Protein AF-A0A9P1DQI6-F1 (afdb_monomer_lite)

pLDDT: mean 70.54, std 25.2, range [16.83, 98.19]

Radius of gyration: 40.79 Å; chains: 1; bounding box: 95×135×97 Å

Foldseek 3Di:
DLVVPPPDDPDVVVVVVVVVVVVVVVVVVVVVVCVVVVHDDDPCPVVVVVVVVVVPDPPPPPDDDPVVVLVVLLVVLLVQVVVCVVVPDQDDDDDDDDDDPDDPDPVVVVVVVSNVVSNVVRDDPPRDDPPRDDDDDDDDVCVLQCVPVPQAFEKEWEKEFFFALVLAAVPGDLPWTKIKIWIDTRCSCVCLVCVVVLLQVLLCVDPPPQRNDPVSCCHPLVKDKDWQDPDQDDDADPQQDDDDDDDDDDDDDDDDDDDADQVLDDQDGTIIMMMGIHLDCQSVVVSSVSSQVSCCVVCVHVDRHQAEYEHPVPSDPDDRDDNYDYDDDPPPCVPPDAPVSDDGSRFPWAKAWEWDWDDDPVWIKIKIKIWGPQPNLVVVCVVVVFDWDWDQDATPVRHTDTTIMTIDMDTDCVGVVVVVCCCCCPRVRLRAYEYHYPVDPPGPNSVVVCPDSRYGDDDDPPPPPRDDDDDDDDDDDDDDDDDDDDDDDDDDDDDDDDDDDDDDDDDDDDDDDDDDDDDDDDDDDDDPDPVDDDDDDDDPPDPPLCVCVPLAWEKEKEKEWQFALVLQAVPGDLPWIKIKIFIDTRCRCLCLPVNQVLLLVLLCPDPPPQRSGQVSCCHPQVKHKDQLAADSDDDSQNPPQQADHRGIMMMGTHQDCQSVVVSSVSSSVSCCVVVVHVDRHQAEYEYPPPSDDDDRDDSYDYDDDDPPCVPPDDPLNHADSDDRWAKAWEWDWDDDPVFIKIKIKIFIPCVVLVVVCVVVVFDWDWDFDAGPVGDTDTTIMTIDMDGDCVGVVVVVCCCCCPSVSLRAYEYHYPHDPPHPNSVVQCPRPSYDYRDPDPVCPRDPDDDDDDDDDDDDDDDDDDDDDDDDDDDDDDDDDDDDDDPPPPDDDDPPAAEDEDDPPVLVCVVVVNADEDDPDDFDDFAKYFYDYPPDTDGIDGRHDTDDDDPVRCVVCVLRHDDPVVNVVVVVVVVVVVVDDPVNVVVVVVVVVPPPDDDDDDDD

Sequence (1000 aa):
MARALWPHCAEAEVAKAQLHALRDDIVHQYLEGAKSAGLPEHRYLRKDLFRCCLRLHCPQLLEIDESMLTQALQRLVKSKYERTLADEEPVKITVRNLRWKNCPTAPAALICSHLFAVCCSVMPPKRFSLADVEAKGGFTKKARMDQASDGGATLIAVARPWGSAFWAFEDADAATRLWQVQLTGSARNAFTYQALVTAKEALVNHPDERVRDLQAVESILQVRLMTGGPPLSGPVDADGMQMLPRVSGKFNCPPLSGPVDADGVGIQRWQTVLYAAGEDPSNALNFIHFILEHKLRRGTIAAMPKLLLQLPDGSFQGPVQGPWQLAAVPQDSSNLPKPFAALPPRGRRHVIAQLEKRGDEEEVEYSFWLRGGLYPFRNRFDEMQVSAAELDIQDDKGNPKQEYIRLVKFAGLEDGETLLTAILENCLLRLPIYFMNEAGDDDEVANWILEQASVGALIEQGDDTFCDPWPAKGHSRSIAAEKLGKLGAQDRMAHAPTTGFGSSTLRQLITLSSICWDRCSTMPPKRFSLADVEAKGGFTKKARMDQASDGSATLIAVARPWGSAFWAFEDADAATRLWQVQLTGSARNAFTYQVTVIAKEALVNHPDERVRDLQAVESILQVRLMTGGPPLSGPVDADGVGIQRWQPVLYAAGEDPSNVMDFIYFILEHKLRRGTIAAMPKLLLQLPDGGFQGPVQGPWQLAAVPQDSSNLPKPFAALPPRGRRHVIAQLEKRGDEEEVEYSFWLRGGLYPFRNRFDEMQVSAAELDIQDDKGNPKQEYIRLVKFAGLEDGETLLTAILENCLLRLPIYFMNEAGDDDEVANWILEQASVVSAEKKHCACLWPGEAFKAHSCFTYLVCEQAFVREPMSPLALPRAATEEDDAAEWVSPRVGQRVMVLRDPWLLWILDGKKTMEIRNKRARLGPAWLGQGGKVYGKVNIIAAMPMTETQFRGCFHEHLWPEDAKEASKSKQRRSKESPAEQKKKKKARGSAAAKEDGPEA

Structure (mmCIF, N/CA/C/O backbone):
data_AF-A0A9P1DQI6-F1
#
_entry.id   AF-A0A9P1DQI6-F1
#
loop_
_atom_site.group_PDB
_atom_site.id
_atom_site.type_symbol
_atom_site.label_atom_id
_atom_site.label_alt_id
_atom_site.label_comp_id
_atom_site.label_asym_id
_atom_site.label_entity_id
_atom_site.label_seq_id
_atom_site.pdbx_PDB_ins_code
_atom_site.Cartn_x
_atom_site.Cartn_y
_atom_site.Cartn_z
_atom_site.occupancy
_atom_site.B_iso_or_equiv
_atom_site.auth_seq_id
_atom_site.auth_comp_id
_atom_site.auth_asym_id
_atom_site.auth_atom_id
_atom_site.pdbx_PDB_model_num
ATOM 1 N N . MET A 1 1 ? 23.058 -58.449 7.675 1.00 32.56 1 MET A N 1
ATOM 2 C CA . MET A 1 1 ? 23.480 -59.623 8.474 1.00 32.56 1 MET A CA 1
ATOM 3 C C . MET A 1 1 ? 23.225 -59.471 9.973 1.00 32.56 1 MET A C 1
ATOM 5 O O . MET A 1 1 ? 22.377 -60.195 10.462 1.00 32.56 1 MET A O 1
ATOM 9 N N . ALA A 1 2 ? 23.823 -58.518 10.703 1.00 30.77 2 ALA A N 1
ATOM 10 C CA . ALA A 1 2 ? 23.601 -58.391 12.161 1.00 30.77 2 ALA A CA 1
ATOM 11 C C . ALA A 1 2 ? 22.129 -58.152 12.583 1.00 30.77 2 ALA A C 1
ATOM 13 O O . ALA A 1 2 ? 21.694 -58.642 13.618 1.00 30.77 2 ALA A O 1
ATOM 14 N N . ARG A 1 3 ? 21.324 -57.472 11.751 1.00 35.31 3 ARG A N 1
ATOM 15 C CA . ARG A 1 3 ? 19.871 -57.316 11.980 1.00 35.31 3 ARG A CA 1
ATOM 16 C C . ARG A 1 3 ? 19.054 -58.603 11.789 1.00 35.31 3 ARG A C 1
ATOM 18 O O . ARG A 1 3 ? 17.940 -58.665 12.287 1.00 35.31 3 ARG A O 1
ATOM 25 N N . ALA A 1 4 ? 19.585 -59.605 11.086 1.00 39.16 4 ALA A N 1
ATOM 26 C CA . ALA A 1 4 ? 18.868 -60.847 10.785 1.00 39.16 4 ALA A CA 1
ATOM 27 C C . ALA A 1 4 ? 19.001 -61.910 11.893 1.00 39.16 4 ALA A C 1
ATOM 29 O O . ALA A 1 4 ? 18.213 -62.844 11.930 1.00 39.16 4 ALA A O 1
ATOM 30 N N . LEU A 1 5 ? 19.964 -61.760 12.810 1.00 41.53 5 LEU A N 1
ATOM 31 C CA . LEU A 1 5 ? 20.245 -62.735 13.875 1.00 41.53 5 LEU A CA 1
ATOM 32 C C . LEU A 1 5 ? 19.523 -62.441 15.202 1.00 41.53 5 LEU A C 1
ATOM 34 O O . LEU A 1 5 ? 19.652 -63.197 16.158 1.00 41.53 5 LEU A O 1
ATOM 38 N N . TRP A 1 6 ? 18.767 -61.345 15.283 1.00 41.81 6 TRP A N 1
ATOM 39 C CA . TRP A 1 6 ? 18.215 -60.859 16.550 1.00 41.81 6 TRP A CA 1
ATOM 40 C C . TRP A 1 6 ? 16.965 -61.591 17.092 1.00 41.81 6 TRP A C 1
ATOM 42 O O . TRP A 1 6 ? 16.772 -61.544 18.305 1.00 41.81 6 TRP A O 1
ATOM 52 N N . PRO A 1 7 ? 16.118 -62.295 16.306 1.00 37.59 7 PRO A N 1
ATOM 53 C CA . PRO A 1 7 ? 14.914 -62.897 16.892 1.00 37.59 7 PRO A CA 1
ATOM 54 C C . PRO A 1 7 ? 15.113 -64.218 17.660 1.00 37.59 7 PRO A C 1
ATOM 56 O O . PRO A 1 7 ? 14.153 -64.673 18.275 1.00 37.59 7 PRO A O 1
ATOM 59 N N . HIS A 1 8 ? 16.291 -64.864 17.635 1.00 45.12 8 HIS A N 1
ATOM 60 C CA . HIS A 1 8 ? 16.397 -66.279 18.051 1.00 45.12 8 HIS A CA 1
ATOM 61 C C . HIS A 1 8 ? 17.515 -66.671 19.036 1.00 45.12 8 HIS A C 1
ATOM 63 O O . HIS A 1 8 ? 17.755 -67.862 19.206 1.00 45.12 8 HIS A O 1
ATOM 69 N N . CYS A 1 9 ? 18.140 -65.743 19.768 1.00 36.81 9 CYS A N 1
ATOM 70 C CA . CYS A 1 9 ? 19.120 -66.119 20.801 1.00 36.81 9 CYS A CA 1
ATOM 71 C C . CYS A 1 9 ? 18.725 -65.597 22.189 1.00 36.81 9 CYS A C 1
ATOM 73 O O . CYS A 1 9 ? 18.790 -64.400 22.452 1.00 36.81 9 CYS A O 1
ATOM 75 N N . ALA A 1 10 ? 18.351 -66.518 23.081 1.00 43.53 10 ALA A N 1
ATOM 76 C CA . ALA A 1 10 ? 17.996 -66.262 24.479 1.00 43.53 10 ALA A CA 1
ATOM 77 C C . ALA A 1 10 ? 19.210 -66.171 25.433 1.00 43.53 10 ALA A C 1
ATOM 79 O O . ALA A 1 10 ? 19.028 -66.105 26.644 1.00 43.53 10 ALA A O 1
ATOM 80 N N . GLU A 1 11 ? 20.446 -66.121 24.927 1.00 48.69 11 GLU A N 1
ATOM 81 C CA . GLU A 1 11 ? 21.650 -66.038 25.765 1.00 48.69 11 GLU A CA 1
ATOM 82 C C . GLU A 1 11 ? 22.590 -64.929 25.266 1.00 48.69 11 GLU A C 1
ATOM 84 O O . GLU A 1 11 ? 23.288 -65.057 24.258 1.00 48.69 11 GLU A O 1
ATOM 89 N N . ALA A 1 12 ? 22.587 -63.799 25.981 1.00 49.53 12 ALA A N 1
ATOM 90 C CA . ALA A 1 12 ? 23.306 -62.572 25.625 1.00 49.53 12 ALA A CA 1
ATOM 91 C C . ALA A 1 12 ? 24.840 -62.734 25.564 1.00 49.53 12 ALA A C 1
ATOM 93 O O . ALA A 1 12 ? 25.512 -62.002 24.835 1.00 49.53 12 ALA A O 1
ATOM 94 N N . GLU A 1 13 ? 25.400 -63.704 26.289 1.00 50.12 13 GLU A N 1
ATOM 95 C CA . GLU A 1 13 ? 26.846 -63.960 26.329 1.00 50.12 13 GLU A CA 1
ATOM 96 C C . GLU A 1 13 ? 27.364 -64.593 25.025 1.00 50.12 13 GLU A C 1
ATOM 98 O O . GLU A 1 13 ? 28.437 -64.222 24.543 1.00 50.12 13 GLU A O 1
ATOM 103 N N . VAL A 1 14 ? 26.571 -65.446 24.365 1.00 55.88 14 VAL A N 1
ATOM 104 C CA . VAL A 1 14 ? 26.946 -66.040 23.068 1.00 55.88 14 VAL A CA 1
ATOM 105 C C . VAL A 1 14 ? 26.927 -64.982 21.960 1.00 55.88 14 VAL A C 1
ATOM 107 O O . VAL A 1 14 ? 27.859 -64.904 21.159 1.00 55.88 14 VAL A O 1
ATOM 110 N N . ALA A 1 15 ? 25.923 -64.097 21.957 1.00 49.09 15 ALA A N 1
ATOM 111 C CA . ALA A 1 15 ? 25.837 -62.982 21.008 1.00 49.09 15 ALA A CA 1
ATOM 112 C C . ALA A 1 15 ? 27.006 -61.994 21.171 1.00 49.09 15 ALA A C 1
ATOM 114 O O . ALA A 1 15 ? 27.546 -61.484 20.188 1.00 49.09 15 ALA A O 1
ATOM 115 N N . LYS A 1 16 ? 27.441 -61.764 22.414 1.00 53.84 16 LYS A N 1
ATOM 116 C CA . LYS A 1 16 ? 28.600 -60.930 22.744 1.00 53.84 16 LYS A CA 1
ATOM 117 C C . LYS A 1 16 ? 29.909 -61.561 22.267 1.00 53.84 16 LYS A C 1
ATOM 119 O O . LYS A 1 16 ? 30.713 -60.869 21.645 1.00 53.84 16 LYS A O 1
ATOM 124 N N . ALA A 1 17 ? 30.103 -62.865 22.477 1.00 62.47 17 ALA A N 1
ATOM 125 C CA . ALA A 1 17 ? 31.272 -63.589 21.976 1.00 62.47 17 ALA A CA 1
ATOM 126 C C . ALA A 1 17 ? 31.339 -63.589 20.436 1.00 62.47 17 ALA A C 1
ATOM 128 O O . ALA A 1 17 ? 32.399 -63.334 19.864 1.00 62.47 17 ALA A O 1
ATOM 129 N N . GLN A 1 18 ? 30.202 -63.772 19.758 1.00 54.34 18 GLN A N 1
ATOM 130 C CA . GLN A 1 18 ? 30.116 -63.716 18.293 1.00 54.34 18 GLN A CA 1
ATOM 131 C C . GLN A 1 18 ? 30.369 -62.305 17.736 1.00 54.34 18 GLN A C 1
ATOM 133 O O . GLN A 1 18 ? 31.036 -62.161 16.714 1.00 54.34 18 GLN A O 1
ATOM 138 N N . LEU A 1 19 ? 29.907 -61.254 18.421 1.00 49.25 19 LEU A N 1
ATOM 139 C CA . LEU A 1 19 ? 30.210 -59.859 18.073 1.00 49.25 19 LEU A CA 1
ATOM 140 C C . LEU A 1 19 ? 31.694 -59.517 18.253 1.00 49.25 19 LEU A C 1
ATOM 142 O O . LEU A 1 19 ? 32.246 -58.762 17.451 1.00 49.25 19 LEU A O 1
ATOM 146 N N . HIS A 1 20 ? 32.347 -60.080 19.272 1.00 60.28 20 HIS A N 1
ATOM 147 C CA . HIS A 1 20 ? 33.790 -59.937 19.459 1.00 60.28 20 HIS A CA 1
ATOM 148 C C . HIS A 1 20 ? 34.582 -60.648 18.360 1.00 60.28 20 HIS A C 1
ATOM 150 O O . HIS A 1 20 ? 35.465 -60.025 17.774 1.00 60.28 20 HIS A O 1
ATOM 156 N N . ALA A 1 21 ? 34.209 -61.884 18.017 1.00 62.19 21 ALA A N 1
ATOM 157 C CA . ALA A 1 21 ? 34.826 -62.618 16.914 1.00 62.19 21 ALA A CA 1
ATOM 158 C C . ALA A 1 21 ? 34.669 -61.870 15.577 1.00 62.19 21 ALA A C 1
ATOM 160 O O . ALA A 1 21 ? 35.648 -61.677 14.867 1.00 62.19 21 ALA A O 1
ATOM 161 N N . LEU A 1 22 ? 33.471 -61.345 15.284 1.00 54.81 22 LEU A N 1
ATOM 162 C CA . LEU A 1 22 ? 33.195 -60.578 14.063 1.00 54.81 22 LEU A CA 1
ATOM 163 C C . LEU A 1 22 ? 33.996 -59.268 13.991 1.00 54.81 22 LEU A C 1
ATOM 165 O O . LEU A 1 22 ? 34.452 -58.868 12.922 1.00 54.81 22 LEU A O 1
ATOM 169 N N . ARG A 1 23 ? 34.178 -58.583 15.128 1.00 63.91 23 ARG A N 1
ATOM 170 C CA . ARG A 1 23 ? 35.006 -57.372 15.202 1.00 63.91 23 ARG A CA 1
ATOM 171 C C . ARG A 1 23 ? 36.458 -57.684 14.858 1.00 63.91 23 ARG A C 1
ATOM 173 O O . ARG A 1 23 ? 37.081 -56.920 14.124 1.00 63.91 23 ARG A O 1
ATOM 180 N N . ASP A 1 24 ? 36.988 -58.766 15.411 1.00 62.31 24 ASP A N 1
ATOM 181 C CA . ASP A 1 24 ? 38.390 -59.123 15.235 1.00 62.31 24 ASP A CA 1
ATOM 182 C C . ASP A 1 24 ? 38.652 -59.635 13.800 1.00 62.31 24 ASP A C 1
ATOM 184 O O . ASP A 1 24 ? 39.677 -59.281 13.218 1.00 62.31 24 ASP A O 1
ATOM 188 N N . ASP A 1 25 ? 37.675 -60.301 13.171 1.00 61.28 25 ASP A N 1
ATOM 189 C CA . ASP A 1 25 ? 37.716 -60.715 11.756 1.00 61.28 25 ASP A CA 1
ATOM 190 C C . ASP A 1 25 ? 37.718 -59.519 10.784 1.00 61.28 25 ASP A C 1
ATOM 192 O O . ASP A 1 25 ? 38.530 -59.453 9.860 1.00 61.28 25 ASP A O 1
ATOM 196 N N . ILE A 1 26 ? 36.872 -58.507 11.028 1.00 55.06 26 ILE A N 1
ATOM 197 C CA . ILE A 1 26 ? 36.820 -57.272 10.220 1.00 55.06 26 ILE A CA 1
ATOM 198 C C . ILE A 1 26 ? 38.134 -56.491 10.331 1.00 55.06 26 ILE A C 1
ATOM 200 O O . ILE A 1 26 ? 38.631 -55.945 9.343 1.00 55.06 26 ILE A O 1
ATOM 204 N N . VAL A 1 27 ? 38.716 -56.437 11.531 1.00 60.00 27 VAL A N 1
ATOM 205 C CA . VAL A 1 27 ? 40.015 -55.793 11.747 1.00 60.00 27 VAL A CA 1
ATOM 206 C C . VAL A 1 27 ? 41.127 -56.573 11.040 1.00 60.00 27 VAL A C 1
ATOM 208 O O . VAL A 1 27 ? 41.997 -55.946 10.436 1.00 60.00 27 VAL A O 1
ATOM 211 N N . HIS A 1 28 ? 41.088 -57.909 11.050 1.00 66.75 28 HIS A N 1
ATOM 212 C CA . HIS A 1 28 ? 42.071 -58.744 10.357 1.00 66.75 28 HIS A CA 1
ATOM 213 C C . HIS A 1 28 ? 41.995 -58.586 8.830 1.00 66.75 28 HIS A C 1
ATOM 215 O O . HIS A 1 28 ? 43.012 -58.307 8.196 1.00 66.75 28 HIS A O 1
ATOM 221 N N . GLN A 1 29 ? 40.797 -58.664 8.240 1.00 61.97 29 GLN A N 1
ATOM 222 C CA . GLN A 1 29 ? 40.592 -58.488 6.794 1.00 61.97 29 GLN A CA 1
ATOM 223 C C . GLN A 1 29 ? 41.008 -57.094 6.312 1.00 61.97 29 GLN A C 1
ATOM 225 O O . GLN A 1 29 ? 41.623 -56.953 5.255 1.00 61.97 29 GLN A O 1
ATOM 230 N N . TYR A 1 30 ? 40.737 -56.054 7.103 1.00 52.47 30 TYR A N 1
ATOM 231 C CA . TYR A 1 30 ? 41.145 -54.690 6.768 1.00 52.47 30 TYR A CA 1
ATOM 232 C C . TYR A 1 30 ? 42.671 -54.508 6.821 1.00 52.47 30 TYR A C 1
ATOM 234 O O . TYR A 1 30 ? 43.245 -53.803 5.990 1.00 52.47 30 TYR A O 1
ATOM 242 N N . LEU A 1 31 ? 43.350 -55.160 7.772 1.00 59.00 31 LEU A N 1
ATOM 243 C CA . LEU A 1 31 ? 44.811 -55.127 7.877 1.00 59.00 31 LEU A CA 1
ATOM 244 C C . LEU A 1 31 ? 45.496 -55.933 6.762 1.00 59.00 31 LEU A C 1
ATOM 246 O O . LEU A 1 31 ? 46.528 -55.493 6.253 1.00 59.00 31 LEU A O 1
ATOM 250 N N . GLU A 1 32 ? 44.923 -57.060 6.331 1.00 65.44 32 GLU A N 1
ATOM 251 C CA . GLU A 1 32 ? 45.408 -57.798 5.154 1.00 65.44 32 GLU A CA 1
ATOM 252 C C . GLU A 1 32 ? 45.159 -57.043 3.841 1.00 65.44 32 GLU A C 1
ATOM 254 O O . GLU A 1 32 ? 46.043 -56.997 2.981 1.00 65.44 32 GLU A O 1
ATOM 259 N N . GLY A 1 33 ? 44.015 -56.364 3.709 1.00 61.81 33 GLY A N 1
ATOM 260 C CA . GLY A 1 33 ? 43.730 -55.454 2.594 1.00 61.81 33 GLY A CA 1
ATOM 261 C C . GLY A 1 33 ? 44.714 -54.280 2.528 1.00 61.81 33 GLY A C 1
ATOM 262 O O . GLY A 1 33 ? 45.235 -53.947 1.467 1.00 61.81 33 GLY A O 1
ATOM 263 N N . ALA A 1 34 ? 45.052 -53.688 3.675 1.00 56.25 34 ALA A N 1
ATOM 264 C CA . ALA A 1 34 ? 46.034 -52.607 3.744 1.00 56.25 34 ALA A CA 1
ATOM 265 C C . ALA A 1 34 ? 47.467 -53.078 3.421 1.00 56.25 34 ALA A C 1
ATOM 267 O O . ALA A 1 34 ? 48.217 -52.345 2.771 1.00 56.25 34 ALA A O 1
ATOM 268 N N . LYS A 1 35 ? 47.838 -54.305 3.824 1.00 58.66 35 LYS A N 1
ATOM 269 C CA . LYS A 1 35 ? 49.130 -54.927 3.479 1.00 58.66 35 LYS A CA 1
ATOM 270 C C . LYS A 1 35 ? 49.237 -55.273 1.996 1.00 58.66 35 LYS A C 1
ATOM 272 O O . LYS A 1 35 ? 50.265 -54.986 1.390 1.00 58.66 35 LYS A O 1
ATOM 277 N N . SER A 1 36 ? 48.193 -55.855 1.411 1.00 61.22 36 SER A N 1
ATOM 278 C CA . SER A 1 36 ? 48.155 -56.178 -0.023 1.00 61.22 36 SER A CA 1
ATOM 279 C C . SER A 1 36 ? 48.140 -54.925 -0.909 1.00 61.22 36 SER A C 1
ATOM 281 O O . SER A 1 36 ? 48.684 -54.955 -2.008 1.00 61.22 36 SER A O 1
ATOM 283 N N . ALA A 1 37 ? 47.626 -53.800 -0.401 1.00 59.12 37 ALA A N 1
ATOM 284 C CA . ALA A 1 37 ? 47.651 -52.497 -1.070 1.00 59.12 37 ALA A CA 1
ATOM 285 C C . ALA A 1 37 ? 48.950 -51.682 -0.865 1.00 59.12 37 ALA A C 1
ATOM 287 O O . ALA A 1 37 ? 49.036 -50.548 -1.335 1.00 59.12 37 ALA A O 1
ATOM 288 N N . GLY A 1 38 ? 49.959 -52.216 -0.161 1.00 50.12 38 GLY A N 1
ATOM 289 C CA . GLY A 1 38 ? 51.264 -51.559 0.012 1.00 50.12 38 GLY A CA 1
ATOM 290 C C . GLY A 1 38 ? 51.250 -50.273 0.854 1.00 50.12 38 GLY A C 1
ATOM 291 O O . GLY A 1 38 ? 52.151 -49.444 0.719 1.00 50.12 38 GLY A O 1
ATOM 292 N N . LEU A 1 39 ? 50.246 -50.075 1.716 1.00 50.41 39 LEU A N 1
ATOM 293 C CA . LEU A 1 39 ? 50.123 -48.866 2.537 1.00 50.41 39 LEU A CA 1
ATOM 294 C C . LEU A 1 39 ? 51.014 -48.948 3.798 1.00 50.41 39 LEU A C 1
ATOM 296 O O . LEU A 1 39 ? 50.952 -49.945 4.521 1.00 50.41 39 LEU A O 1
ATOM 300 N N . PRO A 1 40 ? 51.823 -47.917 4.122 1.00 41.84 40 PRO A N 1
ATOM 301 C CA . PRO A 1 40 ? 52.695 -47.943 5.296 1.00 41.84 40 PRO A CA 1
ATOM 302 C C . PRO A 1 40 ? 51.905 -47.800 6.611 1.00 41.84 40 PRO A C 1
ATOM 304 O O . PRO A 1 40 ? 51.040 -46.931 6.751 1.00 41.84 40 PRO A O 1
ATOM 307 N N . GLU A 1 41 ? 52.229 -48.638 7.605 1.00 43.12 41 GLU A N 1
ATOM 308 C CA . GLU A 1 41 ? 51.589 -48.661 8.930 1.00 43.12 41 GLU A CA 1
ATOM 309 C C . GLU A 1 41 ? 51.751 -47.324 9.684 1.00 43.12 41 GLU A C 1
ATOM 311 O O . GLU A 1 41 ? 52.802 -47.025 10.255 1.00 43.12 41 GLU A O 1
ATOM 316 N N . HIS A 1 42 ? 50.687 -46.515 9.760 1.00 40.81 42 HIS A N 1
ATOM 317 C CA . HIS A 1 42 ? 50.678 -45.270 10.538 1.00 40.81 42 HIS A CA 1
ATOM 318 C C . HIS A 1 42 ? 49.983 -45.412 11.908 1.00 40.81 42 HIS A C 1
ATOM 320 O O . HIS A 1 42 ? 48.796 -45.726 12.017 1.00 40.81 42 HIS A O 1
ATOM 326 N N . ARG A 1 43 ? 50.721 -45.040 12.970 1.00 39.25 43 ARG A N 1
ATOM 327 C CA . ARG A 1 43 ? 50.362 -44.992 14.414 1.00 39.25 43 ARG A CA 1
ATOM 328 C C . ARG A 1 43 ? 49.048 -44.275 14.797 1.00 39.25 43 ARG A C 1
ATOM 330 O O . ARG A 1 43 ? 48.661 -44.330 15.964 1.00 39.25 43 ARG A O 1
ATOM 337 N N . TYR A 1 44 ? 48.362 -43.600 13.874 1.00 37.06 44 TYR A N 1
ATOM 338 C CA . TYR A 1 44 ? 47.163 -42.801 14.167 1.00 37.06 44 TYR A CA 1
ATOM 339 C C . TYR A 1 44 ? 45.857 -43.610 14.167 1.00 37.06 44 TYR A C 1
ATOM 341 O O . TYR A 1 44 ? 44.941 -43.266 14.915 1.00 37.06 44 TYR A O 1
ATOM 349 N N . LEU A 1 45 ? 45.792 -44.743 13.456 1.00 39.59 45 LEU A N 1
ATOM 350 C CA . LEU A 1 45 ? 44.547 -45.514 13.352 1.00 39.59 45 LEU A CA 1
ATOM 351 C C . LEU A 1 45 ? 44.096 -46.160 14.673 1.00 39.59 45 LEU A C 1
ATOM 353 O O . LEU A 1 45 ? 42.898 -46.220 14.939 1.00 39.59 45 LEU A O 1
ATOM 357 N N . ARG A 1 46 ? 45.019 -46.558 15.564 1.00 38.00 46 ARG A N 1
ATOM 358 C CA . ARG A 1 46 ? 44.645 -47.126 16.880 1.00 38.00 46 ARG A CA 1
ATOM 359 C C . ARG A 1 46 ? 43.916 -46.126 17.783 1.00 38.00 46 ARG A C 1
ATOM 361 O O . ARG A 1 46 ? 43.099 -46.535 18.603 1.00 38.00 46 ARG A O 1
ATOM 368 N N . LYS A 1 47 ? 44.188 -44.823 17.646 1.00 37.31 47 LYS A N 1
ATOM 369 C CA . LYS A 1 47 ? 43.589 -43.773 18.489 1.00 37.31 47 LYS A CA 1
ATOM 370 C C . LYS A 1 47 ? 42.161 -43.437 18.061 1.00 37.31 47 LYS A C 1
ATOM 372 O O . LYS A 1 47 ? 41.319 -43.161 18.916 1.00 37.31 47 LYS A O 1
ATOM 377 N N . ASP A 1 48 ? 41.890 -43.509 16.761 1.00 40.81 48 ASP A N 1
ATOM 378 C CA . ASP A 1 48 ? 40.573 -43.205 16.205 1.00 40.81 48 ASP A CA 1
ATOM 379 C C . ASP A 1 48 ? 39.641 -44.424 16.194 1.00 40.81 48 ASP A C 1
ATOM 381 O O . ASP A 1 48 ? 38.447 -44.254 16.446 1.00 40.81 48 ASP A O 1
ATOM 385 N N . LEU A 1 49 ? 40.173 -45.654 16.085 1.00 37.16 49 LEU A N 1
ATOM 386 C CA . LEU A 1 49 ? 39.391 -46.869 16.362 1.00 37.16 49 LEU A CA 1
ATOM 387 C C . LEU A 1 49 ? 38.933 -46.921 17.829 1.00 37.16 49 LEU A C 1
ATOM 389 O O . LEU A 1 49 ? 37.768 -47.204 18.099 1.00 37.16 49 LEU A O 1
ATOM 393 N N . PHE A 1 50 ? 39.803 -46.558 18.781 1.00 36.56 50 PHE A N 1
ATOM 394 C CA . PHE A 1 50 ? 39.441 -46.503 20.204 1.00 36.56 50 PHE A CA 1
ATOM 395 C C . PHE A 1 50 ? 38.368 -45.432 20.492 1.00 36.56 50 PHE A C 1
ATOM 397 O O . PHE A 1 50 ? 37.466 -45.646 21.302 1.00 36.56 50 PHE A O 1
ATOM 404 N N . ARG A 1 51 ? 38.403 -44.295 19.778 1.00 38.62 51 ARG A N 1
ATOM 405 C CA . ARG A 1 51 ? 37.364 -43.247 19.843 1.00 38.62 51 ARG A CA 1
ATOM 406 C C . ARG A 1 51 ? 36.047 -43.652 19.182 1.00 38.62 51 ARG A C 1
ATOM 408 O O . ARG A 1 51 ? 34.997 -43.214 19.650 1.00 38.62 51 ARG A O 1
ATOM 415 N N . CYS A 1 52 ? 36.085 -44.461 18.124 1.00 36.84 52 CYS A N 1
ATOM 416 C CA . CYS A 1 52 ? 34.877 -44.975 17.479 1.00 36.84 52 CYS A CA 1
ATOM 417 C C . CYS A 1 52 ? 34.181 -46.032 18.341 1.00 36.84 52 CYS A C 1
ATOM 419 O O . CYS A 1 52 ? 32.968 -45.943 18.523 1.00 36.84 52 CYS A O 1
ATOM 421 N N . CYS A 1 53 ? 34.933 -46.943 18.970 1.00 34.44 53 CYS A N 1
ATOM 422 C CA . CYS A 1 53 ? 34.368 -47.930 19.897 1.00 34.44 53 CYS A CA 1
ATOM 423 C C . CYS A 1 53 ? 33.684 -47.273 21.111 1.00 34.44 53 CYS A C 1
ATOM 425 O O . CYS A 1 53 ? 32.613 -47.712 21.518 1.00 34.44 53 CYS A O 1
ATOM 427 N N . LEU A 1 54 ? 34.228 -46.164 21.632 1.00 36.25 54 LEU A N 1
ATOM 428 C CA . LEU A 1 54 ? 33.605 -45.379 22.712 1.00 36.25 54 LEU A CA 1
ATOM 429 C C . LEU A 1 54 ? 32.346 -44.602 22.282 1.00 36.25 54 LEU A C 1
ATOM 431 O O . LEU A 1 54 ? 31.517 -44.272 23.125 1.00 36.25 54 LEU A O 1
ATOM 435 N N . ARG A 1 55 ? 32.181 -44.288 20.990 1.00 38.47 55 ARG A N 1
ATOM 436 C CA . ARG A 1 55 ? 30.999 -43.567 20.479 1.00 38.47 55 ARG A CA 1
ATOM 437 C C . ARG A 1 55 ? 29.819 -44.474 20.144 1.00 38.47 55 ARG A C 1
ATOM 439 O O . ARG A 1 55 ? 28.698 -43.977 20.117 1.00 38.47 55 ARG A O 1
ATOM 446 N N . LEU A 1 56 ? 30.054 -45.759 19.883 1.00 33.66 56 LEU A N 1
ATOM 447 C CA . LEU A 1 56 ? 29.015 -46.678 19.406 1.00 33.66 56 LEU A CA 1
ATOM 448 C C . LEU A 1 56 ? 28.214 -47.379 20.522 1.00 33.66 56 LEU A C 1
ATOM 450 O O . LEU A 1 56 ? 27.146 -47.906 20.232 1.00 33.66 56 LEU A O 1
ATOM 454 N N . HIS A 1 57 ? 28.633 -47.316 21.793 1.00 38.53 57 HIS A N 1
ATOM 455 C CA . HIS A 1 57 ? 27.922 -47.967 22.910 1.00 38.53 57 HIS A CA 1
ATOM 456 C C . HIS A 1 57 ? 27.693 -47.037 24.110 1.00 38.53 57 HIS A C 1
ATOM 458 O O . HIS A 1 57 ? 28.308 -47.190 25.160 1.00 38.53 57 HIS A O 1
ATOM 464 N N . CYS A 1 58 ? 26.792 -46.060 23.958 1.00 36.50 58 CYS A N 1
ATOM 465 C CA . CYS A 1 58 ? 26.500 -45.072 25.003 1.00 36.50 58 CYS A CA 1
ATOM 466 C C . CYS A 1 58 ? 25.032 -45.051 25.487 1.00 36.50 58 CYS A C 1
ATOM 468 O O . CYS A 1 58 ? 24.427 -43.980 25.545 1.00 36.50 58 CYS A O 1
ATOM 470 N N . PRO A 1 59 ? 24.445 -46.210 25.848 1.00 34.81 59 PRO A N 1
ATOM 471 C CA . PRO A 1 59 ? 23.455 -46.182 26.933 1.00 34.81 59 PRO A CA 1
ATOM 472 C C . PRO A 1 59 ? 23.804 -47.021 28.176 1.00 34.81 59 PRO A C 1
ATOM 474 O O . PRO A 1 59 ? 23.032 -46.995 29.121 1.00 34.81 59 PRO A O 1
ATOM 477 N N . GLN A 1 60 ? 24.933 -47.741 28.234 1.00 44.75 60 GLN A N 1
ATOM 478 C CA . GLN A 1 60 ? 25.222 -48.681 29.344 1.00 44.75 60 GLN A CA 1
ATOM 479 C C . GLN A 1 60 ? 26.387 -48.270 30.271 1.00 44.75 60 GLN A C 1
ATOM 481 O O . GLN A 1 60 ? 26.915 -49.086 31.011 1.00 44.75 60 GLN A O 1
ATOM 486 N N . LEU A 1 61 ? 26.791 -46.996 30.273 1.00 38.84 61 LEU A N 1
ATOM 487 C CA . LEU A 1 61 ? 27.937 -46.491 31.053 1.00 38.84 61 LEU A CA 1
ATOM 488 C C . LEU A 1 61 ? 27.574 -45.903 32.435 1.00 38.84 61 LEU A C 1
ATOM 490 O O . LEU A 1 61 ? 28.321 -45.085 32.966 1.00 38.84 61 LEU A O 1
ATOM 494 N N . LEU A 1 62 ? 26.440 -46.297 33.022 1.00 36.59 62 LEU A N 1
ATOM 495 C CA . LEU A 1 62 ? 26.023 -45.844 34.361 1.00 36.59 62 LEU A CA 1
ATOM 496 C C . LEU A 1 62 ? 26.588 -46.685 35.523 1.00 36.59 62 LEU A C 1
ATOM 498 O O . LEU A 1 62 ? 26.287 -46.387 36.671 1.00 36.59 62 LEU A O 1
ATOM 502 N N . GLU A 1 63 ? 27.461 -47.660 35.256 1.00 41.94 63 GLU A N 1
ATOM 503 C CA . GLU A 1 63 ? 28.093 -48.502 36.288 1.00 41.94 63 GLU A CA 1
ATOM 504 C C . GLU A 1 63 ? 29.624 -48.575 36.118 1.00 41.94 63 GLU A C 1
ATOM 506 O O . GLU A 1 63 ? 30.205 -49.649 35.988 1.00 41.94 63 GLU A O 1
ATOM 511 N N . ILE A 1 64 ? 30.312 -47.426 36.080 1.00 47.06 64 ILE A N 1
ATOM 512 C CA . ILE A 1 64 ? 31.770 -47.416 36.302 1.00 47.06 64 ILE A CA 1
ATOM 513 C C . ILE A 1 64 ? 32.026 -47.211 37.795 1.00 47.06 64 ILE A C 1
ATOM 515 O O . ILE A 1 64 ? 31.655 -46.179 38.347 1.00 47.06 64 ILE A O 1
ATOM 519 N N . ASP A 1 65 ? 32.718 -48.168 38.412 1.00 52.28 65 ASP A N 1
ATOM 520 C CA . ASP A 1 65 ? 33.263 -48.058 39.767 1.00 52.28 65 ASP A CA 1
ATOM 521 C C . ASP A 1 65 ? 34.216 -46.844 39.886 1.00 52.28 65 ASP A C 1
ATOM 523 O O . ASP A 1 65 ? 35.180 -46.697 39.122 1.00 52.28 65 ASP A O 1
ATOM 527 N N . GLU A 1 66 ? 33.945 -45.969 40.860 1.00 52.16 66 GLU A N 1
ATOM 528 C CA . GLU A 1 66 ? 34.691 -44.742 41.183 1.00 52.16 66 GLU A CA 1
ATOM 529 C C . GLU A 1 66 ? 36.188 -45.029 41.434 1.00 52.16 66 GLU A C 1
ATOM 531 O O . GLU A 1 66 ? 37.062 -44.208 41.111 1.00 52.16 66 GLU A O 1
ATOM 536 N N . SER A 1 67 ? 36.512 -46.246 41.893 1.00 57.25 67 SER A N 1
ATOM 537 C CA . SER A 1 67 ? 37.888 -46.714 42.083 1.00 57.25 67 SER A CA 1
ATOM 538 C C . SER A 1 67 ? 38.659 -46.850 40.758 1.00 57.25 67 SER A C 1
ATOM 540 O O . SER A 1 67 ? 39.824 -46.440 40.667 1.00 57.25 67 SER A O 1
ATOM 542 N N . MET A 1 68 ? 38.008 -47.330 39.689 1.00 54.56 68 MET A N 1
ATOM 543 C CA . MET A 1 68 ? 38.637 -47.513 38.375 1.00 54.56 68 MET A CA 1
ATOM 544 C C . MET A 1 68 ? 38.871 -46.181 37.664 1.00 54.56 68 MET A C 1
ATOM 546 O O . MET A 1 68 ? 39.919 -45.994 37.035 1.00 54.56 68 MET A O 1
ATOM 550 N N . LEU A 1 69 ? 37.934 -45.233 37.786 1.00 60.16 69 LEU A N 1
ATOM 551 C CA . LEU A 1 69 ? 38.092 -43.892 37.218 1.00 60.16 69 LEU A CA 1
ATOM 552 C C . LEU A 1 69 ? 39.258 -43.150 37.887 1.00 60.16 69 LEU A C 1
ATOM 554 O O . LEU A 1 69 ? 40.091 -42.547 37.202 1.00 60.16 69 LEU A O 1
ATOM 558 N N . THR A 1 70 ? 39.367 -43.264 39.211 1.00 64.69 70 THR A N 1
ATOM 559 C CA . THR A 1 70 ? 40.454 -42.663 39.992 1.00 64.69 70 THR A CA 1
ATOM 560 C C . THR A 1 70 ? 41.811 -43.270 39.629 1.00 64.69 70 THR A C 1
ATOM 562 O O . THR A 1 70 ? 42.757 -42.526 39.360 1.00 64.69 70 THR A O 1
ATOM 565 N N . GLN A 1 71 ? 41.914 -44.600 39.500 1.00 63.03 71 GLN A N 1
ATOM 566 C CA . GLN A 1 71 ? 43.156 -45.252 39.060 1.00 63.03 71 GLN A CA 1
ATOM 567 C C . GLN A 1 71 ? 43.553 -44.876 37.624 1.00 63.03 71 GLN A C 1
ATOM 569 O O . GLN A 1 71 ? 44.738 -44.674 37.342 1.00 63.03 71 GLN A O 1
ATOM 574 N N . ALA A 1 72 ? 42.591 -44.758 36.704 1.00 62.81 72 ALA A N 1
ATOM 575 C CA . ALA A 1 72 ? 42.862 -44.368 35.322 1.00 62.81 72 ALA A CA 1
ATOM 576 C C . ALA A 1 72 ? 43.395 -42.928 35.231 1.00 62.81 72 ALA A C 1
ATOM 578 O O . ALA A 1 72 ? 44.363 -42.666 34.510 1.00 62.81 72 ALA A O 1
ATOM 579 N N . LEU A 1 73 ? 42.815 -42.006 36.007 1.00 63.91 73 LEU A N 1
ATOM 580 C CA . LEU A 1 73 ? 43.273 -40.620 36.087 1.00 63.91 73 LEU A CA 1
ATOM 581 C C . LEU A 1 73 ? 44.643 -40.508 36.766 1.00 63.91 73 LEU A C 1
ATOM 583 O O . LEU A 1 73 ? 45.505 -39.795 36.253 1.00 63.91 73 LEU A O 1
ATOM 587 N N . GLN A 1 74 ? 44.895 -41.262 37.841 1.00 69.81 74 GLN A N 1
ATOM 588 C CA . GLN A 1 74 ? 46.209 -41.316 38.492 1.00 69.81 74 GLN A CA 1
ATOM 589 C C . GLN A 1 74 ? 47.303 -41.794 37.534 1.00 69.81 74 GLN A C 1
ATOM 591 O O . GLN A 1 74 ? 48.357 -41.165 37.450 1.00 69.81 74 GLN A O 1
ATOM 596 N N . ARG A 1 75 ? 47.052 -42.849 36.746 1.00 65.56 75 ARG A N 1
ATOM 597 C CA . ARG A 1 75 ? 48.013 -43.339 35.740 1.00 65.56 75 ARG A CA 1
ATOM 598 C C . ARG A 1 75 ? 48.274 -42.306 34.643 1.00 65.56 75 ARG A C 1
ATOM 600 O O . ARG A 1 75 ? 49.420 -42.133 34.231 1.00 65.56 75 ARG A O 1
ATOM 607 N N . LEU A 1 76 ? 47.236 -41.598 34.191 1.00 63.38 76 LEU A N 1
ATOM 608 C CA . LEU A 1 76 ? 47.357 -40.570 33.156 1.00 63.38 76 LEU A CA 1
ATOM 609 C C . LEU A 1 76 ? 48.162 -39.355 33.647 1.00 63.38 76 LEU A C 1
ATOM 611 O O . LEU A 1 76 ? 49.043 -38.878 32.932 1.00 63.38 76 LEU A O 1
ATOM 615 N N . VAL A 1 77 ? 47.873 -38.868 34.858 1.00 67.06 77 VAL A N 1
ATOM 616 C CA . VAL A 1 77 ? 48.561 -37.717 35.465 1.00 67.06 77 VAL A CA 1
ATOM 617 C C . VAL A 1 77 ? 50.006 -38.077 35.803 1.00 67.06 77 VAL A C 1
ATOM 619 O O . VAL A 1 77 ? 50.905 -37.332 35.418 1.00 67.06 77 VAL A O 1
ATOM 622 N N . LYS A 1 78 ? 50.252 -39.251 36.400 1.00 69.44 78 LYS A N 1
ATOM 623 C CA . LYS A 1 78 ? 51.602 -39.753 36.700 1.00 69.44 78 LYS A CA 1
ATOM 624 C C . LYS A 1 78 ? 52.447 -39.914 35.434 1.00 69.44 78 LYS A C 1
ATOM 626 O O . LYS A 1 78 ? 53.537 -39.359 35.365 1.00 69.44 78 LYS A O 1
ATOM 631 N N . SER A 1 79 ? 51.903 -40.536 34.381 1.00 62.22 79 SER A N 1
ATOM 632 C CA . SER A 1 79 ? 52.610 -40.682 33.098 1.00 62.22 79 SER A CA 1
ATOM 633 C C . SER A 1 79 ? 52.931 -39.345 32.427 1.00 62.22 79 SER A C 1
ATOM 635 O O . SER A 1 79 ? 53.870 -39.287 31.631 1.00 62.22 79 SER A O 1
ATOM 637 N N . LYS A 1 80 ? 52.134 -38.297 32.657 1.00 59.62 80 LYS A N 1
ATOM 638 C CA . LYS A 1 80 ? 52.400 -36.969 32.097 1.00 59.62 80 LYS A CA 1
ATOM 639 C C . LYS A 1 80 ? 53.433 -36.225 32.940 1.00 59.62 80 LYS A C 1
ATOM 641 O O . LYS A 1 80 ? 54.340 -35.645 32.367 1.00 59.62 80 LYS A O 1
ATOM 646 N N . TYR A 1 81 ? 53.322 -36.308 34.266 1.00 61.38 81 TYR A N 1
ATOM 647 C CA . TYR A 1 81 ? 54.240 -35.701 35.229 1.00 61.38 81 TYR A CA 1
ATOM 648 C C . TYR A 1 81 ? 55.665 -36.267 35.126 1.00 61.38 81 TYR A C 1
ATOM 650 O O . TYR A 1 81 ? 56.614 -35.494 35.047 1.00 61.38 81 TYR A O 1
ATOM 658 N N . GLU A 1 82 ? 55.815 -37.591 35.015 1.00 64.38 82 GLU A N 1
ATOM 659 C CA . GLU A 1 82 ? 57.117 -38.257 34.833 1.00 64.38 82 GLU A CA 1
ATOM 660 C C . GLU A 1 82 ? 57.803 -37.872 33.513 1.00 64.38 82 GLU A C 1
ATOM 662 O O . GLU A 1 82 ? 59.027 -37.871 33.440 1.00 64.38 82 GLU A O 1
ATOM 667 N N . ARG A 1 83 ? 57.035 -37.492 32.479 1.00 53.56 83 ARG A N 1
ATOM 668 C CA . ARG A 1 83 ? 57.595 -36.999 31.209 1.00 53.56 83 ARG A CA 1
ATOM 669 C C . ARG A 1 83 ? 58.089 -35.561 31.304 1.00 53.56 83 ARG A C 1
ATOM 671 O O . ARG A 1 83 ? 59.101 -35.253 30.700 1.00 53.56 83 ARG A O 1
ATOM 678 N N . THR A 1 84 ? 57.406 -34.699 32.056 1.00 54.41 84 THR A N 1
ATOM 679 C CA . THR A 1 84 ? 57.828 -33.298 32.233 1.00 54.41 84 THR A CA 1
ATOM 680 C C . THR A 1 84 ? 58.977 -33.136 33.230 1.00 54.41 84 THR A C 1
ATOM 682 O O . THR A 1 84 ? 59.701 -32.152 33.160 1.00 54.41 84 THR A O 1
ATOM 685 N N . LEU A 1 85 ? 59.179 -34.094 34.143 1.00 48.06 85 LEU A N 1
ATOM 686 C CA . LEU A 1 85 ? 60.314 -34.107 35.081 1.00 48.06 85 LEU A CA 1
ATOM 687 C C . LEU A 1 85 ? 61.680 -34.225 34.383 1.00 48.06 85 LEU A C 1
ATOM 689 O O . LEU A 1 85 ? 62.686 -33.861 34.981 1.00 48.06 85 LEU A O 1
ATOM 693 N N . ALA A 1 86 ? 61.710 -34.691 33.131 1.00 50.09 86 ALA A N 1
ATOM 694 C CA . ALA A 1 86 ? 62.919 -34.737 32.312 1.00 50.09 86 ALA A CA 1
ATOM 695 C C . ALA A 1 86 ? 63.331 -33.364 31.740 1.00 50.09 86 ALA A C 1
ATOM 697 O O . ALA A 1 86 ? 64.493 -33.201 31.382 1.00 50.09 86 ALA A O 1
ATOM 698 N N . ASP A 1 87 ? 62.418 -32.385 31.700 1.00 47.72 87 ASP A N 1
ATOM 699 C CA . ASP A 1 87 ? 62.606 -31.120 30.968 1.00 47.72 87 ASP A CA 1
ATOM 700 C C . ASP A 1 87 ? 62.687 -29.874 31.887 1.00 47.72 87 ASP A C 1
ATOM 702 O O . ASP A 1 87 ? 62.650 -28.750 31.401 1.00 47.72 87 ASP A O 1
ATOM 706 N N . GLU A 1 88 ? 62.767 -30.043 33.216 1.00 45.16 88 GLU A N 1
ATOM 707 C CA . GLU A 1 88 ? 62.822 -28.984 34.258 1.00 45.16 88 GLU A CA 1
ATOM 708 C C . GLU A 1 88 ? 61.768 -27.839 34.196 1.00 45.16 88 GLU A C 1
ATOM 710 O O . GLU A 1 88 ? 61.791 -26.936 35.036 1.00 45.16 88 GLU A O 1
ATOM 715 N N . GLU A 1 89 ? 60.770 -27.881 33.308 1.00 47.72 89 GLU A N 1
ATOM 716 C CA . GLU A 1 89 ? 59.736 -26.840 33.173 1.00 47.72 89 GLU A CA 1
ATOM 717 C C . GLU A 1 89 ? 58.514 -27.011 34.117 1.00 47.72 89 GLU A C 1
ATOM 719 O O . GLU A 1 89 ? 58.139 -28.129 34.495 1.00 47.72 89 GLU A O 1
ATOM 724 N N . PRO A 1 90 ? 57.826 -25.913 34.510 1.00 48.62 90 PRO A N 1
ATOM 725 C CA . PRO A 1 90 ? 56.584 -25.978 35.285 1.00 48.62 90 PRO A CA 1
ATOM 726 C C . PRO A 1 90 ? 55.433 -26.616 34.483 1.00 48.62 90 PRO A C 1
ATOM 728 O O . PRO A 1 90 ? 55.100 -26.205 33.371 1.00 48.62 90 PRO A O 1
ATOM 731 N N . VAL A 1 91 ? 54.773 -27.620 35.070 1.00 47.38 91 VAL A N 1
ATOM 732 C CA . VAL A 1 91 ? 53.741 -28.424 34.392 1.00 47.38 91 VAL A CA 1
ATOM 733 C C . VAL A 1 91 ? 52.433 -27.642 34.237 1.00 47.38 91 VAL A C 1
ATOM 735 O O . VAL A 1 91 ? 51.632 -27.545 35.165 1.00 47.38 91 VAL A O 1
ATOM 738 N N . LYS A 1 92 ? 52.158 -27.137 33.029 1.00 46.00 92 LYS A N 1
ATOM 739 C CA . LYS A 1 92 ? 50.892 -26.463 32.694 1.00 46.00 92 LYS A CA 1
ATOM 740 C C . LYS A 1 92 ? 49.853 -27.472 32.180 1.00 46.00 92 LYS A C 1
ATOM 742 O O . LYS A 1 92 ? 49.893 -27.904 31.026 1.00 46.00 92 LYS A O 1
ATOM 747 N N . ILE A 1 93 ? 48.889 -27.866 33.018 1.00 42.34 93 ILE A N 1
ATOM 748 C CA . ILE A 1 93 ? 47.792 -28.769 32.614 1.00 42.34 93 ILE A CA 1
ATOM 749 C C . ILE A 1 93 ? 46.628 -27.943 32.054 1.00 42.34 93 ILE A C 1
ATOM 751 O O . ILE A 1 93 ? 45.807 -27.412 32.792 1.00 42.34 93 ILE A O 1
ATOM 755 N N . THR A 1 94 ? 46.525 -27.842 30.728 1.00 41.16 94 THR A N 1
ATOM 756 C CA . THR A 1 94 ? 45.367 -27.209 30.075 1.00 41.16 94 THR A CA 1
ATOM 757 C C . THR A 1 94 ? 44.292 -28.254 29.758 1.00 41.16 94 THR A C 1
ATOM 759 O O . THR A 1 94 ? 44.485 -29.097 28.879 1.00 41.16 94 THR A O 1
ATOM 762 N N . VAL A 1 95 ? 43.138 -28.197 30.430 1.00 35.66 95 VAL A N 1
ATOM 763 C CA . VAL A 1 95 ? 41.964 -29.015 30.076 1.00 35.66 95 VAL A CA 1
ATOM 764 C C . VAL A 1 95 ? 41.195 -28.296 28.968 1.00 35.66 95 VAL A C 1
ATOM 766 O O . VAL A 1 95 ? 40.457 -27.347 29.218 1.00 35.66 95 VAL A O 1
ATOM 769 N N . ARG A 1 96 ? 41.387 -28.711 27.712 1.00 30.50 96 ARG A N 1
ATOM 770 C CA . ARG A 1 96 ? 40.621 -28.187 26.570 1.00 30.50 96 ARG A CA 1
ATOM 771 C C . ARG A 1 96 ? 39.566 -29.193 26.114 1.00 30.50 96 ARG A C 1
ATOM 773 O O . ARG A 1 96 ? 39.894 -30.324 25.778 1.00 30.50 96 ARG A O 1
ATOM 780 N N . ASN A 1 97 ? 38.326 -28.707 26.021 1.00 31.78 97 ASN A N 1
ATOM 781 C CA . ASN A 1 97 ? 37.183 -29.296 25.318 1.00 31.78 97 ASN A CA 1
ATOM 782 C C . ASN A 1 97 ? 36.815 -30.746 25.682 1.00 31.78 97 ASN A C 1
ATOM 784 O O . ASN A 1 97 ? 37.027 -31.671 24.903 1.00 31.78 97 ASN A O 1
ATOM 788 N N . LEU A 1 98 ? 36.091 -30.904 26.790 1.00 27.67 98 LEU A N 1
ATOM 789 C CA . LEU A 1 98 ? 35.110 -31.980 26.940 1.00 27.67 98 LEU A CA 1
ATOM 790 C C . LEU A 1 98 ? 33.712 -31.348 26.909 1.00 27.67 98 LEU A C 1
ATOM 792 O O . LEU A 1 98 ? 33.308 -30.688 27.859 1.00 27.67 98 LEU A O 1
ATOM 796 N N . ARG A 1 99 ? 32.971 -31.509 25.804 1.00 32.78 99 ARG A N 1
ATOM 797 C CA . ARG A 1 99 ? 31.521 -31.252 25.779 1.00 32.78 99 ARG A CA 1
ATOM 798 C C . ARG A 1 99 ? 30.797 -32.588 25.835 1.00 32.78 99 ARG A C 1
ATOM 800 O O . ARG A 1 99 ? 30.796 -33.320 24.850 1.00 32.78 99 ARG A O 1
ATOM 807 N N . TRP A 1 100 ? 30.163 -32.859 26.967 1.00 34.16 100 TRP A N 1
ATOM 808 C CA . TRP A 1 100 ? 29.175 -33.920 27.114 1.00 34.16 100 TRP A CA 1
ATOM 809 C C . TRP A 1 100 ? 27.815 -33.316 26.753 1.00 34.16 100 TRP A C 1
ATOM 811 O O . TRP A 1 100 ? 27.409 -32.310 27.333 1.00 34.16 100 TRP A O 1
ATOM 821 N N . LYS A 1 101 ? 27.145 -33.853 25.731 1.00 36.97 101 LYS A N 1
ATOM 822 C CA . LYS A 1 101 ? 25.766 -33.471 25.406 1.00 36.97 101 LYS A CA 1
ATOM 823 C C . LYS A 1 101 ? 24.839 -34.442 26.141 1.00 36.97 101 LYS A C 1
ATOM 825 O O . LYS A 1 101 ? 24.909 -35.632 25.867 1.00 36.97 101 LYS A O 1
ATOM 830 N N . ASN A 1 102 ? 23.988 -33.891 27.011 1.00 35.50 102 ASN A N 1
ATOM 831 C CA . ASN A 1 102 ? 22.868 -34.525 27.729 1.00 35.50 102 ASN A CA 1
ATOM 832 C C . ASN A 1 102 ? 23.195 -35.254 29.052 1.00 35.50 102 ASN A C 1
ATOM 834 O O . ASN A 1 102 ? 22.991 -36.455 29.156 1.00 35.50 102 ASN A O 1
ATOM 838 N N . CYS A 1 103 ? 23.616 -34.523 30.091 1.00 28.73 103 CYS A N 1
ATOM 839 C CA . CYS A 1 103 ? 23.523 -34.991 31.484 1.00 28.73 103 CYS A CA 1
ATOM 840 C C . CYS A 1 103 ? 23.277 -33.783 32.420 1.00 28.73 103 CYS A C 1
ATOM 842 O O . CYS A 1 103 ? 23.849 -32.721 32.149 1.00 28.73 103 CYS A O 1
ATOM 844 N N . PRO A 1 104 ? 22.430 -33.878 33.468 1.00 36.12 104 PRO A N 1
ATOM 845 C CA . PRO A 1 104 ? 22.204 -32.783 34.417 1.00 36.12 104 PRO A CA 1
ATOM 846 C C . PRO A 1 104 ? 23.492 -32.429 35.178 1.00 36.12 104 PRO A C 1
ATOM 848 O O . PRO A 1 104 ? 24.415 -33.226 35.269 1.00 36.12 104 PRO A O 1
ATOM 851 N N . THR A 1 105 ? 23.569 -31.211 35.702 1.00 39.81 105 THR A N 1
ATOM 852 C CA . THR A 1 105 ? 24.768 -30.469 36.146 1.00 39.81 105 THR A CA 1
ATOM 853 C C . THR A 1 105 ? 25.639 -31.081 37.264 1.00 39.81 105 THR A C 1
ATOM 855 O O . THR A 1 105 ? 26.703 -30.533 37.542 1.00 39.81 105 THR A O 1
ATOM 858 N N . ALA A 1 106 ? 25.276 -32.210 37.878 1.00 36.75 106 ALA A N 1
ATOM 859 C CA . ALA A 1 106 ? 25.990 -32.786 39.031 1.00 36.75 106 ALA A CA 1
ATOM 860 C C . ALA A 1 106 ? 27.332 -33.524 38.731 1.00 36.75 106 ALA A C 1
ATOM 862 O O . ALA A 1 106 ? 28.285 -33.337 39.490 1.00 36.75 106 ALA A O 1
ATOM 863 N N . PRO A 1 107 ? 27.509 -34.302 37.638 1.00 44.66 107 PRO A N 1
ATOM 864 C CA . PRO A 1 107 ? 28.720 -35.116 37.430 1.00 44.66 107 PRO A CA 1
ATOM 865 C C . PRO A 1 107 ? 29.971 -34.317 37.028 1.00 44.66 107 PRO A C 1
ATOM 867 O O . PRO A 1 107 ? 31.096 -34.750 37.274 1.00 44.66 107 PRO A O 1
ATOM 870 N N . ALA A 1 108 ? 29.808 -33.132 36.427 1.00 47.34 108 ALA A N 1
ATOM 871 C CA . ALA A 1 108 ? 30.939 -32.286 36.028 1.00 47.34 108 ALA A CA 1
ATOM 872 C C . ALA A 1 108 ? 31.704 -31.729 37.243 1.00 47.34 108 ALA A C 1
ATOM 874 O O . ALA A 1 108 ? 32.926 -31.591 37.193 1.00 47.34 108 ALA A O 1
ATOM 875 N N . ALA A 1 109 ? 30.996 -31.463 38.344 1.00 46.56 109 ALA A N 1
ATOM 876 C CA . ALA A 1 109 ? 31.600 -31.041 39.603 1.00 46.56 109 ALA A CA 1
ATOM 877 C C . ALA A 1 109 ? 32.385 -32.187 40.272 1.00 46.56 109 ALA A C 1
ATOM 879 O O . ALA A 1 109 ? 33.488 -31.955 40.764 1.00 46.56 109 ALA A O 1
ATOM 880 N N . LEU A 1 110 ? 31.866 -33.421 40.209 1.00 49.53 110 LEU A N 1
ATOM 881 C CA . LEU A 1 110 ? 32.503 -34.621 40.770 1.00 49.53 110 LEU A CA 1
ATOM 882 C C . LEU A 1 110 ? 33.822 -34.972 40.054 1.00 49.53 110 LEU A C 1
ATOM 884 O O . LEU A 1 110 ? 34.824 -35.288 40.687 1.00 49.53 110 LEU A O 1
ATOM 888 N N . ILE A 1 111 ? 33.859 -34.846 38.723 1.00 51.22 111 ILE A N 1
ATOM 889 C CA . ILE A 1 111 ? 35.074 -35.119 37.937 1.00 51.22 111 ILE A CA 1
ATOM 890 C C . ILE A 1 111 ? 36.129 -34.030 38.160 1.00 51.22 111 ILE A C 1
ATOM 892 O O . ILE A 1 111 ? 37.310 -34.346 38.272 1.00 51.22 111 ILE A O 1
ATOM 896 N N . CYS A 1 112 ? 35.732 -32.757 38.266 1.00 50.16 112 CYS A N 1
ATOM 897 C CA . CYS A 1 112 ? 36.662 -31.679 38.608 1.00 50.16 112 CYS A CA 1
ATOM 898 C C . CYS A 1 112 ? 37.233 -31.840 40.026 1.00 50.16 112 CYS A C 1
ATOM 900 O O . CYS A 1 112 ? 38.428 -31.605 40.212 1.00 50.16 112 CYS A O 1
ATOM 902 N N . SER A 1 113 ? 36.429 -32.288 41.001 1.00 55.50 113 SER A N 1
ATOM 903 C CA . SER A 1 113 ? 36.909 -32.553 42.365 1.00 55.50 113 SER A CA 1
ATOM 904 C C . SER A 1 113 ? 37.871 -33.745 42.418 1.00 55.50 113 SER A C 1
ATOM 906 O O . SER A 1 113 ? 38.910 -33.661 43.069 1.00 55.50 113 SER A O 1
ATOM 908 N N . HIS A 1 114 ? 37.603 -34.811 41.657 1.00 59.19 114 HIS A N 1
ATOM 909 C CA . HIS A 1 114 ? 38.491 -35.972 41.556 1.00 59.19 114 HIS A CA 1
ATOM 910 C C . HIS A 1 114 ? 39.789 -35.659 40.808 1.00 59.19 114 HIS A C 1
ATOM 912 O O . HIS A 1 114 ? 40.864 -36.069 41.240 1.00 59.19 114 HIS A O 1
ATOM 918 N N . LEU A 1 115 ? 39.727 -34.883 39.720 1.00 58.06 115 LEU A N 1
ATOM 919 C CA . LEU A 1 115 ? 40.923 -34.439 39.001 1.00 58.06 115 LEU A CA 1
ATOM 920 C C . LEU A 1 115 ? 41.809 -33.561 39.898 1.00 58.06 115 LEU A C 1
ATOM 922 O O . LEU A 1 115 ? 43.032 -33.664 39.845 1.00 58.06 115 LEU A O 1
ATOM 926 N N . PHE A 1 116 ? 41.190 -32.728 40.738 1.00 62.12 116 PHE A N 1
ATOM 927 C CA . PHE A 1 116 ? 41.881 -31.913 41.732 1.00 62.12 116 PHE A CA 1
ATOM 928 C C . PHE A 1 116 ? 42.536 -32.779 42.818 1.00 62.12 116 PHE A C 1
ATOM 930 O O . PHE A 1 116 ? 43.742 -32.668 43.027 1.00 62.12 116 PHE A O 1
ATOM 937 N N . ALA A 1 117 ? 41.793 -33.709 43.429 1.00 64.25 117 ALA A N 1
ATOM 938 C CA . ALA A 1 117 ? 42.316 -34.625 44.446 1.00 64.25 117 ALA A CA 1
ATOM 939 C C . ALA A 1 117 ? 43.479 -35.488 43.917 1.00 64.25 117 ALA A C 1
ATOM 941 O O . ALA A 1 117 ? 44.508 -35.633 44.579 1.00 64.25 117 ALA A O 1
ATOM 942 N N . VAL A 1 118 ? 43.365 -35.995 42.683 1.00 67.06 118 VAL A N 1
ATOM 943 C CA . VAL A 1 118 ? 44.424 -36.766 42.018 1.00 67.06 118 VAL A CA 1
ATOM 944 C C . VAL A 1 118 ? 45.661 -35.902 41.756 1.00 67.06 118 VAL A C 1
ATOM 946 O O . VAL A 1 118 ? 46.768 -36.333 42.075 1.00 67.06 118 VAL A O 1
ATOM 949 N N . CYS A 1 119 ? 45.503 -34.672 41.257 1.00 62.56 119 CYS A N 1
ATOM 950 C CA . CYS A 1 119 ? 46.623 -33.746 41.054 1.00 62.56 119 CYS A CA 1
ATOM 951 C C . CYS A 1 119 ? 47.337 -33.388 42.368 1.00 62.56 119 CYS A C 1
ATOM 953 O O . CYS A 1 119 ? 48.567 -33.349 42.388 1.00 62.56 119 CYS A O 1
ATOM 955 N N . CYS A 1 120 ? 46.594 -33.197 43.464 1.00 59.25 120 CYS A N 1
ATOM 956 C CA . CYS A 1 120 ? 47.158 -32.952 44.794 1.00 59.25 120 CYS A CA 1
ATOM 957 C C . CYS A 1 120 ? 47.890 -34.174 45.373 1.00 59.25 120 CYS A C 1
ATOM 959 O O . CYS A 1 120 ? 48.866 -34.002 46.095 1.00 59.25 120 CYS A O 1
ATOM 961 N N . SER A 1 121 ? 47.458 -35.399 45.050 1.00 60.84 121 SER A N 1
ATOM 962 C CA . SER A 1 121 ? 48.094 -36.634 45.544 1.00 60.84 121 SER A CA 1
ATOM 963 C C . SER A 1 121 ? 49.375 -37.036 44.797 1.00 60.84 121 SER A C 1
ATOM 965 O O . SER A 1 121 ? 50.195 -37.771 45.341 1.00 60.84 121 SER A O 1
ATOM 967 N N . VAL A 1 122 ? 49.555 -36.573 43.552 1.00 60.72 122 VAL A N 1
ATOM 968 C CA . VAL A 1 122 ? 50.656 -36.998 42.663 1.00 60.72 122 VAL A CA 1
ATOM 969 C C . VAL A 1 122 ? 51.798 -35.968 42.593 1.00 60.72 122 VAL A C 1
ATOM 971 O O . VAL A 1 122 ? 52.904 -36.328 42.196 1.00 60.72 122 VAL A O 1
ATOM 974 N N . MET A 1 123 ? 51.580 -34.706 42.991 1.00 59.97 123 MET A N 1
ATOM 975 C CA . MET A 1 123 ? 52.572 -33.622 42.862 1.00 59.97 123 MET A CA 1
ATOM 976 C C . MET A 1 123 ? 53.028 -33.058 44.226 1.00 59.97 123 MET A C 1
ATOM 978 O O . MET A 1 123 ? 52.190 -32.824 45.095 1.00 59.97 123 MET A O 1
ATOM 982 N N . PRO A 1 124 ? 54.334 -32.782 44.443 1.00 49.56 124 PRO A N 1
ATOM 983 C CA . PRO A 1 124 ? 54.824 -32.215 45.698 1.00 49.56 124 PRO A CA 1
ATOM 984 C C . PRO A 1 124 ? 54.375 -30.747 45.887 1.00 49.56 124 PRO A C 1
ATOM 986 O O . PRO A 1 124 ? 54.352 -29.974 44.926 1.00 49.56 124 PRO A O 1
ATOM 989 N N . PRO A 1 125 ? 54.092 -30.308 47.130 1.00 43.31 125 PRO A N 1
ATOM 990 C CA . PRO A 1 125 ? 53.352 -29.071 47.425 1.00 43.31 125 PRO A CA 1
ATOM 991 C C . PRO A 1 125 ? 54.062 -27.749 47.072 1.00 43.31 125 PRO A C 1
ATOM 993 O O . PRO A 1 125 ? 53.444 -26.692 47.131 1.00 43.31 125 PRO A O 1
ATOM 996 N N . LYS A 1 126 ? 55.343 -27.761 46.673 1.00 41.09 126 LYS A N 1
ATOM 997 C CA . LYS A 1 126 ? 56.133 -26.537 46.419 1.00 41.09 126 LYS A CA 1
ATOM 998 C C . LYS A 1 126 ? 56.004 -25.936 45.006 1.00 41.09 126 LYS A C 1
ATOM 1000 O O . LYS A 1 126 ? 56.686 -24.956 44.725 1.00 41.09 126 LYS A O 1
ATOM 1005 N N . ARG A 1 127 ? 55.183 -26.487 44.100 1.00 48.12 127 ARG A N 1
ATOM 1006 C CA . ARG A 1 127 ? 55.094 -26.012 42.695 1.00 48.12 127 ARG A CA 1
ATOM 1007 C C . ARG A 1 127 ? 53.670 -25.758 42.173 1.00 48.12 127 ARG A C 1
ATOM 1009 O O . ARG A 1 127 ? 53.457 -25.805 40.966 1.00 48.12 127 ARG A O 1
ATOM 1016 N N . PHE A 1 128 ? 52.701 -25.469 43.043 1.00 36.81 128 PHE A N 1
ATOM 1017 C CA . PHE A 1 128 ? 51.325 -25.179 42.616 1.00 36.81 128 PHE A CA 1
ATOM 1018 C C . PHE A 1 128 ? 50.832 -23.826 43.157 1.00 36.81 128 PHE A C 1
ATOM 1020 O O . PHE A 1 128 ? 50.766 -23.634 44.368 1.00 36.81 128 PHE A O 1
ATOM 1027 N N . SER A 1 129 ? 50.484 -22.895 42.260 1.00 41.66 129 SER A N 1
ATOM 1028 C CA . SER A 1 129 ? 49.815 -21.620 42.562 1.00 41.66 129 SER A CA 1
ATOM 1029 C C . SER A 1 129 ? 48.478 -21.561 41.823 1.00 41.66 129 SER A C 1
ATOM 1031 O O . SER A 1 129 ? 48.399 -21.895 40.642 1.00 41.66 129 SER A O 1
ATOM 1033 N N . LEU A 1 130 ? 47.420 -21.118 42.510 1.00 33.50 130 LEU A N 1
ATOM 1034 C CA . LEU A 1 130 ? 46.064 -21.000 41.956 1.00 33.50 130 LEU A CA 1
ATOM 1035 C C . LEU A 1 130 ? 45.968 -19.947 40.828 1.00 33.50 130 LEU A C 1
ATOM 1037 O O . LEU A 1 130 ? 44.999 -19.939 40.072 1.00 33.50 130 LEU A O 1
ATOM 1041 N N . ALA A 1 131 ? 46.974 -19.075 40.696 1.00 35.28 131 ALA A N 1
ATOM 1042 C CA . ALA A 1 131 ? 46.983 -17.961 39.750 1.00 35.28 131 ALA A CA 1
ATOM 1043 C C . ALA A 1 131 ? 47.157 -18.369 38.269 1.00 35.28 131 ALA A C 1
ATOM 1045 O O . ALA A 1 131 ? 46.865 -17.566 37.388 1.00 35.28 131 ALA A O 1
ATOM 1046 N N . ASP A 1 132 ? 47.569 -19.606 37.966 1.00 35.09 132 ASP A N 1
ATOM 1047 C CA . ASP A 1 132 ? 47.968 -20.004 36.602 1.00 35.09 132 ASP A CA 1
ATOM 1048 C C . ASP A 1 132 ? 46.872 -20.693 35.758 1.00 35.09 132 ASP A C 1
ATOM 1050 O O . ASP A 1 132 ? 47.136 -21.203 34.660 1.00 35.09 132 ASP A O 1
ATOM 1054 N N . VAL A 1 133 ? 45.614 -20.681 36.215 1.00 32.41 133 VAL A N 1
ATOM 1055 C CA . VAL A 1 133 ? 44.463 -21.198 35.450 1.00 32.41 133 VAL A CA 1
ATOM 1056 C C . VAL A 1 133 ? 43.866 -20.092 34.561 1.00 32.41 133 VAL A C 1
ATOM 1058 O O . VAL A 1 133 ? 42.883 -19.443 34.907 1.00 32.41 133 VAL A O 1
ATOM 1061 N N . GLU A 1 134 ? 44.446 -19.873 33.376 1.00 31.28 134 GLU A N 1
ATOM 1062 C CA . GLU A 1 134 ? 43.909 -18.939 32.366 1.00 31.28 134 GLU A CA 1
ATOM 1063 C C . GLU A 1 134 ? 42.740 -19.552 31.559 1.00 31.28 134 GLU A C 1
ATOM 1065 O O . GLU A 1 134 ? 42.934 -20.428 30.708 1.00 31.28 134 GLU A O 1
ATOM 1070 N N . ALA A 1 135 ? 41.531 -19.006 31.727 1.00 30.06 135 ALA A N 1
ATOM 1071 C CA . ALA A 1 135 ? 40.418 -19.167 30.790 1.00 30.06 135 ALA A CA 1
ATOM 1072 C C . ALA A 1 135 ? 40.409 -17.999 29.783 1.00 30.06 135 ALA A C 1
ATOM 1074 O O . ALA A 1 135 ? 39.949 -16.901 30.086 1.00 30.06 135 ALA A O 1
ATOM 1075 N N . LYS A 1 136 ? 40.926 -18.207 28.563 1.00 26.91 136 LYS A N 1
ATOM 1076 C CA . LYS A 1 136 ? 40.945 -17.157 27.527 1.00 26.91 136 LYS A CA 1
ATOM 1077 C C . LYS A 1 136 ? 39.629 -17.077 26.755 1.00 26.91 136 LYS A C 1
ATOM 1079 O O . LYS A 1 136 ? 39.374 -17.883 25.862 1.00 26.91 136 LYS A O 1
ATOM 1084 N N . GLY A 1 137 ? 38.857 -16.032 27.052 1.00 26.61 137 GLY A N 1
ATOM 1085 C CA . GLY A 1 137 ? 37.798 -15.506 26.194 1.00 26.61 137 GLY A CA 1
ATOM 1086 C C . GLY A 1 137 ? 37.218 -14.181 26.706 1.00 26.61 137 GLY A C 1
ATOM 1087 O O . GLY A 1 137 ? 36.487 -14.188 27.688 1.00 26.61 137 GLY A O 1
ATOM 1088 N N . GLY A 1 138 ? 37.465 -13.070 25.993 1.00 30.19 138 GLY A N 1
ATOM 1089 C CA . GLY A 1 138 ? 36.522 -11.941 25.937 1.00 30.19 138 GLY A CA 1
ATOM 1090 C C . GLY A 1 138 ? 37.061 -10.499 26.048 1.00 30.19 138 GLY A C 1
ATOM 1091 O O . GLY A 1 138 ? 37.777 -10.168 26.981 1.00 30.19 138 GLY A O 1
ATOM 1092 N N . PHE A 1 139 ? 36.525 -9.654 25.147 1.00 31.61 139 PHE A N 1
ATOM 1093 C CA . PHE A 1 139 ? 36.100 -8.247 25.309 1.00 31.61 139 PHE A CA 1
ATOM 1094 C C . PHE A 1 139 ? 37.037 -7.036 25.070 1.00 31.61 139 PHE A C 1
ATOM 1096 O O . PHE A 1 139 ? 37.910 -6.725 25.865 1.00 31.61 139 PHE A O 1
ATOM 1103 N N . THR A 1 140 ? 36.630 -6.184 24.113 1.00 30.83 140 THR A N 1
ATOM 1104 C CA . THR A 1 140 ? 36.871 -4.720 24.086 1.00 30.83 140 THR A CA 1
ATOM 1105 C C . THR A 1 140 ? 35.569 -3.964 23.750 1.00 30.83 140 THR A C 1
ATOM 1107 O O . THR A 1 140 ? 35.371 -3.390 22.686 1.00 30.83 140 THR A O 1
ATOM 1110 N N . LYS A 1 141 ? 34.617 -4.028 24.685 1.00 37.38 141 LYS A N 1
ATOM 1111 C CA . LYS A 1 141 ? 33.494 -3.071 24.875 1.00 37.38 141 LYS A CA 1
ATOM 1112 C C . LYS A 1 141 ? 32.904 -3.171 26.289 1.00 37.38 141 LYS A C 1
ATOM 1114 O O . LYS A 1 141 ? 32.221 -2.260 26.741 1.00 37.38 141 LYS A O 1
ATOM 1119 N N . LYS A 1 142 ? 33.278 -4.236 27.005 1.00 38.12 142 LYS A N 1
ATOM 1120 C CA . LYS A 1 142 ? 33.184 -4.388 28.460 1.00 38.12 142 LYS A CA 1
ATOM 1121 C C . LYS A 1 142 ? 33.790 -3.197 29.210 1.00 38.12 142 LYS A C 1
ATOM 1123 O O . LYS A 1 142 ? 33.184 -2.743 30.156 1.00 38.12 142 LYS A O 1
ATOM 1128 N N . ALA A 1 143 ? 34.822 -2.537 28.676 1.00 33.56 143 ALA A N 1
ATOM 1129 C CA . ALA A 1 143 ? 35.460 -1.380 29.318 1.00 33.56 143 ALA A CA 1
ATOM 1130 C C . ALA A 1 143 ? 34.552 -0.157 29.621 1.00 33.56 143 ALA A C 1
ATOM 1132 O O . ALA A 1 143 ? 34.933 0.667 30.442 1.00 33.56 143 ALA A O 1
ATOM 1133 N N . ARG A 1 144 ? 33.359 -0.013 29.011 1.00 40.00 144 ARG A N 1
ATOM 1134 C CA . ARG A 1 144 ? 32.369 1.019 29.417 1.00 40.00 144 ARG A CA 1
ATOM 1135 C C . ARG A 1 144 ? 31.237 0.494 30.304 1.00 40.00 144 ARG A C 1
ATOM 1137 O O . ARG A 1 144 ? 30.540 1.291 30.913 1.00 40.00 144 ARG A O 1
ATOM 1144 N N . MET A 1 145 ? 31.047 -0.822 30.367 1.00 40.97 145 MET A N 1
ATOM 1145 C CA . MET A 1 145 ? 30.051 -1.472 31.227 1.00 40.97 145 MET A CA 1
ATOM 1146 C C . MET A 1 145 ? 30.680 -1.935 32.556 1.00 40.97 145 MET A C 1
ATOM 1148 O O . MET A 1 145 ? 30.016 -1.924 33.582 1.00 40.97 145 MET A O 1
ATOM 1152 N N . ASP A 1 146 ? 31.984 -2.224 32.550 1.00 41.06 146 ASP A N 1
ATOM 1153 C CA . ASP A 1 146 ? 32.827 -2.498 33.719 1.00 41.06 146 ASP A CA 1
ATOM 1154 C C . ASP A 1 146 ? 33.092 -1.227 34.550 1.00 41.06 146 ASP A C 1
ATOM 1156 O O . ASP A 1 146 ? 33.430 -1.328 35.716 1.00 41.06 146 ASP A O 1
ATOM 1160 N N . GLN A 1 147 ? 32.835 -0.014 34.036 1.00 43.69 147 GLN A N 1
ATOM 1161 C CA . GLN A 1 147 ? 32.786 1.184 34.899 1.00 43.69 147 GLN A CA 1
ATOM 1162 C C . GLN A 1 147 ? 31.594 1.179 35.882 1.00 43.69 147 GLN A C 1
ATOM 1164 O O . GLN A 1 147 ? 31.495 2.068 36.720 1.00 43.69 147 GLN A O 1
ATOM 1169 N N . ALA A 1 148 ? 30.705 0.181 35.807 1.00 46.06 148 ALA A N 1
ATOM 1170 C CA . ALA A 1 148 ? 29.668 -0.081 36.805 1.00 46.06 148 ALA A CA 1
ATOM 1171 C C . ALA A 1 148 ? 29.984 -1.287 37.721 1.00 46.06 148 ALA A C 1
ATOM 1173 O O . ALA A 1 148 ? 29.101 -1.709 38.464 1.00 46.06 148 ALA A O 1
ATOM 1174 N N . SER A 1 149 ? 31.193 -1.877 37.662 1.00 41.53 149 SER A N 1
ATOM 1175 C CA . SER A 1 149 ? 31.565 -3.027 38.510 1.00 41.53 149 SER A CA 1
ATOM 1176 C C . SER A 1 149 ? 32.062 -2.652 39.906 1.00 41.53 149 SER A C 1
ATOM 1178 O O . SER A 1 149 ? 32.136 -3.528 40.763 1.00 41.53 149 SER A O 1
ATOM 1180 N N . ASP A 1 150 ? 32.352 -1.378 40.157 1.00 47.75 150 ASP A N 1
ATOM 1181 C CA . ASP A 1 150 ? 32.550 -0.882 41.516 1.00 47.75 150 ASP A CA 1
ATOM 1182 C C . ASP A 1 150 ? 31.164 -0.559 42.084 1.00 47.75 150 ASP A C 1
ATOM 1184 O O . ASP A 1 150 ? 30.372 0.108 41.419 1.00 47.75 150 ASP A O 1
ATOM 1188 N N . GLY A 1 151 ? 30.836 -1.054 43.282 1.00 55.16 151 GLY A N 1
ATOM 1189 C CA . GLY A 1 151 ? 29.503 -1.005 43.913 1.00 55.16 151 GLY A CA 1
ATOM 1190 C C . GLY A 1 151 ? 28.897 0.385 44.201 1.00 55.16 151 GLY A C 1
ATOM 1191 O O . GLY A 1 151 ? 28.118 0.517 45.138 1.00 55.16 151 GLY A O 1
ATOM 1192 N N . GLY A 1 152 ? 29.242 1.422 43.432 1.00 75.81 152 GLY A N 1
ATOM 1193 C CA . GLY A 1 152 ? 28.742 2.797 43.519 1.00 75.81 152 GLY A CA 1
ATOM 1194 C C . GLY A 1 152 ? 27.823 3.246 42.370 1.00 75.81 152 GLY A C 1
ATOM 1195 O O . GLY A 1 152 ? 27.434 4.415 42.329 1.00 75.81 152 GLY A O 1
ATOM 1196 N N . ALA A 1 153 ? 27.459 2.375 41.420 1.00 89.38 153 ALA A N 1
ATOM 1197 C CA . ALA A 1 153 ? 26.533 2.750 40.346 1.00 89.38 153 ALA A CA 1
ATOM 1198 C C . ALA A 1 153 ? 25.153 3.122 40.923 1.00 89.38 153 ALA A C 1
ATOM 1200 O O . ALA A 1 153 ? 24.562 2.355 41.682 1.00 89.38 153 ALA A O 1
ATOM 1201 N N . THR A 1 154 ? 24.633 4.298 40.564 1.00 92.19 154 THR A N 1
ATOM 1202 C CA . THR A 1 154 ? 23.386 4.842 41.121 1.00 92.19 154 THR A CA 1
ATOM 1203 C C . THR A 1 154 ? 22.379 5.081 40.002 1.00 92.19 154 THR A C 1
ATOM 1205 O O . THR A 1 154 ? 22.710 5.701 38.987 1.00 92.19 154 THR A O 1
ATOM 1208 N N . LEU A 1 155 ? 21.156 4.580 40.175 1.00 94.19 155 LEU A N 1
ATOM 1209 C CA . LEU A 1 155 ? 20.011 4.876 39.318 1.00 94.19 155 LEU A CA 1
ATOM 1210 C C . LEU A 1 155 ? 19.071 5.796 40.092 1.00 94.19 155 LEU A C 1
ATOM 1212 O O . LEU A 1 155 ? 18.618 5.445 41.180 1.00 94.19 155 LEU A O 1
ATOM 1216 N N . ILE A 1 156 ? 18.786 6.961 39.524 1.00 94.19 156 ILE A N 1
ATOM 1217 C CA . ILE A 1 156 ? 17.898 7.949 40.130 1.00 94.19 156 ILE A CA 1
ATOM 1218 C C . ILE A 1 156 ? 16.599 7.954 39.327 1.00 94.19 156 ILE A C 1
ATOM 1220 O O . ILE A 1 156 ? 16.619 8.163 38.115 1.00 94.19 156 ILE A O 1
ATOM 1224 N N . ALA A 1 157 ? 15.476 7.700 39.988 1.00 94.81 157 ALA A N 1
ATOM 1225 C CA . ALA A 1 157 ? 14.146 7.907 39.442 1.00 94.81 157 ALA A CA 1
ATOM 1226 C C . ALA A 1 157 ? 13.641 9.273 39.907 1.00 94.81 157 ALA A C 1
ATOM 1228 O O . ALA A 1 157 ? 13.491 9.506 41.102 1.00 94.81 157 ALA A O 1
ATOM 1229 N N . VAL A 1 158 ? 13.395 10.177 38.966 1.00 94.44 158 VAL A N 1
ATOM 1230 C CA . VAL A 1 158 ? 12.733 11.457 39.224 1.00 94.44 158 VAL A CA 1
ATOM 1231 C C . VAL A 1 158 ? 11.254 11.245 38.934 1.00 94.44 158 VAL A C 1
ATOM 1233 O O . VAL A 1 158 ? 10.883 11.073 37.772 1.00 94.44 158 VAL A O 1
ATOM 1236 N N . ALA A 1 159 ? 10.433 11.193 39.979 1.00 93.94 159 ALA A N 1
ATOM 1237 C CA . ALA A 1 159 ? 8.993 10.996 39.864 1.00 93.94 159 ALA A CA 1
ATOM 1238 C C . ALA A 1 159 ? 8.264 12.324 40.072 1.00 93.94 159 ALA A C 1
ATOM 1240 O O . ALA A 1 159 ? 8.627 13.097 40.958 1.00 93.94 159 ALA A O 1
ATOM 1241 N N . ARG A 1 160 ? 7.255 12.592 39.243 1.00 90.81 160 ARG A N 1
ATOM 1242 C CA . ARG A 1 160 ? 6.391 13.771 39.359 1.00 90.81 160 ARG A CA 1
ATOM 1243 C C . ARG A 1 160 ? 4.940 13.397 39.079 1.00 90.81 160 ARG A C 1
ATOM 1245 O O . ARG A 1 160 ? 4.711 12.557 38.198 1.00 90.81 160 ARG A O 1
ATOM 1252 N N . PRO A 1 161 ? 3.972 14.026 39.757 1.00 89.69 161 PRO A N 1
ATOM 1253 C CA . PRO A 1 161 ? 2.600 14.052 39.289 1.00 89.69 161 PRO A CA 1
ATOM 1254 C C . PRO A 1 161 ? 2.586 14.670 37.892 1.00 89.69 161 PRO A C 1
ATOM 1256 O O . PRO A 1 161 ? 3.213 15.696 37.641 1.00 89.69 161 PRO A O 1
ATOM 1259 N N . TRP A 1 162 ? 1.914 14.004 36.967 1.00 85.12 162 TRP A N 1
ATOM 1260 C CA . TRP A 1 162 ? 1.793 14.453 35.588 1.00 85.12 162 TRP A CA 1
ATOM 1261 C C . TRP A 1 162 ? 0.348 14.767 35.227 1.00 85.12 162 TRP A C 1
ATOM 1263 O O . TRP A 1 162 ? 0.134 15.527 34.313 1.00 85.12 162 TRP A O 1
ATOM 1273 N N . GLY A 1 163 ? -0.658 14.228 35.909 1.00 86.69 163 GLY A N 1
ATOM 1274 C CA . GLY A 1 163 ? -2.057 14.564 35.630 1.00 86.69 163 GLY A CA 1
ATOM 1275 C C . GLY A 1 163 ? -2.978 13.415 35.996 1.00 86.69 163 GLY A C 1
ATOM 1276 O O . GLY A 1 163 ? -2.684 12.670 36.926 1.00 86.69 163 GLY A O 1
ATOM 1277 N N . SER A 1 164 ? -4.072 13.246 35.261 1.00 85.81 164 SER A N 1
ATOM 1278 C CA . SER A 1 164 ? -4.965 12.093 35.410 1.00 85.81 164 SER A CA 1
ATOM 1279 C C . SER A 1 164 ? -4.443 10.819 34.723 1.00 85.81 164 SER A C 1
ATOM 1281 O O . SER A 1 164 ? -3.905 10.854 33.618 1.00 85.81 164 SER A O 1
ATOM 1283 N N . ALA A 1 165 ? -4.627 9.655 35.340 1.00 85.94 165 ALA A N 1
ATOM 1284 C CA . ALA A 1 165 ? -4.257 8.356 34.777 1.00 85.94 165 ALA A CA 1
ATOM 1285 C C . ALA A 1 165 ? -5.068 7.982 33.534 1.00 85.94 165 ALA A C 1
ATOM 1287 O O . ALA A 1 165 ? -4.568 7.227 32.695 1.00 85.94 165 ALA A O 1
ATOM 1288 N N . PHE A 1 166 ? -6.245 8.588 33.361 1.00 82.19 166 PHE A N 1
ATOM 1289 C CA . PHE A 1 166 ? -7.049 8.518 32.140 1.00 82.19 166 PHE A CA 1
ATOM 1290 C C . PHE A 1 166 ? -6.229 8.842 30.869 1.00 82.19 166 PHE A C 1
ATOM 1292 O O . PHE A 1 166 ? -6.471 8.300 29.787 1.00 82.19 166 PHE A O 1
ATOM 1299 N N . TRP A 1 167 ? -5.183 9.671 30.998 1.00 76.31 167 TRP A N 1
ATOM 1300 C CA . TRP A 1 167 ? -4.258 10.002 29.908 1.00 76.31 167 TRP A CA 1
ATOM 1301 C C . TRP A 1 167 ? -3.434 8.834 29.400 1.00 76.31 167 TRP A C 1
ATOM 1303 O O . TRP A 1 167 ? -3.021 8.825 28.243 1.00 76.31 167 TRP A O 1
ATOM 1313 N N . ALA A 1 168 ? -3.134 7.872 30.260 1.00 80.06 168 ALA A N 1
ATOM 1314 C CA . ALA A 1 168 ? -2.263 6.762 29.922 1.00 80.06 168 ALA A CA 1
ATOM 1315 C C . ALA A 1 168 ? -3.037 5.452 29.776 1.00 80.06 168 ALA A C 1
ATOM 1317 O O . ALA A 1 168 ? -2.660 4.634 28.940 1.00 80.06 168 ALA A O 1
ATOM 1318 N N . PHE A 1 169 ? -4.127 5.265 30.518 1.00 84.38 169 PHE A N 1
ATOM 1319 C CA . PHE A 1 169 ? -4.811 3.978 30.627 1.00 84.38 169 PHE A CA 1
ATOM 1320 C C . PHE A 1 169 ? -6.308 4.137 30.352 1.00 84.38 169 PHE A C 1
ATOM 1322 O O . PHE A 1 169 ? -6.934 5.096 30.786 1.00 84.38 169 PHE A O 1
ATOM 1329 N N . GLU A 1 170 ? -6.867 3.214 29.571 1.00 76.38 170 GLU A N 1
ATOM 1330 C CA . GLU A 1 170 ? -8.271 3.220 29.126 1.00 76.38 170 GLU A CA 1
ATOM 1331 C C . GLU A 1 170 ? -9.249 3.051 30.288 1.00 76.38 170 GLU A C 1
ATOM 1333 O O . GLU A 1 170 ? -10.254 3.749 30.348 1.00 76.38 170 GLU A O 1
ATOM 1338 N N . ASP A 1 171 ? -8.876 2.204 31.245 1.00 81.00 171 ASP A N 1
ATOM 1339 C CA . ASP A 1 171 ? -9.716 1.826 32.381 1.00 81.00 171 ASP A CA 1
ATOM 1340 C C . ASP A 1 171 ? -9.413 2.633 33.654 1.00 81.00 171 ASP A C 1
ATOM 1342 O O . ASP A 1 171 ? -9.916 2.312 34.732 1.00 81.00 171 ASP A O 1
ATOM 1346 N N . ALA A 1 172 ? -8.545 3.648 33.575 1.00 82.69 172 ALA A N 1
ATOM 1347 C CA . ALA A 1 172 ? -8.212 4.457 34.740 1.00 82.69 172 ALA A CA 1
ATOM 1348 C C . ALA A 1 172 ? -9.262 5.546 34.979 1.00 82.69 172 ALA A C 1
ATOM 1350 O O . ALA A 1 172 ? -9.610 6.306 34.074 1.00 82.69 172 ALA A O 1
ATOM 1351 N N . ASP A 1 173 ? -9.712 5.655 36.230 1.00 83.69 173 ASP A N 1
ATOM 1352 C CA . ASP A 1 173 ? -10.580 6.742 36.677 1.00 83.69 173 ASP A CA 1
ATOM 1353 C C . ASP A 1 173 ? -9.884 8.096 36.452 1.00 83.69 173 ASP A C 1
ATOM 1355 O O . ASP A 1 173 ? -8.690 8.254 36.734 1.00 83.69 173 ASP A O 1
ATOM 1359 N N . ALA A 1 174 ? -10.642 9.088 35.984 1.00 80.44 174 ALA A N 1
ATOM 1360 C CA . ALA A 1 174 ? -10.190 10.464 35.838 1.00 80.44 174 ALA A CA 1
ATOM 1361 C C . ALA A 1 174 ? -9.630 11.043 37.155 1.00 80.44 174 ALA A C 1
ATOM 1363 O O . ALA A 1 174 ? -8.720 11.874 37.115 1.00 80.44 174 ALA A O 1
ATOM 1364 N N . ALA A 1 175 ? -10.115 10.575 38.310 1.00 84.50 175 ALA A N 1
ATOM 1365 C CA . ALA A 1 175 ? -9.610 10.965 39.626 1.00 84.50 175 ALA A CA 1
ATOM 1366 C C . ALA A 1 175 ? -8.250 10.334 39.985 1.00 84.50 175 ALA A C 1
ATOM 1368 O O . ALA A 1 175 ? -7.531 10.856 40.842 1.00 84.50 175 ALA A O 1
ATOM 1369 N N . THR A 1 176 ? -7.870 9.225 39.341 1.00 89.62 176 THR A N 1
ATOM 1370 C CA . THR A 1 176 ? -6.603 8.542 39.626 1.00 89.62 176 THR A CA 1
ATOM 1371 C C . THR A 1 176 ? -5.443 9.384 39.108 1.00 89.62 176 THR A C 1
ATOM 1373 O O . THR A 1 176 ? -5.453 9.830 37.963 1.00 89.62 176 THR A O 1
ATOM 1376 N N . ARG A 1 177 ? -4.414 9.601 39.934 1.00 89.12 177 ARG A N 1
ATOM 1377 C CA . ARG A 1 177 ? -3.227 10.366 39.531 1.00 89.12 177 ARG A CA 1
ATOM 1378 C C . ARG A 1 177 ? -2.327 9.545 38.609 1.00 89.12 177 ARG A C 1
ATOM 1380 O O . ARG A 1 177 ? -2.156 8.340 38.774 1.00 89.12 177 ARG A O 1
ATOM 1387 N N . LEU A 1 178 ? -1.726 10.227 37.647 1.00 92.19 178 LEU A N 1
ATOM 1388 C CA . LEU A 1 178 ? -0.695 9.723 36.758 1.00 92.19 178 LEU A CA 1
ATOM 1389 C C . LEU A 1 178 ? 0.653 10.256 37.205 1.00 92.19 178 LEU A C 1
ATOM 1391 O O . LEU A 1 178 ? 0.849 11.466 37.302 1.00 92.19 178 LEU A O 1
ATOM 1395 N N . TRP A 1 179 ? 1.596 9.352 37.403 1.00 93.12 179 TRP A N 1
ATOM 1396 C CA . TRP A 1 179 ? 2.975 9.662 37.728 1.00 93.12 179 TRP A CA 1
ATOM 1397 C C . TRP A 1 179 ? 3.853 9.482 36.502 1.00 93.12 179 TRP A C 1
ATOM 1399 O O . TRP A 1 179 ? 3.825 8.435 35.856 1.00 93.12 179 TRP A O 1
ATOM 1409 N N . GLN A 1 180 ? 4.669 10.488 36.205 1.00 93.38 180 GLN A N 1
ATOM 1410 C CA . GLN A 1 180 ? 5.742 10.396 35.226 1.00 93.38 180 GLN A CA 1
ATOM 1411 C C . GLN A 1 180 ? 7.055 10.137 35.967 1.00 93.38 180 GLN A C 1
ATOM 1413 O O . GLN A 1 180 ? 7.463 10.915 36.827 1.00 93.38 180 GLN A O 1
ATOM 1418 N N . VAL A 1 181 ? 7.732 9.045 35.619 1.00 93.81 181 VAL A N 1
ATOM 1419 C CA . VAL A 1 181 ? 9.014 8.644 36.201 1.00 93.81 181 VAL A CA 1
ATOM 1420 C C . VAL A 1 181 ? 10.094 8.682 35.128 1.00 93.81 181 VAL A C 1
ATOM 1422 O O . VAL A 1 181 ? 10.080 7.906 34.168 1.00 93.81 181 VAL A O 1
ATOM 1425 N N . GLN A 1 182 ? 11.051 9.588 35.299 1.00 93.06 182 GLN A N 1
ATOM 1426 C CA . GLN A 1 182 ? 12.196 9.762 34.411 1.00 93.06 182 GLN A CA 1
ATOM 1427 C C . GLN A 1 182 ? 13.464 9.221 35.075 1.00 93.06 182 GLN A C 1
ATOM 1429 O O . GLN A 1 182 ? 13.726 9.475 36.249 1.00 93.06 182 GLN A O 1
ATOM 1434 N N . LEU A 1 183 ? 14.269 8.466 34.325 1.00 92.38 183 LEU A N 1
ATOM 1435 C CA . LEU A 1 183 ? 15.465 7.813 34.863 1.00 92.38 183 LEU A CA 1
ATOM 1436 C C . LEU A 1 183 ? 16.745 8.588 34.535 1.00 92.38 183 LEU A C 1
ATOM 1438 O O . LEU A 1 183 ? 17.052 8.842 33.366 1.00 92.38 183 LEU A O 1
ATOM 1442 N N . THR A 1 184 ? 17.533 8.892 35.563 1.00 90.75 184 THR A N 1
ATOM 1443 C CA . THR A 1 184 ? 18.834 9.573 35.501 1.00 90.75 184 THR A CA 1
ATOM 1444 C C . THR A 1 184 ? 19.894 8.816 36.327 1.00 90.75 184 THR A C 1
ATOM 1446 O O . THR A 1 184 ? 19.666 7.695 36.790 1.00 90.75 184 THR A O 1
ATOM 1449 N N . GLY A 1 185 ? 21.103 9.373 36.455 1.00 88.75 185 GLY A N 1
ATOM 1450 C CA . GLY A 1 185 ? 22.212 8.764 37.202 1.00 88.75 185 GLY A CA 1
ATOM 1451 C C . GLY A 1 185 ? 23.170 7.906 36.364 1.00 88.75 185 GLY A C 1
ATOM 1452 O O . GLY A 1 185 ? 22.949 7.642 35.178 1.00 88.75 185 GLY A O 1
ATOM 1453 N N . SER A 1 186 ? 24.267 7.468 36.991 1.00 87.31 186 SER A N 1
ATOM 1454 C CA . SER A 1 186 ? 25.357 6.722 36.340 1.00 87.31 186 SER A CA 1
ATOM 1455 C C . SER A 1 186 ? 24.928 5.339 35.841 1.00 87.31 186 SER A C 1
ATOM 1457 O O . SER A 1 186 ? 25.442 4.855 34.832 1.00 87.31 186 SER A O 1
ATOM 1459 N N . ALA A 1 187 ? 23.930 4.729 36.486 1.00 85.56 187 ALA A N 1
ATOM 1460 C CA . ALA A 1 187 ? 23.375 3.436 36.100 1.00 85.56 187 ALA A CA 1
ATOM 1461 C C . ALA A 1 187 ? 22.233 3.528 35.071 1.00 85.56 187 ALA A C 1
ATOM 1463 O O . ALA A 1 187 ? 21.685 2.494 34.688 1.00 85.56 187 ALA A O 1
ATOM 1464 N N . ARG A 1 188 ? 21.874 4.723 34.568 1.00 83.19 188 ARG A N 1
ATOM 1465 C CA . ARG A 1 188 ? 20.770 4.900 33.601 1.00 83.19 188 ARG A CA 1
ATOM 1466 C C . ARG A 1 188 ? 20.878 3.940 32.416 1.00 83.19 188 ARG A C 1
ATOM 1468 O O . ARG A 1 188 ? 19.907 3.274 32.071 1.00 83.19 188 ARG A O 1
ATOM 1475 N N . ASN A 1 189 ? 22.070 3.814 31.832 1.00 80.94 189 ASN A N 1
ATOM 1476 C CA . ASN A 1 189 ? 22.306 2.947 30.673 1.00 80.94 189 ASN A CA 1
ATOM 1477 C C . ASN A 1 189 ? 22.113 1.455 30.975 1.00 80.94 189 ASN A C 1
ATOM 1479 O O . ASN A 1 189 ? 21.748 0.695 30.076 1.00 80.94 189 ASN A O 1
ATOM 1483 N N . ALA A 1 190 ? 22.316 1.037 32.230 1.00 76.31 190 ALA A N 1
ATOM 1484 C CA . ALA A 1 190 ? 22.061 -0.332 32.661 1.00 76.31 190 ALA A CA 1
ATOM 1485 C C . ALA A 1 190 ? 20.566 -0.675 32.566 1.00 76.31 190 ALA A C 1
ATOM 1487 O O . ALA A 1 190 ? 20.219 -1.810 32.237 1.00 76.31 190 ALA A O 1
ATOM 1488 N N . PHE A 1 191 ? 19.681 0.309 32.762 1.00 81.31 191 PHE A N 1
ATOM 1489 C CA . PHE A 1 191 ? 18.246 0.158 32.544 1.00 81.31 191 PHE A CA 1
ATOM 1490 C C . PHE A 1 191 ? 17.852 0.378 31.075 1.00 81.31 191 PHE A C 1
ATOM 1492 O O . PHE A 1 191 ? 17.301 -0.535 30.457 1.00 81.31 191 PHE A O 1
ATOM 1499 N N . THR A 1 192 ? 18.169 1.548 30.504 1.00 78.50 192 THR A N 1
ATOM 1500 C CA . THR A 1 192 ? 17.617 2.029 29.221 1.00 78.50 192 THR A CA 1
ATOM 1501 C C . THR A 1 192 ? 18.028 1.187 28.016 1.00 78.50 192 THR A C 1
ATOM 1503 O O . THR A 1 192 ? 17.226 0.993 27.097 1.00 78.50 192 THR A O 1
ATOM 1506 N N . TYR A 1 193 ? 19.240 0.621 28.007 1.00 73.44 193 TYR A N 1
ATOM 1507 C CA . TYR A 1 193 ? 19.664 -0.247 26.913 1.00 73.44 193 TYR A CA 1
ATOM 1508 C C . TYR A 1 193 ? 18.820 -1.527 26.904 1.00 73.44 193 TYR A C 1
ATOM 1510 O O . TYR A 1 193 ? 18.863 -2.329 27.842 1.00 73.44 193 TYR A O 1
ATOM 1518 N N . GLN A 1 194 ? 18.042 -1.705 25.830 1.00 76.88 194 GLN A N 1
ATOM 1519 C CA . GLN A 1 194 ? 17.117 -2.828 25.649 1.00 76.88 194 GLN A CA 1
ATOM 1520 C C . GLN A 1 194 ? 16.034 -2.934 26.738 1.00 76.88 194 GLN A C 1
ATOM 1522 O O . GLN A 1 194 ? 15.537 -4.034 26.972 1.00 76.88 194 GLN A O 1
ATOM 1527 N N . ALA A 1 195 ? 15.636 -1.828 27.384 1.00 76.94 195 ALA A N 1
ATOM 1528 C CA . ALA A 1 195 ? 14.614 -1.834 28.441 1.00 76.94 195 ALA A CA 1
ATOM 1529 C C . ALA A 1 195 ? 13.325 -2.549 28.003 1.00 76.94 195 ALA A C 1
ATOM 1531 O O . ALA A 1 195 ? 12.894 -3.484 28.665 1.00 76.94 195 ALA A O 1
ATOM 1532 N N . LEU A 1 196 ? 12.779 -2.195 26.833 1.00 79.62 196 LEU A N 1
ATOM 1533 C CA . LEU A 1 196 ? 11.551 -2.800 26.304 1.00 79.62 196 LEU A CA 1
ATOM 1534 C C . LEU A 1 196 ? 11.709 -4.294 25.976 1.00 79.62 196 LEU A C 1
ATOM 1536 O O . LEU A 1 196 ? 10.809 -5.089 26.228 1.00 79.62 196 LEU A O 1
ATOM 1540 N N . VAL A 1 197 ? 12.856 -4.688 25.414 1.00 82.00 197 VAL A N 1
ATOM 1541 C CA . VAL A 1 197 ? 13.138 -6.097 25.086 1.00 82.00 197 VAL A CA 1
ATOM 1542 C C . VAL A 1 197 ? 13.280 -6.914 26.367 1.00 82.00 197 VAL A C 1
ATOM 1544 O O . VAL A 1 197 ? 12.665 -7.965 26.492 1.00 82.00 197 VAL A O 1
ATOM 1547 N N . THR A 1 198 ? 14.031 -6.390 27.335 1.00 84.12 198 THR A N 1
ATOM 1548 C CA . THR A 1 198 ? 14.234 -7.033 28.636 1.00 84.12 198 THR A CA 1
ATOM 1549 C C . THR A 1 198 ? 12.922 -7.125 29.405 1.00 84.12 198 THR A C 1
ATOM 1551 O O . THR A 1 198 ? 12.654 -8.156 30.001 1.00 84.12 198 THR A O 1
ATOM 1554 N N . ALA A 1 199 ? 12.087 -6.082 29.368 1.00 84.12 199 ALA A N 1
ATOM 1555 C CA . ALA A 1 199 ? 10.767 -6.095 29.986 1.00 84.12 199 ALA A CA 1
ATOM 1556 C C . ALA A 1 199 ? 9.915 -7.230 29.409 1.00 84.12 199 ALA A C 1
ATOM 1558 O O . ALA A 1 199 ? 9.413 -8.049 30.166 1.00 84.12 199 ALA A O 1
ATOM 1559 N N . LYS A 1 200 ? 9.840 -7.360 28.078 1.00 86.12 200 LYS A N 1
ATOM 1560 C CA . LYS A 1 200 ? 9.117 -8.470 27.434 1.00 86.12 200 LYS A CA 1
ATOM 1561 C C . LYS A 1 200 ? 9.661 -9.841 27.842 1.00 86.12 200 LYS A C 1
ATOM 1563 O O . LYS A 1 200 ? 8.883 -10.737 28.142 1.00 86.12 200 LYS A O 1
ATOM 1568 N N . GLU A 1 201 ? 10.981 -10.013 27.890 1.00 87.62 201 GLU A N 1
ATOM 1569 C CA . GLU A 1 201 ? 11.597 -11.272 28.339 1.00 87.62 201 GLU A CA 1
ATOM 1570 C C . GLU A 1 201 ? 11.334 -11.574 29.822 1.00 87.62 201 GLU A C 1
ATOM 1572 O O . GLU A 1 201 ? 11.095 -12.727 30.187 1.00 87.62 201 GLU A O 1
ATOM 1577 N N . ALA A 1 202 ? 11.371 -10.551 30.677 1.00 86.25 202 ALA A N 1
ATOM 1578 C CA . ALA A 1 202 ? 11.100 -10.678 32.100 1.00 86.25 202 ALA A CA 1
ATOM 1579 C C . ALA A 1 202 ? 9.635 -11.063 32.339 1.00 86.25 202 ALA A C 1
ATOM 1581 O O . ALA A 1 202 ? 9.371 -11.989 33.103 1.00 86.25 202 ALA A O 1
ATOM 1582 N N . LEU A 1 203 ? 8.705 -10.419 31.627 1.00 89.06 203 LEU A N 1
ATOM 1583 C CA . LEU A 1 203 ? 7.266 -10.653 31.745 1.00 89.06 203 LEU A CA 1
ATOM 1584 C C . LEU A 1 203 ? 6.861 -12.061 31.316 1.00 89.06 203 LEU A C 1
ATOM 1586 O O . LEU A 1 203 ? 6.095 -12.698 32.026 1.00 89.06 203 LEU A O 1
ATOM 1590 N N . VAL A 1 204 ? 7.457 -12.619 30.257 1.00 89.94 204 VAL A N 1
ATOM 1591 C CA . VAL A 1 204 ? 7.215 -14.024 29.862 1.00 89.94 204 VAL A CA 1
ATOM 1592 C C . VAL A 1 204 ? 7.496 -15.007 31.010 1.00 89.94 204 VAL A C 1
ATOM 1594 O O . VAL A 1 204 ? 6.869 -16.061 31.084 1.00 89.94 204 VAL A O 1
ATOM 1597 N N . ASN A 1 205 ? 8.406 -14.654 31.924 1.00 84.94 205 ASN A N 1
ATOM 1598 C CA . ASN A 1 205 ? 8.772 -15.464 33.086 1.00 84.94 205 ASN A CA 1
ATOM 1599 C C . ASN A 1 205 ? 8.144 -14.961 34.403 1.00 84.94 205 ASN A C 1
ATOM 1601 O O . ASN A 1 205 ? 8.580 -15.377 35.478 1.00 84.94 205 ASN A O 1
ATOM 1605 N N . HIS A 1 206 ? 7.164 -14.054 34.347 1.00 89.44 206 HIS A N 1
ATOM 1606 C CA . HIS A 1 206 ? 6.496 -13.532 35.537 1.00 89.44 206 HIS A CA 1
ATOM 1607 C C . HIS A 1 206 ? 5.651 -14.637 36.211 1.00 89.44 206 HIS A C 1
ATOM 1609 O O . HIS A 1 206 ? 4.992 -15.414 35.505 1.00 89.44 206 HIS A O 1
ATOM 1615 N N . PRO A 1 207 ? 5.672 -14.746 37.559 1.00 85.56 207 PRO A N 1
ATOM 1616 C CA . PRO A 1 207 ? 4.942 -15.791 38.279 1.00 85.56 207 PRO A CA 1
ATOM 1617 C C . PRO A 1 207 ? 3.421 -15.646 38.155 1.00 85.56 207 PRO A C 1
ATOM 1619 O O . PRO A 1 207 ? 2.730 -16.653 38.036 1.00 85.56 207 PRO A O 1
ATOM 1622 N N . ASP A 1 208 ? 2.903 -14.414 38.136 1.00 87.94 208 ASP A N 1
ATOM 1623 C CA . ASP A 1 208 ? 1.492 -14.151 37.830 1.00 87.94 208 ASP A CA 1
ATOM 1624 C C . ASP A 1 208 ? 1.266 -14.240 36.316 1.00 87.94 208 ASP A C 1
ATOM 1626 O O . ASP A 1 208 ? 1.804 -13.427 35.557 1.00 87.94 208 ASP A O 1
ATOM 1630 N N . GLU A 1 209 ? 0.474 -15.227 35.886 1.00 85.88 209 GLU A N 1
ATOM 1631 C CA . GLU A 1 209 ? 0.173 -15.479 34.472 1.00 85.88 209 GLU A CA 1
ATOM 1632 C C . GLU A 1 209 ? -0.544 -14.307 33.805 1.00 85.88 209 GLU A C 1
ATOM 1634 O O . GLU A 1 209 ? -0.359 -14.077 32.609 1.00 85.88 209 GLU A O 1
ATOM 1639 N N . ARG A 1 210 ? -1.307 -13.531 34.583 1.00 86.19 210 ARG A N 1
ATOM 1640 C CA . ARG A 1 210 ? -2.071 -12.391 34.076 1.00 86.19 210 ARG A CA 1
ATOM 1641 C C . ARG A 1 210 ? -1.164 -11.270 33.583 1.00 86.19 210 ARG A C 1
ATOM 1643 O O . ARG A 1 210 ? -1.601 -10.469 32.780 1.00 86.19 210 ARG A O 1
ATOM 1650 N N . VAL A 1 211 ? 0.097 -11.229 34.014 1.00 86.88 211 VAL A N 1
ATOM 1651 C CA . VAL A 1 211 ? 1.046 -10.137 33.735 1.00 86.88 211 VAL A CA 1
ATOM 1652 C C . VAL A 1 211 ? 2.128 -10.575 32.731 1.00 86.88 211 VAL A C 1
ATOM 1654 O O . VAL A 1 211 ? 3.162 -9.933 32.590 1.00 86.88 211 VAL A O 1
ATOM 1657 N N . ARG A 1 212 ? 1.933 -11.684 32.000 1.00 88.44 212 ARG A N 1
ATOM 1658 C CA . ARG A 1 212 ? 2.962 -12.213 31.079 1.00 88.44 212 ARG A CA 1
ATOM 1659 C C . ARG A 1 212 ? 3.121 -11.451 29.759 1.00 88.44 212 ARG A C 1
ATOM 1661 O O . ARG A 1 212 ? 4.054 -11.738 29.007 1.00 88.44 212 ARG A O 1
ATOM 1668 N N . ASP A 1 213 ? 2.258 -10.475 29.490 1.00 86.06 213 ASP A N 1
ATOM 1669 C CA . ASP A 1 213 ? 2.336 -9.596 28.321 1.00 86.06 213 ASP A CA 1
ATOM 1670 C C . ASP A 1 213 ? 2.375 -8.117 28.735 1.00 86.06 213 ASP A C 1
ATOM 1672 O O . ASP A 1 213 ? 1.814 -7.715 29.753 1.00 86.06 213 ASP A O 1
ATOM 1676 N N . LEU A 1 214 ? 3.035 -7.292 27.923 1.00 82.06 214 LEU A N 1
ATOM 1677 C CA . LEU A 1 214 ? 3.195 -5.857 28.140 1.00 82.06 214 LEU A CA 1
ATOM 1678 C C . LEU A 1 214 ? 1.844 -5.125 28.121 1.00 82.06 214 LEU A C 1
ATOM 1680 O O . LEU A 1 214 ? 1.643 -4.207 28.904 1.00 82.06 214 LEU A O 1
ATOM 1684 N N . GLN A 1 215 ? 0.905 -5.559 27.274 1.00 83.56 215 GLN A N 1
ATOM 1685 C CA . GLN A 1 215 ? -0.454 -5.007 27.263 1.00 83.56 215 GLN A CA 1
ATOM 1686 C C . GLN A 1 215 ? -1.195 -5.329 28.568 1.00 83.56 215 GLN A C 1
ATOM 1688 O O . GLN A 1 215 ? -1.922 -4.493 29.098 1.00 83.56 215 GLN A O 1
ATOM 1693 N N . ALA A 1 216 ? -0.946 -6.510 29.139 1.00 82.69 216 ALA A N 1
ATOM 1694 C CA . ALA A 1 216 ? -1.536 -6.888 30.410 1.00 82.69 216 ALA A CA 1
ATOM 1695 C C . ALA A 1 216 ? -0.940 -6.087 31.580 1.00 82.69 216 ALA A C 1
ATOM 1697 O O . ALA A 1 216 ? -1.684 -5.668 32.457 1.00 82.69 216 ALA A O 1
ATOM 1698 N N . VAL A 1 217 ? 0.364 -5.776 31.554 1.00 83.75 217 VAL A N 1
ATOM 1699 C CA . VAL A 1 217 ? 0.987 -4.808 32.483 1.00 83.75 217 VAL A CA 1
ATOM 1700 C C . VAL A 1 217 ? 0.315 -3.438 32.391 1.00 83.75 217 VAL A C 1
ATOM 1702 O O . VAL A 1 217 ? 0.016 -2.849 33.426 1.00 83.75 217 VAL A O 1
ATOM 1705 N N . GLU A 1 218 ? 0.041 -2.941 31.182 1.00 86.00 218 GLU A N 1
ATOM 1706 C CA . GLU A 1 218 ? -0.652 -1.660 31.002 1.00 86.00 218 GLU A CA 1
ATOM 1707 C C . GLU A 1 218 ? -2.081 -1.688 31.559 1.00 86.00 218 GLU A C 1
ATOM 1709 O O . GLU A 1 218 ? -2.490 -0.723 32.190 1.00 86.00 218 GLU A O 1
ATOM 1714 N N . SER A 1 219 ? -2.825 -2.783 31.388 1.00 81.88 219 SER A N 1
ATOM 1715 C CA . SER A 1 219 ? -4.197 -2.884 31.918 1.00 81.88 219 SER A CA 1
ATOM 1716 C C . SER A 1 219 ? -4.267 -3.171 33.427 1.00 81.88 219 SER A C 1
ATOM 1718 O O . SER A 1 219 ? -5.094 -2.598 34.126 1.00 81.88 219 SER A O 1
ATOM 1720 N N . ILE A 1 220 ? -3.392 -4.039 33.951 1.00 84.06 220 ILE A N 1
ATOM 1721 C CA . ILE A 1 220 ? -3.478 -4.571 35.323 1.00 84.06 220 ILE A CA 1
ATOM 1722 C C . ILE A 1 220 ? -2.636 -3.750 36.291 1.00 84.06 220 ILE A C 1
ATOM 1724 O O . ILE A 1 220 ? -3.095 -3.416 37.378 1.00 84.06 220 ILE A O 1
ATOM 1728 N N . LEU A 1 221 ? -1.385 -3.462 35.923 1.00 82.75 221 LEU A N 1
ATOM 1729 C CA . LEU A 1 221 ? -0.473 -2.687 36.768 1.00 82.75 221 LEU A CA 1
ATOM 1730 C C . LEU A 1 221 ? -0.556 -1.190 36.474 1.00 82.75 221 LEU A C 1
ATOM 1732 O O . LEU A 1 221 ? 0.048 -0.408 37.203 1.00 82.75 221 LEU A O 1
ATOM 1736 N N . GLN A 1 222 ? -1.262 -0.803 35.404 1.00 89.50 222 GLN A N 1
ATOM 1737 C CA . GLN A 1 222 ? -1.372 0.577 34.946 1.00 89.50 222 GLN A CA 1
ATOM 1738 C C . GLN A 1 222 ? 0.009 1.243 34.856 1.00 89.50 222 GLN A C 1
ATOM 1740 O O . GLN A 1 222 ? 0.227 2.338 35.369 1.00 89.50 222 GLN A O 1
ATOM 1745 N N . VAL A 1 223 ? 0.964 0.553 34.212 1.00 90.00 223 VAL A N 1
ATOM 1746 C CA . VAL A 1 223 ? 2.313 1.063 33.909 1.00 90.00 223 VAL A CA 1
ATOM 1747 C C . VAL A 1 223 ? 2.563 1.021 32.404 1.00 90.00 223 VAL A C 1
ATOM 1749 O O . VAL A 1 223 ? 2.518 -0.047 31.799 1.00 90.00 223 VAL A O 1
ATOM 1752 N N . ARG A 1 224 ? 2.910 2.164 31.805 1.00 89.56 224 ARG A N 1
ATOM 1753 C CA . ARG A 1 224 ? 3.273 2.303 30.387 1.00 89.56 224 ARG A CA 1
ATOM 1754 C C . ARG A 1 224 ? 4.722 2.764 30.244 1.00 89.56 224 ARG A C 1
ATOM 1756 O O . ARG A 1 224 ? 5.121 3.795 30.783 1.00 89.56 224 ARG A O 1
ATOM 1763 N N . LEU A 1 225 ? 5.519 2.008 29.486 1.00 88.00 225 LEU A N 1
ATOM 1764 C CA . LEU A 1 225 ? 6.931 2.304 29.217 1.00 88.00 225 LEU A CA 1
ATOM 1765 C C . LEU A 1 225 ? 7.090 3.011 27.863 1.00 88.00 225 LEU A C 1
ATOM 1767 O O . LEU A 1 225 ? 6.910 2.395 26.814 1.00 88.00 225 LEU A O 1
ATOM 1771 N N . MET A 1 226 ? 7.528 4.269 27.884 1.00 83.00 226 MET A N 1
ATOM 1772 C CA . MET A 1 226 ? 7.809 5.073 26.694 1.00 83.00 226 MET A CA 1
ATOM 1773 C C . MET A 1 226 ? 9.321 5.210 26.487 1.00 83.00 226 MET A C 1
ATOM 1775 O O . MET A 1 226 ? 10.054 5.715 27.339 1.00 83.00 226 MET A O 1
ATOM 1779 N N . THR A 1 227 ? 9.818 4.777 25.329 1.00 75.69 227 THR A N 1
ATOM 1780 C CA . THR A 1 227 ? 11.214 5.004 24.926 1.00 75.69 227 THR A CA 1
ATOM 1781 C C . THR A 1 227 ? 11.251 6.042 23.814 1.00 75.69 227 THR A C 1
ATOM 1783 O O . THR A 1 227 ? 10.697 5.787 22.746 1.00 75.69 227 THR A O 1
ATOM 1786 N N . GLY A 1 228 ? 11.903 7.186 24.041 1.00 54.53 228 GLY A N 1
ATOM 1787 C CA . GLY A 1 228 ? 12.029 8.269 23.063 1.00 54.53 228 GLY A CA 1
ATOM 1788 C C . GLY A 1 228 ? 12.847 7.871 21.829 1.00 54.53 228 GLY A C 1
ATOM 1789 O O . GLY A 1 228 ? 14.043 8.148 21.760 1.00 54.53 228 GLY A O 1
ATOM 1790 N N . GLY A 1 229 ? 12.202 7.205 20.872 1.00 45.25 229 GLY A N 1
ATOM 1791 C CA . GLY A 1 229 ? 12.640 7.061 19.483 1.00 45.25 229 GLY A CA 1
ATOM 1792 C C . GLY A 1 229 ? 11.810 7.973 18.568 1.00 45.25 229 GLY A C 1
ATOM 1793 O O . GLY A 1 229 ? 10.762 8.457 18.994 1.00 45.25 229 GLY A O 1
ATOM 1794 N N . PRO A 1 230 ? 12.252 8.239 17.325 1.00 34.78 230 PRO A N 1
ATOM 1795 C CA . PRO A 1 230 ? 11.475 9.045 16.386 1.00 34.78 230 PRO A CA 1
ATOM 1796 C C . PRO A 1 230 ? 10.074 8.438 16.174 1.00 34.78 230 PRO A C 1
ATOM 1798 O O . PRO A 1 230 ? 9.959 7.208 16.111 1.00 34.78 230 PRO A O 1
ATOM 1801 N N . PRO A 1 231 ? 9.015 9.261 16.056 1.00 36.50 231 PRO A N 1
ATOM 1802 C CA . PRO A 1 231 ? 7.660 8.766 15.852 1.00 36.50 231 PRO A CA 1
ATOM 1803 C C . PRO A 1 231 ? 7.584 7.959 14.551 1.00 36.50 231 PRO A C 1
ATOM 1805 O O . PRO A 1 231 ? 7.936 8.446 13.477 1.00 36.50 231 PRO A O 1
ATOM 1808 N N . LEU A 1 232 ? 7.114 6.713 14.640 1.00 34.69 232 LEU A N 1
ATOM 1809 C CA . LEU A 1 232 ? 6.749 5.921 13.467 1.00 34.69 232 LEU A CA 1
ATOM 1810 C C . LEU A 1 232 ? 5.432 6.485 12.916 1.00 34.69 232 LEU A C 1
ATOM 1812 O O . LEU A 1 232 ? 4.421 6.505 13.616 1.00 34.69 232 LEU A O 1
ATOM 1816 N N . SER A 1 233 ? 5.418 6.960 11.673 1.00 32.53 233 SER A N 1
ATOM 1817 C CA . SER A 1 233 ? 4.213 7.457 11.004 1.00 32.53 233 SER A CA 1
ATOM 1818 C C . SER A 1 233 ? 3.276 6.298 10.624 1.00 32.53 233 SER A C 1
ATOM 1820 O O . SER A 1 233 ? 3.445 5.654 9.594 1.00 32.53 233 SER A O 1
ATOM 1822 N N . GLY A 1 234 ? 2.266 6.028 11.457 1.00 37.34 234 GLY A N 1
ATOM 1823 C CA . GLY A 1 234 ? 1.133 5.140 11.149 1.00 37.34 234 GLY A CA 1
ATOM 1824 C C . GLY A 1 234 ? -0.221 5.831 11.382 1.00 37.34 234 GLY A C 1
ATOM 1825 O O . GLY A 1 234 ? -0.241 6.863 12.068 1.00 37.34 234 GLY A O 1
ATOM 1826 N N . PRO A 1 235 ? -1.322 5.314 10.795 1.00 32.75 235 PRO A N 1
ATOM 1827 C CA . PRO A 1 235 ? -2.667 5.843 11.002 1.00 32.75 235 PRO A CA 1
ATOM 1828 C C . PRO A 1 235 ? -3.182 5.548 12.416 1.00 32.75 235 PRO A C 1
ATOM 1830 O O . PRO A 1 235 ? -2.714 4.622 13.078 1.00 32.75 235 PRO A O 1
ATOM 1833 N N . VAL A 1 236 ? -4.132 6.381 12.828 1.00 36.00 236 VAL A N 1
ATOM 1834 C CA . VAL A 1 236 ? -4.781 6.444 14.138 1.00 36.00 236 VAL A CA 1
ATOM 1835 C C . VAL A 1 236 ? -6.252 6.049 13.944 1.00 36.00 236 VAL A C 1
ATOM 1837 O O . VAL A 1 236 ? -6.828 6.390 12.907 1.00 36.00 236 VAL A O 1
ATOM 1840 N N . ASP A 1 237 ? -6.838 5.298 14.872 1.00 39.44 237 ASP A N 1
ATOM 1841 C CA . ASP A 1 237 ? -8.278 4.999 14.898 1.00 39.44 237 ASP A CA 1
ATOM 1842 C C . ASP A 1 237 ? -9.109 6.181 15.446 1.00 39.44 237 ASP A C 1
ATOM 1844 O O . ASP A 1 237 ? -8.595 7.282 15.649 1.00 39.44 237 ASP A O 1
ATOM 1848 N N . ALA A 1 238 ? -10.419 5.982 15.627 1.00 31.08 238 ALA A N 1
ATOM 1849 C CA . ALA A 1 238 ? -11.325 7.005 16.155 1.00 31.08 238 ALA A CA 1
ATOM 1850 C C . ALA A 1 238 ? -11.014 7.403 17.616 1.00 31.08 238 ALA A C 1
ATOM 1852 O O . ALA A 1 238 ? -11.434 8.482 18.035 1.00 31.08 238 ALA A O 1
ATOM 1853 N N . ASP A 1 239 ? -10.218 6.595 18.328 1.00 34.84 239 ASP A N 1
ATOM 1854 C CA . ASP A 1 239 ? -9.887 6.748 19.749 1.00 34.84 239 ASP A CA 1
ATOM 1855 C C . ASP A 1 239 ? -8.449 7.244 19.989 1.00 34.84 239 ASP A C 1
ATOM 1857 O O . ASP A 1 239 ? -7.991 7.365 21.126 1.00 34.84 239 ASP A O 1
ATOM 1861 N N . GLY A 1 240 ? -7.704 7.589 18.933 1.00 31.72 240 GLY A N 1
ATOM 1862 C CA . GLY A 1 240 ? -6.367 8.160 19.091 1.00 31.72 240 GLY A CA 1
ATOM 1863 C C . GLY A 1 240 ? -5.228 7.137 19.233 1.00 31.72 240 GLY A C 1
ATOM 1864 O O . GLY A 1 240 ? -4.094 7.548 19.498 1.00 31.72 240 GLY A O 1
ATOM 1865 N N . MET A 1 241 ? -5.465 5.835 19.031 1.00 33.62 241 MET A N 1
ATOM 1866 C CA . MET A 1 241 ? -4.469 4.776 19.240 1.00 33.62 241 MET A CA 1
ATOM 1867 C C . MET A 1 241 ? -3.689 4.371 17.981 1.00 33.62 241 MET A C 1
ATOM 1869 O O . MET A 1 241 ? -4.174 4.389 16.851 1.00 33.62 241 MET A O 1
ATOM 1873 N N . GLN A 1 242 ? -2.431 3.966 18.197 1.00 35.06 242 GLN A N 1
ATOM 1874 C CA . GLN A 1 242 ? -1.549 3.389 17.184 1.00 35.06 242 GLN A CA 1
ATOM 1875 C C . GLN A 1 242 ? -1.244 1.925 17.533 1.00 35.06 242 GLN A C 1
ATOM 1877 O O . GLN A 1 242 ? -0.738 1.628 18.612 1.00 35.06 242 GLN A O 1
ATOM 1882 N N . MET A 1 243 ? -1.466 1.008 16.588 1.00 30.16 243 MET A N 1
ATOM 1883 C CA . MET A 1 243 ? -1.028 -0.390 16.694 1.00 30.16 243 MET A CA 1
ATOM 1884 C C . MET A 1 243 ? 0.503 -0.501 16.561 1.00 30.16 243 MET A C 1
ATOM 1886 O O . MET A 1 243 ? 1.077 -0.085 15.551 1.00 30.16 243 MET A O 1
ATOM 1890 N N . LEU A 1 244 ? 1.174 -1.100 17.553 1.00 28.05 244 LEU A N 1
ATOM 1891 C CA . LEU A 1 244 ? 2.622 -1.364 17.535 1.00 28.05 244 LEU A CA 1
ATOM 1892 C C . LEU A 1 244 ? 2.990 -2.424 16.470 1.00 28.05 244 LEU A C 1
ATOM 1894 O O . LEU A 1 244 ? 2.548 -3.571 16.575 1.00 28.05 244 LEU A O 1
ATOM 1898 N N . PRO A 1 245 ? 3.864 -2.136 15.484 1.00 26.55 245 PRO A N 1
ATOM 1899 C CA . PRO A 1 245 ? 4.438 -3.185 14.645 1.00 26.55 245 PRO A CA 1
ATOM 1900 C C . PRO A 1 245 ? 5.469 -4.022 15.427 1.00 26.55 245 PRO A C 1
ATOM 1902 O O . PRO A 1 245 ? 6.213 -3.514 16.268 1.00 26.55 245 PRO A O 1
ATOM 1905 N N . ARG A 1 246 ? 5.567 -5.325 15.117 1.00 26.00 246 ARG A N 1
ATOM 1906 C CA . ARG A 1 246 ? 6.639 -6.213 15.612 1.00 26.00 246 ARG A CA 1
ATOM 1907 C C . ARG A 1 246 ? 8.014 -5.670 15.188 1.00 26.00 246 ARG A C 1
ATOM 1909 O O . ARG A 1 246 ? 8.381 -5.757 14.020 1.00 26.00 246 ARG A O 1
ATOM 1916 N N . VAL A 1 247 ? 8.801 -5.168 16.141 1.00 24.81 247 VAL A N 1
ATOM 1917 C CA . VAL A 1 247 ? 10.180 -4.707 15.908 1.00 24.81 247 VAL A CA 1
ATOM 1918 C C . VAL A 1 247 ? 11.167 -5.856 16.138 1.00 24.81 247 VAL A C 1
ATOM 1920 O O . VAL A 1 247 ? 11.391 -6.281 17.269 1.00 24.81 247 VAL A O 1
ATOM 1923 N N . SER A 1 248 ? 11.806 -6.336 15.069 1.00 27.53 248 SER A N 1
ATOM 1924 C CA . SER A 1 248 ? 13.028 -7.148 15.139 1.00 27.53 248 SER A CA 1
ATOM 1925 C C . SER A 1 248 ? 14.091 -6.555 14.210 1.00 27.53 248 SER A C 1
ATOM 1927 O O . SER A 1 248 ? 14.122 -6.862 13.020 1.00 27.53 248 SER A O 1
ATOM 1929 N N . GLY A 1 249 ? 14.964 -5.695 14.737 1.00 26.45 249 GLY A N 1
ATOM 1930 C CA . GLY A 1 249 ? 16.077 -5.118 13.979 1.00 26.45 249 GLY A CA 1
ATOM 1931 C C . GLY A 1 249 ? 17.044 -4.339 14.871 1.00 26.45 249 GLY A C 1
ATOM 1932 O O . GLY A 1 249 ? 16.615 -3.598 15.750 1.00 26.45 249 GLY A O 1
ATOM 1933 N N . LYS A 1 250 ? 18.354 -4.542 14.675 1.00 28.75 250 LYS A N 1
ATOM 1934 C CA . LYS A 1 250 ? 19.432 -3.822 15.373 1.00 28.75 250 LYS A CA 1
ATOM 1935 C C . LYS A 1 250 ? 19.788 -2.554 14.593 1.00 28.75 250 LYS A C 1
ATOM 1937 O O . LYS A 1 250 ? 20.089 -2.651 13.409 1.00 28.75 250 LYS A O 1
ATOM 1942 N N . PHE A 1 251 ? 19.814 -1.408 15.270 1.00 25.09 251 PHE A N 1
ATOM 1943 C CA . PHE A 1 251 ? 20.306 -0.138 14.730 1.00 25.09 251 PHE A CA 1
ATOM 1944 C C . PHE A 1 251 ? 21.782 0.083 15.095 1.00 25.09 251 PHE A C 1
ATOM 1946 O O . PHE A 1 251 ? 22.192 -0.186 16.223 1.00 25.09 251 PHE A O 1
ATOM 1953 N N . ASN A 1 252 ? 22.555 0.617 14.149 1.00 25.69 252 ASN A N 1
ATOM 1954 C CA . ASN A 1 252 ? 23.876 1.219 14.349 1.00 25.69 252 ASN A CA 1
ATOM 1955 C C . ASN A 1 252 ? 23.860 2.586 13.647 1.00 25.69 252 ASN A C 1
ATOM 1957 O O . ASN A 1 252 ? 23.501 2.595 12.476 1.00 25.69 252 ASN A O 1
ATOM 1961 N N . CYS A 1 253 ? 24.263 3.682 14.312 1.00 24.66 253 CYS A N 1
ATOM 1962 C CA . CYS A 1 253 ? 24.845 4.892 13.689 1.00 24.66 253 CYS A CA 1
ATOM 1963 C C . CYS A 1 253 ? 25.391 5.910 14.743 1.00 24.66 253 CYS A C 1
ATOM 1965 O O . CYS A 1 253 ? 25.031 5.786 15.915 1.00 24.66 253 CYS A O 1
ATOM 1967 N N . PRO A 1 254 ? 26.295 6.846 14.350 1.00 25.88 254 PRO A N 1
ATOM 1968 C CA . PRO A 1 254 ? 27.221 7.637 15.201 1.00 25.88 254 PRO A CA 1
ATOM 1969 C C . PRO A 1 254 ? 26.664 9.052 15.595 1.00 25.88 254 PRO A C 1
ATOM 1971 O O . PRO A 1 254 ? 25.474 9.273 15.377 1.00 25.88 254 PRO A O 1
ATOM 1974 N N . PRO A 1 255 ? 27.417 9.983 16.250 1.00 28.27 255 PRO A N 1
ATOM 1975 C CA . PRO A 1 255 ? 26.834 11.027 17.110 1.00 28.27 255 PRO A CA 1
ATOM 1976 C C . PRO A 1 255 ? 26.381 12.336 16.419 1.00 28.27 255 PRO A C 1
ATOM 1978 O O . PRO A 1 255 ? 27.079 12.878 15.573 1.00 28.27 255 PRO A O 1
ATOM 1981 N N . LEU A 1 256 ? 25.217 12.809 16.895 1.00 29.56 256 LEU A N 1
ATOM 1982 C CA . LEU A 1 256 ? 24.675 14.170 17.124 1.00 29.56 256 LEU A CA 1
ATOM 1983 C C . LEU A 1 256 ? 24.950 15.339 16.147 1.00 29.56 256 LEU A C 1
ATOM 1985 O O . LEU A 1 256 ? 25.943 16.042 16.279 1.00 29.56 256 LEU A O 1
ATOM 1989 N N . SER A 1 257 ? 23.923 15.683 15.357 1.00 30.53 257 SER A N 1
ATOM 1990 C CA . SER A 1 257 ? 23.065 16.884 15.511 1.00 30.53 257 SER A CA 1
ATOM 1991 C C . SER A 1 257 ? 21.744 16.657 14.733 1.00 30.53 257 SER A C 1
ATOM 1993 O O . SER A 1 257 ? 21.729 15.921 13.747 1.00 30.53 257 SER A O 1
ATOM 1995 N N . GLY A 1 258 ? 20.587 17.140 15.209 1.00 27.38 258 GLY A N 1
ATOM 1996 C CA . GLY A 1 258 ? 19.290 16.919 14.535 1.00 27.38 258 GLY A CA 1
ATOM 1997 C C . GLY A 1 258 ? 18.084 17.522 15.276 1.00 27.38 258 GLY A C 1
ATOM 1998 O O . GLY A 1 258 ? 18.205 17.758 16.474 1.00 27.38 258 GLY A O 1
ATOM 1999 N N . PRO A 1 259 ? 16.947 17.744 14.580 1.00 33.50 259 PRO A N 1
ATOM 2000 C CA . PRO A 1 259 ? 16.180 18.996 14.619 1.00 33.50 259 PRO A CA 1
ATOM 2001 C C . PRO A 1 259 ? 15.134 19.099 15.740 1.00 33.50 259 PRO A C 1
ATOM 2003 O O . PRO A 1 259 ? 14.787 18.095 16.366 1.00 33.50 259 PRO A O 1
ATOM 2006 N N . VAL A 1 260 ? 14.654 20.336 15.919 1.00 39.44 260 VAL A N 1
ATOM 2007 C CA . VAL A 1 260 ? 13.500 20.784 16.722 1.00 39.44 260 VAL A CA 1
ATOM 2008 C C . VAL A 1 260 ? 12.215 20.103 16.219 1.00 39.44 260 VAL A C 1
ATOM 2010 O O . VAL A 1 260 ? 12.136 19.736 15.043 1.00 39.44 260 VAL A O 1
ATOM 2013 N N . ASP A 1 261 ? 11.243 19.853 17.100 1.00 46.97 261 ASP A N 1
ATOM 2014 C CA . ASP A 1 261 ? 9.928 19.360 16.678 1.00 46.97 261 ASP A CA 1
ATOM 2015 C C . ASP A 1 261 ? 9.119 20.446 15.936 1.00 46.97 261 ASP A C 1
ATOM 2017 O O . ASP A 1 261 ? 9.530 21.600 15.848 1.00 46.97 261 ASP A O 1
ATOM 2021 N N . ALA A 1 262 ? 7.971 20.064 15.368 1.00 43.84 262 ALA A N 1
ATOM 2022 C CA . ALA A 1 262 ? 7.118 20.965 14.582 1.00 43.84 262 ALA A CA 1
ATOM 2023 C C . ALA A 1 262 ? 6.483 22.107 15.405 1.00 43.84 262 ALA A C 1
ATOM 2025 O O . ALA A 1 262 ? 5.813 22.955 14.824 1.00 43.84 262 ALA A O 1
ATOM 2026 N N . ASP A 1 263 ? 6.646 22.101 16.732 1.00 44.50 263 ASP A N 1
ATOM 2027 C CA . ASP A 1 263 ? 6.026 23.057 17.650 1.00 44.50 263 ASP A CA 1
ATOM 2028 C C . ASP A 1 263 ? 7.094 23.895 18.405 1.00 44.50 263 ASP A C 1
ATOM 2030 O O . ASP A 1 263 ? 6.759 24.656 19.309 1.00 44.50 263 ASP A O 1
ATOM 2034 N N . GLY A 1 264 ? 8.381 23.795 18.029 1.00 46.59 264 GLY A N 1
ATOM 2035 C CA . GLY A 1 264 ? 9.473 24.601 18.597 1.00 46.59 264 GLY A CA 1
ATOM 2036 C C . GLY A 1 264 ? 10.046 24.087 19.927 1.00 46.59 264 GLY A C 1
ATOM 2037 O O . GLY A 1 264 ? 10.931 24.719 20.504 1.00 46.59 264 GLY A O 1
ATOM 2038 N N . VAL A 1 265 ? 9.586 22.938 20.427 1.00 50.94 265 VAL A N 1
ATOM 2039 C CA . VAL A 1 265 ? 9.937 22.406 21.745 1.00 50.94 265 VAL A CA 1
ATOM 2040 C C . VAL A 1 265 ? 11.157 21.476 21.654 1.00 50.94 265 VAL A C 1
ATOM 2042 O O . VAL A 1 265 ? 11.214 20.498 20.905 1.00 50.94 265 VAL A O 1
ATOM 2045 N N . GLY A 1 266 ? 12.189 21.764 22.452 1.00 47.41 266 GLY A N 1
ATOM 2046 C CA . GLY A 1 266 ? 13.423 20.974 22.501 1.00 47.41 266 GLY A CA 1
ATOM 2047 C C . GLY A 1 266 ? 13.253 19.600 23.167 1.00 47.41 266 GLY A C 1
ATOM 2048 O O . GLY A 1 266 ? 13.566 19.439 24.347 1.00 47.41 266 GLY A O 1
ATOM 2049 N N . ILE A 1 267 ? 12.817 18.579 22.423 1.00 51.97 267 ILE A N 1
ATOM 2050 C CA . ILE A 1 267 ? 12.743 17.193 22.920 1.00 51.97 267 ILE A CA 1
ATOM 2051 C C . ILE A 1 267 ? 14.144 16.553 22.932 1.00 51.97 267 ILE A C 1
ATOM 2053 O O . ILE A 1 267 ? 14.767 16.329 21.889 1.00 51.97 267 ILE A O 1
ATOM 2057 N N . GLN A 1 268 ? 14.644 16.171 24.113 1.00 51.47 268 GLN A N 1
ATOM 2058 C CA . GLN A 1 268 ? 15.900 15.420 24.220 1.00 51.47 268 GLN A CA 1
ATOM 2059 C C . GLN A 1 268 ? 15.724 13.979 23.708 1.00 51.47 268 GLN A C 1
ATOM 2061 O O . GLN A 1 268 ? 15.066 13.146 24.335 1.00 51.47 268 GLN A O 1
ATOM 2066 N N . ARG A 1 269 ? 16.364 13.648 22.576 1.00 48.25 269 ARG A N 1
ATOM 2067 C CA . ARG A 1 269 ? 16.364 12.285 22.010 1.00 48.25 269 ARG A CA 1
ATOM 2068 C C . ARG A 1 269 ? 16.857 11.253 23.045 1.00 48.25 269 ARG A C 1
ATOM 2070 O O . ARG A 1 269 ? 17.899 11.451 23.667 1.00 48.25 269 ARG A O 1
ATOM 2077 N N . TRP A 1 270 ? 16.157 10.115 23.156 1.00 55.47 270 TRP A N 1
ATOM 2078 C CA . TRP A 1 270 ? 16.511 8.928 23.966 1.00 55.47 270 TRP A CA 1
ATOM 2079 C C . TRP A 1 270 ? 16.283 8.987 25.489 1.00 55.47 270 TRP A C 1
ATOM 2081 O O . TRP A 1 270 ? 16.945 8.267 26.251 1.00 55.47 270 TRP A O 1
ATOM 2091 N N . GLN A 1 271 ? 15.327 9.778 25.976 1.00 70.88 271 GLN A N 1
ATOM 2092 C CA . GLN A 1 271 ? 14.832 9.605 27.347 1.00 70.88 271 GLN A CA 1
ATOM 2093 C C . GLN A 1 271 ? 13.871 8.406 27.443 1.00 70.88 271 GLN A C 1
ATOM 2095 O O . GLN A 1 271 ? 13.039 8.174 26.567 1.00 70.88 271 GLN A O 1
ATOM 2100 N N . THR A 1 272 ? 14.057 7.573 28.472 1.00 80.75 272 THR A N 1
ATOM 2101 C CA . THR A 1 272 ? 13.112 6.504 28.829 1.00 80.75 272 THR A CA 1
ATOM 2102 C C . THR A 1 272 ? 12.257 7.033 29.960 1.00 80.75 272 THR A C 1
ATOM 2104 O O . THR A 1 272 ? 12.799 7.417 30.998 1.00 80.75 272 THR A O 1
ATOM 2107 N N . VAL A 1 273 ? 10.953 7.070 29.730 1.00 89.00 273 VAL A N 1
ATOM 2108 C CA . VAL A 1 273 ? 9.965 7.611 30.656 1.00 89.00 273 VAL A CA 1
ATOM 2109 C C . VAL A 1 273 ? 8.931 6.534 30.923 1.00 89.00 273 VAL A C 1
ATOM 2111 O O . VAL A 1 273 ? 8.493 5.842 30.004 1.00 89.00 273 VAL A O 1
ATOM 2114 N N . LEU A 1 274 ? 8.580 6.358 32.188 1.00 93.00 274 LEU A N 1
ATOM 2115 C CA . LEU A 1 274 ? 7.503 5.475 32.598 1.00 93.00 274 LEU A CA 1
ATOM 2116 C C . LEU A 1 274 ? 6.341 6.323 33.085 1.00 93.00 274 LEU A C 1
ATOM 2118 O O . LEU A 1 274 ? 6.544 7.275 33.831 1.00 93.00 274 LEU A O 1
ATOM 2122 N N . TYR A 1 275 ? 5.140 5.951 32.674 1.00 93.62 275 TYR A N 1
ATOM 2123 C CA . TYR A 1 275 ? 3.902 6.488 33.209 1.00 93.62 275 TYR A CA 1
ATOM 2124 C C . TYR A 1 275 ? 3.267 5.413 34.081 1.00 93.62 275 TYR A C 1
ATOM 2126 O O . TYR A 1 275 ? 3.182 4.266 33.644 1.00 93.62 275 TYR A O 1
ATOM 2134 N N . ALA A 1 276 ? 2.856 5.754 35.296 1.00 93.62 276 ALA A N 1
ATOM 2135 C CA . ALA A 1 276 ? 2.160 4.833 36.186 1.00 93.62 276 ALA A CA 1
ATOM 2136 C C . ALA A 1 276 ? 0.955 5.499 36.838 1.00 93.62 276 ALA A C 1
ATOM 2138 O O . ALA A 1 276 ? 1.069 6.612 37.347 1.00 93.62 276 ALA A O 1
ATOM 2139 N N . ALA A 1 277 ? -0.185 4.823 36.822 1.00 92.75 277 ALA A N 1
ATOM 2140 C CA . ALA A 1 277 ? -1.351 5.259 37.570 1.00 92.75 277 ALA A CA 1
ATOM 2141 C C . ALA A 1 277 ? -1.253 4.804 39.028 1.00 92.75 277 ALA A C 1
ATOM 2143 O O . ALA A 1 277 ? -0.765 3.706 39.317 1.00 92.75 277 ALA A O 1
ATOM 2144 N N . GLY A 1 278 ? -1.734 5.648 39.934 1.00 92.25 278 GLY A N 1
ATOM 2145 C CA . GLY A 1 278 ? -1.819 5.354 41.358 1.00 92.25 278 GLY A CA 1
ATOM 2146 C C . GLY A 1 278 ? -1.723 6.612 42.210 1.00 92.25 278 GLY A C 1
ATOM 2147 O O . GLY A 1 278 ? -1.419 7.701 41.723 1.00 92.25 278 GLY A O 1
ATOM 2148 N N . GLU A 1 279 ? -1.960 6.465 43.510 1.00 90.94 279 GLU A N 1
ATOM 2149 C CA . GLU A 1 279 ? -1.761 7.557 44.472 1.00 90.94 279 GLU A CA 1
ATOM 2150 C C . GLU A 1 279 ? -0.285 7.974 44.567 1.00 90.94 279 GLU A C 1
ATOM 2152 O O . GLU A 1 279 ? 0.014 9.134 44.850 1.00 90.94 279 GLU A O 1
ATOM 2157 N N . ASP A 1 280 ? 0.632 7.059 44.241 1.00 92.62 280 ASP A N 1
ATOM 2158 C CA . ASP A 1 280 ? 2.079 7.226 44.328 1.00 92.62 280 ASP A CA 1
ATOM 2159 C C . ASP A 1 280 ? 2.819 6.559 43.140 1.00 92.62 280 ASP A C 1
ATOM 2161 O O . ASP A 1 280 ? 2.215 5.808 42.364 1.00 92.62 280 ASP A O 1
ATOM 2165 N N . PRO A 1 281 ? 4.130 6.814 42.942 1.00 93.62 281 PRO A N 1
ATOM 2166 C CA . PRO A 1 281 ? 4.870 6.243 41.816 1.00 93.62 281 PRO A CA 1
ATOM 2167 C C . PRO A 1 281 ? 5.269 4.764 42.010 1.00 93.62 281 PRO A C 1
ATOM 2169 O O . PRO A 1 281 ? 6.045 4.243 41.200 1.00 93.62 281 PRO A O 1
ATOM 2172 N N . SER A 1 282 ? 4.784 4.061 43.046 1.00 93.62 282 SER A N 1
ATOM 2173 C CA . SER A 1 282 ? 5.268 2.718 43.415 1.00 93.62 282 SER A CA 1
ATOM 2174 C C . SER A 1 282 ? 5.110 1.698 42.291 1.00 93.62 282 SER A C 1
ATOM 2176 O O . SER A 1 282 ? 6.002 0.875 42.094 1.00 93.62 282 SER A O 1
ATOM 2178 N N . ASN A 1 283 ? 4.044 1.777 41.489 1.00 92.62 283 ASN A N 1
ATOM 2179 C CA . ASN A 1 283 ? 3.827 0.868 40.357 1.00 92.62 283 ASN A CA 1
ATOM 2180 C C . ASN A 1 283 ? 4.964 0.949 39.320 1.00 92.62 283 ASN A C 1
ATOM 2182 O O . ASN A 1 283 ? 5.528 -0.077 38.927 1.00 92.62 283 ASN A O 1
ATOM 2186 N N . ALA A 1 284 ? 5.386 2.162 38.940 1.00 93.75 284 ALA A N 1
ATOM 2187 C CA . ALA A 1 284 ? 6.537 2.356 38.054 1.00 93.75 284 ALA A CA 1
ATOM 2188 C C . ALA A 1 284 ? 7.843 1.883 38.709 1.00 93.75 284 ALA A C 1
ATOM 2190 O O . ALA A 1 284 ? 8.650 1.205 38.067 1.00 93.75 284 ALA A O 1
ATOM 2191 N N . LEU A 1 285 ? 8.057 2.221 39.983 1.00 95.00 285 LEU A N 1
ATOM 2192 C CA . LEU A 1 285 ? 9.277 1.887 40.724 1.00 95.00 285 LEU A CA 1
ATOM 2193 C C . LEU A 1 285 ? 9.451 0.374 40.917 1.00 95.00 285 LEU A C 1
ATOM 2195 O O . LEU A 1 285 ? 10.557 -0.147 40.739 1.00 95.00 285 LEU A O 1
ATOM 2199 N N . ASN A 1 286 ? 8.364 -0.343 41.203 1.00 93.94 286 ASN A N 1
ATOM 2200 C CA . ASN A 1 286 ? 8.331 -1.800 41.302 1.00 93.94 286 ASN A CA 1
ATOM 2201 C C . ASN A 1 286 ? 8.602 -2.455 39.944 1.00 93.94 286 ASN A C 1
ATOM 2203 O O . ASN A 1 286 ? 9.377 -3.409 39.862 1.00 93.94 286 ASN A O 1
ATOM 2207 N N . PHE A 1 287 ? 8.044 -1.908 38.861 1.00 94.00 287 PHE A N 1
ATOM 2208 C CA . PHE A 1 287 ? 8.309 -2.397 37.509 1.00 94.00 287 PHE A CA 1
ATOM 2209 C C . PHE A 1 287 ? 9.774 -2.191 37.087 1.00 94.00 287 PHE A C 1
ATOM 2211 O O . PHE A 1 287 ? 10.398 -3.093 36.519 1.00 94.00 287 PHE A O 1
ATOM 2218 N N . ILE A 1 288 ? 10.370 -1.039 37.419 1.00 94.25 288 ILE A N 1
ATOM 2219 C CA . ILE A 1 288 ? 11.801 -0.779 37.198 1.00 94.25 288 ILE A CA 1
ATOM 2220 C C . ILE A 1 288 ? 12.651 -1.783 37.981 1.00 94.25 288 ILE A C 1
ATOM 2222 O O . ILE A 1 288 ? 13.572 -2.384 37.419 1.00 94.25 288 ILE A O 1
ATOM 2226 N N . HIS A 1 289 ? 12.327 -1.987 39.259 1.00 94.88 289 HIS A N 1
ATOM 2227 C CA . HIS A 1 289 ? 13.022 -2.929 40.127 1.00 94.88 289 HIS A CA 1
ATOM 2228 C C . HIS A 1 289 ? 12.968 -4.361 39.572 1.00 94.88 289 HIS A C 1
ATOM 2230 O O . HIS A 1 289 ? 14.007 -5.007 39.436 1.00 94.88 289 HIS A O 1
ATOM 2236 N N . PHE A 1 290 ? 11.788 -4.813 39.138 1.00 94.19 290 PHE A N 1
ATOM 2237 C CA . PHE A 1 290 ? 11.578 -6.119 38.511 1.00 94.19 290 PHE A CA 1
ATOM 2238 C C . PHE A 1 290 ? 12.470 -6.339 37.277 1.00 94.19 290 PHE A C 1
ATOM 2240 O O . PHE A 1 290 ? 13.114 -7.385 37.142 1.00 94.19 290 PHE A O 1
ATOM 2247 N N . ILE A 1 291 ? 12.575 -5.342 36.389 1.00 93.44 291 ILE A N 1
ATOM 2248 C CA . ILE A 1 291 ? 13.446 -5.422 35.205 1.00 93.44 291 ILE A CA 1
ATOM 2249 C C . ILE A 1 291 ? 14.921 -5.529 35.617 1.00 93.44 291 ILE A C 1
ATOM 2251 O O . ILE A 1 291 ? 15.671 -6.306 35.018 1.00 93.44 291 ILE A O 1
ATOM 2255 N N . LEU A 1 292 ? 15.357 -4.763 36.620 1.00 93.75 292 LEU A N 1
ATOM 2256 C CA . LEU A 1 292 ? 16.741 -4.795 37.099 1.00 93.75 292 LEU A CA 1
ATOM 2257 C C . LEU A 1 292 ? 17.087 -6.130 37.763 1.00 93.75 292 LEU A C 1
ATOM 2259 O O . LEU A 1 292 ? 18.138 -6.692 37.451 1.00 93.75 292 LEU A O 1
ATOM 2263 N N . GLU A 1 293 ? 16.196 -6.690 38.584 1.00 94.56 293 GLU A N 1
ATOM 2264 C CA . GLU A 1 293 ? 16.372 -8.036 39.138 1.00 94.56 293 GLU A CA 1
ATOM 2265 C C . GLU A 1 293 ? 16.503 -9.086 38.034 1.00 94.56 293 GLU A C 1
ATOM 2267 O O . GLU A 1 293 ? 17.368 -9.962 38.101 1.00 94.56 293 GLU A O 1
ATOM 2272 N N . HIS A 1 294 ? 15.685 -8.993 36.982 1.00 92.75 294 HIS A N 1
ATOM 2273 C CA . HIS A 1 294 ? 15.788 -9.901 35.847 1.00 92.75 294 HIS A CA 1
ATOM 2274 C C . HIS A 1 294 ? 17.149 -9.772 35.142 1.00 92.75 294 HIS A C 1
ATOM 2276 O O . HIS A 1 294 ? 17.800 -10.784 34.860 1.00 92.75 294 HIS A O 1
ATOM 2282 N N . LYS A 1 295 ? 17.635 -8.541 34.914 1.00 91.81 295 LYS A N 1
ATOM 2283 C CA . LYS A 1 295 ? 18.978 -8.307 34.349 1.00 91.81 295 LYS A CA 1
ATOM 2284 C C . LYS A 1 295 ? 20.079 -8.871 35.245 1.00 91.81 295 LYS A C 1
ATOM 2286 O O . LYS A 1 295 ? 21.028 -9.442 34.703 1.00 91.81 295 LYS A O 1
ATOM 2291 N N . LEU A 1 296 ? 19.944 -8.746 36.567 1.00 93.19 296 LEU A N 1
ATOM 2292 C CA . LEU A 1 296 ? 20.887 -9.276 37.553 1.00 93.19 296 LEU A CA 1
ATOM 2293 C C . LEU A 1 296 ? 20.920 -10.810 37.519 1.00 93.19 296 LEU A C 1
ATOM 2295 O O . LEU A 1 296 ? 21.990 -11.392 37.364 1.00 93.19 296 LEU A O 1
ATOM 2299 N N . ARG A 1 297 ? 19.756 -11.476 37.545 1.00 92.69 297 ARG A N 1
ATOM 2300 C CA . ARG A 1 297 ? 19.654 -12.949 37.463 1.00 92.69 297 ARG A CA 1
ATOM 2301 C C . ARG A 1 297 ? 20.226 -13.507 36.157 1.00 92.69 297 ARG A C 1
ATOM 2303 O O . ARG A 1 297 ? 20.796 -14.593 36.155 1.00 92.69 297 ARG A O 1
ATOM 2310 N N . ARG A 1 298 ? 20.112 -12.768 35.046 1.00 90.44 298 ARG A N 1
ATOM 2311 C CA . ARG A 1 298 ? 20.734 -13.139 33.759 1.00 90.44 298 ARG A CA 1
ATOM 2312 C C . ARG A 1 298 ? 22.237 -12.839 33.680 1.00 90.44 298 ARG A C 1
ATOM 2314 O O . ARG A 1 298 ? 22.858 -13.198 32.683 1.00 90.44 298 ARG A O 1
ATOM 2321 N N . GLY A 1 299 ? 22.814 -12.165 34.676 1.00 91.19 299 GLY A N 1
ATOM 2322 C CA . GLY A 1 299 ? 24.204 -11.700 34.645 1.00 91.19 299 GLY A CA 1
ATOM 2323 C C . GLY A 1 299 ? 24.455 -10.590 33.619 1.00 91.19 299 GLY A C 1
ATOM 2324 O O . GLY A 1 299 ? 25.579 -10.418 33.155 1.00 91.19 299 GLY A O 1
ATOM 2325 N N . THR A 1 300 ? 23.409 -9.854 33.225 1.00 88.50 300 THR A N 1
ATOM 2326 C CA . THR A 1 300 ? 23.508 -8.719 32.283 1.00 88.50 300 THR A CA 1
ATOM 2327 C C . THR A 1 300 ? 24.019 -7.458 32.980 1.00 88.50 300 THR A C 1
ATOM 2329 O O . THR A 1 300 ? 24.632 -6.604 32.346 1.00 88.50 300 THR A O 1
ATOM 2332 N N . ILE A 1 301 ? 23.768 -7.353 34.286 1.00 91.06 301 ILE A N 1
ATOM 2333 C CA . ILE A 1 301 ? 24.404 -6.404 35.202 1.00 91.06 301 ILE A CA 1
ATOM 2334 C C . ILE A 1 301 ? 25.109 -7.211 36.295 1.00 91.06 301 ILE A C 1
ATOM 2336 O O . ILE A 1 301 ? 24.625 -8.277 36.674 1.00 91.06 301 ILE A O 1
ATOM 2340 N N . ALA A 1 302 ? 26.264 -6.734 36.760 1.00 87.88 302 ALA A N 1
ATOM 2341 C CA . ALA A 1 302 ? 27.089 -7.459 37.731 1.00 87.88 302 ALA A CA 1
ATOM 2342 C C . ALA A 1 302 ? 26.573 -7.325 39.174 1.00 87.88 302 ALA A C 1
ATOM 2344 O O . ALA A 1 302 ? 26.704 -8.255 39.963 1.00 87.88 302 ALA A O 1
ATOM 2345 N N . ALA A 1 303 ? 25.977 -6.178 39.502 1.00 92.50 303 ALA A N 1
ATOM 2346 C CA . ALA A 1 303 ? 25.410 -5.871 40.807 1.00 92.50 303 ALA A CA 1
ATOM 2347 C C . ALA A 1 303 ? 24.171 -4.981 40.649 1.00 92.50 303 ALA A C 1
ATOM 2349 O O . ALA A 1 303 ? 23.984 -4.335 39.612 1.00 92.50 303 ALA A O 1
ATOM 2350 N N . MET A 1 304 ? 23.328 -4.958 41.679 1.00 94.44 304 MET A N 1
ATOM 2351 C CA . MET A 1 304 ? 22.177 -4.062 41.732 1.00 94.44 304 MET A CA 1
ATOM 2352 C C . MET A 1 304 ? 22.654 -2.622 41.981 1.00 94.44 304 MET A C 1
ATOM 2354 O O . MET A 1 304 ? 23.410 -2.412 42.932 1.00 94.44 304 MET A O 1
ATOM 2358 N N . PRO A 1 305 ? 22.259 -1.627 41.163 1.00 93.44 305 PRO A N 1
ATOM 2359 C CA . PRO A 1 305 ? 22.618 -0.239 41.428 1.00 93.44 305 PRO A CA 1
ATOM 2360 C C . PRO A 1 305 ? 21.902 0.279 42.680 1.00 93.44 305 PRO A C 1
ATOM 2362 O O . PRO A 1 305 ? 20.819 -0.194 43.027 1.00 93.44 305 PRO A O 1
ATOM 2365 N N . LYS A 1 306 ? 22.469 1.303 43.323 1.00 94.88 306 LYS A N 1
ATOM 2366 C CA . LYS A 1 306 ? 21.768 2.053 44.369 1.00 94.88 306 LYS A CA 1
ATOM 2367 C C . LYS A 1 306 ? 20.555 2.745 43.744 1.00 94.88 306 LYS A C 1
ATOM 2369 O O . LYS A 1 306 ? 20.717 3.520 42.801 1.00 94.88 306 LYS A O 1
ATOM 2374 N N . LEU A 1 307 ? 19.362 2.445 44.249 1.00 96.25 307 LEU A N 1
ATOM 2375 C CA . LEU A 1 307 ? 18.097 2.959 43.729 1.00 96.25 307 LEU A CA 1
ATOM 2376 C C . LEU A 1 307 ? 17.659 4.165 44.556 1.00 96.25 307 LEU A C 1
ATOM 2378 O O . LEU A 1 307 ? 17.381 4.040 45.747 1.00 96.25 307 LEU A O 1
ATOM 2382 N N . LEU A 1 308 ? 17.646 5.340 43.932 1.00 95.38 308 LEU A N 1
ATOM 2383 C CA . LEU A 1 308 ? 17.277 6.600 44.569 1.00 95.38 308 LEU A CA 1
ATOM 2384 C C . LEU A 1 308 ? 16.003 7.164 43.941 1.00 95.38 308 LEU A C 1
ATOM 2386 O O . LEU A 1 308 ? 15.893 7.201 42.718 1.00 95.38 308 LEU A O 1
ATOM 2390 N N . LEU A 1 309 ? 15.070 7.634 44.762 1.00 95.44 309 LEU A N 1
ATOM 2391 C CA . LEU A 1 309 ? 13.870 8.348 44.329 1.00 95.44 309 LEU A CA 1
ATOM 2392 C C . LEU A 1 309 ? 14.025 9.840 44.642 1.00 95.44 309 LEU A C 1
ATOM 2394 O O . LEU A 1 309 ? 14.331 10.199 45.776 1.00 95.44 309 LEU A O 1
ATOM 2398 N N . GLN A 1 310 ? 13.795 10.699 43.653 1.00 94.62 310 GLN A N 1
ATOM 2399 C CA . GLN A 1 310 ? 13.704 12.149 43.819 1.00 94.62 310 GLN A CA 1
ATOM 2400 C C . GLN A 1 310 ? 12.286 12.620 43.494 1.00 94.62 310 GLN A C 1
ATOM 2402 O O . GLN A 1 310 ? 11.741 12.270 42.445 1.00 94.62 310 GLN A O 1
ATOM 2407 N N . LEU A 1 311 ? 11.729 13.439 44.386 1.00 92.31 311 LEU A N 1
ATOM 2408 C CA . LEU A 1 311 ? 10.398 14.045 44.288 1.00 92.31 311 LEU A CA 1
ATOM 2409 C C . LEU A 1 311 ? 10.561 15.571 44.345 1.00 92.31 311 LEU A C 1
ATOM 2411 O O . LEU A 1 311 ? 10.636 16.126 45.440 1.00 92.31 311 LEU A O 1
ATOM 2415 N N . PRO A 1 312 ? 10.709 16.249 43.193 1.00 85.00 312 PRO A N 1
ATOM 2416 C CA . PRO A 1 312 ? 11.068 17.670 43.140 1.00 85.00 312 PRO A CA 1
ATOM 2417 C C . PRO A 1 312 ? 10.099 18.617 43.849 1.00 85.00 312 PRO A C 1
ATOM 2419 O O . PRO A 1 312 ? 10.510 19.673 44.309 1.00 85.00 312 PRO A O 1
ATOM 2422 N N . ASP A 1 313 ? 8.832 18.235 43.933 1.00 81.25 313 ASP A N 1
ATOM 2423 C CA . ASP A 1 313 ? 7.721 19.029 44.455 1.00 81.25 313 ASP A CA 1
ATOM 2424 C C . ASP A 1 313 ? 7.291 18.611 45.872 1.00 81.25 313 ASP A C 1
ATOM 2426 O O . ASP A 1 313 ? 6.340 19.163 46.416 1.00 81.25 313 ASP A O 1
ATOM 2430 N N . GLY A 1 314 ? 7.951 17.613 46.475 1.00 82.94 314 GLY A N 1
ATOM 2431 C CA . GLY A 1 314 ? 7.544 17.067 47.775 1.00 82.94 314 GLY A CA 1
ATOM 2432 C C . GLY A 1 314 ? 6.131 16.464 47.784 1.00 82.94 314 GLY A C 1
ATOM 2433 O O . GLY A 1 314 ? 5.565 16.258 48.856 1.00 82.94 314 GLY A O 1
ATOM 2434 N N . SER A 1 315 ? 5.561 16.167 46.610 1.00 77.50 315 SER A N 1
ATOM 2435 C CA . SER A 1 315 ? 4.159 15.753 46.435 1.00 77.50 315 SER A CA 1
ATOM 2436 C C . SER A 1 315 ? 3.794 14.416 47.085 1.00 77.50 315 SER A C 1
ATOM 2438 O O . SER A 1 315 ? 2.611 14.103 47.226 1.00 77.50 315 SER A O 1
ATOM 2440 N N . PHE A 1 316 ? 4.786 13.625 47.498 1.00 83.88 316 PHE A N 1
ATOM 2441 C CA . PHE A 1 316 ? 4.592 12.341 48.160 1.00 83.88 316 PHE A CA 1
ATOM 2442 C C . PHE A 1 316 ? 5.326 12.302 49.506 1.00 83.88 316 PHE A C 1
ATOM 2444 O O . PHE A 1 316 ? 6.545 12.453 49.568 1.00 83.88 316 PHE A O 1
ATOM 2451 N N . GLN A 1 317 ? 4.562 12.073 50.579 1.00 81.25 317 GLN A N 1
ATOM 2452 C CA . GLN A 1 317 ? 5.051 11.973 51.964 1.00 81.25 317 GLN A CA 1
ATOM 2453 C C . GLN A 1 317 ? 5.001 10.537 52.522 1.00 81.25 317 GLN A C 1
ATOM 2455 O O . GLN A 1 317 ? 5.328 10.312 53.686 1.00 81.25 317 GLN A O 1
ATOM 2460 N N . GLY A 1 318 ? 4.574 9.560 51.715 1.00 84.81 318 GLY A N 1
ATOM 2461 C CA . GLY A 1 318 ? 4.459 8.166 52.139 1.00 84.81 318 GLY A CA 1
ATOM 2462 C C . GLY A 1 318 ? 5.809 7.437 52.228 1.00 84.81 318 GLY A C 1
ATOM 2463 O O . GLY A 1 318 ? 6.826 7.913 51.714 1.00 84.81 318 GLY A O 1
ATOM 2464 N N . PRO A 1 319 ? 5.851 6.253 52.867 1.00 86.06 319 PRO A N 1
ATOM 2465 C CA . PRO A 1 319 ? 7.028 5.395 52.822 1.00 86.06 319 PRO A CA 1
ATOM 2466 C C . PRO A 1 319 ? 7.252 4.895 51.391 1.00 86.06 319 PRO A C 1
ATOM 2468 O O . PRO A 1 319 ? 6.363 4.306 50.779 1.00 86.06 319 PRO A O 1
ATOM 2471 N N . VAL A 1 320 ? 8.456 5.104 50.856 1.00 85.25 320 VAL A N 1
ATOM 2472 C CA . VAL A 1 320 ? 8.827 4.571 49.541 1.00 85.25 320 VAL A CA 1
ATOM 2473 C C . VAL A 1 320 ? 8.928 3.047 49.639 1.00 85.25 320 VAL A C 1
ATOM 2475 O O . VAL A 1 320 ? 9.696 2.525 50.448 1.00 85.25 320 VAL A O 1
ATOM 2478 N N . GLN A 1 321 ? 8.151 2.322 48.833 1.00 84.00 321 GLN A N 1
ATOM 2479 C CA . GLN A 1 321 ? 8.176 0.860 48.836 1.00 84.00 321 GLN A CA 1
ATOM 2480 C C . GLN A 1 321 ? 9.394 0.295 48.085 1.00 84.00 321 GLN A C 1
ATOM 2482 O O . GLN A 1 321 ? 9.885 0.861 47.105 1.00 84.00 321 GLN A O 1
ATOM 2487 N N . GLY A 1 322 ? 9.863 -0.875 48.529 1.00 86.31 322 GLY A N 1
ATOM 2488 C CA . GLY A 1 322 ? 10.959 -1.606 47.891 1.00 86.31 322 GLY A CA 1
ATOM 2489 C C . GLY A 1 322 ? 12.358 -1.081 48.257 1.00 86.31 322 GLY A C 1
ATOM 2490 O O . GLY A 1 322 ? 12.540 -0.452 49.295 1.00 86.31 322 GLY A O 1
ATOM 2491 N N . PRO A 1 323 ? 13.387 -1.361 47.437 1.00 94.31 323 PRO A N 1
ATOM 2492 C CA . PRO A 1 323 ? 14.786 -1.000 47.725 1.00 94.31 323 PRO A CA 1
ATOM 2493 C C . PRO A 1 323 ? 15.133 0.478 47.460 1.00 94.31 323 PRO A C 1
ATOM 2495 O O . PRO A 1 323 ? 16.312 0.837 47.422 1.00 94.31 323 PRO A O 1
ATOM 2498 N N . TRP A 1 324 ? 14.137 1.325 47.204 1.00 95.44 324 TRP A N 1
ATOM 2499 C CA . TRP A 1 324 ? 14.333 2.723 46.837 1.00 95.44 324 TRP A CA 1
ATOM 2500 C C . TRP A 1 324 ? 14.596 3.582 48.076 1.00 95.44 324 TRP A C 1
ATOM 2502 O O . TRP A 1 324 ? 13.881 3.498 49.070 1.00 95.44 324 TRP A O 1
ATOM 2512 N N . GLN A 1 325 ? 15.613 4.441 48.012 1.00 94.56 325 GLN A N 1
ATOM 2513 C CA . GLN A 1 325 ? 15.913 5.420 49.058 1.00 94.56 325 GLN A CA 1
ATOM 2514 C C . GLN A 1 325 ? 15.529 6.818 48.583 1.00 94.56 325 GLN A C 1
ATOM 2516 O O . GLN A 1 325 ? 15.869 7.208 47.466 1.00 94.56 325 GLN A O 1
ATOM 2521 N N . LEU A 1 326 ? 14.855 7.592 49.432 1.00 92.94 326 LEU A N 1
ATOM 2522 C CA . LEU A 1 326 ? 14.557 8.986 49.123 1.00 92.94 326 LEU A CA 1
ATOM 2523 C C . LEU A 1 326 ? 15.866 9.788 49.080 1.00 92.94 326 LEU A C 1
ATOM 2525 O O . LEU A 1 326 ? 16.651 9.770 50.029 1.00 92.94 326 LEU A O 1
ATOM 2529 N N . ALA A 1 327 ? 16.118 10.464 47.966 1.00 92.00 327 ALA A N 1
ATOM 2530 C CA . ALA A 1 327 ? 17.265 11.339 47.791 1.00 92.00 327 ALA A CA 1
ATOM 2531 C C . ALA A 1 327 ? 16.828 12.799 47.892 1.00 92.00 327 ALA A C 1
ATOM 2533 O O . ALA A 1 327 ? 15.786 13.180 47.359 1.00 92.00 327 ALA A O 1
ATOM 2534 N N . ALA A 1 328 ? 17.657 13.619 48.542 1.00 88.69 328 ALA A N 1
ATOM 2535 C CA . ALA A 1 328 ? 17.454 15.060 48.560 1.00 88.69 328 ALA A CA 1
ATOM 2536 C C . ALA A 1 328 ? 17.418 15.602 47.122 1.00 88.69 328 ALA A C 1
ATOM 2538 O O . ALA A 1 328 ? 18.215 15.198 46.265 1.00 88.69 328 ALA A O 1
ATOM 2539 N N . VAL A 1 329 ? 16.475 16.507 46.867 1.00 85.00 329 VAL A N 1
ATOM 2540 C CA . VAL A 1 329 ? 16.406 17.249 45.610 1.00 85.00 329 VAL A CA 1
ATOM 2541 C C . VAL A 1 329 ? 17.620 18.187 45.575 1.00 85.00 329 VAL A C 1
ATOM 2543 O O . VAL A 1 329 ? 17.853 18.895 46.559 1.00 85.00 329 VAL A O 1
ATOM 2546 N N . PRO A 1 330 ? 18.443 18.177 44.510 1.00 83.12 330 PRO A N 1
ATOM 2547 C CA . PRO A 1 330 ? 19.547 19.122 44.386 1.00 83.12 330 PRO A CA 1
ATOM 2548 C C . PRO A 1 330 ? 19.018 20.558 44.475 1.00 83.12 330 PRO A C 1
ATOM 2550 O O . PRO A 1 330 ? 17.990 20.858 43.876 1.00 83.12 330 PRO A O 1
ATOM 2553 N N . GLN A 1 331 ? 19.724 21.447 45.184 1.00 78.44 331 GLN A N 1
ATOM 2554 C CA . GLN A 1 331 ? 19.347 22.870 45.261 1.00 78.44 331 GLN A CA 1
ATOM 2555 C C . GLN A 1 331 ? 19.339 23.551 43.882 1.00 78.44 331 GLN A C 1
ATOM 2557 O O . GLN A 1 331 ? 18.633 24.532 43.682 1.00 78.44 331 GLN A O 1
ATOM 2562 N N . ASP A 1 332 ? 20.102 23.010 42.930 1.00 78.81 332 ASP A N 1
ATOM 2563 C CA . ASP A 1 332 ? 20.126 23.458 41.544 1.00 78.81 332 ASP A CA 1
ATOM 2564 C C . ASP A 1 332 ? 19.111 22.668 40.698 1.00 78.81 332 ASP A C 1
ATOM 2566 O O . ASP A 1 332 ? 19.376 21.550 40.235 1.00 78.81 332 ASP A O 1
ATOM 2570 N N . SER A 1 333 ? 17.928 23.259 40.510 1.00 69.38 333 SER A N 1
ATOM 2571 C CA . SER A 1 333 ? 16.819 22.686 39.740 1.00 69.38 333 SER A CA 1
ATOM 2572 C C . SER A 1 333 ? 17.111 22.575 38.239 1.00 69.38 333 SER A C 1
ATOM 2574 O O . SER A 1 333 ? 16.443 21.796 37.557 1.00 69.38 333 SER A O 1
ATOM 2576 N N . SER A 1 334 ? 18.137 23.266 37.723 1.00 74.31 334 SER A N 1
ATOM 2577 C CA . SER A 1 334 ? 18.509 23.237 36.299 1.00 74.31 334 SER A CA 1
ATOM 2578 C C . SER A 1 334 ? 18.983 21.856 35.824 1.00 74.31 334 SER A C 1
ATOM 2580 O O . SER A 1 334 ? 18.851 21.513 34.648 1.00 74.31 334 SER A O 1
ATOM 2582 N N . ASN A 1 335 ? 19.472 21.026 36.753 1.00 70.12 335 ASN A N 1
ATOM 2583 C CA . ASN A 1 335 ? 19.924 19.660 36.484 1.00 70.12 335 ASN A CA 1
ATOM 2584 C C . ASN A 1 335 ? 18.799 18.619 36.546 1.00 70.12 335 ASN A C 1
ATOM 2586 O O . ASN A 1 335 ? 19.011 17.451 36.195 1.00 70.12 335 ASN A O 1
ATOM 2590 N N . LEU A 1 336 ? 17.603 19.006 36.999 1.00 77.12 336 LEU A N 1
ATOM 2591 C CA . LEU A 1 336 ? 16.452 18.122 36.964 1.00 77.12 336 LEU A CA 1
ATOM 2592 C C . LEU A 1 336 ? 15.924 18.046 35.528 1.00 77.12 336 LEU A C 1
ATOM 2594 O O . LEU A 1 336 ? 15.799 19.066 34.849 1.00 77.12 336 LEU A O 1
ATOM 2598 N N . PRO A 1 337 ? 15.576 16.848 35.037 1.00 77.69 337 PRO A N 1
ATOM 2599 C CA . PRO A 1 337 ? 15.033 16.740 33.698 1.00 77.69 337 PRO A CA 1
ATOM 2600 C C . PRO A 1 337 ? 13.707 17.516 33.601 1.00 77.69 337 PRO A C 1
ATOM 2602 O O . PRO A 1 337 ? 12.907 17.551 34.544 1.00 77.69 337 PRO A O 1
ATOM 2605 N N . LYS A 1 338 ? 13.520 18.222 32.479 1.00 78.75 338 LYS A N 1
ATOM 2606 C CA . LYS A 1 338 ? 12.347 19.075 32.257 1.00 78.75 338 LYS A CA 1
ATOM 2607 C C . LYS A 1 338 ? 11.081 18.196 32.186 1.00 78.75 338 LYS A C 1
ATOM 2609 O O . LYS A 1 338 ? 11.124 17.137 31.553 1.00 78.75 338 LYS A O 1
ATOM 2614 N N . PRO A 1 339 ? 9.957 18.612 32.800 1.00 67.19 339 PRO A N 1
ATOM 2615 C CA . PRO A 1 339 ? 8.749 17.779 32.907 1.00 67.19 339 PRO A CA 1
ATOM 2616 C C . PRO A 1 339 ? 8.188 17.384 31.531 1.00 67.19 339 PRO A C 1
ATOM 2618 O O . PRO A 1 339 ? 7.728 16.265 31.312 1.00 67.19 339 PRO A O 1
ATOM 2621 N N . PHE A 1 340 ? 8.345 18.269 30.555 1.00 69.69 340 PHE A N 1
ATOM 2622 C CA . PHE A 1 340 ? 7.870 18.068 29.196 1.00 69.69 340 PHE A CA 1
ATOM 2623 C C . PHE A 1 340 ? 8.920 17.518 28.217 1.00 69.69 340 PHE A C 1
ATOM 2625 O O . PHE A 1 340 ? 8.733 17.541 27.006 1.00 69.69 340 PHE A O 1
ATOM 2632 N N . ALA A 1 341 ? 10.044 16.992 28.709 1.00 68.62 341 ALA A N 1
ATOM 2633 C CA . ALA A 1 341 ? 11.039 16.364 27.837 1.00 68.62 341 ALA A CA 1
ATOM 2634 C C . ALA A 1 341 ? 10.534 15.061 27.170 1.00 68.62 341 ALA A C 1
ATOM 2636 O O . ALA A 1 341 ? 11.245 14.479 26.347 1.00 68.62 341 ALA A O 1
ATOM 2637 N N . ALA A 1 342 ? 9.329 14.594 27.516 1.00 72.44 342 ALA A N 1
ATOM 2638 C CA . ALA A 1 342 ? 8.696 13.419 26.938 1.00 72.44 342 ALA A CA 1
ATOM 2639 C C . ALA A 1 342 ? 7.241 13.682 26.551 1.00 72.44 342 ALA A C 1
ATOM 2641 O O . ALA A 1 342 ? 6.494 14.309 27.300 1.00 72.44 342 ALA A O 1
ATOM 2642 N N . LEU A 1 343 ? 6.863 13.126 25.397 1.00 72.12 343 LEU A N 1
ATOM 2643 C CA . LEU A 1 343 ? 5.516 13.201 24.844 1.00 72.12 343 LEU A CA 1
ATOM 2644 C C . LEU A 1 343 ? 4.469 12.601 25.795 1.00 72.12 343 LEU A C 1
ATOM 2646 O O . LEU A 1 343 ? 4.776 11.632 26.497 1.00 72.12 343 LEU A O 1
ATOM 2650 N N . PRO A 1 344 ? 3.227 13.119 25.774 1.00 74.69 344 PRO A N 1
ATOM 2651 C CA . PRO A 1 344 ? 2.131 12.553 26.548 1.00 74.69 344 PRO A CA 1
ATOM 2652 C C . PRO A 1 344 ? 1.885 11.073 26.181 1.00 74.69 344 PRO A C 1
ATOM 2654 O O . PRO A 1 344 ? 2.096 10.671 25.034 1.00 74.69 344 PRO A O 1
ATOM 2657 N N . PRO A 1 345 ? 1.415 10.240 27.129 1.00 73.38 345 PRO A N 1
ATOM 2658 C CA . PRO A 1 345 ? 1.218 8.806 26.907 1.00 73.38 345 PRO A CA 1
ATOM 2659 C C . PRO A 1 345 ? 0.082 8.484 25.924 1.00 73.38 345 PRO A C 1
ATOM 2661 O O . PRO A 1 345 ? 0.083 7.395 25.343 1.00 73.38 345 PRO A O 1
ATOM 2664 N N . ARG A 1 346 ? -0.850 9.422 25.709 1.00 72.00 346 ARG A N 1
ATOM 2665 C CA . ARG A 1 346 ? -1.799 9.458 24.589 1.00 72.00 346 ARG A CA 1
ATOM 2666 C C . ARG A 1 346 ? -1.683 10.813 23.899 1.00 72.00 346 ARG A C 1
ATOM 2668 O O . ARG A 1 346 ? -2.064 11.834 24.457 1.00 72.00 346 ARG A O 1
ATOM 2675 N N . GLY A 1 347 ? -1.137 10.820 22.687 1.00 65.00 347 GLY A N 1
ATOM 2676 C CA . GLY A 1 347 ? -0.995 12.027 21.875 1.00 65.00 347 GLY A CA 1
ATOM 2677 C C . GLY A 1 347 ? 0.417 12.225 21.333 1.00 65.00 347 GLY A C 1
ATOM 2678 O O . GLY A 1 347 ? 1.399 11.705 21.852 1.00 65.00 347 GLY A O 1
ATOM 2679 N N . ARG A 1 348 ? 0.517 12.973 20.233 1.00 67.25 348 ARG A N 1
ATOM 2680 C CA . ARG A 1 348 ? 1.804 13.331 19.607 1.00 67.25 348 ARG A CA 1
ATOM 2681 C C . ARG A 1 348 ? 2.282 14.732 19.976 1.00 67.25 348 ARG A C 1
ATOM 2683 O O . ARG A 1 348 ? 3.354 15.122 19.532 1.00 67.25 348 ARG A O 1
ATOM 2690 N N . ARG A 1 349 ? 1.464 15.489 20.706 1.00 75.12 349 ARG A N 1
ATOM 2691 C CA . ARG A 1 349 ? 1.660 16.908 20.995 1.00 75.12 349 ARG A CA 1
ATOM 2692 C C . ARG A 1 349 ? 1.218 17.196 22.411 1.00 75.12 349 ARG A C 1
ATOM 2694 O O . ARG A 1 349 ? 0.217 16.637 22.855 1.00 75.12 349 ARG A O 1
ATOM 2701 N N . HIS A 1 350 ? 1.960 18.061 23.078 1.00 83.75 350 HIS A N 1
ATOM 2702 C CA . HIS A 1 350 ? 1.490 18.679 24.303 1.00 83.75 350 HIS A CA 1
ATOM 2703 C C . HIS A 1 350 ? 0.368 19.672 23.984 1.00 83.75 350 HIS A C 1
ATOM 2705 O O . HIS A 1 350 ? 0.252 20.137 22.847 1.00 83.75 350 HIS A O 1
ATOM 2711 N N . VAL A 1 351 ? -0.454 19.975 24.985 1.00 88.69 351 VAL A N 1
ATOM 2712 C CA . VAL A 1 351 ? -1.379 21.103 24.904 1.00 88.69 351 VAL A CA 1
ATOM 2713 C C . VAL A 1 351 ? -0.576 22.371 25.158 1.00 88.69 351 VAL A C 1
ATOM 2715 O O . VAL A 1 351 ? 0.172 22.454 26.132 1.00 88.69 351 VAL A O 1
ATOM 2718 N N . ILE A 1 352 ? -0.711 23.332 24.256 1.00 92.12 352 ILE A N 1
ATOM 2719 C CA . ILE A 1 352 ? -0.130 24.663 24.352 1.00 92.12 352 ILE A CA 1
ATOM 2720 C C . ILE A 1 352 ? -1.280 25.624 24.627 1.00 92.12 352 ILE A C 1
ATOM 2722 O O . ILE A 1 352 ? -2.251 25.671 23.870 1.00 92.12 352 ILE A O 1
ATOM 2726 N N . ALA A 1 353 ? -1.155 26.366 25.712 1.00 94.38 353 ALA A N 1
ATOM 2727 C CA . ALA A 1 353 ? -2.019 27.452 26.109 1.00 94.38 353 ALA A CA 1
ATOM 2728 C C . ALA A 1 353 ? -1.326 28.784 25.815 1.00 94.38 353 ALA A C 1
ATOM 2730 O O . ALA A 1 353 ? -0.142 28.934 26.101 1.00 94.38 353 ALA A O 1
ATOM 2731 N N . GLN A 1 354 ? -2.050 29.746 25.262 1.00 94.94 354 GLN A N 1
ATOM 2732 C CA . GLN A 1 354 ? -1.556 31.094 24.996 1.00 94.94 354 GLN A CA 1
ATOM 2733 C C . GLN A 1 354 ? -2.567 32.100 25.535 1.00 94.94 354 GLN A C 1
ATOM 2735 O O . GLN A 1 354 ? -3.753 32.000 25.223 1.00 94.94 354 GLN A O 1
ATOM 2740 N N . LEU A 1 355 ? -2.104 33.044 26.352 1.00 95.81 355 LEU A N 1
ATOM 2741 C CA . LEU A 1 355 ? -2.928 34.131 26.877 1.00 95.81 355 LEU A CA 1
ATOM 2742 C C . LEU A 1 355 ? -2.551 35.437 26.183 1.00 95.81 355 LEU A C 1
ATOM 2744 O O . LEU A 1 355 ? -1.427 35.910 26.328 1.00 95.81 355 LEU A O 1
ATOM 2748 N N . GLU A 1 356 ? -3.511 36.023 25.476 1.00 95.38 356 GLU A N 1
ATOM 2749 C CA . GLU A 1 356 ? -3.420 37.370 24.917 1.00 95.38 356 GLU A CA 1
ATOM 2750 C C . GLU A 1 356 ? -4.299 38.325 25.729 1.00 95.38 356 GLU A C 1
ATOM 2752 O O . GLU A 1 356 ? -5.464 38.025 25.993 1.00 95.38 356 GLU A O 1
ATOM 2757 N N . LYS A 1 357 ? -3.766 39.499 26.070 1.00 95.38 357 LYS A N 1
ATOM 2758 C CA . LYS A 1 357 ? -4.520 40.610 26.663 1.00 95.38 357 LYS A CA 1
ATOM 2759 C C . LYS A 1 357 ? -4.842 41.635 25.576 1.00 95.38 357 LYS A C 1
ATOM 2761 O O . LYS A 1 357 ? -3.939 42.081 24.867 1.00 95.38 357 LYS A O 1
ATOM 2766 N N . ARG A 1 358 ? -6.114 42.001 25.411 1.00 92.75 358 ARG A N 1
ATOM 2767 C CA . ARG A 1 358 ? -6.579 43.023 24.460 1.00 92.75 358 ARG A CA 1
ATOM 2768 C C . ARG A 1 358 ? -7.429 44.069 25.174 1.00 92.75 358 ARG A C 1
ATOM 2770 O O . ARG A 1 358 ? -8.116 43.749 26.133 1.00 92.75 358 ARG A O 1
ATOM 2777 N N . GLY A 1 359 ? -7.405 45.294 24.659 1.00 88.94 359 GLY A N 1
ATOM 2778 C CA . GLY A 1 359 ? -8.147 46.423 25.223 1.00 88.94 359 GLY A CA 1
ATOM 2779 C C . GLY A 1 359 ? -7.273 47.372 26.042 1.00 88.94 359 GLY A C 1
ATOM 2780 O O . GLY A 1 359 ? -6.106 47.082 26.317 1.00 88.94 359 GLY A O 1
ATOM 2781 N N . ASP A 1 360 ? -7.843 48.530 26.358 1.00 86.38 360 ASP A N 1
ATOM 2782 C CA . ASP A 1 360 ? -7.208 49.576 27.162 1.00 86.38 360 ASP A CA 1
ATOM 2783 C C . ASP A 1 360 ? -7.445 49.314 28.665 1.00 86.38 360 ASP A C 1
ATOM 2785 O O . ASP A 1 360 ? -8.192 48.408 29.030 1.00 86.38 360 ASP A O 1
ATOM 2789 N N . GLU A 1 361 ? -6.819 50.097 29.553 1.00 81.19 361 GLU A N 1
ATOM 2790 C CA . GLU A 1 361 ? -6.848 49.881 31.017 1.00 81.19 361 GLU A CA 1
ATOM 2791 C C . GLU A 1 361 ? -8.264 49.773 31.622 1.00 81.19 361 GLU A C 1
ATOM 2793 O O . GLU A 1 361 ? -8.430 49.140 32.663 1.00 81.19 361 GLU A O 1
ATOM 2798 N N . GLU A 1 362 ? -9.279 50.357 30.977 1.00 84.00 362 GLU A N 1
ATOM 2799 C CA . GLU A 1 362 ? -10.670 50.356 31.452 1.00 84.00 362 GLU A CA 1
ATOM 2800 C C . GLU A 1 362 ? -11.502 49.150 30.964 1.00 84.00 362 GLU A C 1
ATOM 2802 O O . GLU A 1 362 ? -12.459 48.767 31.632 1.00 84.00 362 GLU A O 1
ATOM 2807 N N . GLU A 1 363 ? -11.140 48.519 29.839 1.00 88.44 363 GLU A N 1
ATOM 2808 C CA . GLU A 1 363 ? -11.876 47.395 29.235 1.00 88.44 363 GLU A CA 1
ATOM 2809 C C . GLU A 1 363 ? -10.902 46.310 28.759 1.00 88.44 363 GLU A C 1
ATOM 2811 O O . GLU A 1 363 ? -10.618 46.157 27.569 1.00 88.44 363 GLU A O 1
ATOM 2816 N N . VAL A 1 364 ? -10.370 45.548 29.713 1.00 92.88 364 VAL A N 1
ATOM 2817 C CA . VAL A 1 364 ? -9.432 44.458 29.435 1.00 92.88 364 VAL A CA 1
ATOM 2818 C C . VAL A 1 364 ? -10.190 43.171 29.090 1.00 92.88 364 VAL A C 1
ATOM 2820 O O . VAL A 1 364 ? -10.821 42.557 29.949 1.00 92.88 364 VAL A O 1
ATOM 2823 N N . GLU A 1 365 ? -10.068 42.711 27.846 1.00 95.69 365 GLU A N 1
ATOM 2824 C CA . GLU A 1 365 ? -10.513 41.393 27.383 1.00 95.69 365 GLU A CA 1
ATOM 2825 C C . GLU A 1 365 ? -9.308 40.448 27.255 1.00 95.69 365 GLU A C 1
ATOM 2827 O O . GLU A 1 365 ? -8.354 40.710 26.518 1.00 95.69 365 GLU A O 1
ATOM 2832 N N . TYR A 1 366 ? -9.364 39.295 27.916 1.00 96.12 366 TYR A N 1
ATOM 2833 C CA . TYR A 1 366 ? -8.390 38.224 27.731 1.00 96.12 366 TYR A CA 1
ATOM 2834 C C . TYR A 1 366 ? -8.883 37.224 26.689 1.00 96.12 366 TYR A C 1
ATOM 2836 O O . TYR A 1 366 ? -10.047 36.830 26.681 1.00 96.12 366 TYR A O 1
ATOM 2844 N N . SER A 1 367 ? -7.978 36.780 25.820 1.00 95.00 367 SER A N 1
ATOM 2845 C CA . SER A 1 367 ? -8.183 35.673 24.887 1.00 95.00 367 SER A CA 1
ATOM 2846 C C . SER A 1 367 ? -7.238 34.533 25.252 1.00 95.00 367 SER A C 1
ATOM 2848 O O . SER A 1 367 ? -6.027 34.624 25.055 1.00 95.00 367 SER A O 1
ATOM 2850 N N . PHE A 1 368 ? -7.794 33.453 25.796 1.00 95.69 368 PHE A N 1
ATOM 2851 C CA . PHE A 1 368 ? -7.060 32.252 26.172 1.00 95.69 368 PHE A CA 1
ATOM 2852 C C . PHE A 1 368 ? -7.254 31.167 25.112 1.00 95.69 368 PHE A C 1
ATOM 2854 O O . PHE A 1 368 ? -8.342 30.604 24.943 1.00 95.69 368 PHE A O 1
ATOM 2861 N N . TRP A 1 369 ? -6.185 30.896 24.375 1.00 94.12 369 TRP A N 1
ATOM 2862 C CA . TRP A 1 369 ? -6.139 29.938 23.283 1.00 94.12 369 TRP A CA 1
ATOM 2863 C C . TRP A 1 369 ? -5.544 28.624 23.759 1.00 94.12 369 TRP A C 1
ATOM 2865 O O . TRP A 1 369 ? -4.476 28.603 24.361 1.00 94.12 369 TRP A O 1
ATOM 2875 N N . LEU A 1 370 ? -6.182 27.513 23.415 1.00 93.88 370 LEU A N 1
ATOM 2876 C CA . LEU A 1 370 ? -5.627 26.177 23.587 1.00 93.88 370 LEU A CA 1
ATOM 2877 C C . LEU A 1 370 ? -5.434 25.542 22.209 1.00 93.88 370 LEU A C 1
ATOM 2879 O O . LEU A 1 370 ? -6.355 25.530 21.387 1.00 93.88 370 LEU A O 1
ATOM 2883 N N . ARG A 1 371 ? -4.262 24.950 21.972 1.00 91.94 371 ARG A N 1
ATOM 2884 C CA . ARG A 1 371 ? -3.919 24.199 20.752 1.00 91.94 371 ARG A CA 1
ATOM 2885 C C . ARG A 1 371 ? -3.042 22.989 21.072 1.00 91.94 371 ARG A C 1
ATOM 2887 O O . ARG A 1 371 ? -2.497 22.889 22.163 1.00 91.94 371 ARG A O 1
ATOM 2894 N N . GLY A 1 372 ? -2.882 22.082 20.108 1.00 84.50 372 GLY A N 1
ATOM 2895 C CA . GLY A 1 372 ? -2.057 20.877 20.255 1.00 84.50 372 GLY A CA 1
ATOM 2896 C C . GLY A 1 372 ? -2.702 19.811 21.149 1.00 84.50 372 GLY A C 1
ATOM 2897 O O . GLY A 1 372 ? -3.147 20.080 22.251 1.00 84.50 372 GLY A O 1
ATOM 2898 N N . GLY A 1 373 ? -2.825 18.570 20.670 1.00 83.50 373 GLY A N 1
ATOM 2899 C CA . GLY A 1 373 ? -3.310 17.451 21.499 1.00 83.50 373 GLY A CA 1
ATOM 2900 C C . GLY A 1 373 ? -4.762 17.543 22.012 1.00 83.50 373 GLY A C 1
ATOM 2901 O O . GLY A 1 373 ? -5.167 16.677 22.776 1.00 83.50 373 GLY A O 1
ATOM 2902 N N . LEU A 1 374 ? -5.560 18.529 21.580 1.00 85.62 374 LEU A N 1
ATOM 2903 C CA . LEU A 1 374 ? -6.905 18.788 22.119 1.00 85.62 374 LEU A CA 1
ATOM 2904 C C . LEU A 1 374 ? -8.020 17.859 21.621 1.00 85.62 374 LEU A C 1
ATOM 2906 O O . LEU A 1 374 ? -9.096 17.816 22.208 1.00 85.62 374 LEU A O 1
ATOM 2910 N N . TYR A 1 375 ? -7.808 17.136 20.522 1.00 81.62 375 TYR A N 1
ATOM 2911 C CA . TYR A 1 375 ? -8.875 16.353 19.886 1.00 81.62 375 TYR A CA 1
ATOM 2912 C C . TYR A 1 375 ? -9.577 15.339 20.820 1.00 81.62 375 TYR A C 1
ATOM 2914 O O . TYR A 1 375 ? -10.807 15.284 20.783 1.00 81.62 375 TYR A O 1
ATOM 2922 N N . PRO A 1 376 ? -8.871 14.601 21.706 1.00 79.00 376 PRO A N 1
ATOM 2923 C CA . PRO A 1 376 ? -9.508 13.689 22.664 1.00 79.00 376 PRO A CA 1
ATOM 2924 C C . PRO A 1 376 ? -10.481 14.372 23.641 1.00 79.00 376 PRO A C 1
ATOM 2926 O O . PRO A 1 376 ? -11.309 13.706 24.252 1.00 79.00 376 PRO A O 1
ATOM 2929 N N . PHE A 1 377 ? -10.402 15.696 23.786 1.00 82.25 377 PHE A N 1
ATOM 2930 C CA . PHE A 1 377 ? -11.216 16.488 24.707 1.00 82.25 377 PHE A CA 1
ATOM 2931 C C . PHE A 1 377 ? -12.423 17.150 24.072 1.00 82.25 377 PHE A C 1
ATOM 2933 O O . PHE A 1 377 ? -13.161 17.855 24.759 1.00 82.25 377 PHE A O 1
ATOM 2940 N N . ARG A 1 378 ? -12.609 16.966 22.763 1.00 83.75 378 ARG A N 1
ATOM 2941 C CA . ARG A 1 378 ? -13.645 17.645 21.991 1.00 83.75 378 ARG A CA 1
ATOM 2942 C C . ARG A 1 378 ? -14.994 17.651 22.708 1.00 83.75 378 ARG A C 1
ATOM 2944 O O . ARG A 1 378 ? -15.547 18.720 22.910 1.00 83.75 378 ARG A O 1
ATOM 2951 N N . ASN A 1 379 ? -15.463 16.485 23.147 1.00 84.06 379 ASN A N 1
ATOM 2952 C CA . ASN A 1 379 ? -16.782 16.363 23.765 1.00 84.06 379 ASN A CA 1
ATOM 2953 C C . ASN A 1 379 ? -16.892 17.165 25.070 1.00 84.06 379 ASN A C 1
ATOM 2955 O O . ASN A 1 379 ? -17.904 17.815 25.278 1.00 84.06 379 ASN A O 1
ATOM 2959 N N . ARG A 1 380 ? -15.841 17.201 25.902 1.00 85.94 380 ARG A N 1
ATOM 2960 C CA . ARG A 1 380 ? -15.841 17.964 27.164 1.00 85.94 380 ARG A CA 1
ATOM 2961 C C . ARG A 1 380 ? -15.863 19.469 26.922 1.00 85.94 380 ARG A C 1
ATOM 2963 O O . ARG A 1 380 ? -16.599 20.195 27.581 1.00 85.94 380 ARG A O 1
ATOM 2970 N N . PHE A 1 381 ? -15.087 19.935 25.944 1.00 89.88 381 PHE A N 1
ATOM 2971 C CA . PHE A 1 381 ? -15.140 21.340 25.549 1.00 89.88 381 PHE A CA 1
ATOM 2972 C C . PHE A 1 381 ? -16.489 21.711 24.926 1.00 89.88 381 PHE A C 1
ATOM 2974 O O . PHE A 1 381 ? -16.983 22.808 25.173 1.00 89.88 381 PHE A O 1
ATOM 2981 N N . ASP A 1 382 ? -17.074 20.810 24.134 1.00 86.38 382 ASP A N 1
ATOM 2982 C CA . ASP A 1 382 ? -18.387 21.006 23.517 1.00 86.38 382 ASP A CA 1
ATOM 2983 C C . ASP A 1 382 ? -19.499 21.022 24.596 1.00 86.38 382 ASP A C 1
ATOM 2985 O O . ASP A 1 382 ? -20.395 21.862 24.535 1.00 86.38 382 ASP A O 1
ATOM 2989 N N . GLU A 1 383 ? -19.403 20.178 25.632 1.00 88.25 383 GLU A N 1
ATOM 2990 C CA . GLU A 1 383 ? -20.282 20.170 26.816 1.00 88.25 383 GLU A CA 1
ATOM 2991 C C . GLU A 1 383 ? -20.174 21.463 27.636 1.00 88.25 383 GLU A C 1
ATOM 2993 O O . GLU A 1 383 ? -21.192 22.002 28.069 1.00 88.25 383 GLU A O 1
ATOM 2998 N N . MET A 1 384 ? -18.960 22.002 27.799 1.00 87.12 384 MET A N 1
ATOM 2999 C CA . MET A 1 384 ? -18.723 23.310 28.424 1.00 87.12 384 MET A CA 1
ATOM 3000 C C . MET A 1 384 ? -19.043 24.500 27.505 1.00 87.12 384 MET A C 1
ATOM 3002 O O . MET A 1 384 ? -18.854 25.644 27.911 1.00 87.12 384 MET A O 1
ATOM 3006 N N . GLN A 1 385 ? -19.512 24.251 26.278 1.00 89.00 385 GLN A N 1
ATOM 3007 C CA . GLN A 1 385 ? -19.824 25.275 25.276 1.00 89.00 385 GLN A CA 1
ATOM 3008 C C . GLN A 1 385 ? -18.643 26.213 24.965 1.00 89.00 385 GLN A C 1
ATOM 3010 O O . GLN A 1 385 ? -18.832 27.367 24.579 1.00 89.00 385 GLN A O 1
ATOM 3015 N N . VAL A 1 386 ? -17.407 25.721 25.095 1.00 88.06 386 VAL A N 1
ATOM 3016 C CA . VAL A 1 386 ? -16.213 26.499 24.754 1.00 88.06 386 VAL A CA 1
ATOM 3017 C C . VAL A 1 386 ? -16.072 26.557 23.240 1.00 88.06 386 VAL A C 1
ATOM 3019 O O . VAL A 1 386 ? -16.028 25.523 22.565 1.00 88.06 386 VAL A O 1
ATOM 3022 N N . SER A 1 387 ? -15.966 27.773 22.706 1.00 82.38 387 SER A N 1
ATOM 3023 C CA . SER A 1 387 ? -15.948 28.008 21.265 1.00 82.38 387 SER A CA 1
ATOM 3024 C C . SER A 1 387 ? -14.809 27.252 20.567 1.00 82.38 387 SER A C 1
ATOM 3026 O O . SER A 1 387 ? -13.640 27.316 20.964 1.00 82.38 387 SER A O 1
ATOM 3028 N N . ALA A 1 388 ? -15.165 26.497 19.526 1.00 83.25 388 ALA A N 1
ATOM 3029 C CA . ALA A 1 388 ? -14.215 25.807 18.666 1.00 83.25 388 ALA A CA 1
ATOM 3030 C C . ALA A 1 388 ? -13.841 26.702 17.484 1.00 83.25 388 ALA A C 1
ATOM 3032 O O . ALA A 1 388 ? -14.720 27.220 16.795 1.00 83.25 388 ALA A O 1
ATOM 3033 N N . ALA A 1 389 ? -12.544 26.821 17.220 1.00 77.56 389 ALA A N 1
ATOM 3034 C CA . ALA A 1 389 ? -12.024 27.431 16.007 1.00 77.56 389 ALA A CA 1
ATOM 3035 C C . ALA A 1 389 ? -11.226 26.382 15.221 1.00 77.56 389 ALA A C 1
ATOM 3037 O O . ALA A 1 389 ? -10.450 25.613 15.797 1.00 77.56 389 ALA A O 1
ATOM 3038 N N . GLU A 1 390 ? -11.427 26.337 13.905 1.00 68.00 390 GLU A N 1
ATOM 3039 C CA . GLU A 1 390 ? -10.519 25.642 12.993 1.00 68.00 390 GLU A CA 1
ATOM 3040 C C . GLU A 1 390 ? -9.542 26.684 12.458 1.00 68.00 390 GLU A C 1
ATOM 3042 O O . GLU A 1 390 ? -9.951 27.651 11.816 1.00 68.00 390 GLU A O 1
ATOM 3047 N N . LEU A 1 391 ? -8.256 26.506 12.757 1.00 69.06 391 LEU A N 1
ATOM 3048 C CA . LEU A 1 391 ? -7.208 27.346 12.194 1.00 69.06 391 LEU A CA 1
ATOM 3049 C C . LEU A 1 391 ? -6.518 26.565 11.080 1.00 69.06 391 LEU A C 1
ATOM 3051 O O . LEU A 1 391 ? -5.950 25.493 11.317 1.00 69.06 391 LEU A O 1
ATOM 3055 N N . ASP A 1 392 ? -6.578 27.110 9.869 1.00 69.00 392 ASP A N 1
ATOM 3056 C CA . ASP A 1 392 ? -5.787 26.626 8.745 1.00 69.00 392 ASP A CA 1
ATOM 3057 C C . ASP A 1 392 ? -4.338 27.080 8.951 1.00 69.00 392 ASP A C 1
ATOM 3059 O O . ASP A 1 392 ? -3.959 28.208 8.636 1.00 69.00 392 ASP A O 1
ATOM 3063 N N . ILE A 1 393 ? -3.519 26.198 9.517 1.00 74.56 393 ILE A N 1
ATOM 3064 C CA . ILE A 1 393 ? -2.073 26.397 9.628 1.00 74.56 393 ILE A CA 1
ATOM 3065 C C . ILE A 1 393 ? -1.378 25.771 8.419 1.00 74.56 393 ILE A C 1
ATOM 3067 O O . ILE A 1 393 ? -1.869 24.809 7.836 1.00 74.56 393 ILE A O 1
ATOM 3071 N N . GLN A 1 394 ? -0.221 26.290 8.025 1.00 66.12 394 GLN A N 1
ATOM 3072 C CA . GLN A 1 394 ? 0.645 25.604 7.066 1.00 66.12 394 GLN A CA 1
ATOM 3073 C C . GLN A 1 394 ? 1.719 24.829 7.832 1.00 66.12 394 GLN A C 1
ATOM 3075 O O . GLN A 1 394 ? 2.264 25.338 8.808 1.00 66.12 394 GLN A O 1
ATOM 3080 N N . ASP A 1 395 ? 2.005 23.589 7.429 1.00 69.25 395 ASP A N 1
ATOM 3081 C CA . ASP A 1 395 ? 3.163 22.862 7.962 1.00 69.25 395 ASP A CA 1
ATOM 3082 C C . ASP A 1 395 ? 4.489 23.472 7.465 1.00 69.25 395 ASP A C 1
ATOM 3084 O O . ASP A 1 395 ? 4.495 24.332 6.583 1.00 69.25 395 ASP A O 1
ATOM 3088 N N . ASP A 1 396 ? 5.630 22.989 7.973 1.00 55.03 396 ASP A N 1
ATOM 3089 C CA . ASP A 1 396 ? 6.980 23.436 7.566 1.00 55.03 396 ASP A CA 1
ATOM 3090 C C . ASP A 1 396 ? 7.259 23.313 6.050 1.00 55.03 396 ASP A C 1
ATOM 3092 O O . ASP A 1 396 ? 8.302 23.742 5.557 1.00 55.03 396 ASP A O 1
ATOM 3096 N N . LYS A 1 397 ? 6.357 22.674 5.296 1.00 61.31 397 LYS A N 1
ATOM 3097 C CA . LYS A 1 397 ? 6.430 22.464 3.847 1.00 61.31 397 LYS A CA 1
ATOM 3098 C C . LYS A 1 397 ? 5.358 23.247 3.083 1.00 61.31 397 LYS A C 1
ATOM 3100 O O . LYS A 1 397 ? 5.208 23.025 1.883 1.00 61.31 397 LYS A O 1
ATOM 3105 N N . GLY A 1 398 ? 4.614 24.131 3.748 1.00 71.12 398 GLY A N 1
ATOM 3106 C CA . GLY A 1 398 ? 3.561 24.946 3.146 1.00 71.12 398 GLY A CA 1
ATOM 3107 C C . GLY A 1 398 ? 2.241 24.208 2.892 1.00 71.12 398 GLY A C 1
ATOM 3108 O O . GLY A 1 398 ? 1.364 24.764 2.233 1.00 71.12 398 GLY A O 1
ATOM 3109 N N . ASN A 1 399 ? 2.061 22.969 3.371 1.00 61.81 399 ASN A N 1
ATOM 3110 C CA . ASN A 1 399 ? 0.799 22.249 3.182 1.00 61.81 399 ASN A CA 1
ATOM 3111 C C . ASN A 1 399 ? -0.244 22.730 4.195 1.00 61.81 399 ASN A C 1
ATOM 3113 O O . ASN A 1 399 ? 0.082 22.815 5.382 1.00 61.81 399 ASN A O 1
ATOM 3117 N N . PRO A 1 400 ? -1.502 22.958 3.779 1.00 61.03 400 PRO A N 1
ATOM 3118 C CA . PRO A 1 400 ? -2.568 23.297 4.707 1.00 61.03 400 PRO A CA 1
ATOM 3119 C C . PRO A 1 400 ? -2.816 22.130 5.668 1.00 61.03 400 PRO A C 1
ATOM 3121 O O . PRO A 1 400 ? -2.964 20.971 5.267 1.00 61.03 400 PRO A O 1
ATOM 3124 N N . LYS A 1 401 ? -2.869 22.448 6.952 1.00 71.75 401 LYS A N 1
ATOM 3125 C CA . LYS A 1 401 ? -3.142 21.550 8.059 1.00 71.75 401 LYS A CA 1
ATOM 3126 C C . LYS A 1 401 ? -4.169 22.234 8.950 1.00 71.75 401 LYS A C 1
ATOM 3128 O O . LYS A 1 401 ? -3.970 23.350 9.402 1.00 71.75 401 LYS A O 1
ATOM 3133 N N . GLN A 1 402 ? -5.265 21.542 9.214 1.00 72.19 402 GLN A N 1
ATOM 3134 C CA . GLN A 1 402 ? -6.256 22.027 10.163 1.00 72.19 402 GLN A CA 1
ATOM 3135 C C . GLN A 1 402 ? -5.795 21.672 11.574 1.00 72.19 402 GLN A C 1
ATOM 3137 O O . GLN A 1 402 ? -5.537 20.496 11.864 1.00 72.19 402 GLN A O 1
ATOM 3142 N N . GLU A 1 403 ? -5.665 22.673 12.441 1.00 78.50 403 GLU A N 1
ATOM 3143 C CA . GLU A 1 403 ? -5.459 22.456 13.868 1.00 78.50 403 GLU A CA 1
ATOM 3144 C C . GLU A 1 403 ? -6.748 22.723 14.641 1.00 78.50 403 GLU A C 1
ATOM 3146 O O . GLU A 1 403 ? -7.503 23.652 14.355 1.00 78.50 403 GLU A O 1
ATOM 3151 N N . TYR A 1 404 ? -7.008 21.850 15.611 1.00 81.81 404 TYR A N 1
ATOM 3152 C CA . TYR A 1 404 ? -8.158 21.967 16.486 1.00 81.81 404 TYR A CA 1
ATOM 3153 C C . TYR A 1 404 ? -7.830 22.919 17.628 1.00 81.81 404 TYR A C 1
ATOM 3155 O O . TYR A 1 404 ? -6.975 22.593 18.456 1.00 81.81 404 TYR A O 1
ATOM 3163 N N . ILE A 1 405 ? -8.495 24.073 17.656 1.00 88.94 405 ILE A N 1
ATOM 3164 C CA . ILE A 1 405 ? -8.228 25.142 18.616 1.00 88.94 405 ILE A CA 1
ATOM 3165 C C . 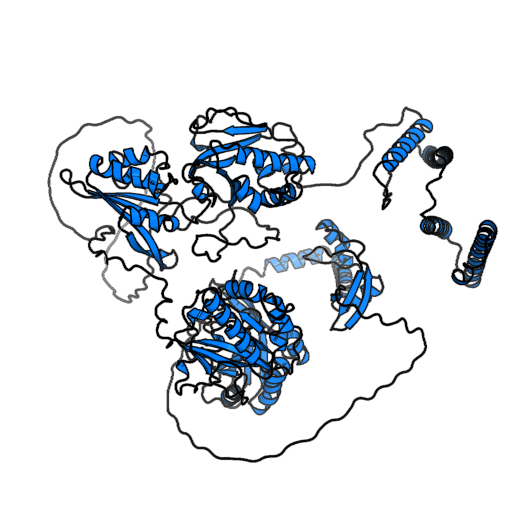ILE A 1 405 ? -9.474 25.400 19.468 1.00 88.94 405 ILE A C 1
ATOM 3167 O O . ILE A 1 405 ? -10.620 25.223 19.029 1.00 88.94 405 ILE A O 1
ATOM 3171 N N . ARG A 1 406 ? -9.244 25.787 20.721 1.00 92.06 406 ARG A N 1
ATOM 3172 C CA . ARG A 1 406 ? -10.269 26.344 21.606 1.00 92.06 406 ARG A CA 1
ATOM 3173 C C . ARG A 1 406 ? -9.906 27.757 21.999 1.00 92.06 406 ARG A C 1
ATOM 3175 O O . ARG A 1 406 ? -8.756 28.015 22.335 1.00 92.06 406 ARG A O 1
ATOM 3182 N N . LEU A 1 407 ? -10.899 28.635 21.942 1.00 92.69 407 LEU A N 1
ATOM 3183 C CA . LEU A 1 407 ? -10.782 30.022 22.360 1.00 92.69 407 LEU A CA 1
ATOM 3184 C C . LEU A 1 407 ? -11.765 30.280 23.497 1.00 92.69 407 LEU A C 1
ATOM 3186 O O . LEU A 1 407 ? -12.956 29.971 23.392 1.00 92.69 407 LEU A O 1
ATOM 3190 N N . VAL A 1 408 ? -11.247 30.877 24.562 1.00 93.75 408 VAL A N 1
ATOM 3191 C CA . VAL A 1 408 ? -12.013 31.370 25.702 1.00 93.75 408 VAL A CA 1
ATOM 3192 C C . VAL A 1 408 ? -11.765 32.867 25.810 1.00 93.75 408 VAL A C 1
ATOM 3194 O O . VAL A 1 408 ? -10.614 33.297 25.788 1.00 93.75 408 VAL A O 1
ATOM 3197 N N . LYS A 1 409 ? -12.838 33.647 25.918 1.00 94.56 409 LYS A N 1
ATOM 3198 C CA . LYS A 1 409 ? -12.779 35.095 26.119 1.00 94.56 409 LYS A CA 1
ATOM 3199 C C . LYS A 1 409 ? -13.426 35.452 27.449 1.00 94.56 409 LYS A C 1
ATOM 3201 O O . LYS A 1 409 ? -14.483 34.901 27.752 1.00 94.56 409 LYS A O 1
ATOM 3206 N N . PHE A 1 410 ? -12.798 36.327 28.227 1.00 95.31 410 PHE A N 1
ATOM 3207 C CA . PHE A 1 410 ? -13.299 36.771 29.533 1.00 95.31 410 PHE A CA 1
ATOM 3208 C C . PHE A 1 410 ? -12.719 38.144 29.912 1.00 95.31 410 PHE A C 1
ATOM 3210 O O . PHE A 1 410 ? -11.678 38.539 29.384 1.00 95.31 410 PHE A O 1
ATOM 3217 N N . ALA A 1 411 ? -13.392 38.870 30.809 1.00 92.25 411 ALA A N 1
ATOM 3218 C CA . ALA A 1 411 ? -12.995 40.205 31.252 1.00 92.25 411 ALA A CA 1
ATOM 3219 C C . ALA A 1 411 ? -12.386 40.140 32.665 1.00 92.25 411 ALA A C 1
ATOM 3221 O O . ALA A 1 411 ? -13.091 40.081 33.664 1.00 92.25 411 ALA A O 1
ATOM 3222 N N . GLY A 1 412 ? -11.056 40.119 32.760 1.00 90.88 412 GLY A N 1
ATOM 3223 C CA . GLY A 1 412 ? -10.358 40.075 34.053 1.00 90.88 412 GLY A CA 1
ATOM 3224 C C . GLY A 1 412 ? -10.363 38.718 34.774 1.00 90.88 412 GLY A C 1
ATOM 3225 O O . GLY A 1 412 ? -10.972 37.741 34.338 1.00 90.88 412 GLY A O 1
ATOM 3226 N N . LEU A 1 413 ? -9.629 38.645 35.890 1.00 91.00 413 LEU A N 1
ATOM 3227 C CA . LEU A 1 413 ? -9.436 37.397 36.634 1.00 91.00 413 LEU A CA 1
ATOM 3228 C C . LEU A 1 413 ? -10.726 36.896 37.298 1.00 91.00 413 LEU A C 1
ATOM 3230 O O . LEU A 1 413 ? -10.982 35.698 37.251 1.00 91.00 413 LEU A O 1
ATOM 3234 N N . GLU A 1 414 ? -11.552 37.786 37.855 1.00 91.31 414 GLU A N 1
ATOM 3235 C CA . GLU A 1 414 ? -12.785 37.402 38.566 1.00 91.31 414 GLU A CA 1
ATOM 3236 C C . GLU A 1 414 ? -13.755 36.612 37.667 1.00 91.31 414 GLU A C 1
ATOM 3238 O O . GLU A 1 414 ? -14.302 35.587 38.083 1.00 91.31 414 GLU A O 1
ATOM 3243 N N . ASP A 1 415 ? -13.899 37.027 36.404 1.00 88.44 415 ASP A N 1
ATOM 3244 C CA . ASP A 1 415 ? -14.730 36.334 35.414 1.00 88.44 415 ASP A CA 1
ATOM 3245 C C . ASP A 1 415 ? -14.043 35.074 34.859 1.00 88.44 415 ASP A C 1
ATOM 3247 O O . ASP A 1 415 ? -14.691 34.066 34.553 1.00 88.44 415 ASP A O 1
ATOM 3251 N N . GLY A 1 416 ? -12.717 35.128 34.701 1.00 91.00 416 GLY A N 1
ATOM 3252 C CA . GLY A 1 416 ? -11.919 34.070 34.087 1.00 91.00 416 GLY A CA 1
ATOM 3253 C C . GLY A 1 416 ? -11.633 32.883 35.004 1.00 91.00 416 GLY A C 1
ATOM 3254 O O . GLY A 1 416 ? -11.621 31.747 34.534 1.00 91.00 416 GLY A O 1
ATOM 3255 N N . GLU A 1 417 ? -11.427 33.108 36.300 1.00 94.25 417 GLU A N 1
ATOM 3256 C CA . GLU A 1 417 ? -10.895 32.122 37.248 1.00 94.25 417 GLU A CA 1
ATOM 3257 C C . GLU A 1 417 ? -11.757 30.858 37.317 1.00 94.25 417 GLU A C 1
ATOM 3259 O O . GLU A 1 417 ? -11.251 29.744 37.157 1.00 94.25 417 GLU A O 1
ATOM 3264 N N . THR A 1 418 ? -13.075 31.004 37.484 1.00 93.38 418 THR A N 1
ATOM 3265 C CA . THR A 1 418 ? -13.985 29.849 37.585 1.00 93.38 418 THR A CA 1
ATOM 3266 C C . THR A 1 418 ? -13.997 29.040 36.285 1.00 93.38 418 THR A C 1
ATOM 3268 O O . THR A 1 418 ? -13.975 27.805 36.307 1.00 93.38 418 THR A O 1
ATOM 3271 N N . LEU A 1 419 ? -13.992 29.725 35.137 1.00 92.56 419 LEU A N 1
ATOM 3272 C CA . LEU A 1 419 ? -14.025 29.093 33.821 1.00 92.56 419 LEU A CA 1
ATOM 3273 C C . LEU A 1 419 ? -12.697 28.409 33.486 1.00 92.56 419 LEU A C 1
ATOM 3275 O O . LEU A 1 419 ? -12.692 27.256 33.053 1.00 92.56 419 LEU A O 1
ATOM 3279 N N . LEU A 1 420 ? -11.571 29.084 33.716 1.00 94.31 420 LEU A N 1
ATOM 3280 C CA . LEU A 1 420 ? -10.236 28.537 33.505 1.00 94.31 420 LEU A CA 1
ATOM 3281 C C . LEU A 1 420 ? -9.970 27.364 34.444 1.00 94.31 420 LEU A C 1
ATOM 3283 O O . LEU A 1 420 ? -9.473 26.340 33.985 1.00 94.31 420 LEU A O 1
ATOM 3287 N N . THR A 1 421 ? -10.380 27.446 35.712 1.00 93.62 421 THR A N 1
ATOM 3288 C CA . THR A 1 421 ? -10.299 26.319 36.653 1.00 93.62 421 THR A CA 1
ATOM 3289 C C . THR A 1 421 ? -11.100 25.133 36.131 1.00 93.62 421 THR A C 1
ATOM 3291 O O . THR A 1 421 ? -10.576 24.024 36.034 1.00 93.62 421 THR A O 1
ATOM 3294 N N . ALA A 1 422 ? -12.343 25.351 35.692 1.00 92.00 422 ALA A N 1
ATOM 3295 C CA . ALA A 1 422 ? -13.153 24.287 35.110 1.00 92.00 422 ALA A CA 1
ATOM 3296 C C . ALA A 1 422 ? -12.512 23.695 33.840 1.00 92.00 422 ALA A C 1
ATOM 3298 O O . ALA A 1 422 ? -12.546 22.481 33.638 1.00 92.00 422 ALA A O 1
ATOM 3299 N N . ILE A 1 423 ? -11.865 24.508 33.004 1.00 92.62 423 ILE A N 1
ATOM 3300 C CA . ILE A 1 423 ? -11.155 24.017 31.821 1.00 92.62 423 ILE A CA 1
ATOM 3301 C C . ILE A 1 423 ? -9.915 23.204 32.210 1.00 92.62 423 ILE A C 1
ATOM 3303 O O . ILE A 1 423 ? -9.738 22.097 31.708 1.00 92.62 423 ILE A O 1
ATOM 3307 N N . LEU A 1 424 ? -9.064 23.708 33.099 1.00 91.00 424 LEU A N 1
ATOM 3308 C CA . LEU A 1 424 ? -7.814 23.055 33.491 1.00 91.00 424 LEU A CA 1
ATOM 3309 C C . LEU A 1 424 ? -8.071 21.774 34.300 1.00 91.00 424 LEU A C 1
ATOM 3311 O O . LEU A 1 424 ? -7.445 20.737 34.058 1.00 91.00 424 LEU A O 1
ATOM 3315 N N . GLU A 1 425 ? -9.028 21.809 35.225 1.00 88.31 425 GLU A N 1
ATOM 3316 C CA . GLU A 1 425 ? -9.327 20.686 36.111 1.00 88.31 425 GLU A CA 1
ATOM 3317 C C . GLU A 1 425 ? -10.316 19.687 35.507 1.00 88.31 425 GLU A C 1
ATOM 3319 O O . GLU A 1 425 ? -10.059 18.485 35.562 1.00 88.31 425 GLU A O 1
ATOM 3324 N N . ASN A 1 426 ? -11.411 20.147 34.890 1.00 87.44 426 ASN A N 1
ATOM 3325 C CA . ASN A 1 426 ? -12.501 19.262 34.454 1.00 87.44 426 ASN A CA 1
ATOM 3326 C C . ASN A 1 426 ? -12.421 18.900 32.968 1.00 87.44 426 ASN A C 1
ATOM 3328 O O . ASN A 1 426 ? -12.646 17.737 32.612 1.00 87.44 426 ASN A O 1
ATOM 3332 N N . CYS A 1 427 ? -12.084 19.849 32.086 1.00 87.31 427 CYS A N 1
ATOM 3333 C CA . CYS A 1 427 ? -11.866 19.525 30.671 1.00 87.31 427 CYS A CA 1
ATOM 3334 C C . CYS A 1 427 ? -10.536 18.813 30.484 1.00 87.31 427 CYS A C 1
ATOM 3336 O O . CYS A 1 427 ? -10.512 17.680 30.011 1.00 87.31 427 CYS A O 1
ATOM 3338 N N . LEU A 1 428 ? -9.443 19.465 30.877 1.00 87.25 428 LEU A N 1
ATOM 3339 C CA . LEU A 1 428 ? -8.085 18.997 30.651 1.00 87.25 428 LEU A CA 1
ATOM 3340 C C . LEU A 1 428 ? -7.642 17.936 31.662 1.00 87.25 428 LEU A C 1
ATOM 3342 O O . LEU A 1 428 ? -6.609 17.308 31.452 1.00 87.25 428 LEU A O 1
ATOM 3346 N N . LEU A 1 429 ? -8.426 17.664 32.713 1.00 87.12 429 LEU A N 1
ATOM 3347 C CA . LEU A 1 429 ? -8.119 16.636 33.716 1.00 87.12 429 LEU A CA 1
ATOM 3348 C C . LEU A 1 429 ? -6.711 16.807 34.308 1.00 87.12 429 LEU A C 1
ATOM 3350 O O . LEU A 1 429 ? -5.962 15.832 34.459 1.00 87.12 429 LEU A O 1
ATOM 3354 N N . ARG A 1 430 ? -6.338 18.066 34.583 1.00 84.50 430 ARG A N 1
ATOM 3355 C CA . ARG A 1 430 ? -5.013 18.477 35.069 1.00 84.50 430 ARG A CA 1
ATOM 3356 C C . ARG A 1 430 ? -3.864 18.034 34.155 1.00 84.50 430 ARG A C 1
ATOM 3358 O O . ARG A 1 430 ? -2.763 17.770 34.634 1.00 84.50 430 ARG A O 1
ATOM 3365 N N . LEU A 1 431 ? -4.123 17.898 32.852 1.00 84.56 431 LEU A N 1
ATOM 3366 C CA . LEU A 1 431 ? -3.092 17.617 31.858 1.00 84.56 431 LEU A CA 1
ATOM 3367 C C . LEU A 1 431 ? -2.057 18.756 31.859 1.00 84.56 431 LEU A C 1
ATOM 3369 O O . LEU A 1 431 ? -2.469 19.915 31.841 1.00 84.56 431 LEU A O 1
ATOM 3373 N N . PRO A 1 432 ? -0.743 18.466 31.814 1.00 85.25 432 PRO A N 1
ATOM 3374 C CA . PRO A 1 432 ? 0.273 19.496 31.792 1.00 85.25 432 PRO A CA 1
ATOM 3375 C C . PRO A 1 432 ? 0.159 20.302 30.510 1.00 85.25 432 PRO A C 1
ATOM 3377 O O . PRO A 1 432 ? 0.242 19.737 29.411 1.00 85.25 432 PRO A O 1
ATOM 3380 N N . ILE A 1 433 ? 0.013 21.610 30.656 1.00 89.31 433 ILE A N 1
ATOM 3381 C CA . ILE A 1 433 ? -0.035 22.542 29.540 1.00 89.31 433 ILE A CA 1
ATOM 3382 C C . ILE A 1 433 ? 1.239 23.378 29.487 1.00 89.31 433 ILE A C 1
ATOM 3384 O O . ILE A 1 433 ? 1.790 23.794 30.508 1.00 89.31 433 ILE A O 1
ATOM 3388 N N . TYR A 1 434 ? 1.709 23.611 28.270 1.00 88.44 434 TYR A N 1
ATOM 3389 C CA . TYR A 1 434 ? 2.727 24.609 27.992 1.00 88.44 434 TYR A CA 1
ATOM 3390 C C . TYR A 1 434 ? 2.071 25.972 27.906 1.00 88.44 434 TYR A C 1
ATOM 3392 O O . TYR A 1 434 ? 1.229 26.164 27.037 1.00 88.44 434 TYR A O 1
ATOM 3400 N N . PHE A 1 435 ? 2.455 26.908 28.766 1.00 92.31 435 PHE A N 1
ATOM 3401 C CA . PHE A 1 435 ? 1.849 28.232 28.790 1.00 92.31 435 PHE A CA 1
ATOM 3402 C C . PHE A 1 435 ? 2.748 29.283 28.132 1.00 92.31 435 PHE A C 1
ATOM 3404 O O . PHE A 1 435 ? 3.921 29.423 28.475 1.00 92.31 435 PHE A O 1
ATOM 3411 N N . MET A 1 436 ? 2.183 30.007 27.169 1.00 91.38 436 MET A N 1
ATOM 3412 C CA . MET A 1 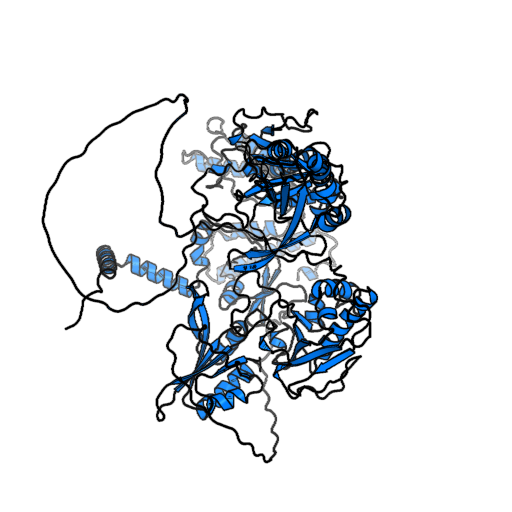436 ? 2.775 31.159 26.500 1.00 91.38 436 MET A CA 1
A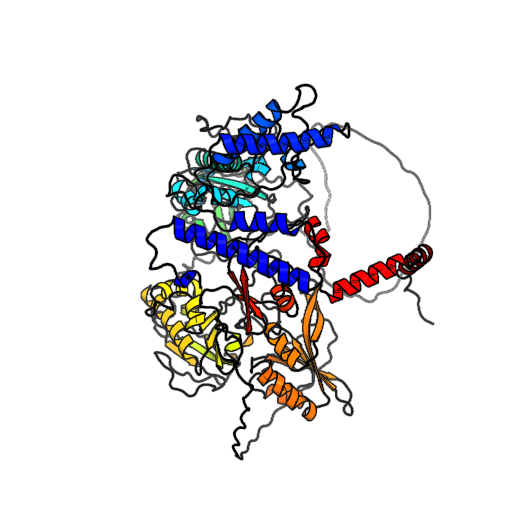TOM 3413 C C . MET A 1 436 ? 2.078 32.421 27.011 1.00 91.38 436 MET A C 1
ATOM 3415 O O . MET A 1 436 ? 0.889 32.623 26.754 1.00 91.38 436 MET A O 1
ATOM 3419 N N . ASN A 1 437 ? 2.817 33.252 27.742 1.00 92.75 437 ASN A N 1
ATOM 3420 C CA . ASN A 1 437 ? 2.305 34.508 28.270 1.00 92.75 437 ASN A CA 1
ATOM 3421 C C . ASN A 1 437 ? 2.586 35.655 27.289 1.00 92.75 437 ASN A C 1
ATOM 3423 O O . ASN A 1 437 ? 3.738 36.048 27.123 1.00 92.75 437 ASN A O 1
ATOM 3427 N N . GLU A 1 438 ? 1.543 36.202 26.665 1.00 92.69 438 GLU A N 1
ATOM 3428 C CA . GLU A 1 438 ? 1.627 37.438 25.874 1.00 92.69 438 GLU A CA 1
ATOM 3429 C C . GLU A 1 438 ? 0.908 38.615 26.556 1.00 92.69 438 GLU A C 1
ATOM 3431 O O . GLU A 1 438 ? 0.863 39.715 26.008 1.00 92.69 438 GLU A O 1
ATOM 3436 N N . ALA A 1 439 ? 0.365 38.412 27.762 1.00 90.06 439 ALA A N 1
ATOM 3437 C CA . ALA A 1 439 ? -0.276 39.454 28.563 1.00 90.06 439 ALA A CA 1
ATOM 3438 C C . ALA A 1 439 ? 0.733 40.331 29.337 1.00 90.06 439 ALA A C 1
ATOM 3440 O O . ALA A 1 439 ? 0.377 41.427 29.769 1.00 90.06 439 ALA A O 1
ATOM 3441 N N . GLY A 1 440 ? 1.985 39.872 29.461 1.00 90.25 440 GLY A N 1
ATOM 3442 C CA . GLY A 1 440 ? 3.070 40.522 30.206 1.00 90.25 440 GLY A CA 1
ATOM 3443 C C . GLY A 1 440 ? 3.366 39.826 31.538 1.00 90.25 440 GLY A C 1
ATOM 3444 O O . GLY A 1 440 ? 2.492 39.184 32.116 1.00 90.25 440 GLY A O 1
ATOM 3445 N N . ASP A 1 441 ? 4.607 39.924 32.022 1.00 89.50 441 ASP A N 1
ATOM 3446 C CA . ASP A 1 441 ? 5.071 39.189 33.216 1.00 89.50 441 ASP A CA 1
ATOM 3447 C C . ASP A 1 441 ? 4.376 39.638 34.516 1.00 89.50 441 ASP A C 1
ATOM 3449 O O . ASP A 1 441 ? 4.159 38.836 35.422 1.00 89.50 441 ASP A O 1
ATOM 3453 N N . ASP A 1 442 ? 3.958 40.904 34.584 1.00 92.19 442 ASP A N 1
ATOM 3454 C CA . ASP A 1 442 ? 3.252 41.476 35.737 1.00 92.19 442 ASP A CA 1
ATOM 3455 C C . ASP A 1 442 ? 1.718 41.293 35.662 1.00 92.19 442 ASP A C 1
ATOM 3457 O O . ASP A 1 442 ? 0.986 41.844 36.485 1.00 92.19 442 ASP A O 1
ATOM 3461 N N . ASP A 1 443 ? 1.196 40.552 34.677 1.00 94.19 443 ASP A N 1
ATOM 3462 C CA . ASP A 1 443 ? -0.247 40.372 34.509 1.00 94.19 443 ASP A CA 1
ATOM 3463 C C . ASP A 1 443 ? -0.832 39.385 35.534 1.00 94.19 443 ASP A C 1
ATOM 3465 O O . ASP A 1 443 ? -0.354 38.261 35.696 1.00 94.19 443 ASP A O 1
ATOM 3469 N N . GLU A 1 444 ? -1.888 39.803 36.234 1.00 94.44 444 GLU A N 1
ATOM 3470 C CA . GLU A 1 444 ? -2.504 39.034 37.322 1.00 94.44 444 GLU A CA 1
ATOM 3471 C C . GLU A 1 444 ? -3.076 37.690 36.843 1.00 94.44 444 GLU A C 1
ATOM 3473 O O . GLU A 1 444 ? -2.894 36.668 37.503 1.00 94.44 444 GLU A O 1
ATOM 3478 N N . VAL A 1 445 ? -3.696 37.658 35.656 1.00 94.12 445 VAL A N 1
ATOM 3479 C CA . VAL A 1 445 ? -4.260 36.427 35.082 1.00 94.12 445 VAL A CA 1
ATOM 3480 C C . VAL A 1 445 ? -3.145 35.478 34.664 1.00 94.12 445 VAL A C 1
ATOM 3482 O O . VAL A 1 445 ? -3.221 34.281 34.939 1.00 94.12 445 VAL A O 1
ATOM 3485 N N . ALA A 1 446 ? -2.089 35.989 34.026 1.00 94.06 446 ALA A N 1
ATOM 3486 C CA . ALA A 1 446 ? -0.938 35.170 33.657 1.00 94.06 446 ALA A CA 1
ATOM 3487 C C . ALA A 1 446 ? -0.261 34.541 34.884 1.00 94.06 446 ALA A C 1
ATOM 3489 O O . ALA A 1 446 ? 0.046 33.346 34.866 1.00 94.06 446 ALA A O 1
ATOM 3490 N N . ASN A 1 447 ? -0.083 35.317 35.956 1.00 93.25 447 ASN A N 1
ATOM 3491 C CA . ASN A 1 447 ? 0.487 34.841 37.214 1.00 93.25 447 ASN A CA 1
ATOM 3492 C C . ASN A 1 447 ? -0.411 33.795 37.888 1.00 93.25 447 ASN A C 1
ATOM 3494 O O . ASN A 1 447 ? 0.077 32.726 38.249 1.00 93.25 447 ASN A O 1
ATOM 3498 N N . TRP A 1 448 ? -1.728 34.021 37.940 1.00 95.00 448 TRP A N 1
ATOM 3499 C CA . TRP A 1 448 ? -2.678 33.027 38.449 1.00 95.00 448 TRP A CA 1
ATOM 3500 C C . TRP A 1 448 ? -2.654 31.720 37.640 1.00 95.00 448 TRP A C 1
ATOM 3502 O O . TRP A 1 448 ? -2.692 30.633 38.221 1.00 95.00 448 TRP A O 1
ATOM 3512 N N . ILE A 1 449 ? -2.547 31.790 36.303 1.00 92.88 449 ILE A N 1
ATOM 3513 C CA . ILE A 1 449 ? -2.418 30.596 35.448 1.00 92.88 449 ILE A CA 1
ATOM 3514 C C . ILE A 1 449 ? -1.111 29.858 35.769 1.00 92.88 449 ILE A C 1
ATOM 3516 O O . ILE A 1 449 ? -1.120 28.638 35.911 1.00 92.88 449 ILE A O 1
ATOM 3520 N N . LEU A 1 450 ? 0.007 30.571 35.914 1.00 89.19 450 LEU A N 1
ATOM 3521 C CA . LEU A 1 450 ? 1.309 29.982 36.251 1.00 89.19 450 LEU A CA 1
ATOM 3522 C C . LEU A 1 450 ? 1.333 29.307 37.631 1.00 89.19 450 LEU A C 1
ATOM 3524 O O . LEU A 1 450 ? 2.105 28.369 37.830 1.00 89.19 450 LEU A O 1
ATOM 3528 N N . GLU A 1 451 ? 0.483 29.739 38.563 1.00 88.88 451 GLU A N 1
ATOM 3529 C CA . GLU A 1 451 ? 0.315 29.112 39.879 1.00 88.88 451 GLU A CA 1
ATOM 3530 C C . GLU A 1 451 ? -0.480 27.794 39.829 1.00 88.88 451 GLU A C 1
ATOM 3532 O O . GLU A 1 451 ? -0.440 27.003 40.778 1.00 88.88 451 GLU A O 1
ATOM 3537 N N . GLN A 1 452 ? -1.168 27.497 38.720 1.00 90.25 452 GLN A N 1
ATOM 3538 C CA . GLN A 1 452 ? -1.944 26.267 38.587 1.00 90.25 452 GLN A CA 1
ATOM 3539 C C . GLN A 1 452 ? -1.034 25.040 38.484 1.00 90.25 452 GLN A C 1
ATOM 3541 O O . GLN A 1 452 ? -0.128 24.966 37.657 1.00 90.25 452 GLN A O 1
ATOM 3546 N N . ALA A 1 453 ? -1.357 23.984 39.237 1.00 79.81 453 ALA A N 1
ATOM 3547 C CA . ALA A 1 453 ? -0.559 22.751 39.293 1.00 79.81 453 ALA A CA 1
ATOM 3548 C C . ALA A 1 453 ? -0.386 22.024 37.938 1.00 79.81 453 ALA A C 1
ATOM 3550 O O . ALA A 1 453 ? 0.475 21.155 37.806 1.00 79.81 453 ALA A O 1
ATOM 3551 N N . SER A 1 454 ? -1.222 22.346 36.946 1.00 80.25 454 SER A N 1
ATOM 3552 C CA . SER A 1 454 ? -1.174 21.780 35.591 1.00 80.25 454 SER A CA 1
ATOM 3553 C C . SER A 1 454 ? -0.366 22.625 34.595 1.00 80.25 454 SER A C 1
ATOM 3555 O O . SER A 1 454 ? -0.164 22.199 33.461 1.00 80.25 454 SER A O 1
ATOM 3557 N N . VAL A 1 455 ? 0.136 23.796 34.986 1.00 83.38 455 VAL A N 1
ATOM 3558 C CA . VAL A 1 455 ? 0.890 24.695 34.108 1.00 83.38 455 VAL A CA 1
ATOM 3559 C C . VAL A 1 455 ? 2.380 24.552 34.399 1.00 83.38 455 VAL A C 1
ATOM 3561 O O . VAL A 1 455 ? 2.829 24.710 35.529 1.00 83.38 455 VAL A O 1
ATOM 3564 N N . GLY A 1 456 ? 3.169 24.200 33.382 1.00 70.06 456 GLY A N 1
ATOM 3565 C CA . GLY A 1 456 ? 4.622 24.115 33.531 1.00 70.06 456 GLY A CA 1
ATOM 3566 C C . GLY A 1 456 ? 5.339 25.377 33.040 1.00 70.06 456 GLY A C 1
ATOM 3567 O O . GLY A 1 456 ? 4.871 26.038 32.120 1.00 70.06 456 GLY A O 1
ATOM 3568 N N . ALA A 1 457 ? 6.474 25.685 33.677 1.00 55.19 457 ALA A N 1
ATOM 3569 C CA . ALA A 1 457 ? 7.158 26.984 33.636 1.00 55.19 457 ALA A CA 1
ATOM 3570 C C . ALA A 1 457 ? 7.472 27.579 32.240 1.00 55.19 457 ALA A C 1
ATOM 3572 O O . ALA A 1 457 ? 7.719 26.855 31.271 1.00 55.19 457 ALA A O 1
ATOM 3573 N N . LEU A 1 458 ? 7.517 28.919 32.241 1.00 49.09 458 LEU A N 1
ATOM 3574 C CA . LEU A 1 458 ? 7.675 29.897 31.154 1.00 49.09 458 LEU A CA 1
ATOM 3575 C C . LEU A 1 458 ? 8.809 29.600 30.147 1.00 49.09 458 LEU A C 1
ATOM 3577 O O . LEU A 1 458 ? 9.887 29.128 30.516 1.00 49.09 458 LEU A O 1
ATOM 3581 N N . ILE A 1 459 ? 8.599 29.979 28.882 1.00 46.78 459 ILE A N 1
ATOM 3582 C CA . ILE A 1 459 ? 9.692 30.330 27.962 1.00 46.78 459 ILE A CA 1
ATOM 3583 C C . ILE A 1 459 ? 9.899 31.838 28.110 1.00 46.78 459 ILE A C 1
ATOM 3585 O O . ILE A 1 459 ? 9.049 32.611 27.678 1.00 46.78 459 ILE A O 1
ATOM 3589 N N . GLU A 1 460 ? 11.007 32.258 28.718 1.00 45.97 460 GLU A N 1
ATOM 3590 C CA . GLU A 1 460 ? 11.434 33.657 28.638 1.00 45.97 460 GLU A CA 1
ATOM 3591 C C . GLU A 1 460 ? 11.731 33.987 27.167 1.00 45.97 460 GLU A C 1
ATOM 3593 O O . GLU A 1 460 ? 12.511 33.294 26.511 1.00 45.97 460 GLU A O 1
ATOM 3598 N N . GLN A 1 461 ? 11.124 35.050 26.634 1.00 41.97 461 GLN A N 1
ATOM 3599 C CA . GLN A 1 461 ? 11.317 35.536 25.258 1.00 41.97 461 GLN A CA 1
ATOM 3600 C C . GLN A 1 461 ? 12.747 36.065 24.962 1.00 41.97 461 GLN A C 1
ATOM 3602 O O . GLN A 1 461 ? 12.954 36.724 23.949 1.00 41.97 461 GLN A O 1
ATOM 3607 N N . GLY A 1 462 ? 13.743 35.792 25.814 1.00 32.31 462 GLY A N 1
ATOM 3608 C CA . GLY A 1 462 ? 15.076 36.409 25.769 1.00 32.31 462 GLY A CA 1
ATOM 3609 C C . GLY A 1 462 ? 16.216 35.588 25.152 1.00 32.31 462 GLY A C 1
ATOM 3610 O O . GLY A 1 462 ? 17.320 36.115 25.033 1.00 32.31 462 GLY A O 1
ATOM 3611 N N . ASP A 1 463 ? 16.011 34.327 24.756 1.00 32.88 463 ASP A N 1
ATOM 3612 C CA . ASP A 1 463 ? 17.069 33.548 24.087 1.00 32.88 463 ASP A CA 1
ATOM 3613 C C . ASP A 1 463 ? 17.069 33.829 22.566 1.00 32.88 463 ASP A C 1
ATOM 3615 O O . ASP A 1 463 ? 16.518 33.076 21.758 1.00 32.88 463 ASP A O 1
ATOM 3619 N N . ASP A 1 464 ? 17.744 34.916 22.168 1.00 33.38 464 ASP A N 1
ATOM 3620 C CA . ASP A 1 464 ? 17.953 35.429 20.791 1.00 33.38 464 ASP A CA 1
ATOM 3621 C C . ASP A 1 464 ? 18.640 34.445 19.807 1.00 33.38 464 ASP A C 1
ATOM 3623 O O . ASP A 1 464 ? 19.045 34.809 18.705 1.00 33.38 464 ASP A O 1
ATOM 3627 N N . THR A 1 465 ? 18.782 33.165 20.158 1.00 30.61 465 THR A N 1
ATOM 3628 C CA . THR A 1 465 ? 19.353 32.129 19.278 1.00 30.61 465 THR A CA 1
ATOM 3629 C C . THR A 1 465 ? 18.307 31.264 18.574 1.00 30.61 465 THR A C 1
ATOM 3631 O O . THR A 1 465 ? 18.680 30.364 17.820 1.00 30.61 465 THR A O 1
ATOM 3634 N N . PHE A 1 466 ? 17.009 31.519 18.782 1.00 31.14 466 PHE A N 1
ATOM 3635 C CA . PHE A 1 466 ? 15.949 30.606 18.338 1.00 31.14 466 PHE A CA 1
ATOM 3636 C C . PHE A 1 466 ? 15.003 31.119 17.241 1.00 31.14 466 PHE A C 1
ATOM 3638 O O . PHE A 1 466 ? 14.147 30.354 16.798 1.00 31.14 466 PHE A O 1
ATOM 3645 N N . CYS A 1 467 ? 15.162 32.347 16.732 1.00 25.41 467 CYS A N 1
ATOM 3646 C CA . CYS A 1 467 ? 14.331 32.876 15.640 1.00 25.41 467 CYS A CA 1
ATOM 3647 C C . CYS A 1 467 ? 15.118 33.792 14.683 1.00 25.41 467 CYS A C 1
ATOM 3649 O O . CYS A 1 467 ? 15.112 35.007 14.848 1.00 25.41 467 CYS A O 1
ATOM 3651 N N . ASP A 1 468 ? 15.722 33.227 13.631 1.00 25.28 468 ASP A N 1
ATOM 3652 C CA . ASP A 1 468 ? 16.133 34.006 12.451 1.00 25.28 468 ASP A CA 1
ATOM 3653 C C . ASP A 1 468 ? 14.997 34.041 11.399 1.00 25.28 468 ASP A C 1
ATOM 3655 O O . ASP A 1 468 ? 14.353 33.014 11.145 1.00 25.28 468 ASP A O 1
ATOM 3659 N N . PRO A 1 469 ? 14.731 35.191 10.746 1.00 31.12 469 PRO A N 1
ATOM 3660 C CA . PRO A 1 469 ? 13.631 35.349 9.797 1.00 31.12 469 PRO A CA 1
ATOM 3661 C C . PRO A 1 469 ? 13.921 34.758 8.401 1.00 31.12 469 PRO A C 1
ATOM 3663 O O . PRO A 1 469 ? 15.031 34.803 7.874 1.00 31.12 469 PRO A O 1
ATOM 3666 N N . TRP A 1 470 ? 12.861 34.235 7.776 1.00 27.67 470 TRP A N 1
ATOM 3667 C CA . TRP A 1 470 ? 12.812 33.609 6.445 1.00 27.67 470 TRP A CA 1
ATOM 3668 C C . TRP A 1 470 ? 13.435 34.444 5.299 1.00 27.67 470 TRP A C 1
ATOM 3670 O O . TRP A 1 470 ? 13.091 35.621 5.160 1.00 27.67 470 TRP A O 1
ATOM 3680 N N . PRO A 1 471 ? 14.212 33.850 4.363 1.00 30.19 471 PRO A N 1
ATOM 3681 C CA . PRO A 1 471 ? 14.631 34.532 3.142 1.00 30.19 471 PRO A CA 1
ATOM 3682 C C . PRO A 1 471 ? 13.650 34.284 1.981 1.00 30.19 471 PRO A C 1
ATOM 3684 O O . PRO A 1 471 ? 13.507 33.168 1.481 1.00 30.19 471 PRO A O 1
ATOM 3687 N N . ALA A 1 472 ? 13.018 35.351 1.489 1.00 27.73 472 ALA A N 1
ATOM 3688 C CA . ALA A 1 472 ? 12.281 35.349 0.227 1.00 27.73 472 ALA A CA 1
ATOM 3689 C C . ALA A 1 472 ? 13.260 35.432 -0.962 1.00 27.73 472 ALA A C 1
ATOM 3691 O O . ALA A 1 472 ? 13.934 36.443 -1.152 1.00 27.73 472 ALA A O 1
ATOM 3692 N N . LYS A 1 473 ? 13.333 34.385 -1.794 1.00 27.97 473 LYS A N 1
ATOM 3693 C CA . LYS A 1 473 ? 13.988 34.446 -3.112 1.00 27.97 473 LYS A CA 1
ATOM 3694 C C . LYS A 1 473 ? 12.960 34.845 -4.170 1.00 27.97 473 LYS A C 1
ATOM 3696 O O . LYS A 1 473 ? 12.187 34.010 -4.624 1.00 27.97 473 LYS A O 1
ATOM 3701 N N . GLY A 1 474 ? 12.988 36.109 -4.582 1.00 25.70 474 GLY A N 1
ATOM 3702 C CA . GLY A 1 474 ? 12.339 36.595 -5.800 1.00 25.70 474 GLY A CA 1
ATOM 3703 C C . GLY A 1 474 ? 13.394 37.041 -6.809 1.00 25.70 474 GLY A C 1
ATOM 3704 O O . GLY A 1 474 ? 14.195 37.925 -6.519 1.00 25.70 474 GLY A O 1
ATOM 3705 N N . HIS A 1 475 ? 13.421 36.411 -7.983 1.00 26.45 475 HIS A N 1
ATOM 3706 C CA . HIS A 1 475 ? 14.181 36.882 -9.138 1.00 26.45 475 HIS A CA 1
ATOM 3707 C C . HIS A 1 475 ? 13.541 38.152 -9.707 1.00 26.45 475 HIS A C 1
ATOM 3709 O O . HIS A 1 475 ? 12.383 38.137 -10.112 1.00 26.45 475 HIS A O 1
ATOM 3715 N N . SER A 1 476 ? 14.323 39.221 -9.811 1.00 24.84 476 SER A N 1
ATOM 3716 C CA . SER A 1 476 ? 14.019 40.385 -10.639 1.00 24.84 476 SER A CA 1
ATOM 3717 C C . SER A 1 476 ? 15.292 40.764 -11.390 1.00 24.84 476 SER A C 1
ATOM 3719 O O . SER A 1 476 ? 16.271 41.216 -10.797 1.00 24.84 476 SER A O 1
ATOM 3721 N N . ARG A 1 477 ? 15.277 40.530 -12.705 1.00 26.34 477 ARG A N 1
ATOM 3722 C CA . ARG A 1 477 ? 16.249 41.067 -13.661 1.00 26.34 477 ARG A CA 1
ATOM 3723 C C . ARG A 1 477 ? 16.081 42.586 -13.725 1.00 26.34 477 ARG A C 1
ATOM 3725 O O . ARG A 1 477 ? 14.965 43.055 -13.910 1.00 26.34 477 ARG A O 1
ATOM 3732 N N . SER A 1 478 ? 17.180 43.335 -13.713 1.00 23.89 478 SER A N 1
ATOM 3733 C CA . SER A 1 478 ? 17.207 44.648 -14.362 1.00 23.89 478 SER A CA 1
ATOM 3734 C C . SER A 1 478 ? 18.536 44.831 -15.087 1.00 23.89 478 SER A C 1
ATOM 3736 O O . SER A 1 478 ? 19.602 44.674 -14.495 1.00 23.89 478 SER A O 1
ATOM 3738 N N . ILE A 1 479 ? 18.431 45.102 -16.385 1.00 25.95 479 ILE A N 1
ATOM 3739 C CA . ILE A 1 479 ? 19.483 45.619 -17.254 1.00 25.95 479 ILE A CA 1
ATOM 3740 C C . ILE A 1 479 ? 19.228 47.126 -17.389 1.00 25.95 479 ILE A C 1
ATOM 3742 O O . ILE A 1 479 ? 18.080 47.531 -17.546 1.00 25.95 479 ILE A O 1
ATOM 3746 N N . ALA A 1 480 ? 20.328 47.884 -17.407 1.00 26.97 480 ALA A N 1
ATOM 3747 C CA . ALA A 1 480 ? 20.492 49.278 -17.835 1.00 26.97 480 ALA A CA 1
ATOM 3748 C C . ALA A 1 480 ? 19.940 50.401 -16.934 1.00 26.97 480 ALA A C 1
ATOM 3750 O O . ALA A 1 480 ? 18.743 50.654 -16.883 1.00 26.97 480 ALA A O 1
ATO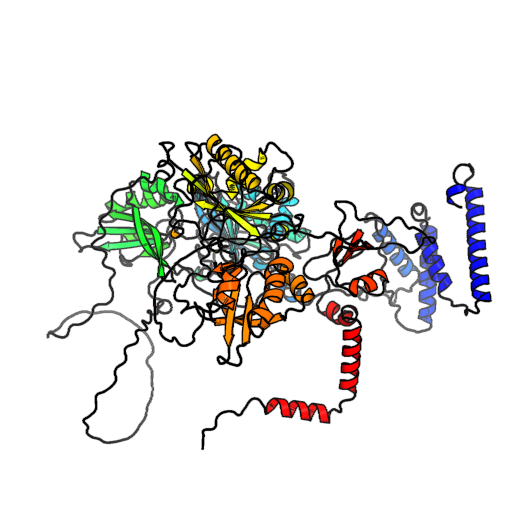M 3751 N N . ALA A 1 481 ? 20.855 51.198 -16.371 1.00 25.58 481 ALA A N 1
ATOM 3752 C CA . ALA A 1 481 ? 21.091 52.562 -16.857 1.00 25.58 481 ALA A CA 1
ATOM 3753 C C . ALA A 1 481 ? 22.416 53.123 -16.314 1.00 25.58 481 ALA A C 1
ATOM 3755 O O . ALA A 1 481 ? 22.841 52.858 -15.195 1.00 25.58 481 ALA A O 1
ATOM 3756 N N . GLU A 1 482 ? 23.063 53.878 -17.186 1.00 27.58 482 GLU A N 1
ATOM 3757 C CA . GLU A 1 482 ? 24.411 54.423 -17.145 1.00 27.58 482 GLU A CA 1
ATOM 3758 C C . GLU A 1 482 ? 24.379 55.903 -16.693 1.00 27.58 482 GLU A C 1
ATOM 3760 O O . GLU A 1 482 ? 23.388 56.592 -16.928 1.00 27.58 482 GLU A O 1
ATOM 3765 N N . LYS A 1 483 ? 25.531 56.392 -16.202 1.00 28.81 483 LYS A N 1
ATOM 3766 C CA . LYS A 1 483 ? 26.050 57.785 -16.197 1.00 28.81 483 LYS A CA 1
ATOM 3767 C C . LYS A 1 483 ? 25.896 58.713 -14.975 1.00 28.81 483 LYS A C 1
ATOM 3769 O O . LYS A 1 483 ? 24.828 58.913 -14.418 1.00 28.81 483 LYS A O 1
ATOM 3774 N N . LEU A 1 484 ? 27.034 59.413 -14.779 1.00 26.73 484 LEU A N 1
ATOM 3775 C CA . LEU A 1 484 ? 27.371 60.598 -13.961 1.00 26.73 484 LEU A CA 1
ATOM 3776 C C . LEU A 1 484 ? 27.655 60.284 -12.479 1.00 26.73 484 LEU A C 1
ATOM 3778 O O . LEU A 1 484 ? 26.750 59.972 -11.731 1.00 26.73 484 LEU A O 1
ATOM 3782 N N . GLY A 1 485 ? 28.876 60.322 -11.936 1.00 27.61 485 GLY A N 1
ATOM 3783 C CA . GLY A 1 485 ? 30.122 60.978 -12.331 1.00 27.61 485 GLY A CA 1
ATOM 3784 C C . GLY A 1 485 ? 30.430 62.137 -11.378 1.00 27.61 485 GLY A C 1
ATOM 3785 O O . GLY A 1 485 ? 29.780 63.169 -11.501 1.00 27.61 485 GLY A O 1
ATOM 3786 N N . LYS A 1 486 ? 31.430 61.970 -10.489 1.00 28.41 486 LYS A N 1
ATOM 3787 C CA . LYS A 1 486 ? 32.503 62.935 -10.122 1.00 28.41 486 LYS A CA 1
ATOM 3788 C C . LYS A 1 486 ? 33.065 62.726 -8.701 1.00 28.41 486 LYS A C 1
ATOM 3790 O O . LYS A 1 486 ? 32.305 62.766 -7.749 1.00 28.41 486 LYS A O 1
ATOM 3795 N N . LEU A 1 487 ? 34.410 62.659 -8.658 1.00 26.89 487 LEU A N 1
ATOM 3796 C CA . LEU A 1 487 ? 35.367 63.252 -7.690 1.00 26.89 487 LEU A CA 1
ATOM 3797 C C . LEU A 1 487 ? 35.222 62.848 -6.204 1.00 26.89 487 LEU A C 1
ATOM 3799 O O . LEU A 1 487 ? 34.159 62.984 -5.633 1.00 26.89 487 LEU A O 1
ATOM 3803 N N . GLY A 1 488 ? 36.243 62.432 -5.454 1.00 27.38 488 GLY A N 1
ATOM 3804 C CA . GLY A 1 488 ? 37.699 62.455 -5.600 1.00 27.38 488 GLY A CA 1
ATOM 3805 C C . GLY A 1 488 ? 38.331 62.544 -4.192 1.00 27.38 488 GLY A C 1
ATOM 3806 O O . GLY A 1 488 ? 37.679 63.046 -3.283 1.00 27.38 488 GLY A O 1
ATOM 3807 N N . ALA A 1 489 ? 39.597 62.113 -4.071 1.00 29.39 489 ALA A N 1
ATOM 3808 C CA . ALA A 1 489 ? 40.530 62.258 -2.928 1.00 29.39 489 ALA A CA 1
ATOM 3809 C C . ALA A 1 489 ? 40.294 61.339 -1.696 1.00 29.39 489 ALA A C 1
ATOM 3811 O O . ALA A 1 489 ? 39.220 61.339 -1.112 1.00 29.39 489 ALA A O 1
ATOM 3812 N N . GLN A 1 490 ? 41.205 60.394 -1.387 1.00 29.27 490 GLN A N 1
ATOM 3813 C CA . GLN A 1 490 ? 42.481 60.556 -0.632 1.00 29.27 490 GLN A CA 1
ATOM 3814 C C . GLN A 1 490 ? 42.239 60.935 0.844 1.00 29.27 490 GLN A C 1
ATOM 3816 O O . GLN A 1 490 ? 41.456 61.828 1.111 1.00 29.27 490 GLN A O 1
ATOM 3821 N N . ASP A 1 491 ? 42.899 60.404 1.872 1.00 30.05 491 ASP A N 1
ATOM 3822 C CA . ASP A 1 491 ? 43.957 59.407 2.041 1.00 30.05 491 ASP A CA 1
ATOM 3823 C C . ASP A 1 491 ? 44.055 59.128 3.568 1.00 30.05 491 ASP A C 1
ATOM 3825 O O . ASP A 1 491 ? 43.668 59.974 4.371 1.00 30.05 491 ASP A O 1
ATOM 3829 N N . ARG A 1 492 ? 44.675 58.000 3.936 1.00 29.41 492 ARG A N 1
ATOM 3830 C CA . ARG A 1 492 ? 45.448 57.744 5.181 1.00 29.41 492 ARG A CA 1
ATOM 3831 C C . ARG A 1 492 ? 44.798 57.663 6.581 1.00 29.41 492 ARG A C 1
ATOM 3833 O O . ARG A 1 492 ? 44.424 58.644 7.203 1.00 29.41 492 ARG A O 1
ATOM 3840 N N . MET A 1 493 ? 44.945 56.440 7.114 1.00 27.77 493 MET A N 1
ATOM 3841 C CA . MET A 1 493 ? 45.675 56.063 8.345 1.00 27.77 493 MET A CA 1
ATOM 3842 C C . MET A 1 493 ? 45.369 56.816 9.654 1.00 27.77 493 MET A C 1
ATOM 3844 O O . MET A 1 493 ? 45.781 57.955 9.824 1.00 27.77 493 MET A O 1
ATOM 3848 N N . ALA A 1 494 ? 44.905 56.089 10.677 1.00 29.70 494 ALA A N 1
ATOM 3849 C CA . ALA A 1 494 ? 45.782 55.466 11.685 1.00 29.70 494 ALA A CA 1
ATOM 3850 C C . ALA A 1 494 ? 45.079 55.256 13.043 1.00 29.70 494 ALA A C 1
ATOM 3852 O O . ALA A 1 494 ? 44.383 56.130 13.541 1.00 29.70 494 ALA A O 1
ATOM 3853 N N . HIS A 1 495 ? 45.410 54.117 13.657 1.00 30.61 495 HIS A N 1
ATOM 3854 C CA . HIS A 1 495 ? 45.513 53.869 15.099 1.00 30.61 495 HIS A CA 1
ATOM 3855 C C . HIS A 1 495 ? 44.257 53.920 16.001 1.00 30.61 495 HIS A C 1
ATOM 3857 O O . HIS A 1 495 ? 43.803 54.950 16.480 1.00 30.61 495 HIS A O 1
ATOM 3863 N N . ALA A 1 496 ? 43.832 52.697 16.348 1.00 27.14 496 ALA A N 1
ATOM 3864 C CA . ALA A 1 496 ? 43.431 52.223 17.684 1.00 27.14 496 ALA A CA 1
ATOM 3865 C C . ALA A 1 496 ? 44.328 52.796 18.829 1.00 27.14 496 ALA A C 1
ATOM 3867 O O . ALA A 1 496 ? 45.403 53.299 18.494 1.00 27.14 496 ALA A O 1
ATOM 3868 N N . PRO A 1 497 ? 44.055 52.615 20.149 1.00 45.78 497 PRO A N 1
ATOM 3869 C CA . PRO A 1 497 ? 43.279 51.505 20.731 1.00 45.78 497 PRO A CA 1
ATOM 3870 C C . PRO A 1 497 ? 42.522 51.803 22.059 1.00 45.78 497 PRO A C 1
ATOM 3872 O O . PRO A 1 497 ? 42.551 52.921 22.552 1.00 45.78 497 PRO A O 1
ATOM 3875 N N . THR A 1 498 ? 41.884 50.750 22.616 1.00 28.27 498 THR A N 1
ATOM 3876 C CA . THR A 1 498 ? 41.800 50.361 24.062 1.00 28.27 498 THR A CA 1
ATOM 3877 C C . THR A 1 498 ? 41.396 51.430 25.092 1.00 28.27 498 THR A C 1
ATOM 3879 O O . THR A 1 498 ? 41.978 52.496 25.150 1.00 28.27 498 THR A O 1
ATOM 3882 N N . THR A 1 499 ? 40.493 51.243 26.053 1.00 28.88 499 THR A N 1
ATOM 3883 C CA . THR A 1 499 ? 40.136 50.113 26.938 1.00 28.88 499 THR A CA 1
ATOM 3884 C C . THR A 1 499 ? 38.986 50.667 27.800 1.00 28.88 499 THR A C 1
ATOM 3886 O O . THR A 1 499 ? 39.011 51.840 28.149 1.00 28.88 499 THR A O 1
ATOM 3889 N N . GLY A 1 500 ? 37.913 49.927 28.063 1.00 25.05 500 GLY A N 1
ATOM 3890 C CA . GLY A 1 500 ? 37.816 49.099 29.265 1.00 25.05 500 GLY A CA 1
ATOM 3891 C C . GLY A 1 500 ? 37.105 49.849 30.399 1.00 25.05 500 GLY A C 1
ATOM 3892 O O . GLY A 1 500 ? 37.700 50.716 31.021 1.00 25.05 500 GLY A O 1
ATOM 3893 N N . PHE A 1 501 ? 35.858 49.478 30.693 1.00 25.77 501 PHE A N 1
ATOM 3894 C CA . PHE A 1 501 ? 35.235 49.756 31.987 1.00 25.77 501 PHE A CA 1
ATOM 3895 C C . PHE A 1 501 ? 34.435 48.543 32.446 1.00 25.77 501 PHE A C 1
ATOM 3897 O O . PHE A 1 501 ? 33.630 47.987 31.699 1.00 25.77 501 PHE A O 1
ATOM 3904 N N . GLY A 1 502 ? 34.715 48.132 33.680 1.00 25.12 502 GLY A N 1
ATOM 3905 C CA . GLY A 1 502 ? 33.941 47.163 34.429 1.00 25.12 502 GLY A CA 1
ATOM 3906 C C . GLY A 1 502 ? 32.895 47.836 35.319 1.00 25.12 502 GLY A C 1
ATOM 3907 O O . GLY A 1 502 ? 33.102 48.937 35.816 1.00 25.12 502 GLY A O 1
ATOM 3908 N N . SER A 1 503 ? 31.821 47.072 35.498 1.00 27.16 503 SER A N 1
ATOM 3909 C CA . SER A 1 503 ? 30.932 46.910 36.655 1.00 27.16 503 SER A CA 1
ATOM 3910 C C . SER A 1 503 ? 30.047 48.044 37.197 1.00 27.16 503 SER A C 1
ATOM 3912 O O . SER A 1 503 ? 30.478 49.151 37.497 1.00 27.16 503 SER A O 1
ATOM 3914 N N . SER A 1 504 ? 28.828 47.578 37.510 1.00 28.06 504 SER A N 1
ATOM 3915 C CA . SER A 1 504 ? 27.898 47.959 38.586 1.00 28.06 504 SER A CA 1
ATOM 3916 C C . SER A 1 504 ? 27.069 49.240 38.445 1.00 28.06 504 SER A C 1
ATOM 3918 O O . SER A 1 504 ? 27.416 50.301 38.947 1.00 28.06 504 SER A O 1
ATOM 3920 N N . THR A 1 505 ? 25.913 49.070 37.800 1.00 29.61 505 THR A N 1
ATOM 3921 C CA . THR A 1 505 ? 24.556 49.140 38.387 1.00 29.61 505 THR A CA 1
ATOM 3922 C C . THR A 1 505 ? 24.348 50.017 39.634 1.00 29.61 505 THR A C 1
ATOM 3924 O O . THR A 1 505 ? 24.791 49.626 40.708 1.00 29.61 505 THR A O 1
ATOM 3927 N N . LEU A 1 506 ? 23.536 51.088 39.533 1.00 26.59 506 LEU A N 1
ATOM 3928 C CA . LEU A 1 506 ? 22.268 51.244 40.284 1.00 26.59 506 LEU A CA 1
ATOM 3929 C C . LEU A 1 506 ? 21.495 52.553 39.957 1.00 26.59 506 LEU A C 1
ATOM 3931 O O . LEU A 1 506 ? 21.979 53.650 40.195 1.00 26.59 506 LEU A O 1
ATOM 3935 N N . ARG A 1 507 ? 20.252 52.352 39.489 1.00 26.36 507 ARG A N 1
ATOM 3936 C CA . ARG A 1 507 ? 18.974 53.077 39.709 1.00 26.36 507 ARG A CA 1
ATOM 3937 C C . ARG A 1 507 ? 18.828 54.605 39.506 1.00 26.36 507 ARG A C 1
ATOM 3939 O O . ARG A 1 507 ? 19.250 55.407 40.323 1.00 26.36 507 ARG A O 1
ATOM 3946 N N . GLN A 1 508 ? 17.989 54.902 38.500 1.00 29.30 508 GLN A N 1
ATOM 3947 C CA . GLN A 1 508 ? 16.782 55.760 38.501 1.00 29.30 508 GLN A CA 1
ATOM 3948 C C . GLN A 1 508 ? 16.881 57.233 38.942 1.00 29.30 508 GLN A C 1
ATOM 3950 O O . GLN A 1 508 ? 16.984 57.523 40.128 1.00 29.30 508 GLN A O 1
ATOM 3955 N N . LEU A 1 509 ? 16.602 58.149 38.002 1.00 23.48 509 LEU A N 1
ATOM 3956 C CA . LEU A 1 509 ? 15.567 59.183 38.167 1.00 23.48 509 LEU A CA 1
ATOM 3957 C C . LEU A 1 509 ? 15.207 59.859 36.834 1.00 23.48 509 LEU A C 1
ATOM 3959 O O . LEU A 1 509 ? 15.990 59.925 35.892 1.00 23.48 509 LEU A O 1
ATOM 3963 N N . ILE A 1 510 ? 13.951 60.282 36.802 1.00 27.95 510 ILE A N 1
ATOM 3964 C CA . ILE A 1 510 ? 13.083 60.645 35.686 1.00 27.95 510 ILE A CA 1
ATOM 3965 C C . ILE A 1 510 ? 13.289 62.129 35.298 1.00 27.95 510 ILE A C 1
ATOM 3967 O O . ILE A 1 510 ? 13.637 62.956 36.140 1.00 27.95 510 ILE A O 1
ATOM 3971 N N . THR A 1 511 ? 12.881 62.464 34.066 1.00 25.95 511 THR A N 1
ATOM 3972 C CA . THR A 1 511 ? 12.083 63.651 33.649 1.00 25.95 511 THR A CA 1
ATOM 3973 C C . THR A 1 511 ? 12.737 64.775 32.823 1.00 25.95 511 THR A C 1
ATOM 3975 O O . THR A 1 511 ? 13.700 65.410 33.234 1.00 25.95 511 THR A O 1
ATOM 3978 N N . LEU A 1 512 ? 12.012 65.087 31.730 1.00 24.42 512 LEU A N 1
ATOM 3979 C CA . LEU A 1 512 ? 11.871 66.351 30.979 1.00 24.42 512 LEU A CA 1
ATOM 3980 C C . LEU A 1 512 ? 12.977 66.694 29.974 1.00 24.42 512 LEU A C 1
ATOM 3982 O O . LEU A 1 512 ? 14.003 67.271 30.302 1.00 24.42 512 LEU A O 1
ATOM 3986 N N . SER A 1 513 ? 12.751 66.440 28.683 1.00 26.28 513 SER A N 1
ATOM 3987 C CA . SER A 1 513 ? 12.043 67.342 27.737 1.00 26.28 513 SER A CA 1
ATOM 3988 C C . SER A 1 513 ? 13.055 67.676 26.616 1.00 26.28 513 SER A C 1
ATOM 3990 O O . SER A 1 513 ? 14.247 67.679 26.878 1.00 26.28 513 SER A O 1
ATOM 3992 N N . SER A 1 514 ? 12.749 67.919 25.344 1.00 24.67 514 SER A N 1
ATOM 3993 C CA . SER A 1 514 ? 11.524 68.339 24.688 1.00 24.67 514 SER A CA 1
ATOM 3994 C C . SER A 1 514 ? 11.720 68.212 23.156 1.00 24.67 514 SER A C 1
ATOM 3996 O O . SER A 1 514 ? 12.819 68.473 22.677 1.00 24.67 514 SER A O 1
ATOM 3998 N N . ILE A 1 515 ? 10.642 67.899 22.427 1.00 27.11 515 ILE A N 1
ATOM 3999 C CA . ILE A 1 515 ? 10.145 68.674 21.266 1.00 27.11 515 ILE A CA 1
ATOM 4000 C C . ILE A 1 515 ? 11.086 68.833 20.045 1.00 27.11 515 ILE A C 1
ATOM 4002 O O . ILE A 1 515 ? 11.967 69.684 20.040 1.00 27.11 515 ILE A O 1
ATOM 4006 N N . CYS A 1 516 ? 10.823 68.087 18.959 1.00 25.27 516 CYS A N 1
ATOM 4007 C CA . CYS A 1 516 ? 10.224 68.602 17.705 1.00 25.27 516 CYS A CA 1
ATOM 4008 C C . CYS A 1 516 ? 10.285 67.569 16.553 1.00 25.27 516 CYS A C 1
ATOM 4010 O O . CYS A 1 516 ? 11.346 67.282 16.014 1.00 25.27 516 CYS A O 1
ATOM 4012 N N . TRP A 1 517 ? 9.098 67.079 16.189 1.00 24.47 517 TRP A N 1
ATOM 4013 C CA . TRP A 1 517 ? 8.546 66.871 14.841 1.00 24.47 517 TRP A CA 1
ATOM 4014 C C . TRP A 1 517 ? 9.297 66.149 13.694 1.00 24.47 517 TRP A C 1
ATOM 4016 O O . TRP A 1 517 ? 10.195 66.684 13.056 1.00 24.47 517 TRP A O 1
ATOM 4026 N N . ASP A 1 518 ? 8.690 65.012 13.327 1.00 25.19 518 ASP A N 1
ATOM 4027 C CA . ASP A 1 518 ? 8.000 64.728 12.052 1.00 25.19 518 ASP A CA 1
ATOM 4028 C C . ASP A 1 518 ? 8.739 64.412 10.732 1.00 25.19 518 ASP A C 1
ATOM 4030 O O . ASP A 1 518 ? 9.552 65.167 10.210 1.00 25.19 518 ASP A O 1
ATOM 4034 N N . ARG A 1 519 ? 8.192 63.345 10.111 1.00 25.50 519 ARG A N 1
ATOM 4035 C CA . ARG A 1 519 ? 8.219 62.895 8.701 1.00 25.50 519 ARG A CA 1
ATOM 4036 C C . ARG A 1 519 ? 9.427 62.089 8.202 1.00 25.50 519 ARG A C 1
ATOM 4038 O O . ARG A 1 519 ? 10.306 62.612 7.530 1.00 25.50 519 ARG A O 1
ATOM 4045 N N . CYS A 1 520 ? 9.316 60.763 8.303 1.00 25.31 520 CYS A N 1
ATOM 4046 C CA . CYS A 1 520 ? 9.117 59.896 7.128 1.00 25.31 520 CYS A CA 1
ATOM 4047 C C . CYS A 1 520 ? 8.603 58.510 7.553 1.00 25.31 520 CYS A C 1
ATOM 4049 O O . CYS A 1 520 ? 9.134 57.874 8.456 1.00 25.31 520 CYS A O 1
ATOM 4051 N N . SER A 1 521 ? 7.530 58.085 6.898 1.00 28.92 521 SER A N 1
ATOM 4052 C CA . SER A 1 521 ? 6.808 56.822 7.036 1.00 28.92 521 SER A CA 1
ATOM 4053 C C . SER A 1 521 ? 7.364 55.731 6.099 1.00 28.92 521 SER A C 1
ATOM 4055 O O . SER A 1 521 ? 8.121 56.040 5.181 1.00 28.92 521 SER A O 1
ATOM 4057 N N . THR A 1 522 ? 6.891 54.484 6.304 1.00 28.38 522 THR A N 1
ATOM 4058 C CA . THR A 1 522 ? 7.133 53.184 5.605 1.00 28.38 522 THR A CA 1
ATOM 4059 C C . THR A 1 522 ? 8.164 52.285 6.322 1.00 28.38 522 THR A C 1
ATOM 4061 O O . THR A 1 522 ? 9.323 52.647 6.415 1.00 28.38 522 THR A O 1
ATOM 4064 N N . MET A 1 523 ? 7.870 51.116 6.915 1.00 24.95 523 MET A N 1
ATOM 4065 C CA . MET A 1 523 ? 6.727 50.182 6.951 1.00 24.95 523 MET A CA 1
ATOM 4066 C C . MET A 1 523 ? 6.612 49.530 8.358 1.00 24.95 523 MET A C 1
ATOM 4068 O O . MET A 1 523 ? 7.626 49.445 9.050 1.00 24.95 523 MET A O 1
ATOM 4072 N N . PRO A 1 524 ? 5.435 49.034 8.795 1.00 28.78 524 PRO A N 1
ATOM 4073 C CA . PRO A 1 524 ? 5.286 48.358 10.088 1.00 28.78 524 PRO A CA 1
ATOM 4074 C C . PRO A 1 524 ? 5.766 46.887 10.058 1.00 28.78 524 PRO A C 1
ATOM 4076 O O . PRO A 1 524 ? 5.637 46.222 9.026 1.00 28.78 524 PRO A O 1
ATOM 4079 N N . PRO A 1 525 ? 6.270 46.342 11.184 1.00 29.45 525 PRO A N 1
ATOM 4080 C CA . PRO A 1 525 ? 6.535 44.910 11.335 1.00 29.45 525 PRO A CA 1
ATOM 4081 C C . PRO A 1 525 ? 5.222 44.111 11.283 1.00 29.45 525 PRO A C 1
ATOM 4083 O O . PRO A 1 525 ? 4.182 44.574 11.756 1.00 29.45 525 PRO A O 1
ATOM 4086 N N . LYS A 1 526 ? 5.259 42.915 10.678 1.00 28.59 526 LYS A N 1
ATOM 4087 C CA . LYS A 1 526 ? 4.094 42.035 10.472 1.00 28.59 526 LYS A CA 1
ATOM 4088 C C . LYS A 1 526 ? 3.448 41.642 11.809 1.00 28.59 526 LYS A C 1
ATOM 4090 O O . LYS A 1 526 ? 3.867 40.683 12.446 1.00 28.59 526 LYS A O 1
ATOM 4095 N N . ARG A 1 527 ? 2.401 42.374 12.194 1.00 31.52 527 ARG A N 1
ATOM 4096 C CA . ARG A 1 527 ? 1.389 41.973 13.178 1.00 31.52 527 ARG A CA 1
ATOM 4097 C C . ARG A 1 527 ? 0.432 40.978 12.519 1.00 31.52 527 ARG A C 1
ATOM 4099 O O . ARG A 1 527 ? -0.098 41.274 11.448 1.00 31.52 527 ARG A O 1
ATOM 4106 N N . PHE A 1 528 ? 0.166 39.840 13.153 1.00 35.78 528 PHE A N 1
ATOM 4107 C CA . PHE A 1 528 ? -0.996 39.020 12.808 1.00 35.78 528 PHE A CA 1
ATOM 4108 C C . PHE A 1 528 ? -2.230 39.648 13.465 1.00 35.78 528 PHE A C 1
ATOM 4110 O O . PHE A 1 528 ? -2.521 39.405 14.628 1.00 35.78 528 PHE A O 1
ATOM 4117 N N . SER A 1 529 ? -2.929 40.510 12.726 1.00 30.81 529 SER A N 1
ATOM 4118 C CA . SER A 1 529 ?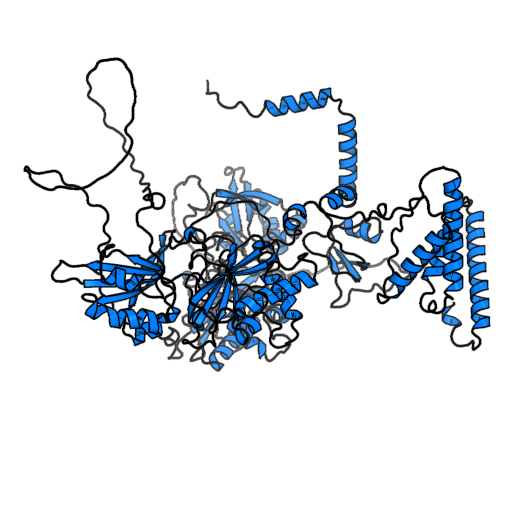 -4.275 40.958 13.089 1.00 30.81 529 SER A CA 1
ATOM 4119 C C . SER A 1 529 ? -5.286 40.087 12.345 1.00 30.81 529 SER A C 1
ATOM 4121 O O . SER A 1 529 ? -5.361 40.142 11.120 1.00 30.81 529 SER A O 1
ATOM 4123 N N . LEU A 1 530 ? -6.029 39.259 13.082 1.00 39.19 530 LEU A N 1
ATOM 4124 C CA . LEU A 1 530 ? -7.151 38.441 12.600 1.00 39.19 530 LEU A CA 1
ATOM 4125 C C . LEU A 1 530 ? -8.469 39.064 13.083 1.00 39.19 530 LEU A C 1
ATOM 4127 O O . LEU A 1 530 ? -9.199 38.474 13.873 1.00 39.19 530 LEU A O 1
ATOM 4131 N N . ALA A 1 531 ? -8.737 40.297 12.650 1.00 29.66 531 ALA A N 1
ATOM 4132 C CA . ALA A 1 531 ? -9.971 41.008 12.991 1.00 29.66 531 ALA A CA 1
ATOM 4133 C C . ALA A 1 531 ? -11.223 40.446 12.279 1.00 29.66 531 ALA A C 1
ATOM 4135 O O . ALA A 1 531 ? -12.327 40.704 12.739 1.00 29.66 531 ALA A O 1
ATOM 4136 N N . ASP A 1 532 ? -11.069 39.615 11.238 1.00 32.06 532 ASP A N 1
ATOM 4137 C CA . ASP A 1 532 ? -12.183 39.163 10.388 1.00 32.06 532 ASP A CA 1
ATOM 4138 C C . ASP A 1 532 ? -12.281 37.626 10.279 1.00 32.06 532 ASP A C 1
ATOM 4140 O O . ASP A 1 532 ? -12.243 37.057 9.185 1.00 32.06 532 ASP A O 1
ATOM 4144 N N . VAL A 1 533 ? -12.397 36.915 11.408 1.00 34.84 533 VAL A N 1
ATOM 4145 C CA . VAL A 1 533 ? -12.821 35.499 11.404 1.00 34.84 533 VAL A CA 1
ATOM 4146 C C . VAL A 1 533 ? -14.271 35.417 11.861 1.00 34.84 533 VAL A C 1
ATOM 4148 O O . VAL A 1 533 ? -14.564 35.376 13.053 1.00 34.84 533 VAL A O 1
ATOM 4151 N N . GLU A 1 534 ? -15.194 35.372 10.902 1.00 30.16 534 GLU A N 1
ATOM 4152 C CA . GLU A 1 534 ? -16.589 35.041 11.184 1.00 30.16 534 GLU A CA 1
ATOM 4153 C C . GLU A 1 534 ? -16.698 33.569 11.609 1.00 30.16 534 GLU A C 1
ATOM 4155 O O . GLU A 1 534 ? -16.423 32.645 10.835 1.00 30.16 534 GLU A O 1
ATOM 4160 N N . ALA A 1 535 ? -17.121 33.344 12.854 1.00 30.55 535 ALA A N 1
ATOM 4161 C CA . ALA A 1 535 ? -17.439 32.025 13.381 1.00 30.55 535 ALA A CA 1
ATOM 4162 C C . ALA A 1 535 ? -18.608 31.411 12.590 1.00 30.55 535 ALA A C 1
ATOM 4164 O O . ALA A 1 535 ? -19.774 31.756 12.788 1.00 30.55 535 ALA A O 1
ATOM 4165 N N . LYS A 1 536 ? -18.313 30.475 11.681 1.00 31.62 536 LYS A N 1
ATOM 4166 C CA . LYS A 1 536 ? -19.352 29.677 11.019 1.00 31.62 536 LYS A CA 1
ATOM 4167 C C . LYS A 1 536 ? -19.937 28.681 12.020 1.00 31.62 536 LYS A C 1
ATOM 4169 O O . LYS A 1 536 ? -19.233 27.808 12.520 1.00 31.62 536 LYS A O 1
ATOM 4174 N N . GLY A 1 537 ? -21.235 28.834 12.291 1.00 30.30 537 GLY A N 1
ATOM 4175 C CA . GLY A 1 537 ? -22.011 28.001 13.209 1.00 30.30 537 GLY A CA 1
ATOM 4176 C C . GLY A 1 537 ? -21.857 26.495 12.964 1.00 30.30 537 GLY A C 1
ATOM 4177 O O . GLY A 1 537 ? -21.690 26.032 11.833 1.00 30.30 537 GLY A O 1
ATOM 4178 N N . GLY A 1 538 ? -21.895 25.742 14.065 1.00 29.19 538 GLY A N 1
ATOM 4179 C CA . GLY A 1 538 ? -21.528 24.333 14.143 1.00 29.19 538 GLY A CA 1
ATOM 4180 C C . GLY A 1 538 ? -22.281 23.419 13.177 1.00 29.19 538 GLY A C 1
ATOM 4181 O O . GLY A 1 538 ? -23.480 23.188 13.307 1.00 29.19 538 GLY A O 1
ATOM 4182 N N . PHE A 1 539 ? -21.531 22.804 12.263 1.00 30.80 539 PHE A N 1
ATOM 4183 C CA . PHE A 1 539 ? -21.949 21.586 11.579 1.00 30.80 539 PHE A CA 1
ATOM 4184 C C . PHE A 1 539 ? -21.630 20.379 12.470 1.00 30.80 539 PHE A C 1
ATOM 4186 O O . PHE A 1 539 ? -20.469 19.996 12.641 1.00 30.80 539 PHE A O 1
ATOM 4193 N N . THR A 1 540 ? -22.658 19.718 12.998 1.00 32.97 540 THR A N 1
ATOM 4194 C CA . THR A 1 540 ? -22.538 18.355 13.523 1.00 32.97 540 THR A CA 1
ATOM 4195 C C . THR A 1 540 ? -22.199 17.413 12.363 1.00 32.97 540 THR A C 1
ATOM 4197 O O . THR A 1 540 ? -23.057 16.991 11.591 1.00 32.97 540 THR A O 1
ATOM 4200 N N . LYS A 1 541 ? -20.913 17.069 12.205 1.00 35.44 541 LYS A N 1
ATOM 4201 C CA . LYS A 1 541 ? -20.478 15.972 11.325 1.00 35.44 541 LYS A CA 1
ATOM 4202 C C . LYS A 1 541 ? -20.964 14.641 11.913 1.00 35.44 541 LYS A C 1
ATOM 4204 O O . LYS A 1 541 ? -20.209 13.934 12.574 1.00 35.44 541 LYS A O 1
ATOM 4209 N N . LYS A 1 542 ? -22.210 14.265 11.618 1.00 34.12 542 LYS A N 1
ATOM 4210 C CA . LYS A 1 542 ? -22.551 12.848 11.443 1.00 34.12 542 LYS A CA 1
ATOM 4211 C C . LYS A 1 542 ? -21.609 12.280 10.382 1.00 34.12 542 LYS A C 1
ATOM 4213 O O . LYS A 1 542 ? -21.307 12.964 9.399 1.00 34.12 542 LYS A O 1
ATOM 4218 N N . ALA A 1 543 ? -21.105 11.065 10.591 1.00 39.84 543 ALA A N 1
ATOM 4219 C CA . ALA A 1 543 ? -20.288 10.381 9.599 1.00 39.84 543 ALA A CA 1
ATOM 4220 C C . ALA A 1 543 ? -20.974 10.492 8.229 1.00 39.84 543 ALA A C 1
ATOM 4222 O O . ALA A 1 543 ? -22.156 10.193 8.087 1.00 39.84 543 ALA A O 1
ATOM 4223 N N . ARG A 1 544 ? -20.235 10.954 7.218 1.00 44.31 544 ARG A N 1
ATOM 4224 C CA . ARG A 1 544 ? -20.721 11.232 5.853 1.00 44.31 544 ARG A CA 1
ATOM 4225 C C . ARG A 1 544 ? -21.198 9.972 5.093 1.00 44.31 544 ARG A C 1
ATOM 4227 O O . ARG A 1 544 ? -21.249 9.987 3.871 1.00 44.31 544 ARG A O 1
ATOM 4234 N N . MET A 1 545 ? -21.497 8.879 5.800 1.00 47.91 545 MET A N 1
ATOM 4235 C CA . MET A 1 545 ? -22.094 7.647 5.283 1.00 47.91 545 MET A CA 1
ATOM 4236 C C . MET A 1 545 ? -23.627 7.722 5.167 1.00 47.91 545 MET A C 1
ATOM 4238 O O . MET A 1 545 ? -24.186 6.973 4.373 1.00 47.91 545 MET A O 1
ATOM 4242 N N . ASP A 1 546 ? -24.301 8.658 5.850 1.00 42.84 546 ASP A N 1
ATOM 4243 C CA . ASP A 1 546 ? -25.774 8.787 5.807 1.00 42.84 546 ASP A CA 1
ATOM 4244 C C . ASP A 1 546 ? -26.325 9.317 4.459 1.00 42.84 546 ASP A C 1
ATOM 4246 O O . ASP A 1 546 ? -27.526 9.221 4.203 1.00 42.84 546 ASP A O 1
ATOM 4250 N N . GLN A 1 547 ? -25.473 9.819 3.548 1.00 45.88 547 GLN A N 1
ATOM 4251 C CA . GLN A 1 547 ? -25.898 10.247 2.199 1.00 45.88 547 GLN A CA 1
ATOM 4252 C C . GLN A 1 547 ? -26.285 9.083 1.261 1.00 45.88 547 GLN A C 1
ATOM 4254 O O . GLN A 1 547 ? -26.680 9.325 0.125 1.00 45.88 547 GLN A O 1
ATOM 4259 N N . ALA A 1 548 ? -26.195 7.829 1.715 1.00 47.88 548 ALA A N 1
ATOM 4260 C CA . ALA A 1 548 ? -26.594 6.637 0.961 1.00 47.88 548 ALA A CA 1
ATOM 4261 C C . ALA A 1 548 ? -27.935 6.027 1.430 1.00 47.88 548 ALA A C 1
ATOM 4263 O O . ALA A 1 548 ? -28.194 4.854 1.164 1.00 47.88 548 ALA A O 1
ATOM 4264 N N . SER A 1 549 ? -28.776 6.784 2.143 1.00 46.38 549 SER A N 1
ATOM 4265 C CA . SER A 1 549 ? -30.034 6.280 2.725 1.00 46.38 549 SER A CA 1
ATOM 4266 C C . SER A 1 549 ? -31.115 5.901 1.699 1.00 46.38 549 SER A C 1
ATOM 4268 O O . SER A 1 549 ? -32.001 5.121 2.036 1.00 46.38 549 SER A O 1
ATOM 4270 N N . ASP A 1 550 ? -30.996 6.325 0.436 1.00 55.56 550 ASP A N 1
ATOM 4271 C CA . ASP A 1 550 ? -32.025 6.079 -0.590 1.00 55.56 550 ASP A CA 1
ATOM 4272 C C . ASP A 1 550 ? -31.799 4.814 -1.446 1.00 55.56 550 ASP A C 1
ATOM 4274 O O . ASP A 1 550 ? -32.469 4.620 -2.458 1.00 55.56 550 ASP A O 1
ATOM 4278 N N . GLY A 1 551 ? -30.824 3.953 -1.121 1.00 60.97 551 GLY A N 1
ATOM 4279 C CA . GLY A 1 551 ? -30.516 2.755 -1.929 1.00 60.97 551 GLY A CA 1
ATOM 4280 C C . GLY A 1 551 ? -30.006 3.052 -3.354 1.00 60.97 551 GLY A C 1
ATOM 4281 O O . GLY A 1 551 ? -29.729 2.137 -4.127 1.00 60.97 551 GLY A O 1
ATOM 4282 N N . SER A 1 552 ? -29.833 4.329 -3.700 1.00 76.69 552 SER A N 1
ATOM 4283 C CA . SER A 1 552 ? -29.357 4.819 -4.999 1.00 76.69 552 SER A CA 1
ATOM 4284 C C . SER A 1 552 ? -27.831 4.812 -5.133 1.00 76.69 552 SER A C 1
ATOM 4286 O O . SER A 1 552 ? -27.296 5.088 -6.208 1.00 76.69 552 SER A O 1
ATOM 4288 N N . ALA A 1 553 ? -27.106 4.499 -4.055 1.00 91.69 553 ALA A N 1
ATOM 4289 C CA . ALA A 1 553 ? -25.652 4.482 -4.058 1.00 91.69 553 ALA A CA 1
ATOM 4290 C C . ALA A 1 553 ? -25.124 3.318 -4.916 1.00 91.69 553 ALA A C 1
ATOM 4292 O O . ALA A 1 553 ? -25.495 2.160 -4.726 1.00 91.69 553 ALA A O 1
ATOM 4293 N N . THR A 1 554 ? -24.232 3.622 -5.857 1.00 95.19 554 THR A N 1
ATOM 4294 C CA . THR A 1 554 ? -23.673 2.653 -6.808 1.00 95.19 554 THR A CA 1
ATOM 4295 C C . THR A 1 554 ? -22.198 2.422 -6.509 1.00 95.19 554 THR A C 1
ATOM 4297 O O . THR A 1 554 ? -21.428 3.386 -6.434 1.00 95.19 554 THR A O 1
ATOM 4300 N N . LEU A 1 555 ? -21.790 1.161 -6.386 1.00 96.75 555 LEU A N 1
ATOM 4301 C CA . LEU A 1 555 ? -20.387 0.760 -6.389 1.00 96.75 555 LEU A CA 1
ATOM 4302 C C . LEU A 1 555 ? -20.062 0.183 -7.764 1.00 96.75 555 LEU A C 1
ATOM 4304 O O . LEU A 1 555 ? -20.688 -0.781 -8.200 1.00 96.75 555 LEU A O 1
ATOM 4308 N N . ILE A 1 556 ? -19.079 0.771 -8.434 1.00 96.38 556 ILE A N 1
ATOM 4309 C CA . ILE A 1 556 ? -18.647 0.349 -9.763 1.00 96.38 556 ILE A CA 1
ATOM 4310 C C . ILE A 1 556 ? -17.260 -0.276 -9.630 1.00 96.38 556 ILE A C 1
ATOM 4312 O O . ILE A 1 556 ? -16.315 0.389 -9.203 1.00 96.38 556 ILE A O 1
ATOM 4316 N N . ALA A 1 557 ? -17.137 -1.547 -9.992 1.00 97.00 557 ALA A N 1
ATOM 4317 C CA . ALA A 1 557 ? -15.870 -2.244 -10.136 1.00 97.00 557 ALA A CA 1
ATOM 4318 C C . ALA A 1 557 ? -15.429 -2.180 -11.599 1.00 97.00 557 ALA A C 1
ATOM 4320 O O . ALA A 1 557 ? -16.128 -2.659 -12.486 1.00 97.00 557 ALA A O 1
ATOM 4321 N N . VAL A 1 558 ? -14.276 -1.571 -11.851 1.00 96.75 558 VAL A N 1
ATOM 4322 C CA . VAL A 1 558 ? -13.666 -1.494 -13.180 1.00 96.75 558 VAL A CA 1
ATOM 4323 C C . VAL A 1 558 ? -12.587 -2.564 -13.247 1.00 96.75 558 VAL A C 1
ATOM 4325 O O . VAL A 1 558 ? -11.562 -2.434 -12.573 1.00 96.75 558 VAL A O 1
ATOM 4328 N N . ALA A 1 559 ? -12.844 -3.631 -14.004 1.00 96.19 559 ALA A N 1
ATOM 4329 C CA . ALA A 1 559 ? -11.966 -4.791 -14.108 1.00 96.19 559 ALA A CA 1
ATOM 4330 C C . ALA A 1 559 ? -11.240 -4.814 -15.458 1.00 96.19 559 ALA A C 1
ATOM 4332 O O . ALA A 1 559 ? -11.854 -4.620 -16.506 1.00 96.19 559 ALA A O 1
ATOM 4333 N N . ARG A 1 560 ? -9.930 -5.061 -15.426 1.00 94.31 560 ARG A N 1
ATOM 4334 C CA . ARG A 1 560 ? -9.055 -5.092 -16.605 1.00 94.31 560 ARG A CA 1
ATOM 4335 C C . ARG A 1 560 ? -8.118 -6.291 -16.563 1.00 94.31 560 ARG A C 1
ATOM 4337 O O . ARG A 1 560 ? -7.652 -6.631 -15.470 1.00 94.31 560 ARG A O 1
ATOM 4344 N N . PRO A 1 561 ? -7.782 -6.904 -17.706 1.00 93.44 561 PRO A N 1
ATOM 4345 C CA . PRO A 1 561 ? -6.641 -7.805 -17.784 1.00 93.44 561 PRO A CA 1
ATOM 4346 C C . PRO A 1 561 ? -5.351 -7.072 -17.370 1.00 93.44 561 PRO A C 1
ATOM 4348 O O . PRO A 1 561 ? -5.118 -5.934 -17.761 1.00 93.44 561 PRO A O 1
ATOM 4351 N N . TRP A 1 562 ? -4.510 -7.719 -16.565 1.00 93.06 562 TRP A N 1
ATOM 4352 C CA . TRP A 1 562 ? -3.247 -7.176 -16.043 1.00 93.06 562 TRP A CA 1
ATOM 4353 C C . TRP A 1 562 ? -2.051 -8.098 -16.336 1.00 93.06 562 TRP A C 1
ATOM 4355 O O . TRP A 1 562 ? -1.075 -8.146 -15.588 1.00 93.06 562 TRP A O 1
ATOM 4365 N N . GLY A 1 563 ? -2.126 -8.867 -17.421 1.00 91.88 563 GLY A N 1
ATOM 4366 C CA . GLY A 1 563 ? -1.102 -9.841 -17.796 1.00 91.88 563 GLY A CA 1
ATOM 4367 C C . GLY A 1 563 ? -1.255 -11.168 -17.057 1.00 91.88 563 GLY A C 1
ATOM 4368 O O . GLY A 1 563 ? -2.368 -11.674 -16.910 1.00 91.88 563 GLY A O 1
ATOM 4369 N N . SER A 1 564 ? -0.138 -11.747 -16.620 1.00 93.38 564 SER A N 1
ATOM 4370 C CA . SER A 1 564 ? -0.089 -13.078 -16.006 1.00 93.38 564 SER A CA 1
ATOM 4371 C C . SER A 1 564 ? -0.173 -13.070 -14.475 1.00 93.38 564 SER A C 1
ATOM 4373 O O . SER A 1 564 ? 0.479 -12.279 -13.788 1.00 93.38 564 SER A O 1
ATOM 4375 N N . ALA A 1 565 ? -0.933 -14.012 -13.916 1.00 94.50 565 ALA A N 1
ATOM 4376 C CA . ALA A 1 565 ? -1.108 -14.202 -12.482 1.00 94.50 565 ALA A CA 1
ATOM 4377 C C . ALA A 1 565 ? 0.164 -14.680 -11.777 1.00 94.50 565 ALA A C 1
ATOM 4379 O O . ALA A 1 565 ? 0.337 -14.368 -10.598 1.00 94.50 565 ALA A O 1
ATOM 4380 N N . PHE A 1 566 ? 1.087 -15.323 -12.500 1.00 89.75 566 PHE A N 1
ATOM 4381 C CA . PHE A 1 566 ? 2.432 -15.669 -12.020 1.00 89.75 566 PHE A CA 1
ATOM 4382 C C . PHE A 1 566 ? 3.161 -14.469 -11.389 1.00 89.75 566 PHE A C 1
ATOM 4384 O O . PHE A 1 566 ? 3.935 -14.590 -10.434 1.00 89.75 566 PHE A O 1
ATOM 4391 N N . TRP A 1 567 ? 2.895 -13.265 -11.902 1.00 84.31 567 TRP A N 1
ATOM 4392 C CA . TRP A 1 567 ? 3.468 -12.044 -11.354 1.00 84.31 567 TRP A CA 1
ATOM 4393 C C . TRP A 1 567 ? 2.925 -11.711 -9.962 1.00 84.31 567 TRP A C 1
ATOM 4395 O O . TRP A 1 567 ? 3.673 -11.243 -9.101 1.00 84.31 567 TRP A O 1
ATOM 4405 N N . ALA A 1 568 ? 1.641 -11.953 -9.719 1.00 90.81 568 ALA A N 1
ATOM 4406 C CA . ALA A 1 568 ? 0.998 -11.624 -8.460 1.00 90.81 568 ALA A CA 1
ATOM 4407 C C . ALA A 1 568 ? 1.151 -12.752 -7.430 1.00 90.81 568 ALA A C 1
ATOM 4409 O O . ALA A 1 568 ? 1.543 -12.465 -6.298 1.00 90.81 568 ALA A O 1
ATOM 4410 N N . PHE A 1 569 ? 0.930 -14.010 -7.802 1.00 94.00 569 PHE A N 1
ATOM 4411 C CA . PHE A 1 569 ? 0.815 -15.139 -6.874 1.00 94.00 569 PHE A CA 1
ATOM 4412 C C . PHE A 1 569 ? 1.942 -16.153 -7.105 1.00 94.00 569 PHE A C 1
ATOM 4414 O O . PHE A 1 569 ? 2.284 -16.445 -8.244 1.00 94.00 569 PHE A O 1
ATOM 4421 N N . GLU A 1 570 ? 2.552 -16.666 -6.029 1.00 85.31 570 GLU A N 1
ATOM 4422 C CA . GLU A 1 570 ? 3.713 -17.575 -6.125 1.00 85.31 570 GLU A CA 1
ATOM 4423 C C . GLU A 1 570 ? 3.382 -18.913 -6.802 1.00 85.31 570 GLU A C 1
ATOM 4425 O O . GLU A 1 570 ? 4.239 -19.456 -7.494 1.00 85.31 570 GLU A O 1
ATOM 4430 N N . ASP A 1 571 ? 2.144 -19.389 -6.653 1.00 86.56 571 ASP A N 1
ATOM 4431 C CA . ASP A 1 571 ? 1.691 -20.694 -7.149 1.00 86.56 571 ASP A CA 1
ATOM 4432 C C . ASP A 1 571 ? 0.863 -20.605 -8.448 1.00 86.56 571 ASP A C 1
ATOM 4434 O O . ASP A 1 571 ? 0.316 -21.608 -8.904 1.00 86.56 571 ASP A O 1
ATOM 4438 N N . ALA A 1 572 ? 0.720 -19.413 -9.039 1.00 90.56 572 ALA A N 1
ATOM 4439 C CA . ALA A 1 572 ? -0.047 -19.243 -10.271 1.00 90.56 572 ALA A CA 1
ATOM 4440 C C . ALA A 1 572 ? 0.788 -19.589 -11.512 1.00 90.56 572 ALA A C 1
ATOM 4442 O O . ALA A 1 572 ? 1.958 -19.215 -11.616 1.00 90.56 572 ALA A O 1
ATOM 4443 N N . ASP A 1 573 ? 0.160 -20.261 -12.477 1.00 89.38 573 ASP A N 1
ATOM 4444 C CA . ASP A 1 573 ? 0.764 -20.536 -13.779 1.00 89.38 573 ASP A CA 1
ATOM 4445 C C . ASP A 1 573 ? 0.974 -19.228 -14.566 1.00 89.38 573 ASP A C 1
ATOM 4447 O O . ASP A 1 573 ? 0.197 -18.274 -14.459 1.00 89.38 573 ASP A O 1
ATOM 4451 N N . ALA A 1 574 ? 2.023 -19.188 -15.388 1.00 87.06 574 ALA A N 1
ATOM 4452 C CA . ALA A 1 574 ? 2.289 -18.098 -16.316 1.00 87.06 574 ALA A CA 1
ATOM 4453 C C . ALA A 1 574 ? 1.154 -17.925 -17.340 1.00 87.06 574 ALA A C 1
ATOM 4455 O O . ALA A 1 574 ? 0.907 -16.802 -17.781 1.00 87.06 574 ALA A O 1
ATOM 4456 N N . ALA A 1 575 ? 0.439 -19.003 -17.679 1.00 89.75 575 ALA A N 1
ATOM 4457 C CA . ALA A 1 575 ? -0.723 -18.954 -18.564 1.00 89.75 575 ALA A CA 1
ATOM 4458 C C . ALA A 1 575 ? -1.979 -18.360 -17.898 1.00 89.75 575 ALA A C 1
ATOM 4460 O O . ALA A 1 575 ? -2.850 -17.831 -18.591 1.00 89.75 575 ALA A O 1
ATOM 4461 N N . THR A 1 576 ? -2.081 -18.416 -16.565 1.00 94.12 576 THR A N 1
ATOM 4462 C CA . THR A 1 576 ? -3.249 -17.901 -15.846 1.00 94.12 576 THR A CA 1
ATOM 4463 C C . THR A 1 576 ? -3.296 -16.382 -15.952 1.00 94.12 576 THR A C 1
ATOM 4465 O O . THR A 1 576 ? -2.328 -15.690 -15.636 1.00 94.12 576 THR A O 1
ATOM 4468 N N . ARG A 1 577 ? -4.440 -15.840 -16.373 1.00 93.81 577 ARG A N 1
ATOM 4469 C CA . ARG A 1 577 ? -4.649 -14.396 -16.493 1.00 93.81 577 ARG A CA 1
ATOM 4470 C C . ARG A 1 577 ? -4.765 -13.746 -15.112 1.00 93.81 577 ARG A C 1
ATOM 4472 O O . ARG A 1 577 ? -5.364 -14.297 -14.191 1.00 93.81 577 ARG A O 1
ATOM 4479 N N . LEU A 1 578 ? -4.187 -12.559 -14.984 1.00 96.00 578 LEU A N 1
ATOM 4480 C CA . LEU A 1 578 ? -4.349 -11.665 -13.847 1.00 96.00 578 LEU A CA 1
ATOM 4481 C C . LEU A 1 578 ? -5.375 -10.593 -14.191 1.00 96.00 578 LEU A C 1
ATOM 4483 O O . LEU A 1 578 ? -5.316 -9.996 -15.262 1.00 96.00 578 LEU A O 1
ATOM 4487 N N . TRP A 1 579 ? -6.263 -10.298 -13.257 1.00 96.50 579 TRP A N 1
ATOM 4488 C CA . TRP A 1 579 ? -7.220 -9.206 -13.335 1.00 96.50 579 TRP A CA 1
ATOM 4489 C C . TRP A 1 579 ? -6.849 -8.123 -12.335 1.00 96.50 579 TRP A C 1
ATOM 4491 O O . TRP A 1 579 ? -6.563 -8.435 -11.182 1.00 96.50 579 TRP A O 1
ATOM 4501 N N . GLN A 1 580 ? -6.879 -6.861 -12.754 1.00 97.06 580 GLN A N 1
ATOM 4502 C CA . GLN A 1 580 ? -6.848 -5.698 -11.870 1.00 97.06 580 GLN A CA 1
ATOM 4503 C C . GLN A 1 580 ? -8.267 -5.146 -11.736 1.00 97.06 580 GLN A C 1
ATOM 4505 O O . GLN A 1 580 ? -8.928 -4.895 -12.741 1.00 97.06 580 GLN A O 1
ATOM 4510 N N . VAL A 1 581 ? -8.716 -4.902 -10.506 1.00 97.62 581 VAL A N 1
ATOM 4511 C CA . VAL A 1 581 ? -10.026 -4.314 -10.214 1.00 97.62 581 VAL A CA 1
ATOM 4512 C C . VAL A 1 581 ? -9.860 -3.054 -9.371 1.00 97.62 581 VAL A C 1
ATOM 4514 O O . VAL A 1 581 ? -9.366 -3.096 -8.240 1.00 97.62 581 VAL A O 1
ATOM 4517 N N . GLN A 1 582 ? -10.293 -1.919 -9.920 1.00 97.31 582 GLN A N 1
ATOM 4518 C CA . GLN A 1 582 ? -10.348 -0.626 -9.235 1.00 97.31 582 GLN A CA 1
ATOM 4519 C C . GLN A 1 582 ? -11.803 -0.239 -8.958 1.00 97.31 582 GLN A C 1
ATOM 4521 O O . GLN A 1 582 ? -12.686 -0.481 -9.776 1.00 97.31 582 GLN A O 1
ATOM 4526 N N . LEU A 1 583 ? -12.056 0.388 -7.810 1.00 96.19 583 LEU A N 1
ATOM 4527 C CA . LEU A 1 583 ? -13.411 0.743 -7.385 1.00 96.19 583 LEU A CA 1
ATOM 4528 C C . LEU A 1 583 ? -13.691 2.238 -7.552 1.00 96.19 583 LEU A C 1
ATOM 4530 O O . LEU A 1 583 ? -12.892 3.085 -7.142 1.00 96.19 583 LEU A O 1
ATOM 4534 N N . THR A 1 584 ? -14.858 2.554 -8.106 1.00 95.19 584 THR A N 1
ATOM 4535 C CA . THR A 1 584 ? -15.387 3.908 -8.305 1.00 95.19 584 THR A CA 1
ATOM 4536 C C . THR A 1 584 ? -16.893 3.962 -7.991 1.00 95.19 584 THR A C 1
ATOM 4538 O O . THR A 1 584 ? -17.471 2.997 -7.487 1.00 95.19 584 THR A O 1
ATOM 4541 N N . GLY A 1 585 ? -17.528 5.108 -8.230 1.00 93.38 585 GLY A N 1
ATOM 4542 C CA . GLY A 1 585 ? -18.941 5.360 -7.937 1.00 93.38 585 GLY A CA 1
ATOM 4543 C C . GLY A 1 585 ? -19.194 5.973 -6.555 1.00 93.38 585 GLY A C 1
ATOM 4544 O O . GLY A 1 585 ? -18.297 6.082 -5.714 1.00 93.38 585 GLY A O 1
ATOM 4545 N N . SER A 1 586 ? -20.440 6.387 -6.318 1.00 93.38 586 SER A N 1
ATOM 4546 C CA . SER A 1 586 ? -20.865 7.071 -5.087 1.00 93.38 586 SER A CA 1
ATOM 4547 C C . SER A 1 586 ? -20.707 6.211 -3.830 1.00 93.38 586 SER A C 1
ATOM 4549 O O . SER A 1 586 ? -20.391 6.732 -2.762 1.00 93.38 586 SER A O 1
ATOM 4551 N N . ALA A 1 587 ? -20.831 4.886 -3.954 1.00 93.69 587 ALA A N 1
ATOM 4552 C CA . ALA A 1 587 ? -20.662 3.947 -2.849 1.00 93.69 587 ALA A CA 1
ATOM 4553 C C . ALA A 1 587 ? -19.213 3.474 -2.647 1.00 93.69 587 ALA A C 1
ATOM 4555 O O . ALA A 1 587 ? -18.973 2.586 -1.831 1.00 93.69 587 ALA A O 1
ATOM 4556 N N . ARG A 1 588 ? -18.217 4.050 -3.339 1.00 94.25 588 ARG A N 1
ATOM 4557 C CA . ARG A 1 588 ? -16.804 3.650 -3.198 1.00 94.25 588 ARG A CA 1
ATOM 4558 C C . ARG A 1 588 ? -16.361 3.591 -1.731 1.00 94.25 588 ARG A C 1
ATOM 4560 O O . ARG A 1 588 ? -15.773 2.600 -1.304 1.00 94.25 588 ARG A O 1
ATOM 4567 N N . ASN A 1 589 ? -16.685 4.623 -0.952 1.00 93.06 589 ASN A N 1
ATOM 4568 C CA . ASN A 1 589 ? -16.287 4.716 0.456 1.00 93.06 589 ASN A CA 1
ATOM 4569 C C . ASN A 1 589 ? -16.947 3.658 1.349 1.00 93.06 589 ASN A C 1
ATOM 4571 O O . ASN A 1 589 ? -16.360 3.282 2.364 1.00 93.06 589 ASN A O 1
ATOM 4575 N N . ALA A 1 590 ? -18.108 3.126 0.947 1.00 92.06 590 ALA A N 1
ATOM 4576 C CA . ALA A 1 590 ? -18.756 2.016 1.638 1.00 92.06 590 ALA A CA 1
ATOM 4577 C C . ALA A 1 590 ? -17.834 0.789 1.676 1.00 92.06 590 ALA A C 1
ATOM 4579 O O . ALA A 1 590 ? -17.722 0.132 2.709 1.00 92.06 590 ALA A O 1
ATOM 4580 N N . PHE A 1 591 ? -17.084 0.536 0.599 1.00 94.31 591 PHE A N 1
ATOM 4581 C CA . PHE A 1 591 ? -16.070 -0.513 0.566 1.00 94.31 591 PHE A CA 1
ATOM 4582 C C . PHE A 1 591 ? -14.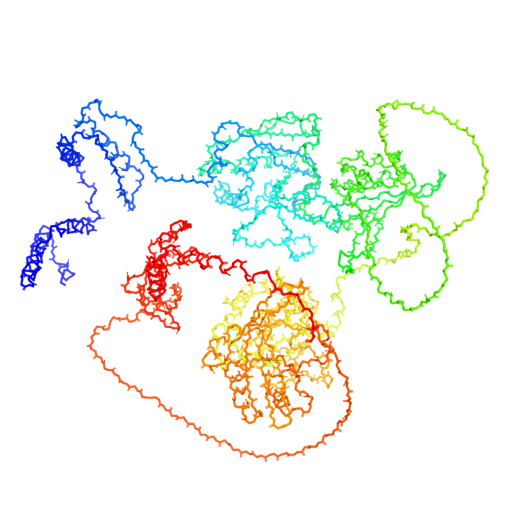718 -0.055 1.129 1.00 94.31 591 PHE A C 1
ATOM 4584 O O . PHE A 1 591 ? -14.180 -0.700 2.030 1.00 94.31 591 PHE A O 1
ATOM 4591 N N . THR A 1 592 ? -14.160 1.052 0.629 1.00 93.12 592 THR A N 1
ATOM 4592 C CA . THR A 1 592 ? -12.744 1.401 0.853 1.00 93.12 592 THR A CA 1
ATOM 4593 C C . THR A 1 592 ? -12.422 1.796 2.293 1.00 93.12 592 THR A C 1
ATOM 4595 O O . THR A 1 592 ? -11.306 1.545 2.756 1.00 93.12 592 THR A O 1
ATOM 4598 N N . TYR A 1 593 ? -13.375 2.378 3.027 1.00 91.94 593 TYR A N 1
ATOM 4599 C CA . TYR A 1 593 ? -13.158 2.791 4.411 1.00 91.94 593 TYR A CA 1
ATOM 4600 C C . TYR A 1 593 ? -12.839 1.581 5.301 1.00 91.94 593 TYR A C 1
ATOM 4602 O O . TYR A 1 593 ? -13.629 0.640 5.383 1.00 91.94 593 TYR A O 1
ATOM 4610 N N . GLN A 1 594 ? -11.662 1.602 5.940 1.00 91.12 594 GLN A N 1
ATOM 4611 C CA . GLN A 1 594 ? -11.157 0.546 6.832 1.00 91.12 594 GLN A CA 1
ATOM 4612 C C . GLN A 1 594 ? -11.140 -0.873 6.226 1.00 91.12 594 GLN A C 1
ATOM 4614 O O . GLN A 1 594 ? -11.156 -1.865 6.955 1.00 91.12 594 GLN A O 1
ATOM 4619 N N . VAL A 1 595 ? -11.054 -0.991 4.894 1.00 95.06 595 VAL A N 1
ATOM 4620 C CA . VAL A 1 595 ? -11.215 -2.272 4.182 1.00 95.06 595 VAL A CA 1
ATOM 4621 C C . VAL A 1 595 ? -10.322 -3.397 4.718 1.00 95.06 595 VAL A C 1
ATOM 4623 O O . VAL A 1 595 ? -10.789 -4.515 4.863 1.00 95.06 595 VAL A O 1
ATOM 4626 N N . THR A 1 596 ? -9.063 -3.132 5.084 1.00 95.44 596 THR A N 1
ATOM 4627 C CA . THR A 1 596 ? -8.157 -4.179 5.594 1.00 95.44 596 THR A CA 1
ATOM 4628 C C . THR A 1 596 ? -8.544 -4.690 6.976 1.00 95.44 596 THR A C 1
ATOM 4630 O O . THR A 1 596 ? -8.374 -5.876 7.246 1.00 95.44 596 THR A O 1
ATOM 4633 N N . VAL A 1 597 ? -9.019 -3.809 7.860 1.00 95.56 597 VAL A N 1
ATOM 4634 C CA . VAL A 1 597 ? -9.442 -4.193 9.215 1.00 95.56 597 VAL A CA 1
ATOM 4635 C C . VAL A 1 597 ? -10.709 -5.025 9.107 1.00 95.56 597 VAL A C 1
ATOM 4637 O O . VAL A 1 597 ? -10.727 -6.171 9.544 1.00 95.56 597 VAL A O 1
ATOM 4640 N N . ILE A 1 598 ? -11.699 -4.495 8.392 1.00 96.62 598 ILE A N 1
ATOM 4641 C CA . ILE A 1 598 ? -12.988 -5.153 8.193 1.00 96.62 598 ILE A CA 1
ATOM 4642 C C . ILE A 1 598 ? -12.820 -6.473 7.432 1.00 96.62 598 ILE A C 1
ATOM 4644 O O . ILE A 1 598 ? -13.490 -7.445 7.750 1.00 96.62 598 ILE A O 1
ATOM 4648 N N . ALA A 1 599 ? -11.892 -6.557 6.475 1.00 97.25 599 ALA A N 1
ATOM 4649 C CA . ALA A 1 599 ? -11.606 -7.816 5.798 1.00 97.25 599 ALA A CA 1
ATOM 4650 C C . ALA A 1 599 ? -11.043 -8.877 6.736 1.00 97.25 599 ALA A C 1
ATOM 4652 O O . ALA A 1 599 ? -11.488 -10.017 6.687 1.00 97.25 599 ALA A O 1
ATOM 4653 N N . LYS A 1 600 ? -10.116 -8.520 7.629 1.00 97.25 600 LYS A N 1
ATOM 4654 C CA . LYS A 1 600 ? -9.609 -9.470 8.629 1.00 97.25 600 LYS A CA 1
ATOM 4655 C C . LYS A 1 600 ? -10.715 -9.942 9.568 1.00 97.25 600 LYS A C 1
ATOM 4657 O O . LYS A 1 600 ? -10.784 -11.130 9.843 1.00 97.25 600 LYS A O 1
ATOM 4662 N N . GLU A 1 601 ? -11.579 -9.039 10.023 1.00 97.44 601 GLU A N 1
ATOM 4663 C CA . GLU A 1 601 ? -12.720 -9.385 10.879 1.00 97.44 601 GLU A CA 1
ATOM 4664 C C . GLU A 1 601 ? -13.735 -10.283 10.162 1.00 97.44 601 GLU A C 1
ATOM 4666 O O . GLU A 1 601 ? -14.170 -11.292 10.716 1.00 97.44 601 GLU A O 1
ATOM 4671 N N . ALA A 1 602 ? -14.087 -9.946 8.918 1.00 97.44 602 ALA A N 1
ATOM 4672 C CA . ALA A 1 602 ? -15.015 -10.721 8.108 1.00 97.44 602 ALA A CA 1
ATOM 4673 C C . ALA A 1 602 ? -14.484 -12.139 7.877 1.00 97.44 602 ALA A C 1
ATOM 4675 O O . ALA A 1 602 ? -15.213 -13.110 8.082 1.00 97.44 602 ALA A O 1
ATOM 4676 N N . LEU A 1 603 ? -13.200 -12.260 7.519 1.00 97.94 603 LEU A N 1
ATOM 4677 C CA . LEU A 1 603 ? -12.573 -13.535 7.179 1.00 97.94 603 LEU A CA 1
ATOM 4678 C C . LEU A 1 603 ? -12.527 -14.522 8.347 1.00 97.94 603 LEU A C 1
ATOM 4680 O O . LEU A 1 603 ? -12.639 -15.717 8.105 1.00 97.94 603 LEU A O 1
ATOM 4684 N N . VAL A 1 604 ? -12.481 -14.070 9.605 1.00 97.06 604 VAL A N 1
ATOM 4685 C CA . VAL A 1 604 ? -12.573 -14.974 10.773 1.00 97.06 604 VAL A CA 1
ATOM 4686 C C . VAL A 1 604 ? -13.823 -15.862 10.705 1.00 97.06 604 VAL A C 1
ATOM 4688 O O . VAL A 1 604 ? -13.775 -17.023 11.107 1.00 97.06 604 VAL A O 1
ATOM 4691 N N . ASN A 1 605 ? -14.913 -15.339 10.137 1.00 93.69 605 ASN A N 1
ATOM 4692 C CA . ASN A 1 605 ? -16.189 -16.033 9.974 1.00 93.69 605 ASN A CA 1
ATOM 4693 C C . ASN A 1 605 ? -16.451 -16.466 8.520 1.00 93.69 605 ASN A C 1
ATOM 4695 O O . ASN A 1 605 ? -17.605 -16.657 8.135 1.00 93.69 605 ASN A O 1
ATOM 4699 N N . HIS A 1 606 ? -15.406 -16.584 7.694 1.00 96.62 606 HIS A N 1
ATOM 4700 C CA . HIS A 1 606 ? -15.541 -17.068 6.323 1.00 96.62 606 HIS A CA 1
ATOM 4701 C C . HIS A 1 606 ? -16.058 -18.525 6.316 1.00 96.62 606 HIS A C 1
ATOM 4703 O O . HIS A 1 606 ? -15.596 -19.329 7.138 1.00 96.62 606 HIS A O 1
ATOM 4709 N N . PRO A 1 607 ? -17.003 -18.885 5.419 1.00 94.75 607 PRO A N 1
ATOM 4710 C CA . PRO A 1 607 ? -17.595 -20.226 5.379 1.00 94.75 607 PRO A CA 1
ATOM 4711 C C . PRO A 1 607 ? -16.568 -21.321 5.063 1.00 94.75 607 PRO A C 1
ATOM 4713 O O . PRO A 1 607 ? -16.636 -22.410 5.626 1.00 94.75 607 PRO A O 1
ATOM 4716 N N . ASP A 1 608 ? -15.593 -21.030 4.200 1.00 96.50 608 ASP A N 1
ATOM 4717 C CA . ASP A 1 608 ? -14.433 -21.902 4.002 1.00 96.50 608 ASP A CA 1
ATOM 4718 C C . ASP A 1 608 ? -13.378 -21.618 5.077 1.00 96.50 608 ASP A C 1
ATOM 4720 O O . ASP A 1 608 ? -12.769 -20.543 5.091 1.00 96.50 608 ASP A O 1
ATOM 4724 N N . GLU A 1 609 ? -13.146 -22.596 5.957 1.00 96.50 609 GLU A N 1
ATOM 4725 C CA . GLU A 1 609 ? -12.183 -22.501 7.060 1.00 96.50 609 GLU A CA 1
ATOM 4726 C C . GLU A 1 609 ? -10.750 -22.279 6.588 1.00 96.50 609 GLU A C 1
ATOM 4728 O O . GLU A 1 609 ? -9.927 -21.727 7.321 1.00 96.50 609 GLU A O 1
ATOM 4733 N N . ARG A 1 610 ? -10.443 -22.697 5.358 1.00 97.00 610 ARG A N 1
ATOM 4734 C CA . ARG A 1 610 ? -9.105 -22.561 4.793 1.00 97.00 610 ARG A CA 1
ATOM 4735 C C . ARG A 1 610 ? -8.779 -21.112 4.473 1.00 97.00 610 ARG A C 1
ATOM 4737 O O . ARG A 1 610 ? -7.604 -20.800 4.387 1.00 97.00 610 ARG A O 1
ATOM 4744 N N . VAL A 1 611 ? -9.783 -20.241 4.337 1.00 96.25 611 VAL A N 1
ATOM 4745 C CA . VAL A 1 611 ? -9.652 -18.858 3.860 1.00 96.25 611 VAL A CA 1
ATOM 4746 C C . VAL A 1 611 ? -9.955 -17.838 4.971 1.00 96.25 611 VAL A C 1
ATOM 4748 O O . VAL A 1 611 ? -10.534 -16.785 4.732 1.00 96.25 611 VAL A O 1
ATOM 4751 N N . ARG A 1 612 ? -9.584 -18.134 6.225 1.00 96.69 612 ARG A N 1
ATOM 4752 C CA . ARG A 1 612 ? -9.917 -17.274 7.382 1.00 96.69 612 ARG A CA 1
ATOM 4753 C C . ARG A 1 612 ? -8.978 -16.092 7.633 1.00 96.69 612 ARG A C 1
ATOM 4755 O O . ARG A 1 612 ? -9.155 -15.347 8.597 1.00 96.69 612 ARG A O 1
ATOM 4762 N N . ASP A 1 613 ? -7.996 -15.878 6.766 1.00 96.81 613 ASP A N 1
ATOM 4763 C CA . ASP A 1 613 ? -7.118 -14.715 6.815 1.00 96.81 613 ASP A CA 1
ATOM 4764 C C . ASP A 1 613 ? -6.740 -14.230 5.407 1.00 96.81 613 ASP A C 1
ATOM 4766 O O . ASP A 1 613 ? -6.927 -14.927 4.410 1.00 96.81 613 ASP A O 1
ATOM 4770 N N . LEU A 1 614 ? -6.217 -13.004 5.316 1.00 96.38 614 LEU A N 1
ATOM 4771 C CA . LEU A 1 614 ? -5.861 -12.388 4.031 1.00 96.38 614 LEU A CA 1
ATOM 4772 C C . LEU A 1 614 ? -4.737 -13.127 3.293 1.00 96.38 614 LEU A C 1
ATOM 4774 O O . LEU A 1 614 ? -4.674 -13.050 2.071 1.00 96.38 614 LEU A O 1
ATOM 4778 N N . GLN A 1 615 ? -3.846 -13.817 4.010 1.00 95.81 615 GLN A N 1
ATOM 4779 C CA . GLN A 1 615 ? -2.782 -14.593 3.380 1.00 95.81 615 GLN A CA 1
ATOM 4780 C C . GLN A 1 615 ? -3.363 -15.845 2.713 1.00 95.81 615 GLN A C 1
ATOM 4782 O O . GLN A 1 615 ? -2.935 -16.203 1.622 1.00 95.81 615 GLN A O 1
ATOM 4787 N N . ALA A 1 616 ? -4.359 -16.472 3.332 1.00 95.44 616 ALA A N 1
ATOM 4788 C CA . ALA A 1 616 ? -5.074 -17.600 2.768 1.00 95.44 616 ALA A CA 1
ATOM 4789 C C . ALA A 1 616 ? -6.003 -17.206 1.611 1.00 95.44 616 ALA A C 1
ATOM 4791 O O . ALA A 1 616 ? -6.101 -17.946 0.638 1.00 95.44 616 ALA A O 1
ATOM 4792 N N . VAL A 1 617 ? -6.636 -16.025 1.663 1.00 96.69 617 VAL A N 1
ATOM 4793 C CA . VAL A 1 617 ? -7.317 -15.439 0.488 1.00 96.69 617 VAL A CA 1
ATOM 4794 C C . VAL A 1 617 ? -6.334 -15.316 -0.680 1.00 96.69 617 VAL A C 1
ATOM 4796 O O . VAL A 1 617 ? -6.650 -15.691 -1.807 1.00 96.69 617 VAL A O 1
ATOM 4799 N N . GLU A 1 618 ? -5.118 -14.849 -0.406 1.00 96.50 618 GLU A N 1
ATOM 4800 C CA . GLU A 1 618 ? -4.087 -14.677 -1.426 1.00 96.50 618 GLU A CA 1
ATOM 4801 C C . GLU A 1 618 ? -3.546 -16.004 -1.975 1.00 96.50 618 GLU A C 1
ATOM 4803 O O . GLU A 1 618 ? -3.321 -16.101 -3.177 1.00 96.50 618 GLU A O 1
ATOM 4808 N N . SER A 1 619 ? -3.342 -17.029 -1.145 1.00 94.88 619 SER A N 1
ATOM 4809 C CA . SER A 1 619 ? -2.791 -18.309 -1.610 1.00 94.88 619 SER A CA 1
ATOM 4810 C C . SER A 1 619 ? -3.839 -19.255 -2.200 1.00 94.88 619 SER A C 1
ATOM 4812 O O . SER A 1 619 ? -3.529 -19.983 -3.138 1.00 94.88 619 SER A O 1
ATOM 4814 N N . ILE A 1 620 ? -5.067 -19.258 -1.672 1.00 95.06 620 ILE A N 1
ATOM 4815 C CA . ILE A 1 620 ? -6.119 -20.213 -2.058 1.00 95.06 620 ILE A CA 1
ATOM 4816 C C . ILE A 1 620 ? -7.046 -19.615 -3.109 1.00 95.06 620 ILE A C 1
ATOM 4818 O O . ILE A 1 620 ? -7.251 -20.229 -4.151 1.00 95.06 620 ILE A O 1
ATOM 4822 N N . LEU A 1 621 ? -7.602 -18.426 -2.851 1.00 95.75 621 LEU A N 1
ATOM 4823 C CA . LEU A 1 621 ? -8.496 -17.760 -3.807 1.00 95.75 621 LEU A CA 1
ATOM 4824 C C . LEU A 1 621 ? -7.726 -16.978 -4.874 1.00 95.75 621 LEU A C 1
ATOM 4826 O O . LEU A 1 621 ? -8.333 -16.489 -5.824 1.00 95.75 621 LEU A O 1
ATOM 4830 N N . GLN A 1 622 ? -6.405 -16.840 -4.711 1.00 97.12 622 GLN A N 1
ATOM 4831 C CA . GLN A 1 622 ? -5.554 -16.031 -5.580 1.00 97.12 622 GLN A CA 1
ATOM 4832 C C . GLN A 1 622 ? -6.119 -14.615 -5.747 1.00 97.12 622 GLN A C 1
ATOM 4834 O O . GLN A 1 622 ? -6.203 -14.078 -6.852 1.00 97.12 622 GLN A O 1
ATOM 4839 N N . VAL A 1 623 ? -6.520 -14.013 -4.619 1.00 97.88 623 VAL A N 1
ATOM 4840 C CA . VAL A 1 623 ? -6.994 -12.628 -4.533 1.00 97.88 623 VAL A CA 1
ATOM 4841 C C . VAL A 1 623 ? -6.069 -11.814 -3.635 1.00 97.88 623 VAL A C 1
ATOM 4843 O O . VAL A 1 623 ? -5.855 -12.149 -2.473 1.00 97.88 623 VAL A O 1
ATOM 4846 N N . ARG A 1 624 ? -5.540 -10.697 -4.141 1.00 97.75 624 ARG A N 1
ATOM 4847 C CA . ARG A 1 624 ? -4.697 -9.770 -3.371 1.00 97.75 624 ARG A CA 1
ATOM 4848 C C . ARG A 1 624 ? -5.363 -8.407 -3.246 1.00 97.75 624 ARG A C 1
ATOM 4850 O O . ARG A 1 624 ? -5.636 -7.752 -4.247 1.00 97.75 624 ARG A O 1
ATOM 4857 N N . LEU A 1 625 ? -5.547 -7.944 -2.010 1.00 97.25 625 LEU A N 1
ATOM 4858 C CA . LEU A 1 625 ? -6.034 -6.600 -1.688 1.00 97.25 625 LEU A CA 1
ATOM 4859 C C . LEU A 1 625 ? -4.863 -5.654 -1.386 1.00 97.25 625 LEU A C 1
ATOM 4861 O O . LEU A 1 625 ? -4.159 -5.820 -0.390 1.00 97.25 625 LEU A O 1
ATOM 4865 N N . MET A 1 626 ? -4.710 -4.607 -2.193 1.00 95.75 626 MET A N 1
ATOM 4866 C CA . MET A 1 626 ? -3.746 -3.525 -1.981 1.00 95.75 626 MET A CA 1
ATOM 4867 C C . MET A 1 626 ? -4.492 -2.252 -1.587 1.00 95.75 626 MET A C 1
ATOM 4869 O O . MET A 1 626 ? -5.452 -1.872 -2.243 1.00 95.75 626 MET A O 1
ATOM 4873 N N . THR A 1 627 ? -4.062 -1.555 -0.534 1.00 92.44 627 THR A N 1
ATOM 4874 C CA . THR A 1 627 ? -4.775 -0.362 -0.028 1.00 92.44 627 THR A CA 1
ATOM 4875 C C . THR A 1 627 ? -4.330 0.958 -0.645 1.00 92.44 627 THR A C 1
ATOM 4877 O O . THR A 1 627 ? -4.994 1.970 -0.443 1.00 92.44 627 THR A O 1
ATOM 4880 N N . GLY A 1 628 ? -3.180 0.991 -1.325 1.00 88.25 628 GLY A N 1
ATOM 4881 C CA . GLY A 1 628 ? -2.597 2.245 -1.812 1.00 88.25 628 GLY A CA 1
ATOM 4882 C C . GLY A 1 628 ? -2.013 3.142 -0.710 1.00 88.25 628 GLY A C 1
ATOM 4883 O O . GLY A 1 628 ? -1.761 4.320 -0.954 1.00 88.25 628 GLY A O 1
ATOM 4884 N N . GLY A 1 629 ? -1.815 2.642 0.519 1.00 87.94 629 GLY A N 1
ATOM 4885 C CA . GLY A 1 629 ? -1.213 3.433 1.604 1.00 87.94 629 GLY A CA 1
ATOM 4886 C C . GLY A 1 629 ? 0.200 3.947 1.255 1.00 87.94 629 GLY A C 1
ATOM 4887 O O . GLY A 1 629 ? 0.883 3.340 0.424 1.00 87.94 629 GLY A O 1
ATOM 4888 N N . PRO A 1 630 ? 0.686 5.049 1.857 1.00 85.50 630 PRO A N 1
ATOM 4889 C CA . PRO A 1 630 ? 2.033 5.570 1.598 1.00 85.50 630 PRO A CA 1
ATOM 4890 C C . PRO A 1 630 ? 3.128 4.576 2.042 1.00 85.50 630 PRO A C 1
ATOM 4892 O O . PRO A 1 630 ? 2.877 3.728 2.902 1.00 85.50 630 PRO A O 1
ATOM 4895 N N . PRO A 1 631 ? 4.332 4.620 1.442 1.00 85.81 631 PRO A N 1
ATOM 4896 C CA . PRO A 1 631 ? 5.421 3.735 1.836 1.00 85.81 631 PRO A CA 1
ATOM 4897 C C . PRO A 1 631 ? 5.984 4.151 3.196 1.00 85.81 631 PRO A C 1
ATOM 4899 O O . PRO A 1 631 ? 5.887 5.311 3.588 1.00 85.81 631 PRO A O 1
ATOM 4902 N N . LEU A 1 632 ? 6.641 3.213 3.886 1.00 83.00 632 LEU A N 1
ATOM 4903 C CA . LEU A 1 632 ? 7.416 3.532 5.092 1.00 83.00 632 LEU A CA 1
ATOM 4904 C C . LEU A 1 632 ? 8.624 4.434 4.776 1.00 83.00 632 LEU A C 1
ATOM 4906 O O . LEU A 1 632 ? 9.053 5.209 5.625 1.00 83.00 632 LEU A O 1
ATOM 4910 N N . SER A 1 633 ? 9.173 4.330 3.562 1.00 81.12 633 SER A N 1
ATOM 4911 C CA . SER A 1 633 ? 10.290 5.142 3.077 1.00 81.12 633 SER A CA 1
ATOM 4912 C C . SER A 1 633 ? 10.256 5.297 1.554 1.00 81.12 633 SER A C 1
ATOM 4914 O O . SER A 1 633 ? 9.814 4.394 0.845 1.00 81.12 633 SER A O 1
ATOM 4916 N N . GLY A 1 634 ? 10.780 6.419 1.055 1.00 82.81 634 GLY A N 1
ATOM 4917 C CA . GLY A 1 634 ? 10.816 6.749 -0.375 1.00 82.81 634 GLY A CA 1
ATOM 4918 C C . GLY A 1 634 ? 9.595 7.543 -0.865 1.00 82.81 634 GLY A C 1
ATOM 4919 O O . GLY A 1 634 ? 8.682 7.818 -0.080 1.00 82.81 634 GLY A O 1
ATOM 4920 N N . PRO A 1 635 ? 9.590 7.948 -2.146 1.00 83.69 635 PRO A N 1
ATOM 4921 C CA . PRO A 1 635 ? 8.475 8.668 -2.752 1.00 83.69 635 PRO A CA 1
ATOM 4922 C C . PRO A 1 635 ? 7.226 7.781 -2.837 1.00 83.69 635 PRO A C 1
ATOM 4924 O O . PRO A 1 635 ? 7.309 6.559 -2.967 1.00 83.69 635 PRO A O 1
ATOM 4927 N N . VAL A 1 636 ? 6.051 8.408 -2.743 1.00 84.44 636 VAL A N 1
ATOM 4928 C CA . VAL A 1 636 ? 4.752 7.716 -2.851 1.00 84.44 636 VAL A CA 1
ATOM 4929 C C . VAL A 1 636 ? 4.546 7.152 -4.251 1.00 84.44 636 VAL A C 1
ATOM 4931 O O . VAL A 1 636 ? 4.040 6.040 -4.387 1.00 84.44 636 VAL A O 1
ATOM 4934 N N . ASP A 1 637 ? 4.982 7.916 -5.244 1.00 87.06 637 ASP A N 1
ATOM 4935 C CA . ASP A 1 637 ? 4.945 7.589 -6.655 1.00 87.06 637 ASP A CA 1
ATOM 4936 C C . ASP A 1 637 ? 6.373 7.662 -7.192 1.00 87.06 637 ASP A C 1
ATOM 4938 O O . ASP A 1 637 ? 6.852 8.720 -7.582 1.00 87.06 637 ASP A O 1
ATOM 4942 N N . ALA A 1 638 ? 7.096 6.547 -7.098 1.00 85.12 638 ALA A N 1
ATOM 4943 C CA . ALA A 1 638 ? 8.505 6.495 -7.488 1.00 85.12 638 ALA A CA 1
ATOM 4944 C C . ALA A 1 638 ? 8.722 6.604 -9.004 1.00 85.12 638 ALA A C 1
ATOM 4946 O O . ALA A 1 638 ? 9.863 6.767 -9.428 1.00 85.12 638 ALA A O 1
ATOM 4947 N N . ASP A 1 639 ? 7.649 6.467 -9.779 1.00 85.75 639 ASP A N 1
ATOM 4948 C CA . ASP A 1 639 ? 7.670 6.369 -11.234 1.00 85.75 639 ASP A CA 1
ATOM 4949 C C . ASP A 1 639 ? 6.994 7.577 -11.905 1.00 85.75 639 ASP A C 1
ATOM 4951 O O . ASP A 1 639 ? 7.078 7.727 -13.119 1.00 85.75 639 ASP A O 1
ATOM 4955 N N . GLY A 1 640 ? 6.331 8.445 -11.130 1.00 86.94 640 GLY A N 1
ATOM 4956 C CA . GLY A 1 640 ? 5.628 9.623 -11.640 1.00 86.94 640 GLY A CA 1
ATOM 4957 C C . GLY A 1 640 ? 4.374 9.296 -12.458 1.00 86.94 640 GLY A C 1
ATOM 4958 O O . GLY A 1 640 ? 3.915 10.135 -13.229 1.00 86.94 640 GLY A O 1
ATOM 4959 N N . VAL A 1 641 ? 3.809 8.093 -12.309 1.00 87.44 641 VAL A N 1
ATOM 4960 C CA . VAL A 1 641 ? 2.660 7.612 -13.104 1.00 87.44 641 VAL A CA 1
ATOM 4961 C C . VAL A 1 641 ? 1.298 8.056 -12.548 1.00 87.44 641 VAL A C 1
ATOM 4963 O O . VAL A 1 641 ? 0.243 7.674 -13.054 1.00 87.44 641 VAL A O 1
ATOM 4966 N N . GLY A 1 642 ? 1.296 8.867 -11.490 1.00 89.81 642 GLY A N 1
ATOM 4967 C CA . GLY A 1 642 ? 0.107 9.409 -10.845 1.00 89.81 642 GLY A CA 1
ATOM 4968 C C . GLY A 1 642 ? -0.502 8.489 -9.787 1.00 89.81 642 GLY A C 1
ATOM 4969 O O . GLY A 1 642 ? -1.729 8.442 -9.668 1.00 89.81 642 GLY A O 1
ATOM 4970 N N . ILE A 1 643 ? 0.316 7.759 -9.016 1.00 90.00 643 ILE A N 1
ATOM 4971 C CA . ILE A 1 643 ? -0.181 6.845 -7.970 1.00 90.00 643 ILE A CA 1
ATOM 4972 C C . ILE A 1 643 ? -0.972 7.622 -6.906 1.00 90.00 643 ILE A C 1
ATOM 4974 O O . ILE A 1 643 ? -0.442 8.475 -6.189 1.00 90.00 643 ILE A O 1
ATOM 4978 N N . GLN A 1 644 ? -2.252 7.279 -6.752 1.00 89.19 644 GLN A N 1
ATOM 4979 C CA . GLN A 1 644 ? -3.141 7.895 -5.772 1.00 89.19 644 GLN A CA 1
ATOM 4980 C C . GLN A 1 644 ? -3.010 7.223 -4.400 1.00 89.19 644 GLN A C 1
ATOM 4982 O O . GLN A 1 644 ? -3.071 5.999 -4.259 1.00 89.19 644 GLN A O 1
ATOM 4987 N N . ARG A 1 645 ? -2.861 8.039 -3.349 1.00 89.81 645 ARG A N 1
ATOM 4988 C CA . ARG A 1 645 ? -2.809 7.548 -1.965 1.00 89.81 645 ARG A CA 1
ATOM 4989 C C . ARG A 1 645 ? -4.156 6.975 -1.552 1.00 89.81 645 ARG A C 1
ATOM 4991 O O . ARG A 1 645 ? -5.195 7.556 -1.848 1.00 89.81 645 ARG A O 1
ATOM 4998 N N . TRP A 1 646 ? -4.114 5.883 -0.795 1.00 89.00 646 TRP A N 1
ATOM 4999 C CA . TRP A 1 646 ? -5.296 5.224 -0.237 1.00 89.00 646 TRP A CA 1
ATOM 5000 C C . TRP A 1 646 ? -6.335 4.833 -1.295 1.00 89.00 646 TRP A C 1
ATOM 5002 O O . TRP A 1 646 ? -7.526 4.765 -0.997 1.00 89.00 646 TRP A O 1
ATOM 5012 N N . GLN A 1 647 ? -5.889 4.603 -2.532 1.00 91.25 647 GLN A N 1
ATOM 5013 C CA . GLN A 1 647 ? -6.682 4.041 -3.616 1.00 91.25 647 GLN A CA 1
ATOM 5014 C C . GLN A 1 647 ? -6.566 2.515 -3.545 1.00 91.25 647 GLN A C 1
ATOM 5016 O O . GLN A 1 647 ? -5.517 1.978 -3.919 1.00 91.25 647 GLN A O 1
ATOM 5021 N N . PRO A 1 648 ? -7.594 1.787 -3.065 1.00 93.75 648 PRO A N 1
ATOM 5022 C CA . PRO A 1 648 ? -7.503 0.345 -3.017 1.00 93.75 648 PRO A CA 1
ATOM 5023 C C . PRO A 1 648 ? -7.618 -0.230 -4.424 1.00 93.75 648 PRO A C 1
ATOM 5025 O O . PRO A 1 648 ? -8.387 0.262 -5.252 1.00 93.75 648 PRO A O 1
ATOM 5028 N N . VAL A 1 649 ? -6.859 -1.285 -4.670 1.00 97.12 649 VAL A N 1
ATOM 5029 C CA . VAL A 1 649 ? -6.901 -2.074 -5.895 1.00 97.12 649 VAL A CA 1
ATOM 5030 C C . VAL A 1 649 ? -6.843 -3.539 -5.507 1.00 97.12 649 VAL A C 1
ATOM 5032 O O . VAL A 1 649 ? -6.137 -3.917 -4.567 1.00 97.12 649 VAL A O 1
ATOM 5035 N N . LEU A 1 650 ? -7.625 -4.353 -6.198 1.00 98.19 650 LEU A N 1
ATOM 5036 C CA . LEU A 1 650 ? -7.639 -5.788 -6.001 1.00 98.19 650 LEU A CA 1
ATOM 5037 C C . LEU A 1 650 ? -7.088 -6.473 -7.240 1.00 98.19 650 LEU A C 1
ATOM 5039 O O . LEU A 1 650 ? -7.297 -6.005 -8.357 1.00 98.19 650 LEU A O 1
ATOM 5043 N N . TYR A 1 651 ? -6.391 -7.577 -7.022 1.00 98.12 651 TYR A N 1
ATOM 5044 C CA . TYR A 1 651 ? -5.890 -8.431 -8.082 1.00 98.12 651 TYR A CA 1
ATOM 5045 C C . TYR A 1 651 ? -6.449 -9.839 -7.918 1.00 98.12 651 TYR A C 1
ATOM 5047 O O . TYR A 1 651 ? -6.456 -10.334 -6.794 1.00 98.12 651 TYR A O 1
ATOM 5055 N N . ALA A 1 652 ? -6.893 -10.467 -9.004 1.00 97.25 652 ALA A N 1
ATOM 5056 C CA . ALA A 1 652 ? -7.405 -11.840 -9.018 1.00 97.25 652 ALA A CA 1
ATOM 5057 C C . ALA A 1 652 ? -6.709 -12.653 -10.105 1.00 97.25 652 ALA A C 1
ATOM 5059 O O . ALA A 1 652 ? -6.605 -12.182 -11.236 1.00 97.25 652 ALA A O 1
ATOM 5060 N N . ALA A 1 653 ? -6.275 -13.867 -9.795 1.00 96.94 653 ALA A N 1
ATOM 5061 C CA . ALA A 1 653 ? -5.961 -14.839 -10.832 1.00 96.94 653 ALA A CA 1
ATOM 5062 C C . ALA A 1 653 ? -7.241 -15.549 -11.288 1.00 96.94 653 ALA A C 1
ATOM 5064 O O . ALA A 1 653 ? -8.093 -15.881 -10.462 1.00 96.94 653 ALA A O 1
ATOM 5065 N N . GLY A 1 654 ? -7.357 -15.804 -12.588 1.00 94.62 654 GLY A N 1
ATOM 5066 C CA . GLY A 1 654 ? -8.468 -16.564 -13.150 1.00 94.62 654 GLY A CA 1
ATOM 5067 C C . GLY A 1 654 ? -8.790 -16.161 -14.582 1.00 94.62 654 GLY A C 1
ATOM 5068 O O . GLY A 1 654 ? -8.307 -15.150 -15.093 1.00 94.62 654 GLY A O 1
ATOM 5069 N N . GLU A 1 655 ? -9.634 -16.953 -15.238 1.00 92.44 655 GLU A N 1
ATOM 5070 C CA . GLU A 1 655 ? -10.158 -16.619 -16.568 1.00 92.44 655 GLU A CA 1
ATOM 5071 C C . GLU A 1 655 ? -11.026 -15.353 -16.531 1.00 92.44 655 GLU A C 1
ATOM 5073 O O . GLU A 1 655 ? -11.061 -14.595 -17.500 1.00 92.44 655 GLU A O 1
ATOM 5078 N N . ASP A 1 656 ? -11.633 -15.071 -15.377 1.00 92.94 656 ASP A N 1
ATOM 5079 C CA . ASP A 1 656 ? -12.531 -13.951 -15.124 1.00 92.94 656 ASP A CA 1
ATOM 5080 C C . ASP A 1 656 ? -12.279 -13.305 -13.740 1.00 92.94 656 ASP A C 1
ATOM 5082 O O . ASP A 1 656 ? -11.554 -13.867 -12.910 1.00 92.94 656 ASP A O 1
ATOM 5086 N N . PRO A 1 657 ? -12.824 -12.100 -13.467 1.00 94.88 657 PRO A N 1
ATOM 5087 C CA . PRO A 1 657 ? -12.575 -11.406 -12.205 1.00 94.88 657 PRO A CA 1
ATOM 5088 C C . PRO A 1 657 ? -13.418 -11.914 -11.016 1.00 94.88 657 PRO A C 1
ATOM 5090 O O . PRO A 1 657 ? -13.342 -11.299 -9.948 1.00 94.88 657 PRO A O 1
ATOM 5093 N N . SER A 1 658 ? -14.210 -12.990 -11.147 1.00 94.44 658 SER A N 1
ATOM 5094 C CA . SER A 1 658 ? -15.261 -13.374 -10.181 1.00 94.44 658 SER A CA 1
ATOM 5095 C C . SER A 1 658 ? -14.753 -13.538 -8.752 1.00 94.44 658 SER A C 1
ATOM 5097 O O . SER A 1 658 ? -15.378 -13.011 -7.838 1.00 94.44 658 SER A O 1
ATOM 5099 N N . ASN A 1 659 ? -13.569 -14.125 -8.543 1.00 95.00 659 ASN A N 1
ATOM 5100 C CA . ASN A 1 659 ? -12.993 -14.290 -7.199 1.00 95.00 659 ASN A CA 1
ATOM 5101 C C . ASN A 1 659 ? -12.835 -12.952 -6.450 1.00 95.00 659 ASN A C 1
ATOM 5103 O O . ASN A 1 659 ? -13.076 -12.864 -5.244 1.00 95.00 659 ASN A O 1
ATOM 5107 N N . VAL A 1 660 ? -12.447 -11.881 -7.153 1.00 96.44 660 VAL A N 1
ATOM 5108 C CA . VAL A 1 660 ? -12.380 -10.537 -6.561 1.00 96.44 660 VAL A CA 1
ATOM 5109 C C . VAL A 1 660 ? -13.775 -9.966 -6.328 1.00 96.44 660 VAL A C 1
ATOM 5111 O O . VAL A 1 660 ? -13.994 -9.315 -5.306 1.00 96.44 660 VAL A O 1
ATOM 5114 N N . MET A 1 661 ? -14.716 -10.206 -7.240 1.00 96.62 661 MET A N 1
ATOM 5115 C CA . MET A 1 661 ? -16.096 -9.724 -7.124 1.00 96.62 661 MET A CA 1
ATOM 5116 C C . MET A 1 661 ? -16.810 -10.349 -5.916 1.00 96.62 661 MET A C 1
ATOM 5118 O O . MET A 1 661 ? -17.462 -9.633 -5.150 1.00 96.62 661 MET A O 1
ATOM 5122 N N . ASP A 1 662 ? -16.622 -11.650 -5.703 1.00 96.00 662 ASP A N 1
ATOM 5123 C CA . ASP A 1 662 ? -17.134 -12.401 -4.557 1.00 96.00 662 ASP A CA 1
ATOM 5124 C C . ASP A 1 662 ? -16.491 -11.926 -3.257 1.00 96.00 662 ASP A C 1
ATOM 5126 O O . ASP A 1 662 ? -17.185 -11.690 -2.268 1.00 96.00 662 ASP A O 1
ATOM 5130 N N . PHE A 1 663 ? -15.176 -11.686 -3.266 1.00 97.19 663 PHE A N 1
ATOM 5131 C CA . PHE A 1 663 ? -14.483 -11.123 -2.111 1.00 97.19 663 PHE A CA 1
ATOM 5132 C C . PHE A 1 663 ? -14.999 -9.717 -1.766 1.00 97.19 663 PHE A C 1
ATOM 5134 O O . PHE A 1 663 ? -15.252 -9.425 -0.598 1.00 97.19 663 PHE A O 1
ATOM 5141 N N . ILE A 1 664 ? -15.221 -8.846 -2.758 1.00 97.50 664 ILE A N 1
ATOM 5142 C CA . ILE A 1 664 ? -15.806 -7.515 -2.530 1.00 97.50 664 ILE A CA 1
ATOM 5143 C C . ILE A 1 664 ? -17.204 -7.640 -1.919 1.00 97.50 664 ILE A C 1
ATOM 5145 O O . ILE A 1 664 ? -17.504 -6.963 -0.931 1.00 97.50 664 ILE A O 1
ATOM 5149 N N . TYR A 1 665 ? -18.044 -8.509 -2.485 1.00 97.25 665 TYR A N 1
ATOM 5150 C CA . TYR A 1 665 ? -19.399 -8.741 -1.998 1.00 97.25 665 TYR A CA 1
ATOM 5151 C C . TYR A 1 665 ? -19.408 -9.272 -0.560 1.00 97.25 665 TYR A C 1
ATOM 5153 O O . TYR A 1 665 ? -20.122 -8.727 0.281 1.00 97.25 665 TYR A O 1
ATOM 5161 N N . PHE A 1 666 ? -18.550 -10.243 -0.243 1.00 97.31 666 PHE A N 1
ATOM 5162 C CA . PHE A 1 666 ? -18.381 -10.794 1.103 1.00 97.31 666 PHE A CA 1
ATOM 5163 C C . PHE A 1 666 ? -18.060 -9.709 2.144 1.00 97.31 666 PHE A C 1
ATOM 5165 O O . PHE A 1 666 ? -18.660 -9.667 3.222 1.00 97.31 666 PHE A O 1
ATOM 5172 N N . ILE A 1 667 ? -17.162 -8.773 1.813 1.00 97.81 667 ILE A N 1
ATOM 5173 C CA . ILE A 1 667 ? -16.831 -7.649 2.700 1.00 97.81 667 ILE A CA 1
ATOM 5174 C C . ILE A 1 667 ? -18.016 -6.698 2.881 1.00 97.81 667 ILE A C 1
ATOM 5176 O O . ILE A 1 667 ? -18.277 -6.255 4.002 1.00 97.81 667 ILE A O 1
ATOM 5180 N N . LEU A 1 668 ? -18.736 -6.366 1.809 1.00 97.25 668 LEU A N 1
ATOM 5181 C CA . LEU A 1 668 ? -19.906 -5.486 1.890 1.00 97.25 668 LEU A CA 1
ATOM 5182 C C . LEU A 1 668 ? -21.040 -6.119 2.695 1.00 97.25 668 LEU A C 1
ATOM 5184 O O . LEU A 1 668 ? -21.647 -5.443 3.522 1.00 97.25 668 LEU A O 1
ATOM 5188 N N . GLU A 1 669 ? -21.284 -7.414 2.514 1.00 97.31 669 GLU A N 1
ATOM 5189 C CA . GLU A 1 669 ? -22.276 -8.160 3.282 1.00 97.31 669 GLU A CA 1
ATOM 5190 C C . GLU A 1 669 ? -21.924 -8.165 4.777 1.00 97.31 669 GLU A C 1
ATOM 5192 O O . GLU A 1 669 ? -22.792 -7.954 5.625 1.00 97.31 669 GLU A O 1
ATOM 5197 N N . HIS A 1 670 ? -20.644 -8.330 5.120 1.00 97.50 670 HIS A N 1
ATOM 5198 C CA . HIS A 1 670 ? -20.194 -8.215 6.503 1.00 97.50 670 HIS A CA 1
ATOM 5199 C C . HIS A 1 670 ? -20.415 -6.801 7.068 1.00 97.50 670 HIS A C 1
ATOM 5201 O O . HIS A 1 670 ? -20.934 -6.659 8.176 1.00 97.50 670 HIS A O 1
ATOM 5207 N N . LYS A 1 671 ? -20.090 -5.746 6.306 1.00 96.94 671 LYS A N 1
ATOM 5208 C CA . LYS A 1 671 ? -20.351 -4.354 6.720 1.00 96.94 671 LYS A CA 1
ATOM 5209 C C . LYS A 1 671 ? -21.836 -4.070 6.917 1.00 96.94 671 LYS A C 1
ATOM 5211 O O . LYS A 1 671 ? -22.185 -3.350 7.850 1.00 96.94 671 LYS A O 1
ATOM 5216 N N . LEU A 1 672 ? -22.692 -4.628 6.064 1.00 96.38 672 LEU A N 1
ATOM 5217 C CA . LEU A 1 672 ? -24.142 -4.498 6.176 1.00 96.38 672 LEU A CA 1
ATOM 5218 C C . LEU A 1 672 ? -24.645 -5.184 7.449 1.00 96.38 672 LEU A C 1
ATOM 5220 O O . LEU A 1 672 ? -25.350 -4.567 8.240 1.00 96.38 672 LEU A O 1
ATOM 5224 N N . ARG A 1 673 ? -24.205 -6.424 7.706 1.00 96.75 673 ARG A N 1
ATOM 5225 C CA . ARG A 1 673 ? -24.547 -7.170 8.930 1.00 96.75 673 ARG A CA 1
ATOM 5226 C C . ARG A 1 673 ? -24.085 -6.467 10.209 1.00 96.75 673 ARG A C 1
ATOM 5228 O O . ARG A 1 673 ? -24.778 -6.539 11.217 1.00 96.75 673 ARG A O 1
ATOM 5235 N N . ARG A 1 674 ? -22.939 -5.775 10.176 1.00 95.31 674 ARG A N 1
ATOM 5236 C CA . ARG A 1 674 ? -22.436 -4.964 11.302 1.00 95.31 674 ARG A CA 1
ATOM 5237 C C . ARG A 1 674 ? -23.096 -3.586 11.428 1.00 95.31 674 ARG A C 1
ATOM 5239 O O . ARG A 1 674 ? -22.789 -2.875 12.380 1.00 95.31 674 ARG A O 1
ATOM 5246 N N . GLY A 1 675 ? -23.946 -3.182 10.483 1.00 93.38 675 GLY A N 1
ATOM 5247 C CA . GLY A 1 675 ? -24.529 -1.838 10.446 1.00 93.38 675 GLY A CA 1
ATOM 5248 C C . GLY A 1 675 ? -23.522 -0.726 10.127 1.00 93.38 675 GLY A C 1
ATOM 5249 O O . GLY A 1 675 ? -23.811 0.444 10.352 1.00 93.38 675 GLY A O 1
ATOM 5250 N N . THR A 1 676 ? -22.334 -1.058 9.604 1.00 93.00 676 THR A N 1
ATOM 5251 C CA . THR A 1 676 ? -21.342 -0.066 9.144 1.00 93.00 676 THR A CA 1
ATOM 5252 C C . THR A 1 676 ? -21.790 0.616 7.851 1.00 93.00 676 THR A C 1
ATOM 5254 O O . THR A 1 676 ? -21.388 1.739 7.567 1.00 93.00 676 THR A O 1
ATOM 5257 N N . ILE A 1 677 ? -22.617 -0.063 7.055 1.00 94.50 677 ILE A N 1
ATOM 5258 C CA . ILE A 1 677 ? -23.333 0.517 5.916 1.00 94.50 677 ILE A CA 1
ATOM 5259 C C . ILE A 1 677 ? -24.829 0.277 6.122 1.00 94.50 677 ILE A C 1
ATOM 5261 O O . ILE A 1 677 ? -25.216 -0.784 6.606 1.00 94.50 677 ILE A O 1
ATOM 5265 N N . ALA A 1 678 ? -25.661 1.258 5.768 1.00 91.75 678 ALA A N 1
ATOM 5266 C CA . ALA A 1 678 ? -27.105 1.193 6.006 1.00 91.75 678 ALA A CA 1
ATOM 5267 C C . ALA A 1 678 ? -27.842 0.262 5.024 1.00 91.75 678 ALA A C 1
ATOM 5269 O O . ALA A 1 678 ? -28.819 -0.381 5.393 1.00 91.75 678 ALA A O 1
ATOM 5270 N N . ALA A 1 679 ? -27.369 0.184 3.778 1.00 94.06 679 ALA A N 1
ATOM 5271 C CA . ALA A 1 679 ? -27.952 -0.637 2.722 1.00 94.06 679 ALA A CA 1
ATOM 5272 C C . ALA A 1 679 ? -26.863 -1.169 1.779 1.00 94.06 679 ALA A C 1
ATOM 5274 O O . ALA A 1 679 ? -25.783 -0.581 1.663 1.00 94.06 679 ALA A O 1
ATOM 5275 N N . MET A 1 680 ? -27.152 -2.281 1.096 1.00 95.88 680 MET A N 1
ATOM 5276 C CA . MET A 1 680 ? -26.280 -2.813 0.046 1.00 95.88 680 MET A CA 1
ATOM 5277 C C . MET A 1 680 ? -26.314 -1.866 -1.167 1.00 95.88 680 MET A C 1
ATOM 5279 O O . MET A 1 680 ? -27.402 -1.598 -1.680 1.00 95.88 680 MET A O 1
ATOM 5283 N N . PRO A 1 681 ? -25.166 -1.354 -1.647 1.00 96.06 681 PRO A N 1
ATOM 5284 C CA . PRO A 1 681 ? -25.144 -0.520 -2.842 1.00 96.06 681 PRO A CA 1
ATOM 5285 C C . PRO A 1 681 ? -25.451 -1.340 -4.097 1.00 96.06 681 PRO A C 1
ATOM 5287 O O . PRO A 1 681 ? -25.208 -2.546 -4.145 1.00 96.06 681 PRO A O 1
ATOM 5290 N N . LYS A 1 682 ? -25.907 -0.673 -5.159 1.00 96.00 682 LYS A N 1
ATOM 5291 C CA . LYS A 1 682 ? -26.019 -1.301 -6.478 1.00 96.00 682 LYS A CA 1
ATOM 5292 C C . LYS A 1 682 ? -24.620 -1.641 -6.997 1.00 96.00 682 LYS A C 1
ATOM 5294 O O . LYS A 1 682 ? -23.780 -0.748 -7.127 1.00 96.00 682 LYS A O 1
ATOM 5299 N N . LEU A 1 683 ? -24.386 -2.916 -7.295 1.00 97.06 683 LEU A N 1
ATOM 5300 C CA . LEU A 1 683 ? -23.085 -3.447 -7.697 1.00 97.06 683 LEU A CA 1
ATOM 5301 C C . LEU A 1 683 ? -22.992 -3.539 -9.220 1.00 97.06 683 LEU A C 1
ATOM 5303 O O . LEU A 1 683 ? -23.738 -4.281 -9.858 1.00 97.06 683 LEU A O 1
ATOM 5307 N N . LEU A 1 684 ? -22.086 -2.758 -9.802 1.00 95.88 684 LEU A N 1
ATOM 5308 C CA . LEU A 1 684 ? -21.883 -2.665 -11.244 1.00 95.88 684 LEU A CA 1
ATOM 5309 C C . LEU A 1 684 ? -20.467 -3.106 -11.620 1.00 95.88 684 LEU A C 1
ATOM 5311 O O . LEU A 1 684 ? -19.505 -2.704 -10.969 1.00 95.88 684 LEU A O 1
ATOM 5315 N N . LEU A 1 685 ? -20.333 -3.887 -12.688 1.00 95.69 685 LEU A N 1
ATOM 5316 C CA . LEU A 1 685 ? -19.052 -4.277 -13.280 1.00 95.69 685 LEU A CA 1
ATOM 5317 C C . LEU A 1 685 ? -18.868 -3.554 -14.619 1.00 95.69 685 LEU A C 1
ATOM 5319 O O . LEU A 1 685 ? -19.755 -3.596 -15.468 1.00 95.69 685 LEU A O 1
ATOM 5323 N N . GLN A 1 686 ? -17.718 -2.915 -14.818 1.00 94.94 686 GLN A N 1
ATOM 5324 C CA . GLN A 1 686 ? -17.302 -2.315 -16.087 1.00 94.94 686 GLN A CA 1
ATOM 5325 C C . GLN A 1 686 ? -16.028 -2.991 -16.595 1.00 94.94 686 GLN A C 1
ATOM 5327 O O . GLN A 1 686 ? -15.073 -3.177 -15.840 1.00 94.94 686 GLN A O 1
ATOM 5332 N N . LEU A 1 687 ? -16.019 -3.318 -17.886 1.00 93.44 687 LEU A N 1
ATOM 5333 C CA . LEU A 1 687 ? -14.930 -4.009 -18.580 1.00 93.44 687 LEU A CA 1
ATOM 5334 C C . LEU A 1 687 ? -14.486 -3.154 -19.778 1.00 93.44 687 LEU A C 1
ATOM 5336 O O . LEU A 1 687 ? -14.956 -3.392 -20.890 1.00 93.44 687 LEU A O 1
ATOM 5340 N N . PRO A 1 688 ? -13.642 -2.127 -19.569 1.00 89.12 688 PRO A N 1
ATOM 5341 C CA . PRO A 1 688 ? -13.275 -1.186 -20.628 1.00 89.12 688 PRO A CA 1
ATOM 5342 C C . PRO A 1 688 ? -12.578 -1.855 -21.816 1.00 89.12 688 PRO A C 1
ATOM 5344 O O . PRO A 1 688 ? -12.797 -1.443 -22.947 1.00 89.12 688 PRO A O 1
ATOM 5347 N N . ASP A 1 689 ? -11.830 -2.929 -21.567 1.00 82.81 689 ASP A N 1
ATOM 5348 C CA . ASP A 1 689 ? -11.023 -3.602 -22.590 1.00 82.81 689 ASP A CA 1
ATOM 5349 C C . ASP A 1 689 ? -11.753 -4.803 -23.230 1.00 82.81 689 ASP A C 1
ATOM 5351 O O . ASP A 1 689 ? -11.155 -5.582 -23.966 1.00 82.81 689 ASP A O 1
ATOM 5355 N N . GLY A 1 690 ? -13.034 -5.029 -22.898 1.00 76.69 690 GLY A N 1
ATOM 5356 C CA . GLY A 1 690 ? -13.847 -6.120 -23.463 1.00 76.69 690 GLY A CA 1
ATOM 5357 C C . GLY A 1 690 ? -13.361 -7.547 -23.151 1.00 76.69 690 GLY A C 1
ATOM 5358 O O . GLY A 1 690 ? -13.856 -8.508 -23.734 1.00 76.69 690 GLY A O 1
ATOM 5359 N N . GLY A 1 691 ? -12.401 -7.710 -22.233 1.00 70.50 691 GLY A N 1
ATOM 5360 C CA . GLY A 1 691 ? -11.652 -8.960 -22.041 1.00 70.50 691 GLY A CA 1
ATOM 5361 C C . GLY A 1 691 ? -12.416 -10.153 -21.446 1.00 70.50 691 GLY A C 1
ATOM 5362 O O . GLY A 1 691 ? -11.842 -11.240 -21.362 1.00 70.50 691 GLY A O 1
ATOM 5363 N N . PHE A 1 692 ? -13.670 -9.978 -21.016 1.00 81.69 692 PHE A N 1
ATOM 5364 C CA . PHE A 1 692 ? -14.527 -11.037 -20.471 1.00 81.69 692 PHE A CA 1
ATOM 5365 C C . PHE A 1 692 ? -15.904 -11.000 -21.143 1.00 81.69 692 PHE A C 1
ATOM 5367 O O . PHE A 1 692 ? -16.553 -9.957 -21.167 1.00 81.69 692 PHE A O 1
ATOM 5374 N N . GLN A 1 693 ? -16.339 -12.146 -21.675 1.00 77.44 693 GLN A N 1
ATOM 5375 C CA . GLN A 1 693 ? -17.621 -12.313 -22.380 1.00 77.44 693 GLN A CA 1
ATOM 5376 C C . GLN A 1 693 ? -18.591 -13.265 -21.655 1.00 77.44 693 GLN A C 1
ATOM 5378 O O . GLN A 1 693 ? -19.665 -13.566 -22.172 1.00 77.44 693 GLN A O 1
ATOM 5383 N N . GLY A 1 694 ? -18.220 -13.767 -20.474 1.00 79.69 694 GLY A N 1
ATOM 5384 C CA . GLY A 1 694 ? -19.053 -14.690 -19.707 1.00 79.69 694 GLY A CA 1
ATOM 5385 C C . GLY A 1 694 ? -20.207 -13.998 -18.965 1.00 79.69 694 GLY A C 1
ATOM 5386 O O . GLY A 1 694 ? -20.251 -12.768 -18.864 1.00 79.69 694 GLY A O 1
ATOM 5387 N N . PRO A 1 695 ? -21.156 -14.775 -18.414 1.00 82.25 695 PRO A N 1
ATOM 5388 C CA . PRO A 1 695 ? -22.169 -14.233 -17.521 1.00 82.25 695 PRO A CA 1
ATOM 5389 C C . PRO A 1 695 ? -21.507 -13.724 -16.236 1.00 82.25 695 PRO A C 1
ATOM 5391 O O . PRO A 1 695 ? -20.732 -14.435 -15.596 1.00 82.25 695 PRO A O 1
ATOM 5394 N N . VAL A 1 696 ? -21.830 -12.493 -15.844 1.00 83.88 696 VAL A N 1
ATOM 5395 C CA . VAL A 1 696 ? -21.396 -11.944 -14.556 1.00 83.88 696 VAL A CA 1
ATOM 5396 C C . VAL A 1 696 ? -22.135 -12.691 -13.443 1.00 83.88 696 VAL A C 1
ATOM 5398 O O . VAL A 1 696 ? -23.365 -12.725 -13.437 1.00 83.88 696 VAL A O 1
ATOM 5401 N N . GLN A 1 697 ? -21.395 -13.316 -12.525 1.00 82.88 697 GLN A N 1
ATOM 5402 C CA . GLN A 1 697 ? -21.984 -14.070 -11.420 1.00 82.88 697 GLN A CA 1
ATOM 5403 C C . GLN A 1 697 ? -22.365 -13.171 -10.234 1.00 82.88 697 GLN A C 1
ATOM 5405 O O . GLN A 1 697 ? -21.809 -12.090 -10.020 1.00 82.88 697 GLN A O 1
ATOM 5410 N N . GLY A 1 698 ? -23.324 -13.650 -9.438 1.00 84.56 698 GLY A N 1
ATOM 5411 C CA . GLY A 1 698 ? -23.734 -13.005 -8.195 1.00 84.56 698 GLY A CA 1
ATOM 5412 C C . GLY A 1 698 ? -24.585 -11.738 -8.396 1.00 84.56 698 GLY A C 1
ATOM 5413 O O . GLY A 1 698 ? -25.298 -11.610 -9.388 1.00 84.56 698 GLY A O 1
ATOM 5414 N N . PRO A 1 699 ? -24.561 -10.796 -7.438 1.00 93.62 699 PRO A N 1
ATOM 5415 C CA . PRO A 1 699 ? -25.406 -9.592 -7.444 1.00 93.62 699 PRO A CA 1
ATOM 5416 C C . PRO A 1 699 ? -24.932 -8.492 -8.411 1.00 93.62 699 PRO A C 1
ATOM 5418 O O . PRO A 1 699 ? -25.463 -7.379 -8.397 1.00 93.62 699 PRO A O 1
ATOM 5421 N N . TRP A 1 700 ? -23.905 -8.768 -9.210 1.00 95.50 700 TRP A N 1
ATOM 5422 C CA . TRP A 1 700 ? -23.253 -7.796 -10.073 1.00 95.50 700 TRP A CA 1
ATOM 5423 C C . TRP A 1 700 ? -23.982 -7.654 -11.408 1.00 95.50 700 TRP A C 1
ATOM 5425 O O . TRP A 1 700 ? -24.349 -8.637 -12.046 1.00 95.50 700 TRP A O 1
ATOM 5435 N N . GLN A 1 701 ? -24.158 -6.414 -11.861 1.00 94.50 701 GLN A N 1
ATOM 5436 C CA . GLN A 1 701 ? -24.730 -6.109 -13.172 1.00 94.50 701 GLN A CA 1
ATOM 5437 C C . GLN A 1 701 ? -23.653 -5.534 -14.085 1.00 94.50 701 GLN A C 1
ATOM 5439 O O . GLN A 1 701 ? -22.906 -4.639 -13.685 1.00 94.50 701 GLN A O 1
ATOM 5444 N N . LEU A 1 702 ? -23.588 -6.012 -15.327 1.00 93.19 702 LEU A N 1
ATOM 5445 C CA . LEU A 1 702 ? -22.702 -5.421 -16.322 1.00 93.19 702 LEU A CA 1
ATOM 5446 C C . LEU A 1 702 ? -23.203 -4.012 -16.665 1.00 93.19 702 LEU A C 1
ATOM 5448 O O . LEU A 1 702 ? -24.350 -3.830 -17.074 1.00 93.19 702 LEU A O 1
ATOM 5452 N N . ALA A 1 703 ? -22.351 -3.012 -16.475 1.00 91.50 703 ALA A N 1
ATOM 5453 C CA . ALA A 1 703 ? -22.633 -1.632 -16.830 1.00 91.50 703 ALA A CA 1
ATOM 5454 C C . ALA A 1 703 ? -21.926 -1.271 -18.135 1.00 91.50 703 ALA A C 1
ATOM 5456 O O . ALA A 1 703 ? -20.790 -1.682 -18.376 1.00 91.50 703 ALA A O 1
ATOM 5457 N N . ALA A 1 704 ? -22.590 -0.452 -18.953 1.00 89.62 704 ALA A N 1
ATOM 5458 C CA . ALA A 1 704 ? -21.965 0.121 -20.133 1.00 89.62 704 ALA A CA 1
ATOM 5459 C C . ALA A 1 704 ? -20.725 0.931 -19.728 1.00 89.62 704 ALA A C 1
ATOM 5461 O O . ALA A 1 704 ? -20.724 1.656 -18.724 1.00 89.62 704 ALA A O 1
ATOM 5462 N N . VAL A 1 705 ? -19.667 0.790 -20.520 1.00 87.94 705 VAL A N 1
ATOM 5463 C CA . VAL A 1 705 ? -18.472 1.619 -20.399 1.00 87.94 705 VAL A CA 1
ATOM 5464 C C . VAL A 1 705 ? -18.843 3.009 -20.934 1.00 87.94 705 VAL A C 1
ATOM 5466 O O . VAL A 1 705 ? -19.384 3.094 -22.039 1.00 87.94 705 VAL A O 1
ATOM 5469 N N . PRO A 1 706 ? -18.633 4.095 -20.168 1.00 86.19 706 PRO A N 1
ATOM 5470 C CA . PRO A 1 706 ? -18.902 5.443 -20.654 1.00 86.19 706 PRO A CA 1
ATOM 5471 C C . PRO A 1 706 ? -18.102 5.712 -21.932 1.00 86.19 706 PRO A C 1
ATOM 5473 O O . PRO A 1 706 ? -16.938 5.327 -22.009 1.00 86.19 706 PRO A O 1
ATOM 5476 N N . GLN A 1 707 ? -18.702 6.398 -22.911 1.00 82.06 707 GLN A N 1
ATOM 5477 C CA . GLN A 1 707 ? -17.981 6.815 -24.125 1.00 82.06 707 GLN A CA 1
ATOM 5478 C C . GLN A 1 707 ? -16.780 7.712 -23.794 1.00 82.06 707 GLN A C 1
ATOM 5480 O O . GLN A 1 707 ? -15.771 7.688 -24.491 1.00 82.06 707 GLN A O 1
ATOM 5485 N N . ASP A 1 708 ? -16.887 8.477 -22.708 1.00 81.75 708 ASP A N 1
ATOM 5486 C CA . ASP A 1 708 ? -15.802 9.284 -22.175 1.00 81.75 708 ASP A CA 1
ATOM 5487 C C . ASP A 1 708 ? -14.947 8.465 -21.194 1.00 81.75 708 ASP A C 1
ATOM 5489 O O . ASP A 1 708 ? -15.297 8.278 -20.021 1.00 81.75 708 ASP A O 1
ATOM 5493 N N . SER A 1 709 ? -13.806 7.978 -21.687 1.00 76.88 709 SER A N 1
ATOM 5494 C CA . SER A 1 709 ? -12.836 7.196 -20.917 1.00 76.88 709 SER A CA 1
ATOM 5495 C C . SER A 1 709 ? -12.157 7.995 -19.799 1.00 76.88 709 SER A C 1
ATOM 5497 O O . SER A 1 709 ? -11.578 7.387 -18.896 1.00 76.88 709 SER A O 1
ATOM 5499 N N . SER A 1 710 ? -12.272 9.331 -19.785 1.00 78.81 710 SER A N 1
ATOM 5500 C CA . SER A 1 710 ? -11.657 10.190 -18.762 1.00 78.81 710 SER A CA 1
ATOM 5501 C C . SER A 1 710 ? -12.203 9.946 -17.349 1.00 78.81 710 SER A C 1
ATOM 5503 O O . SER A 1 710 ? -11.504 10.184 -16.361 1.00 78.81 710 SER A O 1
ATOM 5505 N N . ASN A 1 711 ? -13.423 9.407 -17.247 1.00 81.62 711 ASN A N 1
ATOM 5506 C CA . ASN A 1 711 ? -14.072 9.073 -15.978 1.00 81.62 711 ASN A CA 1
ATOM 5507 C C . ASN A 1 711 ? -13.670 7.698 -15.425 1.00 81.62 711 ASN A C 1
ATOM 5509 O O . ASN A 1 711 ? -14.007 7.364 -14.284 1.00 81.62 711 ASN A O 1
ATOM 5513 N N . LEU A 1 712 ? -12.959 6.881 -16.208 1.00 89.94 712 LEU A N 1
ATOM 5514 C CA . LEU A 1 712 ? -12.480 5.588 -15.744 1.00 89.94 712 LEU A CA 1
ATOM 5515 C C . LEU A 1 712 ? -11.236 5.767 -14.861 1.00 89.94 712 LEU A C 1
ATOM 5517 O O . LEU A 1 712 ? -10.361 6.585 -15.154 1.00 89.94 712 LEU A O 1
ATOM 5521 N N . PRO A 1 713 ? -11.106 4.985 -13.776 1.00 92.12 713 PRO A N 1
ATOM 5522 C CA . PRO A 1 713 ? -9.911 5.022 -12.950 1.00 92.12 713 PRO A CA 1
ATOM 5523 C C . PRO A 1 713 ? -8.709 4.592 -13.790 1.00 92.12 713 PRO A C 1
ATOM 5525 O O . PRO A 1 713 ? -8.761 3.574 -14.478 1.00 92.12 713 PRO A O 1
ATOM 5528 N N . LYS A 1 714 ? -7.626 5.367 -13.746 1.00 92.50 714 LYS A N 1
ATOM 5529 C CA . LYS A 1 714 ? -6.438 5.086 -14.554 1.00 92.50 714 LYS A CA 1
ATOM 5530 C C . LYS A 1 714 ? -5.735 3.823 -14.037 1.00 92.50 714 LYS A C 1
ATOM 5532 O O . LYS A 1 714 ? -5.498 3.736 -12.826 1.00 92.50 714 LYS A O 1
ATOM 5537 N N . PRO A 1 715 ? -5.350 2.882 -14.916 1.00 92.19 715 PRO A N 1
ATOM 5538 C CA . PRO A 1 715 ? -4.759 1.602 -14.518 1.00 92.19 715 PRO A CA 1
ATOM 5539 C C . PRO A 1 715 ? -3.493 1.757 -13.655 1.00 92.19 715 PRO A C 1
ATOM 5541 O O . PRO A 1 715 ? -3.360 1.130 -12.603 1.00 92.19 715 PRO A O 1
ATOM 5544 N N . PHE A 1 716 ? -2.595 2.664 -14.051 1.00 94.50 716 PHE A N 1
ATOM 5545 C CA . PHE A 1 716 ? -1.318 2.918 -13.368 1.00 94.50 716 PHE A CA 1
ATOM 5546 C C . PHE A 1 716 ? -1.427 3.855 -12.155 1.00 94.50 716 PHE A C 1
ATOM 5548 O O . PHE A 1 716 ? -0.491 3.946 -11.365 1.00 94.50 716 PHE A O 1
ATOM 5555 N N . ALA A 1 717 ? -2.587 4.486 -11.933 1.00 92.62 717 ALA A N 1
ATOM 5556 C CA . ALA A 1 717 ? -2.820 5.318 -10.748 1.00 92.62 717 ALA A CA 1
ATOM 5557 C C . ALA A 1 717 ? -3.027 4.498 -9.457 1.00 92.62 717 ALA A C 1
ATOM 5559 O O . ALA A 1 717 ? -3.152 5.069 -8.372 1.00 92.62 717 ALA A O 1
ATOM 5560 N N . ALA A 1 718 ? -3.069 3.166 -9.551 1.00 93.75 718 ALA A N 1
ATOM 5561 C CA . ALA A 1 718 ? -3.053 2.255 -8.410 1.00 93.75 718 ALA A CA 1
ATOM 5562 C C . ALA A 1 718 ? -1.694 1.556 -8.261 1.00 93.75 718 ALA A C 1
ATOM 5564 O O . ALA A 1 718 ? -0.885 1.541 -9.181 1.00 93.75 718 ALA A O 1
ATOM 5565 N N . LEU A 1 719 ? -1.433 0.959 -7.094 1.00 94.38 719 LEU A N 1
ATOM 5566 C CA . LEU A 1 719 ? -0.198 0.198 -6.869 1.00 94.38 719 LEU A CA 1
ATOM 5567 C C . LEU A 1 719 ? -0.156 -1.082 -7.724 1.00 94.38 719 LEU A C 1
ATOM 5569 O O . LEU A 1 719 ? -1.188 -1.750 -7.829 1.00 94.38 719 LEU A O 1
ATOM 5573 N N . PRO A 1 720 ? 1.019 -1.487 -8.247 1.00 94.19 720 PRO A N 1
ATOM 5574 C CA . PRO A 1 720 ? 1.186 -2.786 -8.901 1.00 94.19 720 PRO A CA 1
ATOM 5575 C C . PRO A 1 720 ? 0.958 -3.937 -7.902 1.00 94.19 720 PRO A C 1
ATOM 5577 O O . PRO A 1 720 ? 1.084 -3.736 -6.688 1.00 94.19 720 PRO A O 1
ATOM 5580 N N . PRO A 1 721 ? 0.666 -5.166 -8.369 1.00 92.62 721 PRO A N 1
ATOM 5581 C CA . PRO A 1 721 ? 0.377 -6.290 -7.477 1.00 92.62 721 PRO A CA 1
ATOM 5582 C C . PRO A 1 721 ? 1.599 -6.714 -6.655 1.00 92.62 721 PRO A C 1
ATOM 5584 O O . PRO A 1 721 ? 1.434 -7.279 -5.576 1.00 92.62 721 PRO A O 1
ATOM 5587 N N . ARG A 1 722 ? 2.822 -6.437 -7.127 1.00 90.31 722 ARG A N 1
ATOM 5588 C CA . ARG A 1 722 ? 4.068 -6.629 -6.379 1.00 90.31 722 ARG A CA 1
ATOM 5589 C C . ARG A 1 722 ? 4.905 -5.360 -6.379 1.00 90.31 722 ARG A C 1
ATOM 5591 O O . ARG A 1 722 ? 5.069 -4.695 -7.396 1.00 90.31 722 ARG A O 1
ATOM 5598 N N . GLY A 1 723 ? 5.500 -5.073 -5.224 1.00 89.38 723 GLY A N 1
ATOM 5599 C CA . GLY A 1 723 ? 6.338 -3.895 -5.042 1.00 89.38 723 GLY A CA 1
ATOM 5600 C C . GLY A 1 723 ? 5.535 -2.595 -5.091 1.00 89.38 723 GLY A C 1
ATOM 5601 O O . GLY A 1 723 ? 4.378 -2.538 -4.684 1.00 89.38 723 GLY A O 1
ATOM 5602 N N . ARG A 1 724 ? 6.196 -1.523 -5.524 1.00 89.12 724 ARG A N 1
ATOM 5603 C CA . ARG A 1 724 ? 5.607 -0.178 -5.641 1.00 89.12 724 ARG A CA 1
ATOM 5604 C C . ARG A 1 724 ? 5.887 0.494 -6.972 1.00 89.12 724 ARG A C 1
ATOM 5606 O O . ARG A 1 724 ? 5.502 1.641 -7.144 1.00 89.12 724 ARG A O 1
ATOM 5613 N N . ARG A 1 725 ? 6.604 -0.204 -7.849 1.00 92.00 725 ARG A N 1
ATOM 5614 C CA . ARG A 1 725 ? 7.066 0.347 -9.108 1.00 92.00 725 ARG A CA 1
ATOM 5615 C C . ARG A 1 725 ? 6.420 -0.398 -10.255 1.00 92.00 725 ARG A C 1
ATOM 5617 O O . ARG A 1 725 ? 6.480 -1.629 -10.268 1.00 92.00 725 ARG A O 1
ATOM 5624 N N . HIS A 1 726 ? 5.800 0.342 -11.153 1.00 94.56 726 HIS A N 1
ATOM 5625 C CA . HIS A 1 726 ? 5.296 -0.178 -12.414 1.00 94.56 726 HIS A CA 1
ATOM 5626 C C . HIS A 1 726 ? 6.444 -0.336 -13.402 1.00 94.56 726 HIS A C 1
ATOM 5628 O O . HIS A 1 726 ? 7.527 0.209 -13.193 1.00 94.56 726 HIS A O 1
ATOM 5634 N N . VAL A 1 727 ? 6.211 -1.106 -14.459 1.00 95.06 727 VAL A N 1
ATOM 5635 C CA . VAL A 1 727 ? 7.147 -1.172 -15.578 1.00 95.06 727 VAL A CA 1
ATOM 5636 C C . VAL A 1 727 ? 6.849 -0.006 -16.511 1.00 95.06 727 VAL A C 1
ATOM 5638 O O . VAL A 1 727 ? 5.722 0.156 -16.976 1.00 95.06 727 VAL A O 1
ATOM 5641 N N . ILE A 1 728 ? 7.864 0.814 -16.746 1.00 95.88 728 ILE A N 1
ATOM 5642 C CA . ILE A 1 728 ? 7.834 1.962 -17.643 1.00 95.88 728 ILE A CA 1
ATOM 5643 C C . ILE A 1 728 ? 8.681 1.614 -18.857 1.00 95.88 728 ILE A C 1
ATOM 5645 O O . ILE A 1 728 ? 9.811 1.139 -18.712 1.00 95.88 728 ILE A O 1
ATOM 5649 N N . ALA A 1 729 ? 8.140 1.894 -20.031 1.00 96.81 729 ALA A N 1
ATOM 5650 C CA . ALA A 1 729 ? 8.842 1.814 -21.293 1.00 96.81 729 ALA A CA 1
ATOM 5651 C C . ALA A 1 729 ? 9.010 3.212 -21.889 1.00 96.81 729 ALA A C 1
ATOM 5653 O O . ALA A 1 729 ? 8.119 4.049 -21.761 1.00 96.81 729 ALA A O 1
ATOM 5654 N N . GLN A 1 730 ? 10.135 3.458 -22.545 1.00 95.88 730 GLN A N 1
ATOM 5655 C CA . GLN A 1 730 ? 10.407 4.695 -23.271 1.00 95.88 730 GLN A CA 1
ATOM 5656 C C . GLN A 1 730 ? 11.019 4.340 -24.619 1.00 95.88 730 GLN A C 1
ATOM 5658 O O . GLN A 1 730 ? 11.951 3.537 -24.670 1.00 95.88 730 GLN A O 1
ATOM 5663 N N . LEU A 1 731 ? 10.494 4.922 -25.692 1.00 96.75 731 LEU A N 1
ATOM 5664 C CA . LEU A 1 731 ? 11.063 4.791 -27.030 1.00 96.75 731 LEU A CA 1
ATOM 5665 C C . LEU A 1 731 ? 11.675 6.125 -27.441 1.00 96.75 731 LEU A C 1
ATOM 5667 O O . LEU A 1 731 ? 10.961 7.119 -27.549 1.00 96.75 731 LEU A O 1
ATOM 5671 N N . GLU A 1 732 ? 12.979 6.116 -27.691 1.00 96.06 732 GLU A N 1
ATOM 5672 C CA . GLU A 1 732 ? 13.717 7.227 -28.287 1.00 96.06 732 GLU A CA 1
ATOM 5673 C C . GLU A 1 732 ? 14.118 6.857 -29.717 1.00 96.06 732 GLU A C 1
ATOM 5675 O O . GLU A 1 732 ? 14.602 5.750 -29.963 1.00 96.06 732 GLU A O 1
ATOM 5680 N N . LYS A 1 733 ? 13.968 7.801 -30.644 1.00 95.69 733 LYS A N 1
ATOM 5681 C CA . LYS A 1 733 ? 14.461 7.702 -32.020 1.00 95.69 733 LYS A CA 1
ATOM 5682 C C . LYS A 1 733 ? 15.711 8.565 -32.160 1.00 95.69 733 LYS A C 1
ATOM 5684 O O . LYS A 1 733 ? 15.688 9.738 -31.789 1.00 95.69 733 LYS A O 1
ATOM 5689 N N . ARG A 1 734 ? 16.811 8.001 -32.657 1.00 94.06 734 ARG A N 1
ATOM 5690 C CA . ARG A 1 734 ? 18.058 8.725 -32.948 1.00 94.06 734 ARG A CA 1
ATOM 5691 C C . ARG A 1 734 ? 18.481 8.492 -34.391 1.00 94.06 734 ARG A C 1
ATOM 5693 O O . ARG A 1 734 ? 18.272 7.409 -34.919 1.00 94.06 734 ARG A O 1
ATOM 5700 N N . GLY A 1 735 ? 19.134 9.492 -34.973 1.00 87.88 735 GLY A N 1
ATOM 5701 C CA . GLY A 1 735 ? 19.621 9.450 -36.350 1.00 87.88 735 GLY A CA 1
ATOM 5702 C C . GLY A 1 735 ? 18.727 10.212 -37.325 1.00 87.88 735 GLY A C 1
ATOM 5703 O O . GLY A 1 735 ? 17.605 10.598 -36.990 1.00 87.88 735 GLY A O 1
ATOM 5704 N N . ASP A 1 736 ? 19.277 10.459 -38.510 1.00 83.56 736 ASP A N 1
ATOM 5705 C CA . ASP A 1 736 ? 18.588 11.112 -39.624 1.00 83.56 736 ASP A CA 1
ATOM 5706 C C . ASP A 1 736 ? 17.729 10.087 -40.395 1.00 83.56 736 ASP A C 1
ATOM 5708 O O . ASP A 1 736 ? 17.807 8.887 -40.131 1.00 83.56 736 ASP A O 1
ATOM 5712 N N . GLU A 1 737 ? 16.912 10.535 -41.357 1.00 77.44 737 GLU A N 1
ATOM 5713 C CA . GLU A 1 737 ? 15.956 9.682 -42.097 1.00 77.44 737 GLU A CA 1
ATOM 5714 C C . GLU A 1 737 ? 16.588 8.436 -42.754 1.00 77.44 737 GLU A C 1
ATOM 5716 O O . GLU A 1 737 ? 15.899 7.437 -42.950 1.00 77.44 737 GLU A O 1
ATOM 5721 N N . GLU A 1 738 ? 17.888 8.469 -43.060 1.00 80.00 738 GLU A N 1
ATOM 5722 C CA . GLU A 1 738 ? 18.617 7.366 -43.702 1.00 80.00 738 GLU A CA 1
ATOM 5723 C C . GLU A 1 738 ? 19.194 6.331 -42.710 1.00 80.00 738 GLU A C 1
ATOM 5725 O O . GLU A 1 738 ? 19.386 5.177 -43.087 1.00 80.00 738 GLU A O 1
ATOM 5730 N N . GLU A 1 739 ? 19.442 6.700 -41.444 1.00 85.75 739 GLU A N 1
ATOM 5731 C CA . GLU A 1 739 ? 20.055 5.832 -40.418 1.00 85.75 739 GLU A CA 1
ATOM 5732 C C . GLU A 1 739 ? 19.318 5.952 -39.075 1.00 85.75 739 GLU A C 1
ATOM 5734 O O . GLU A 1 739 ? 19.851 6.423 -38.067 1.00 85.75 739 GLU A O 1
ATOM 5739 N N . VAL A 1 740 ? 18.057 5.522 -39.058 1.00 93.38 740 VAL A N 1
ATOM 5740 C CA . VAL A 1 740 ? 17.223 5.549 -37.854 1.00 93.38 740 VAL A CA 1
ATOM 5741 C C . VAL A 1 740 ? 17.591 4.396 -36.908 1.00 93.38 740 VAL A C 1
ATOM 5743 O O . VAL A 1 740 ? 17.350 3.228 -37.209 1.00 93.38 740 VAL A O 1
ATOM 5746 N N . GLU A 1 741 ? 18.099 4.719 -35.719 1.00 96.06 741 GLU A N 1
ATOM 5747 C CA . GLU A 1 741 ? 18.275 3.791 -34.595 1.00 96.06 741 GLU A CA 1
ATOM 5748 C C . GLU A 1 741 ? 17.232 4.090 -33.508 1.00 96.06 741 GLU A C 1
ATOM 5750 O O . GLU A 1 741 ? 17.172 5.190 -32.951 1.00 96.06 741 GLU A O 1
ATOM 5755 N N . TYR A 1 742 ? 16.440 3.088 -33.137 1.00 96.94 742 TYR A N 1
ATOM 5756 C CA . TYR A 1 742 ? 15.550 3.171 -31.984 1.00 96.94 742 TYR A CA 1
ATOM 5757 C C . TYR A 1 742 ? 16.247 2.652 -30.734 1.00 96.94 742 TYR A C 1
ATOM 5759 O O . TYR A 1 742 ? 16.913 1.617 -30.752 1.00 96.94 742 TYR A O 1
ATOM 5767 N N . SER A 1 743 ? 16.057 3.355 -29.622 1.00 96.38 743 SER A N 1
ATOM 5768 C CA . SER A 1 743 ? 16.444 2.920 -28.283 1.00 96.38 743 SER A CA 1
ATOM 5769 C C . SER A 1 743 ? 15.186 2.721 -27.444 1.00 96.38 743 SER A C 1
ATOM 5771 O O . SER A 1 743 ? 14.514 3.680 -27.068 1.00 96.38 743 SER A O 1
ATOM 5773 N N . PHE A 1 744 ? 14.865 1.462 -27.153 1.00 96.88 744 PHE A N 1
ATOM 5774 C CA . PHE A 1 744 ? 13.740 1.084 -26.307 1.00 96.88 744 PHE A CA 1
ATOM 5775 C C . PHE A 1 744 ? 14.232 0.748 -24.899 1.00 96.88 744 PHE A C 1
ATOM 5777 O O . PHE A 1 744 ? 14.921 -0.253 -24.668 1.00 96.88 744 PHE A O 1
ATOM 5784 N N . TRP A 1 745 ? 13.879 1.611 -23.954 1.00 95.62 745 TRP A N 1
ATOM 5785 C CA . TRP A 1 745 ? 14.267 1.521 -22.557 1.00 95.62 745 TRP A CA 1
ATOM 5786 C C . TRP A 1 745 ? 13.131 0.936 -21.737 1.00 95.62 745 TRP A C 1
ATOM 5788 O O . TRP A 1 745 ? 11.989 1.372 -21.838 1.00 95.62 745 TRP A O 1
ATOM 5798 N N . LEU A 1 746 ? 13.461 0.008 -20.849 1.00 96.50 746 LEU A N 1
ATOM 5799 C CA . LEU A 1 746 ? 12.562 -0.486 -19.819 1.00 96.50 746 LEU A CA 1
ATOM 5800 C C . LEU A 1 746 ? 13.158 -0.170 -18.449 1.00 96.50 746 LEU A C 1
ATOM 5802 O O . LEU A 1 746 ? 14.339 -0.428 -18.192 1.00 96.50 746 LEU A O 1
ATOM 5806 N N . ARG A 1 747 ? 12.325 0.337 -17.541 1.00 94.38 747 ARG A N 1
ATOM 5807 C CA . ARG A 1 747 ? 12.688 0.662 -16.155 1.00 94.38 747 ARG A CA 1
ATOM 5808 C C . ARG A 1 747 ? 11.502 0.476 -15.215 1.00 94.38 747 ARG A C 1
ATOM 5810 O O . ARG A 1 747 ? 10.381 0.301 -15.670 1.00 94.38 747 ARG A O 1
ATOM 5817 N N . GLY A 1 748 ? 11.741 0.531 -13.903 1.00 91.12 748 GLY A N 1
ATOM 5818 C CA . GLY A 1 748 ? 10.695 0.336 -12.891 1.00 91.12 748 GLY A CA 1
ATOM 5819 C C . GLY A 1 748 ? 10.153 -1.103 -12.840 1.00 91.12 748 GLY A C 1
ATOM 5820 O O . GLY A 1 748 ? 9.988 -1.770 -13.847 1.00 91.12 748 GLY A O 1
ATOM 5821 N N . GLY A 1 749 ? 9.954 -1.665 -11.646 1.00 90.69 749 GLY A N 1
ATOM 5822 C CA . GLY A 1 749 ? 9.334 -2.996 -11.485 1.00 90.69 749 GLY A CA 1
ATOM 5823 C C . GLY A 1 749 ? 10.051 -4.213 -12.113 1.00 90.69 749 GLY A C 1
ATOM 5824 O O . GLY A 1 749 ? 9.628 -5.337 -11.869 1.00 90.69 749 GLY A O 1
ATOM 5825 N N . LEU A 1 750 ? 11.154 -4.039 -12.854 1.00 92.50 750 LEU A N 1
ATOM 5826 C CA . LEU A 1 750 ? 11.766 -5.078 -13.699 1.00 92.50 750 LEU A CA 1
ATOM 5827 C C . LEU A 1 750 ? 12.487 -6.201 -12.955 1.00 92.50 750 LEU A C 1
ATOM 5829 O O . LEU A 1 750 ? 12.728 -7.263 -13.525 1.00 92.50 750 LEU A O 1
ATOM 5833 N N . TYR A 1 751 ? 12.895 -5.970 -11.707 1.00 89.25 751 TYR A N 1
ATOM 5834 C CA . TYR A 1 751 ? 13.835 -6.858 -11.020 1.00 89.25 751 TYR A CA 1
ATOM 5835 C C . TYR A 1 751 ? 13.419 -8.340 -11.008 1.00 89.25 751 TYR A C 1
ATOM 5837 O O . TYR A 1 751 ? 14.289 -9.184 -11.229 1.00 89.25 751 TYR A O 1
ATOM 5845 N N . PRO A 1 752 ? 12.139 -8.712 -10.809 1.00 88.44 752 PRO A N 1
ATOM 5846 C CA . PRO A 1 752 ? 11.790 -10.129 -10.790 1.00 88.44 752 PRO A CA 1
ATOM 5847 C C . PRO A 1 752 ? 11.749 -10.773 -12.188 1.00 88.44 752 PRO A C 1
ATOM 5849 O O . PRO A 1 752 ? 11.749 -11.996 -12.277 1.00 88.44 752 PRO A O 1
ATOM 5852 N N . PHE A 1 753 ? 11.800 -9.983 -13.265 1.00 90.56 753 PHE A N 1
ATOM 5853 C CA . PHE A 1 753 ? 11.951 -10.459 -14.647 1.00 90.56 753 PHE A CA 1
ATOM 5854 C C . PHE A 1 753 ? 13.414 -10.555 -15.090 1.00 90.56 753 PHE A C 1
ATOM 5856 O O . PHE A 1 753 ? 13.683 -10.982 -16.209 1.00 90.56 753 PHE A O 1
ATOM 5863 N N . ARG A 1 754 ? 14.373 -10.195 -14.223 1.00 92.12 754 ARG A N 1
ATOM 5864 C CA . ARG A 1 754 ? 15.809 -10.189 -14.534 1.00 92.12 754 ARG A CA 1
ATOM 5865 C C . ARG A 1 754 ? 16.267 -11.454 -15.257 1.00 92.12 754 ARG A C 1
ATOM 5867 O O . ARG A 1 754 ? 16.898 -11.341 -16.294 1.00 92.12 754 ARG A O 1
ATOM 5874 N N . ASN A 1 755 ? 15.942 -12.629 -14.719 1.00 92.31 755 ASN A N 1
ATOM 5875 C CA . ASN A 1 755 ? 16.419 -13.889 -15.290 1.00 92.31 755 ASN A CA 1
ATOM 5876 C C . ASN A 1 755 ? 15.879 -14.112 -16.710 1.00 92.31 755 ASN A C 1
ATOM 5878 O O . ASN A 1 755 ? 16.628 -14.569 -17.557 1.00 92.31 755 ASN A O 1
ATOM 5882 N N . ARG A 1 756 ? 14.624 -13.727 -16.985 1.00 92.94 756 ARG A N 1
ATOM 5883 C CA . ARG A 1 756 ? 14.020 -13.842 -18.323 1.00 92.94 756 ARG A CA 1
ATOM 5884 C C . ARG A 1 756 ? 14.676 -12.893 -19.322 1.00 92.94 756 ARG A C 1
ATOM 5886 O O . ARG A 1 756 ? 14.959 -13.286 -20.446 1.00 92.94 756 ARG A O 1
ATOM 5893 N N . PHE A 1 757 ? 14.983 -11.667 -18.898 1.00 95.06 757 PHE A N 1
ATOM 5894 C CA . PHE A 1 757 ? 15.758 -10.752 -19.733 1.00 95.06 757 PHE A CA 1
ATOM 5895 C C . PHE A 1 757 ? 17.177 -11.267 -19.989 1.00 95.06 757 PHE A C 1
ATOM 5897 O O . PHE A 1 757 ? 17.672 -11.137 -21.104 1.00 95.06 757 PHE A O 1
ATOM 5904 N N . ASP A 1 758 ? 17.820 -11.840 -18.970 1.00 93.88 758 ASP A N 1
ATOM 5905 C CA . ASP A 1 758 ? 19.166 -12.406 -19.081 1.00 93.88 758 ASP A CA 1
ATOM 5906 C C . ASP A 1 758 ? 19.158 -13.634 -20.027 1.00 93.88 758 ASP A C 1
ATOM 5908 O O . ASP A 1 758 ? 20.057 -13.777 -20.853 1.00 93.88 758 ASP A O 1
ATOM 5912 N N . GLU A 1 759 ? 18.116 -14.475 -19.976 1.00 94.06 759 GLU A N 1
ATOM 5913 C CA . GLU A 1 759 ? 17.879 -15.602 -20.899 1.00 94.06 759 GLU A CA 1
ATOM 5914 C C . GLU A 1 759 ? 17.655 -15.138 -22.345 1.00 94.06 759 GLU A C 1
ATOM 5916 O O . GLU A 1 759 ? 18.182 -15.748 -23.274 1.00 94.06 759 GLU A O 1
ATOM 5921 N N . MET A 1 760 ? 16.937 -14.028 -22.536 1.00 93.56 760 MET A N 1
ATOM 5922 C CA . MET A 1 760 ? 16.760 -13.375 -23.838 1.00 93.56 760 MET A CA 1
ATOM 5923 C C . MET A 1 760 ? 17.968 -12.538 -24.282 1.00 93.56 760 MET A C 1
ATOM 5925 O O . MET A 1 760 ? 17.913 -11.903 -25.330 1.00 93.56 760 MET A O 1
ATOM 5929 N N . GLN A 1 761 ? 19.048 -12.513 -23.494 1.00 93.94 761 GLN A N 1
ATOM 5930 C CA . GLN A 1 761 ? 20.262 -11.736 -23.765 1.00 93.94 761 GLN A CA 1
ATOM 5931 C C . GLN A 1 761 ? 20.005 -10.229 -23.950 1.00 93.94 761 GLN A C 1
ATOM 5933 O O . GLN A 1 761 ? 20.758 -9.535 -24.634 1.00 93.94 761 GLN A O 1
ATOM 5938 N N . VAL A 1 762 ? 18.964 -9.691 -23.306 1.00 93.81 762 VAL A N 1
ATOM 5939 C CA . VAL A 1 762 ? 18.679 -8.254 -23.339 1.00 93.81 762 VAL A CA 1
ATOM 5940 C C . VAL A 1 762 ? 19.633 -7.530 -22.396 1.00 93.81 762 VAL A C 1
ATOM 5942 O O . VAL A 1 762 ? 19.693 -7.820 -21.196 1.00 93.81 762 VAL A O 1
ATOM 5945 N N . SER A 1 763 ? 20.355 -6.553 -22.940 1.00 89.88 763 SER A N 1
ATOM 5946 C CA . SER A 1 763 ? 21.414 -5.836 -22.233 1.00 89.88 763 SER A CA 1
ATOM 5947 C C . SER A 1 763 ? 20.894 -5.129 -20.980 1.00 89.88 763 SER A C 1
ATOM 5949 O O . SER A 1 763 ? 19.966 -4.318 -21.026 1.00 89.88 763 SER A O 1
ATOM 5951 N N . ALA A 1 764 ? 21.520 -5.434 -19.842 1.00 90.44 764 ALA A N 1
ATOM 5952 C CA . ALA A 1 764 ? 21.308 -4.731 -18.585 1.00 90.44 764 ALA A CA 1
ATOM 5953 C C . ALA A 1 764 ? 22.195 -3.486 -18.521 1.00 90.44 764 ALA A C 1
ATOM 5955 O O . ALA A 1 764 ? 23.384 -3.557 -18.830 1.00 90.44 764 ALA A O 1
ATOM 5956 N N . ALA A 1 765 ? 21.636 -2.377 -18.050 1.00 86.88 765 ALA A N 1
ATOM 5957 C CA . ALA A 1 765 ? 22.400 -1.185 -17.713 1.00 86.88 765 ALA A CA 1
ATOM 5958 C C . ALA A 1 765 ? 21.976 -0.650 -16.337 1.00 86.88 765 ALA A C 1
ATOM 5960 O O . ALA A 1 765 ? 20.905 -0.980 -15.814 1.00 86.88 765 ALA A O 1
ATOM 5961 N N . GLU A 1 766 ? 22.854 0.140 -15.730 1.00 84.19 766 GLU A N 1
ATOM 5962 C CA . GLU A 1 766 ? 22.567 0.914 -14.526 1.00 84.19 766 GLU A CA 1
ATOM 5963 C C . GLU A 1 766 ? 22.542 2.384 -14.934 1.00 84.19 766 GLU A C 1
ATOM 5965 O O . GLU A 1 766 ? 23.495 2.876 -15.536 1.00 84.19 766 GLU A O 1
ATOM 5970 N N . LEU A 1 767 ? 21.433 3.063 -14.652 1.00 81.69 767 LEU A N 1
ATOM 5971 C CA . LEU A 1 767 ? 21.288 4.491 -14.892 1.00 81.69 767 LEU A CA 1
ATOM 5972 C C . LEU A 1 767 ? 21.470 5.226 -13.566 1.00 81.69 767 LEU A C 1
ATOM 5974 O O . LEU A 1 767 ? 20.745 4.957 -12.606 1.00 81.69 767 LEU A O 1
ATOM 5978 N N . ASP A 1 768 ? 22.429 6.144 -13.508 1.00 81.75 768 ASP A N 1
ATOM 5979 C CA . ASP A 1 768 ? 22.590 7.039 -12.366 1.00 81.75 768 ASP A CA 1
ATOM 5980 C C . ASP A 1 768 ? 21.552 8.161 -12.466 1.00 81.75 768 ASP A C 1
ATOM 5982 O O . ASP A 1 768 ? 21.611 9.017 -13.346 1.00 81.75 768 ASP A O 1
ATOM 5986 N N . ILE A 1 769 ? 20.580 8.148 -11.558 1.00 81.31 769 ILE A N 1
ATOM 5987 C CA . ILE A 1 769 ? 19.498 9.132 -11.473 1.00 81.31 769 ILE A CA 1
ATOM 5988 C C . ILE A 1 769 ? 19.657 9.907 -10.170 1.00 81.31 769 ILE A C 1
ATOM 5990 O O . ILE A 1 769 ? 20.122 9.361 -9.174 1.00 81.31 769 ILE A O 1
ATOM 5994 N N . GLN A 1 770 ? 19.259 11.173 -10.136 1.00 78.50 770 GLN A N 1
ATOM 5995 C CA . GLN A 1 770 ? 19.136 11.904 -8.877 1.00 78.50 770 GLN A CA 1
ATOM 5996 C C . GLN A 1 770 ? 17.723 11.735 -8.307 1.00 78.50 770 GLN A C 1
ATOM 5998 O O . GLN A 1 770 ? 16.739 11.855 -9.032 1.00 78.50 770 GLN A O 1
ATOM 6003 N N . ASP A 1 771 ? 17.601 11.425 -7.016 1.00 76.50 771 ASP A N 1
ATOM 6004 C CA . ASP A 1 771 ? 16.300 11.460 -6.340 1.00 76.50 771 ASP A CA 1
ATOM 6005 C C . ASP A 1 771 ? 15.774 12.905 -6.204 1.00 76.50 771 ASP A C 1
ATOM 6007 O O . ASP A 1 771 ? 16.491 13.866 -6.476 1.00 76.50 771 ASP A O 1
ATOM 6011 N N . ASP A 1 772 ? 14.537 13.078 -5.721 1.00 70.56 772 ASP A N 1
ATOM 6012 C CA . ASP A 1 772 ? 13.918 14.402 -5.499 1.00 70.56 772 ASP A CA 1
ATOM 6013 C C . ASP A 1 772 ? 14.743 15.337 -4.586 1.00 70.56 772 ASP A C 1
ATOM 6015 O O . ASP A 1 772 ? 14.450 16.525 -4.459 1.00 70.56 772 ASP A O 1
ATOM 6019 N N . LYS A 1 773 ? 15.746 14.798 -3.885 1.00 75.75 773 LYS A N 1
ATOM 6020 C CA . LYS A 1 773 ? 16.647 15.518 -2.981 1.00 75.75 773 LYS A CA 1
ATOM 6021 C C . LYS A 1 773 ? 18.051 15.689 -3.572 1.00 75.75 773 LYS A C 1
ATOM 6023 O O . LYS A 1 773 ? 18.946 16.125 -2.852 1.00 75.75 773 LYS A O 1
ATOM 6028 N N . GLY A 1 774 ? 18.254 15.339 -4.842 1.00 81.38 774 GLY A N 1
ATOM 6029 C CA . GLY A 1 774 ? 19.536 15.417 -5.536 1.00 81.38 774 GLY A CA 1
ATOM 6030 C C . GLY A 1 774 ? 20.517 14.285 -5.206 1.00 81.38 774 GLY A C 1
ATOM 6031 O O . GLY A 1 774 ? 21.674 14.355 -5.615 1.00 81.38 774 GLY A O 1
ATOM 6032 N N . ASN A 1 775 ? 20.119 13.248 -4.459 1.00 80.00 775 ASN A N 1
ATOM 6033 C CA . ASN A 1 775 ? 21.026 12.148 -4.122 1.00 80.00 775 ASN A CA 1
ATOM 6034 C C . ASN A 1 775 ? 21.158 11.176 -5.298 1.00 80.00 775 ASN A C 1
ATOM 6036 O O . ASN A 1 775 ? 20.139 10.797 -5.880 1.00 80.00 775 ASN A O 1
ATOM 6040 N N . PRO A 1 776 ? 22.372 10.686 -5.598 1.00 79.44 776 PRO A N 1
ATOM 6041 C CA . PRO A 1 776 ? 22.565 9.683 -6.632 1.00 79.44 776 PRO A CA 1
ATOM 6042 C C . PRO A 1 776 ? 21.872 8.373 -6.244 1.00 79.44 776 PRO A C 1
ATOM 6044 O O . PRO A 1 776 ? 22.030 7.848 -5.137 1.00 79.44 776 PRO A O 1
ATOM 6047 N N . LYS A 1 777 ? 21.106 7.835 -7.182 1.00 82.88 777 LYS A N 1
ATOM 6048 C CA . LYS A 1 777 ? 20.330 6.611 -7.086 1.00 82.88 777 LYS A CA 1
ATOM 6049 C C . LYS A 1 777 ? 20.532 5.825 -8.371 1.00 82.88 777 LYS A C 1
ATOM 6051 O O . LYS A 1 777 ? 20.182 6.283 -9.450 1.00 82.88 777 LYS A O 1
ATOM 6056 N N . GLN A 1 778 ? 21.036 4.609 -8.230 1.00 84.12 778 GLN A N 1
ATOM 6057 C CA . GLN A 1 778 ? 21.138 3.690 -9.352 1.00 84.12 778 GLN A CA 1
ATOM 6058 C C . GLN A 1 778 ? 19.774 3.076 -9.655 1.00 84.12 778 GLN A C 1
ATOM 6060 O O . GLN A 1 778 ? 19.117 2.500 -8.776 1.00 84.12 778 GLN A O 1
ATOM 6065 N N . GLU A 1 779 ? 19.349 3.192 -10.905 1.00 85.75 779 GLU A N 1
ATOM 6066 C CA . GLU A 1 779 ? 18.181 2.517 -11.435 1.00 85.75 779 GLU A CA 1
ATOM 6067 C C . GLU A 1 779 ? 18.589 1.372 -12.363 1.00 85.75 779 GLU A C 1
ATOM 6069 O O . GLU A 1 779 ? 19.431 1.507 -13.245 1.00 85.75 779 GLU A O 1
ATOM 6074 N N . TYR A 1 780 ? 17.953 0.224 -12.147 1.00 89.88 780 TYR A N 1
ATOM 6075 C CA . TYR A 1 780 ? 18.117 -0.948 -12.984 1.00 89.88 780 TYR A CA 1
ATOM 6076 C C . TYR A 1 780 ? 17.269 -0.831 -14.246 1.00 89.88 780 TYR A C 1
ATOM 6078 O O . TYR A 1 780 ? 16.037 -0.785 -14.148 1.00 89.88 780 TYR A O 1
ATOM 6086 N N . ILE A 1 781 ? 17.925 -0.837 -15.403 1.00 94.56 781 ILE A N 1
ATOM 6087 C CA . ILE A 1 781 ? 17.274 -0.670 -16.701 1.00 94.56 781 ILE A CA 1
ATOM 6088 C C . ILE A 1 781 ? 17.604 -1.822 -17.661 1.00 94.56 781 ILE A C 1
ATOM 6090 O O . ILE A 1 781 ? 18.578 -2.572 -17.494 1.00 94.56 781 ILE A O 1
ATOM 6094 N N . ARG A 1 782 ? 16.755 -1.979 -18.674 1.00 96.31 782 ARG A N 1
ATOM 6095 C CA . ARG A 1 782 ? 17.009 -2.796 -19.863 1.00 96.31 782 ARG A CA 1
ATOM 6096 C C . ARG A 1 782 ? 16.942 -1.910 -21.089 1.00 96.31 782 ARG A C 1
ATOM 6098 O O . ARG A 1 782 ? 16.036 -1.091 -21.188 1.00 96.31 782 ARG A O 1
ATOM 6105 N N . LEU A 1 783 ? 17.905 -2.080 -21.984 1.00 95.06 783 LEU A N 1
ATOM 6106 C CA . LEU A 1 783 ? 17.995 -1.325 -23.225 1.00 95.06 783 LEU A CA 1
ATOM 6107 C C . LEU A 1 783 ? 18.010 -2.295 -24.399 1.00 95.06 783 LEU A C 1
ATOM 6109 O O . LEU A 1 783 ? 18.778 -3.260 -24.409 1.00 95.06 783 LEU A O 1
ATOM 6113 N N . VAL A 1 784 ? 17.178 -1.996 -25.387 1.00 95.62 784 VAL A N 1
ATOM 6114 C CA . VAL A 1 784 ? 17.141 -2.668 -26.681 1.00 95.62 784 VAL A CA 1
ATOM 6115 C C . VAL A 1 784 ? 17.379 -1.619 -27.758 1.00 95.62 784 VAL A C 1
ATOM 6117 O O . VAL A 1 784 ? 16.781 -0.547 -27.708 1.00 95.62 784 VAL A O 1
ATOM 6120 N N . LYS A 1 785 ? 18.252 -1.928 -28.716 1.00 95.94 785 LYS A N 1
ATOM 6121 C CA . LYS A 1 785 ? 18.539 -1.078 -29.874 1.00 95.94 785 LYS A CA 1
ATOM 6122 C C . LYS A 1 785 ? 18.232 -1.838 -31.157 1.00 95.94 785 LYS A C 1
ATOM 6124 O O . LYS A 1 785 ? 18.574 -3.018 -31.230 1.00 95.94 785 LYS A O 1
ATOM 6129 N N . PHE A 1 786 ? 17.592 -1.188 -32.124 1.00 96.12 786 PHE A N 1
ATOM 6130 C CA . PHE A 1 786 ? 17.208 -1.790 -33.408 1.00 96.12 786 PHE A CA 1
ATOM 6131 C C . PHE A 1 786 ? 16.998 -0.718 -34.492 1.00 96.12 786 PHE A C 1
ATOM 6133 O O . PHE A 1 786 ? 16.747 0.444 -34.166 1.00 96.12 786 PHE A O 1
ATOM 6140 N N . ALA A 1 787 ? 17.103 -1.097 -35.770 1.00 92.50 787 ALA A N 1
ATOM 6141 C CA . ALA A 1 787 ? 17.052 -0.188 -36.916 1.00 92.50 787 ALA A CA 1
ATOM 6142 C C . ALA A 1 787 ? 15.713 -0.310 -37.670 1.00 92.50 787 ALA A C 1
ATOM 6144 O O . ALA A 1 787 ? 15.649 -0.798 -38.791 1.00 92.50 787 ALA A O 1
ATOM 6145 N N . GLY A 1 788 ? 14.616 0.109 -37.033 1.00 92.69 788 GLY A N 1
ATOM 6146 C CA . GLY A 1 788 ? 13.277 0.116 -37.645 1.00 92.69 788 GLY A CA 1
ATOM 6147 C C . GLY A 1 788 ? 12.321 -0.967 -37.144 1.00 92.69 788 GLY A C 1
ATOM 6148 O O . GLY A 1 788 ? 12.678 -1.814 -36.325 1.00 92.69 788 GLY A O 1
ATOM 6149 N N . LEU A 1 789 ? 11.069 -0.912 -37.609 1.00 92.88 789 LEU A N 1
ATOM 6150 C CA . LEU A 1 789 ? 10.009 -1.793 -37.115 1.00 92.88 789 LEU A CA 1
ATOM 6151 C C . LEU A 1 789 ? 10.276 -3.268 -37.440 1.00 92.88 789 LEU A C 1
ATOM 6153 O O . LEU A 1 789 ? 10.119 -4.101 -36.555 1.00 92.88 789 LEU A O 1
ATOM 6157 N N . GLU A 1 790 ? 10.742 -3.582 -38.651 1.00 93.00 790 GLU A N 1
ATOM 6158 C CA . GLU A 1 790 ? 11.008 -4.967 -39.078 1.00 93.00 790 GLU A CA 1
ATOM 6159 C C . GLU A 1 790 ? 12.021 -5.676 -38.159 1.00 93.00 790 GLU A C 1
ATOM 6161 O O . GLU A 1 790 ? 11.826 -6.832 -37.773 1.00 93.00 790 GLU A O 1
ATOM 6166 N N . ASP A 1 791 ? 13.061 -4.954 -37.733 1.00 91.31 791 ASP A N 1
ATOM 6167 C CA . ASP A 1 791 ? 14.076 -5.455 -36.802 1.00 91.31 791 ASP A CA 1
ATOM 6168 C C . ASP A 1 791 ? 13.555 -5.536 -35.357 1.00 91.31 791 ASP A C 1
ATOM 6170 O O . ASP A 1 791 ? 13.902 -6.446 -34.595 1.00 91.31 791 ASP A O 1
ATOM 6174 N N . GLY A 1 792 ? 12.742 -4.555 -34.954 1.00 93.00 792 GLY A N 1
ATOM 6175 C CA . GLY A 1 792 ? 12.254 -4.403 -33.587 1.00 93.00 792 GLY A CA 1
ATOM 6176 C C . GLY A 1 792 ? 11.081 -5.317 -33.239 1.00 93.00 792 GLY A C 1
ATOM 6177 O O . GLY A 1 792 ? 11.036 -5.844 -32.130 1.00 93.00 792 GLY A O 1
ATOM 6178 N N . GLU A 1 793 ? 10.147 -5.539 -34.162 1.00 95.25 793 GLU A N 1
ATOM 6179 C CA . GLU A 1 793 ? 8.842 -6.168 -33.919 1.00 95.25 793 GLU A CA 1
ATOM 6180 C C . GLU A 1 793 ? 8.971 -7.544 -33.260 1.00 95.25 793 GLU A C 1
ATOM 6182 O O . GLU A 1 793 ? 8.383 -7.790 -32.204 1.00 95.25 793 GLU A O 1
ATOM 6187 N N . THR A 1 794 ? 9.787 -8.436 -33.827 1.00 95.19 794 THR A N 1
ATOM 6188 C CA . THR A 1 794 ? 9.949 -9.800 -33.294 1.00 95.19 794 THR A CA 1
ATOM 6189 C C . THR A 1 794 ? 10.546 -9.776 -31.883 1.00 95.19 794 THR A C 1
ATOM 6191 O O . THR A 1 794 ? 10.111 -10.515 -30.994 1.00 95.19 794 THR A O 1
ATOM 6194 N N . LEU A 1 795 ? 11.528 -8.901 -31.651 1.00 94.69 795 LEU A N 1
ATOM 6195 C CA . LEU A 1 795 ? 12.215 -8.783 -30.367 1.00 94.69 795 LEU A CA 1
ATOM 6196 C C . LEU A 1 795 ? 11.323 -8.135 -29.303 1.00 94.69 795 LEU A C 1
ATOM 6198 O O . LEU A 1 795 ? 11.236 -8.641 -28.182 1.00 94.69 795 LEU A O 1
ATOM 6202 N N . LEU A 1 796 ? 10.636 -7.048 -29.648 1.00 96.38 796 LEU A N 1
ATOM 6203 C CA . LEU A 1 796 ? 9.703 -6.355 -28.766 1.00 96.38 796 LEU A CA 1
ATOM 6204 C C . LEU A 1 796 ? 8.511 -7.247 -28.426 1.00 96.38 796 LEU A C 1
ATOM 6206 O O . LEU A 1 796 ? 8.164 -7.348 -27.253 1.00 96.38 796 LEU A O 1
ATOM 6210 N N . THR A 1 797 ? 7.958 -7.978 -29.397 1.00 96.12 797 THR A N 1
ATOM 6211 C CA . THR A 1 797 ? 6.904 -8.975 -29.153 1.00 96.12 797 THR A CA 1
ATOM 6212 C C . THR A 1 797 ? 7.386 -10.033 -28.169 1.00 96.12 797 THR A C 1
ATOM 6214 O O . THR A 1 797 ? 6.730 -10.296 -27.161 1.00 96.12 797 THR A O 1
ATOM 6217 N N . ALA A 1 798 ? 8.584 -10.588 -28.376 1.00 95.69 798 ALA A N 1
ATOM 6218 C CA . ALA A 1 798 ? 9.147 -11.563 -27.451 1.00 95.69 798 ALA A CA 1
ATOM 6219 C C . ALA A 1 798 ? 9.352 -10.978 -26.038 1.00 95.69 798 ALA A C 1
ATOM 6221 O O . ALA A 1 798 ? 9.107 -11.664 -25.042 1.00 95.69 798 ALA A O 1
ATOM 6222 N N . ILE A 1 799 ? 9.746 -9.709 -25.917 1.00 96.19 799 ILE A N 1
ATOM 6223 C CA . ILE A 1 799 ? 9.889 -9.041 -24.619 1.00 96.19 799 ILE A CA 1
ATOM 6224 C C . ILE A 1 799 ? 8.526 -8.820 -23.952 1.00 96.19 799 ILE A C 1
ATOM 6226 O O . ILE A 1 799 ? 8.362 -9.172 -22.783 1.00 96.19 799 ILE A O 1
ATOM 6230 N N . LEU A 1 800 ? 7.548 -8.257 -24.658 1.00 95.19 800 LEU A N 1
ATOM 6231 C CA . LEU A 1 800 ? 6.235 -7.921 -24.105 1.00 95.19 800 LEU A CA 1
ATOM 6232 C C . LEU A 1 800 ? 5.435 -9.183 -23.755 1.00 95.19 800 LEU A C 1
ATOM 6234 O O . LEU A 1 800 ? 4.885 -9.293 -22.656 1.00 95.19 800 LEU A O 1
ATOM 6238 N N . GLU A 1 801 ? 5.423 -10.173 -24.644 1.00 93.00 801 GLU A N 1
ATOM 6239 C CA . GLU A 1 801 ? 4.623 -11.382 -24.473 1.00 93.00 801 GLU A CA 1
ATOM 6240 C C . GLU A 1 801 ? 5.322 -12.462 -23.645 1.00 93.00 801 GLU A C 1
ATOM 6242 O O . GLU A 1 801 ? 4.703 -13.015 -22.738 1.00 93.00 801 GLU A O 1
ATOM 6247 N N . ASN A 1 802 ? 6.604 -12.753 -23.898 1.00 91.69 802 ASN A N 1
ATOM 6248 C CA . ASN A 1 802 ? 7.282 -13.907 -23.289 1.00 91.69 802 ASN A CA 1
ATOM 6249 C C . ASN A 1 802 ? 8.122 -13.529 -22.060 1.00 91.69 802 ASN A C 1
ATOM 6251 O O . ASN A 1 802 ? 8.141 -14.265 -21.064 1.00 91.69 802 ASN A O 1
ATOM 6255 N N . CYS A 1 803 ? 8.813 -12.384 -22.094 1.00 93.88 803 CYS A N 1
ATOM 6256 C CA . CYS A 1 803 ? 9.609 -11.926 -20.952 1.00 93.88 803 CYS A CA 1
ATOM 6257 C C . CYS A 1 803 ? 8.724 -11.309 -19.868 1.00 93.88 803 CYS A C 1
ATOM 6259 O O . CYS A 1 803 ? 8.754 -11.748 -18.717 1.00 93.88 803 CYS A O 1
ATOM 6261 N N . LEU A 1 804 ? 7.916 -10.317 -20.243 1.00 93.81 804 LEU A N 1
ATOM 6262 C CA . LEU A 1 804 ? 7.025 -9.593 -19.341 1.00 93.81 804 LEU A CA 1
ATOM 6263 C C . LEU A 1 804 ? 5.674 -10.288 -19.151 1.00 93.81 804 LEU A C 1
ATOM 6265 O O . LEU A 1 804 ? 4.901 -9.851 -18.304 1.00 93.81 804 LEU A O 1
ATOM 6269 N N . LEU A 1 805 ? 5.398 -11.388 -19.862 1.00 92.69 805 LEU A N 1
ATOM 6270 C CA . LEU A 1 805 ? 4.170 -12.177 -19.702 1.00 92.69 805 LEU A CA 1
ATOM 6271 C C . LEU A 1 805 ? 2.900 -11.327 -19.860 1.00 92.69 805 LEU A C 1
ATOM 6273 O O . LEU A 1 805 ? 1.959 -11.440 -19.065 1.00 92.69 805 LEU A O 1
ATOM 6277 N N . ARG A 1 806 ? 2.902 -10.440 -20.864 1.00 91.88 806 ARG A N 1
ATOM 6278 C CA . ARG A 1 806 ? 1.824 -9.484 -21.161 1.00 91.88 806 ARG A CA 1
ATOM 6279 C C . ARG A 1 806 ? 1.499 -8.543 -19.996 1.00 91.88 806 ARG A C 1
ATOM 6281 O O . ARG A 1 806 ? 0.376 -8.052 -19.893 1.00 91.88 806 ARG A O 1
ATOM 6288 N N . LEU A 1 807 ? 2.450 -8.313 -19.086 1.00 93.31 807 LEU A N 1
ATOM 6289 C CA . LEU A 1 807 ? 2.299 -7.335 -18.012 1.00 93.31 807 LEU A CA 1
ATOM 6290 C C . LEU A 1 807 ? 2.102 -5.938 -18.622 1.00 93.31 807 LEU A C 1
ATOM 6292 O O . LEU A 1 807 ? 2.921 -5.542 -19.453 1.00 93.31 807 LEU A O 1
ATOM 6296 N N . PRO A 1 808 ? 1.084 -5.174 -18.186 1.00 93.88 808 PRO A N 1
ATOM 6297 C CA . PRO A 1 808 ? 0.896 -3.811 -18.646 1.00 93.88 808 PRO A CA 1
ATOM 6298 C C . PRO A 1 808 ? 2.133 -2.946 -18.398 1.00 93.88 808 PRO A C 1
ATOM 6300 O O . PRO A 1 808 ? 2.636 -2.885 -17.270 1.00 93.88 808 PRO A O 1
ATOM 6303 N N . ILE A 1 809 ? 2.584 -2.244 -19.434 1.00 95.44 809 ILE A N 1
ATOM 6304 C CA . ILE A 1 809 ? 3.673 -1.271 -19.372 1.00 95.44 809 ILE A CA 1
ATOM 6305 C C . ILE A 1 809 ? 3.150 0.146 -19.607 1.00 95.44 809 ILE A C 1
ATOM 6307 O O . ILE A 1 809 ? 2.275 0.379 -20.442 1.00 95.44 809 ILE A O 1
ATOM 6311 N N . TYR A 1 810 ? 3.694 1.096 -18.851 1.00 96.06 810 TYR A N 1
ATOM 6312 C CA . TYR A 1 810 ? 3.424 2.518 -19.029 1.00 96.06 810 TYR A CA 1
ATOM 6313 C C . TYR A 1 810 ? 4.386 3.073 -20.081 1.00 96.06 810 TYR A C 1
ATOM 6315 O O . TYR A 1 810 ? 5.589 3.135 -19.828 1.00 96.06 810 TYR A O 1
ATOM 6323 N N . PHE A 1 811 ? 3.884 3.426 -21.262 1.00 96.44 811 PHE A N 1
ATOM 6324 C CA . PHE A 1 811 ? 4.716 3.747 -22.421 1.00 96.44 811 PHE A CA 1
ATOM 6325 C C . PHE A 1 811 ? 4.838 5.250 -22.669 1.00 96.44 811 PHE A C 1
ATOM 6327 O O . PHE A 1 811 ? 3.844 5.947 -22.864 1.00 96.44 811 PHE A O 1
ATOM 6334 N N . MET A 1 812 ? 6.075 5.739 -22.682 1.00 95.12 812 MET A N 1
ATOM 6335 C CA . MET A 1 812 ? 6.439 7.113 -23.006 1.00 95.12 812 MET A CA 1
ATOM 6336 C C . MET A 1 812 ? 6.989 7.154 -24.433 1.00 95.12 812 MET A C 1
ATOM 6338 O O . MET A 1 812 ? 8.056 6.604 -24.712 1.00 95.12 812 MET A O 1
ATOM 6342 N N . ASN A 1 813 ? 6.246 7.793 -25.333 1.00 95.06 813 ASN A N 1
ATOM 6343 C CA . ASN A 1 813 ? 6.674 7.987 -26.711 1.00 95.06 813 ASN A CA 1
ATOM 6344 C C . ASN A 1 813 ? 7.491 9.282 -26.836 1.00 95.06 813 ASN A C 1
ATOM 6346 O O . ASN A 1 813 ? 6.941 10.370 -26.663 1.00 95.06 813 ASN A O 1
ATOM 6350 N N . GLU A 1 814 ? 8.777 9.155 -27.162 1.00 94.75 814 GLU A N 1
ATOM 6351 C CA . GLU A 1 814 ? 9.660 10.272 -27.522 1.00 94.75 814 GLU A CA 1
ATOM 6352 C C . GLU A 1 814 ? 10.159 10.181 -28.976 1.00 94.75 814 GLU A C 1
ATOM 6354 O O . GLU A 1 814 ? 10.933 11.026 -29.416 1.00 94.75 814 GLU A O 1
ATOM 6359 N N . ALA A 1 815 ? 9.697 9.188 -29.744 1.00 92.81 815 ALA A N 1
ATOM 6360 C CA . ALA A 1 815 ? 10.021 9.025 -31.161 1.00 92.81 815 ALA A CA 1
ATOM 6361 C C . ALA A 1 815 ? 9.192 9.946 -32.078 1.00 92.81 815 ALA A C 1
ATOM 6363 O O . ALA A 1 815 ? 9.601 10.218 -33.205 1.00 92.81 815 ALA A O 1
ATOM 6364 N N . GLY A 1 816 ? 8.059 10.454 -31.580 1.00 91.31 816 GLY A N 1
ATOM 6365 C CA . GLY A 1 816 ? 7.121 11.309 -32.312 1.00 91.31 816 GLY A CA 1
ATOM 6366 C C . GLY A 1 816 ? 5.743 10.660 -32.453 1.00 91.31 816 GLY A C 1
ATOM 6367 O O . GLY A 1 816 ? 5.617 9.440 -32.427 1.00 91.31 816 GLY A O 1
ATOM 6368 N N . ASP A 1 817 ? 4.693 11.474 -32.569 1.00 90.12 817 ASP A N 1
ATOM 6369 C CA . ASP A 1 817 ? 3.303 10.985 -32.616 1.00 90.12 817 ASP A CA 1
ATOM 6370 C C . ASP A 1 817 ? 2.994 10.160 -33.875 1.00 90.12 817 ASP A C 1
ATOM 6372 O O . ASP A 1 817 ? 2.220 9.209 -33.817 1.00 90.12 817 ASP A O 1
ATOM 6376 N N . ASP A 1 818 ? 3.635 10.501 -34.991 1.00 92.94 818 ASP A N 1
ATOM 6377 C CA . ASP A 1 818 ? 3.444 9.840 -36.284 1.00 92.94 818 ASP A CA 1
ATOM 6378 C C . ASP A 1 818 ? 4.463 8.710 -36.526 1.00 92.94 818 ASP A C 1
ATOM 6380 O O . ASP A 1 818 ? 4.575 8.192 -37.635 1.00 92.94 818 ASP A O 1
ATOM 6384 N N . ASP A 1 819 ? 5.238 8.330 -35.505 1.00 94.88 819 ASP A N 1
ATOM 6385 C CA . ASP A 1 819 ? 6.271 7.308 -35.638 1.00 94.88 819 ASP A CA 1
ATOM 6386 C C . ASP A 1 819 ? 5.672 5.895 -35.730 1.00 94.88 819 ASP A C 1
ATOM 6388 O O . ASP A 1 819 ? 4.886 5.471 -34.880 1.00 94.88 819 ASP A O 1
ATOM 6392 N N . GLU A 1 820 ? 6.058 5.153 -36.769 1.00 95.31 820 GLU A N 1
ATOM 6393 C CA . GLU A 1 820 ? 5.528 3.817 -37.068 1.00 95.31 820 GLU A CA 1
ATOM 6394 C C . GLU A 1 820 ? 5.794 2.815 -35.934 1.00 95.31 820 GLU A C 1
ATOM 6396 O O . GLU A 1 820 ? 4.894 2.073 -35.537 1.00 95.31 820 GLU A O 1
ATOM 6401 N N . VAL A 1 821 ? 6.999 2.836 -35.350 1.00 95.62 821 VAL A N 1
ATOM 6402 C CA . VAL A 1 821 ? 7.362 1.937 -34.245 1.00 95.62 821 VAL A CA 1
ATOM 6403 C C . VAL A 1 821 ? 6.573 2.303 -32.995 1.00 95.62 821 VAL A C 1
ATOM 6405 O O . VAL A 1 821 ? 6.048 1.419 -32.318 1.00 95.62 821 VAL A O 1
ATOM 6408 N N . ALA A 1 822 ? 6.453 3.595 -32.680 1.00 95.88 822 ALA A N 1
ATOM 6409 C CA . ALA A 1 822 ? 5.665 4.038 -31.535 1.00 95.88 822 ALA A CA 1
ATOM 6410 C C . ALA A 1 822 ? 4.185 3.642 -31.655 1.00 95.88 822 ALA A C 1
ATOM 6412 O O . ALA A 1 822 ? 3.602 3.173 -30.675 1.00 95.88 822 ALA A O 1
ATOM 6413 N N . ASN A 1 823 ? 3.598 3.789 -32.845 1.00 95.75 823 ASN A N 1
ATOM 6414 C CA . ASN A 1 823 ? 2.216 3.406 -33.119 1.00 95.75 823 ASN A CA 1
ATOM 6415 C C . ASN A 1 823 ? 2.018 1.889 -33.011 1.00 95.75 823 ASN A C 1
ATOM 6417 O O . ASN A 1 823 ? 1.118 1.455 -32.295 1.00 95.75 823 ASN A O 1
ATOM 6421 N N . TRP A 1 824 ? 2.919 1.083 -33.582 1.00 96.75 824 TRP A N 1
ATOM 6422 C CA . TRP A 1 824 ? 2.885 -0.375 -33.420 1.00 96.75 824 TRP A CA 1
ATOM 6423 C C . TRP A 1 824 ? 3.006 -0.804 -31.948 1.00 96.75 824 TRP A C 1
ATOM 6425 O O . TRP A 1 824 ? 2.292 -1.705 -31.503 1.00 96.75 824 TRP A O 1
ATOM 6435 N N . ILE A 1 825 ? 3.866 -0.148 -31.152 1.00 96.12 825 ILE A N 1
ATOM 6436 C CA . ILE A 1 825 ? 3.980 -0.420 -29.708 1.00 96.12 825 ILE A CA 1
ATOM 6437 C C . ILE A 1 825 ? 2.664 -0.077 -28.994 1.00 96.12 825 ILE A C 1
ATOM 6439 O O . ILE A 1 825 ? 2.216 -0.843 -28.145 1.00 96.12 825 ILE A O 1
ATOM 6443 N N . LEU A 1 826 ? 2.029 1.048 -29.327 1.00 94.50 826 LEU A N 1
ATOM 6444 C CA . LEU A 1 826 ? 0.752 1.470 -28.737 1.00 94.50 826 LEU A CA 1
ATOM 6445 C C . LEU A 1 826 ? -0.423 0.545 -29.088 1.00 94.50 826 LEU A C 1
ATOM 6447 O O . LEU A 1 826 ? -1.376 0.471 -28.314 1.00 94.50 826 LEU A O 1
ATOM 6451 N N . GLU A 1 827 ? -0.353 -0.175 -30.207 1.00 93.69 827 GLU A N 1
ATOM 6452 C CA . GLU A 1 827 ? -1.346 -1.182 -30.604 1.00 93.69 827 GLU A CA 1
ATOM 6453 C C . GLU A 1 827 ? -1.247 -2.483 -29.791 1.00 93.69 827 GLU A C 1
ATOM 6455 O O . GLU A 1 827 ? -2.188 -3.282 -29.766 1.00 93.69 827 GLU A O 1
ATOM 6460 N N . GLN A 1 828 ? -0.138 -2.704 -29.078 1.00 93.56 828 GLN A N 1
ATOM 6461 C CA . GLN A 1 828 ? 0.043 -3.908 -28.276 1.00 93.56 828 GLN A CA 1
ATOM 6462 C C . GLN A 1 828 ? -0.888 -3.909 -27.057 1.00 93.56 828 GLN A C 1
ATOM 6464 O O . GLN A 1 828 ? -0.930 -2.967 -26.268 1.00 93.56 828 GLN A O 1
ATOM 6469 N N . ALA A 1 829 ? -1.570 -5.032 -26.818 1.00 87.69 829 ALA A N 1
ATOM 6470 C CA . ALA A 1 829 ? -2.566 -5.153 -25.746 1.00 87.69 829 ALA A CA 1
ATOM 6471 C C . ALA A 1 829 ? -2.015 -4.907 -24.324 1.00 87.69 829 ALA A C 1
ATOM 6473 O O . ALA A 1 829 ? -2.770 -4.577 -23.410 1.00 87.69 829 ALA A O 1
ATOM 6474 N N . SER A 1 830 ? -0.708 -5.093 -24.109 1.00 90.31 830 SER A N 1
ATOM 6475 C CA . SER A 1 830 ? -0.039 -4.841 -22.827 1.00 90.31 830 SER A CA 1
ATOM 6476 C C . SER A 1 830 ? 0.530 -3.425 -22.705 1.00 90.31 830 SER A C 1
ATOM 6478 O O . SER A 1 830 ? 1.273 -3.154 -21.765 1.00 90.31 830 SER A O 1
ATOM 6480 N N . VAL A 1 831 ? 0.250 -2.522 -23.639 1.00 92.56 831 VAL A N 1
ATOM 6481 C CA . VAL A 1 831 ? 0.812 -1.171 -23.649 1.00 92.56 831 VAL A CA 1
ATOM 6482 C C . VAL A 1 831 ? -0.267 -0.153 -23.323 1.00 92.56 831 VAL A C 1
ATOM 6484 O O . VAL A 1 831 ? -1.354 -0.158 -23.888 1.00 92.56 831 VAL A O 1
ATOM 6487 N N . VAL A 1 832 ? 0.042 0.747 -22.391 1.00 91.69 832 VAL A N 1
ATOM 6488 C CA . VAL A 1 832 ? -0.819 1.883 -22.068 1.00 91.69 832 VAL A CA 1
ATOM 6489 C C . VAL A 1 832 ? -0.024 3.161 -22.260 1.00 91.69 832 VAL A C 1
ATOM 6491 O O . VAL A 1 832 ? 1.009 3.360 -21.618 1.00 91.69 832 VAL A O 1
ATOM 6494 N N . SER A 1 833 ? -0.528 4.035 -23.131 1.00 90.00 833 SER A N 1
ATOM 6495 C CA . SER A 1 833 ? 0.081 5.339 -23.387 1.00 90.00 833 SER A CA 1
ATOM 6496 C C . SER A 1 833 ? 0.188 6.160 -22.107 1.00 90.00 833 SER A C 1
ATOM 6498 O O . SER A 1 833 ? -0.778 6.294 -21.348 1.00 90.00 833 SER A O 1
ATOM 6500 N N . ALA A 1 834 ? 1.344 6.786 -21.914 1.00 85.75 834 ALA A N 1
ATOM 6501 C CA . ALA A 1 834 ? 1.494 7.866 -20.963 1.00 85.75 834 ALA A CA 1
ATOM 6502 C C . ALA A 1 834 ? 0.583 9.035 -21.348 1.00 85.75 834 ALA A C 1
ATOM 6504 O O . ALA A 1 834 ? 0.387 9.343 -22.527 1.00 85.75 834 ALA A O 1
ATOM 6505 N N . GLU A 1 835 ? 0.025 9.712 -20.349 1.00 77.31 835 GLU A N 1
ATOM 6506 C CA . GLU A 1 835 ? -0.680 10.963 -20.606 1.00 77.31 835 GLU A CA 1
ATOM 6507 C C . GLU A 1 835 ? 0.339 12.027 -20.996 1.00 77.31 835 GLU A C 1
ATOM 6509 O O . GLU A 1 835 ? 1.310 12.234 -20.266 1.00 77.31 835 GLU A O 1
ATOM 6514 N N . LYS A 1 836 ? 0.083 12.758 -22.088 1.00 60.47 836 LYS A N 1
ATOM 6515 C CA . LYS A 1 836 ? 0.799 13.995 -22.435 1.00 60.47 836 LYS A CA 1
ATOM 6516 C C . LYS A 1 836 ? 0.494 15.093 -21.413 1.00 60.47 836 LYS A C 1
ATOM 6518 O O . LYS A 1 836 ? -0.126 16.108 -21.714 1.00 60.47 836 LYS A O 1
ATOM 6523 N N . LYS A 1 837 ? 0.885 14.904 -20.160 1.00 48.03 837 LYS A N 1
ATOM 6524 C CA . LYS A 1 837 ? 1.091 16.016 -19.240 1.00 48.03 837 LYS A CA 1
ATOM 6525 C C . LYS A 1 837 ? 2.498 16.503 -19.504 1.00 48.03 837 LYS A C 1
ATOM 6527 O O . LYS A 1 837 ? 3.392 15.676 -19.582 1.00 48.03 837 LYS A O 1
ATOM 6532 N N . HIS A 1 838 ? 2.681 17.813 -19.670 1.00 34.44 838 HIS A N 1
ATOM 6533 C CA . HIS A 1 838 ? 3.993 18.445 -19.810 1.00 34.44 838 HIS A CA 1
ATOM 6534 C C . HIS A 1 838 ? 4.998 17.835 -18.812 1.00 34.44 838 HIS A C 1
ATOM 6536 O O . HIS A 1 838 ? 5.038 18.236 -17.649 1.00 34.44 838 HIS A O 1
ATOM 6542 N N . CYS A 1 839 ? 5.800 16.863 -19.260 1.00 36.78 839 CYS A N 1
ATOM 6543 C CA . CYS A 1 839 ? 6.844 16.181 -18.493 1.00 36.78 839 CYS A CA 1
ATOM 6544 C C . CYS A 1 839 ? 8.065 17.097 -18.314 1.00 36.78 839 CYS A C 1
ATOM 6546 O O . CYS A 1 839 ? 9.203 16.673 -18.456 1.00 36.78 839 CYS A O 1
ATOM 6548 N N . ALA A 1 840 ? 7.843 18.370 -17.981 1.00 34.69 840 ALA A N 1
ATOM 6549 C CA . ALA A 1 840 ? 8.904 19.350 -17.760 1.00 34.69 840 ALA A CA 1
ATOM 6550 C C . ALA A 1 840 ? 9.633 19.155 -16.413 1.00 34.69 840 ALA A C 1
ATOM 6552 O O . ALA A 1 840 ? 10.563 19.890 -16.106 1.00 34.69 840 ALA A O 1
ATOM 6553 N N . CYS A 1 841 ? 9.208 18.194 -15.588 1.00 32.94 841 CYS A N 1
ATOM 6554 C CA . CYS A 1 841 ? 9.755 17.956 -14.251 1.00 32.94 841 CYS A CA 1
ATOM 6555 C C . CYS A 1 841 ? 10.389 16.571 -14.051 1.00 32.94 841 CYS A C 1
ATOM 6557 O O . CYS A 1 841 ? 10.795 16.269 -12.932 1.00 32.94 841 CYS A O 1
ATOM 6559 N N . LEU A 1 842 ? 10.528 15.753 -15.102 1.00 42.19 842 LEU A N 1
ATOM 6560 C CA . LEU A 1 842 ? 11.282 14.493 -15.013 1.00 42.19 842 LEU A CA 1
ATOM 6561 C C . LEU A 1 842 ? 12.755 14.623 -15.441 1.00 42.19 842 LEU A C 1
ATOM 6563 O O . LEU A 1 842 ? 13.529 13.745 -15.077 1.00 42.19 842 LEU A O 1
ATOM 6567 N N . TRP A 1 843 ? 13.162 15.722 -16.093 1.00 39.56 843 TRP A N 1
ATOM 6568 C CA . TRP A 1 843 ? 14.564 16.055 -16.404 1.00 39.56 843 TRP A CA 1
ATOM 6569 C C . TRP A 1 843 ? 14.774 17.580 -16.545 1.00 39.56 843 TRP A C 1
ATOM 6571 O O . TRP A 1 843 ? 13.894 18.259 -17.074 1.00 39.56 843 TRP A O 1
ATOM 6581 N N . PRO A 1 844 ? 15.924 18.149 -16.126 1.00 30.36 844 PRO A N 1
ATOM 6582 C CA . PRO A 1 844 ? 16.337 19.494 -16.511 1.00 30.36 844 PRO A CA 1
ATOM 6583 C C . PRO A 1 844 ? 17.061 19.429 -17.867 1.00 30.36 844 PRO A C 1
ATOM 6585 O O . PRO A 1 844 ? 18.254 19.147 -17.924 1.00 30.36 844 PRO A O 1
ATOM 6588 N N . GLY A 1 845 ? 16.343 19.664 -18.966 1.00 31.19 845 GLY A N 1
ATOM 6589 C CA . GLY A 1 845 ? 16.921 19.694 -20.312 1.00 31.19 845 GLY A CA 1
ATOM 6590 C C . GLY A 1 845 ? 15.946 20.269 -21.338 1.00 31.19 845 GLY A C 1
ATOM 6591 O O . GLY A 1 845 ? 14.868 19.732 -21.533 1.00 31.19 845 GLY A O 1
ATOM 6592 N N . GLU A 1 846 ? 16.338 21.411 -21.892 1.00 31.28 846 GLU A N 1
ATOM 6593 C CA . GLU A 1 846 ? 15.758 22.285 -22.924 1.00 31.28 846 GLU A CA 1
ATOM 6594 C C . GLU A 1 846 ? 14.526 21.833 -23.743 1.00 31.28 846 GLU A C 1
ATOM 6596 O O . GLU A 1 846 ? 14.480 20.788 -24.381 1.00 31.28 846 GLU A O 1
ATOM 6601 N N . ALA A 1 847 ? 13.539 22.735 -23.785 1.00 29.44 847 ALA A N 1
ATOM 6602 C CA . ALA A 1 847 ? 12.289 22.636 -24.530 1.00 29.44 847 ALA A CA 1
ATOM 6603 C C . ALA A 1 847 ? 12.428 23.092 -25.994 1.00 29.44 847 ALA A C 1
ATOM 6605 O O . ALA A 1 847 ? 12.990 24.159 -26.241 1.00 29.44 847 ALA A O 1
ATOM 6606 N N . PHE A 1 848 ? 11.777 22.398 -26.937 1.00 26.70 848 PHE A N 1
ATOM 6607 C CA . PHE A 1 848 ? 11.442 22.968 -28.249 1.00 26.70 848 PHE A CA 1
ATOM 6608 C C . PHE A 1 848 ? 10.014 22.640 -28.713 1.00 26.70 848 PHE A C 1
ATOM 6610 O O . PHE A 1 848 ? 9.361 21.722 -28.228 1.00 26.70 848 PHE A O 1
ATOM 6617 N N . LYS A 1 849 ? 9.507 23.538 -29.564 1.00 27.28 849 LYS A N 1
ATOM 6618 C CA . LYS A 1 849 ? 8.098 23.899 -29.778 1.00 27.28 849 LYS A CA 1
ATOM 6619 C C . LYS A 1 849 ? 7.330 22.974 -30.730 1.00 27.28 849 LYS A C 1
ATOM 6621 O O . LYS A 1 849 ? 7.866 22.475 -31.707 1.00 27.28 849 LYS A O 1
ATOM 6626 N N . ALA A 1 850 ? 6.035 22.884 -30.438 1.00 25.09 850 ALA A N 1
ATOM 6627 C CA . ALA A 1 850 ? 4.966 22.181 -31.141 1.00 25.09 850 ALA A CA 1
ATOM 6628 C C . ALA A 1 850 ? 4.665 22.669 -32.572 1.00 25.09 850 ALA A C 1
ATOM 6630 O O . ALA A 1 850 ? 4.852 23.850 -32.854 1.00 25.09 850 ALA A O 1
ATOM 6631 N N . HIS A 1 851 ? 4.015 21.812 -33.376 1.00 22.59 851 HIS A N 1
ATOM 6632 C CA . HIS A 1 851 ? 2.876 22.191 -34.225 1.00 22.59 851 HIS A CA 1
ATOM 6633 C C . HIS A 1 851 ? 1.915 21.011 -34.485 1.00 22.59 851 HIS A C 1
ATOM 6635 O O . HIS A 1 851 ? 2.277 19.847 -34.407 1.00 22.59 851 HIS A O 1
ATOM 6641 N N . SER A 1 852 ? 0.656 21.383 -34.695 1.00 21.72 852 SER A N 1
ATOM 6642 C CA . SER A 1 852 ? -0.605 20.632 -34.741 1.00 21.72 852 SER A CA 1
ATOM 6643 C C . SER A 1 852 ? -0.986 20.108 -36.137 1.00 21.72 852 SER A C 1
ATOM 6645 O O . SER A 1 852 ? -0.620 20.781 -37.096 1.00 21.72 852 SER A O 1
ATOM 6647 N N . CYS A 1 853 ? -1.842 19.066 -36.247 1.00 20.06 853 CYS A N 1
ATOM 6648 C CA . CYS A 1 853 ? -3.181 19.105 -36.906 1.00 20.06 853 CYS A CA 1
ATOM 6649 C C . CYS A 1 853 ? -3.824 17.721 -37.243 1.00 20.06 853 CYS A C 1
ATOM 6651 O O . CYS A 1 853 ? -3.247 16.927 -37.965 1.00 20.06 853 CYS A O 1
ATOM 6653 N N . PHE A 1 854 ? -5.072 17.539 -36.772 1.00 19.95 854 PHE A N 1
ATOM 6654 C CA . PHE A 1 854 ? -6.287 16.896 -37.347 1.00 19.95 854 PHE A CA 1
ATOM 6655 C C . PHE A 1 854 ? -6.311 15.536 -38.118 1.00 19.95 854 PHE A C 1
ATOM 6657 O O . PHE A 1 854 ? -5.923 15.436 -39.272 1.00 19.95 854 PHE A O 1
ATOM 6664 N N . THR A 1 855 ? -6.976 14.568 -37.458 1.00 18.84 855 THR A N 1
ATOM 6665 C CA . THR A 1 855 ? -7.997 13.534 -37.823 1.00 18.84 855 THR A CA 1
ATOM 6666 C C . THR A 1 855 ? -8.353 13.198 -39.291 1.00 18.84 855 THR A C 1
ATOM 6668 O O . THR A 1 855 ? -8.702 14.118 -40.012 1.00 18.84 855 THR A O 1
ATOM 6671 N N . TYR A 1 856 ? -8.496 11.891 -39.637 1.00 18.36 856 TYR A N 1
ATOM 6672 C CA . TYR A 1 856 ? -9.667 11.236 -40.306 1.00 18.36 856 TYR A CA 1
ATOM 6673 C C . TYR A 1 856 ? -9.630 9.677 -40.218 1.00 18.36 856 TYR A C 1
ATOM 6675 O O . TYR A 1 856 ? -8.567 9.072 -40.267 1.00 18.36 856 TYR A O 1
ATOM 6683 N N . LEU A 1 857 ? -10.817 9.053 -40.086 1.00 17.97 857 LEU A N 1
ATOM 6684 C CA . LEU A 1 857 ? -11.153 7.604 -40.126 1.00 17.97 857 LEU A CA 1
ATOM 6685 C C . LEU A 1 857 ? -11.336 7.079 -41.572 1.00 17.97 857 LEU A C 1
ATOM 6687 O O . LEU A 1 857 ? -11.800 7.873 -42.380 1.00 17.97 857 LEU A O 1
ATOM 6691 N N . VAL A 1 858 ? -11.156 5.761 -41.835 1.00 16.83 858 VAL A N 1
ATOM 6692 C CA . VAL A 1 858 ? -12.083 4.813 -42.547 1.00 16.83 858 VAL A CA 1
ATOM 6693 C C . VAL A 1 858 ? -11.569 3.345 -42.447 1.00 16.83 858 VAL A C 1
ATOM 6695 O O . VAL A 1 858 ? -10.378 3.099 -42.321 1.00 16.83 858 VAL A O 1
ATOM 6698 N N . CYS A 1 859 ? -12.510 2.390 -42.451 1.00 18.12 859 CYS A N 1
ATOM 6699 C CA . CYS A 1 859 ? -12.464 0.943 -42.165 1.00 18.12 859 CYS A CA 1
ATOM 6700 C C . CYS A 1 859 ? -12.425 0.060 -43.447 1.00 18.12 859 CYS A C 1
ATOM 6702 O O . CYS A 1 859 ? -13.004 0.505 -44.430 1.00 18.12 859 CYS A O 1
ATOM 6704 N N . GLU A 1 860 ? -11.866 -1.174 -43.424 1.00 17.42 860 GLU A N 1
ATOM 6705 C CA . GLU A 1 860 ? -12.507 -2.440 -43.909 1.00 17.42 860 GLU A CA 1
ATOM 6706 C C . GLU A 1 860 ? -11.605 -3.718 -43.931 1.00 17.42 860 GLU A C 1
ATOM 6708 O O . GLU A 1 860 ? -10.569 -3.775 -44.580 1.00 17.42 860 GLU A O 1
ATOM 6713 N N . GLN A 1 861 ? -12.085 -4.747 -43.210 1.00 18.83 861 GLN A N 1
ATOM 6714 C CA . GLN A 1 861 ? -12.170 -6.217 -43.427 1.00 18.83 861 GLN A CA 1
ATOM 6715 C C . GLN A 1 861 ? -11.082 -7.135 -44.074 1.00 18.83 861 GLN A C 1
ATOM 6717 O O . GLN A 1 861 ? -10.849 -7.127 -45.275 1.00 18.83 861 GLN A O 1
ATOM 6722 N N . ALA A 1 862 ? -10.717 -8.146 -43.252 1.00 19.09 862 ALA A N 1
ATOM 6723 C CA . ALA A 1 862 ? -10.720 -9.620 -43.455 1.00 19.09 862 ALA A CA 1
ATOM 6724 C C . ALA A 1 862 ? -9.621 -10.348 -44.277 1.00 19.09 862 ALA A C 1
ATOM 6726 O O . ALA A 1 862 ? -9.525 -10.171 -45.482 1.00 19.09 862 ALA A O 1
ATOM 6727 N N . PHE A 1 863 ? -8.944 -11.345 -43.664 1.00 19.62 863 PHE A N 1
ATOM 6728 C CA . PHE A 1 863 ? -9.145 -12.789 -43.945 1.00 19.62 863 PHE A CA 1
ATOM 6729 C C . PHE A 1 863 ? -8.391 -13.732 -42.972 1.00 19.62 863 PHE A C 1
ATOM 6731 O O . PHE A 1 863 ? -7.399 -13.381 -42.347 1.00 19.62 863 PHE A O 1
ATOM 6738 N N . VAL A 1 864 ? -8.931 -14.949 -42.867 1.00 19.94 864 VAL A N 1
ATOM 6739 C CA . VAL A 1 864 ? -8.667 -16.057 -41.927 1.00 19.94 864 VAL A CA 1
ATOM 6740 C C . VAL A 1 864 ? -7.590 -17.034 -42.434 1.00 19.94 864 VAL A C 1
ATOM 6742 O O . VAL A 1 864 ? -7.615 -17.358 -43.621 1.00 19.94 864 VAL A O 1
ATOM 6745 N N . ARG A 1 865 ? -6.772 -17.628 -41.536 1.00 20.61 865 ARG A N 1
ATOM 6746 C CA . ARG A 1 865 ? -6.462 -19.087 -41.510 1.00 20.61 865 ARG A CA 1
ATOM 6747 C C . ARG A 1 865 ? -5.659 -19.546 -40.273 1.00 20.61 865 ARG A C 1
ATOM 6749 O O . ARG A 1 865 ? -4.576 -19.045 -40.004 1.00 20.61 865 ARG A O 1
ATOM 6756 N N . GLU A 1 866 ? -6.207 -20.545 -39.577 1.00 21.50 866 GLU A N 1
ATOM 6757 C CA . GLU A 1 866 ? -5.591 -21.385 -38.530 1.00 21.50 866 GLU A CA 1
ATOM 6758 C C . GLU A 1 866 ? -4.824 -22.611 -39.141 1.00 21.50 866 GLU A C 1
ATOM 6760 O O . GLU A 1 866 ? -4.691 -22.677 -40.365 1.00 21.50 866 GLU A O 1
ATOM 6765 N N . PRO A 1 867 ? -4.419 -23.663 -38.380 1.00 32.75 867 PRO A N 1
ATOM 6766 C CA . PRO A 1 867 ? -3.198 -23.750 -37.564 1.00 32.75 867 PRO A CA 1
ATOM 6767 C C . PRO A 1 867 ? -2.390 -25.049 -37.853 1.00 32.75 867 PRO A C 1
ATOM 6769 O O . PRO A 1 867 ? -2.865 -25.947 -38.544 1.00 32.75 867 PRO A O 1
ATOM 6772 N N . MET A 1 868 ? -1.204 -25.229 -37.256 1.00 21.72 868 MET A N 1
ATOM 6773 C CA . MET A 1 868 ? -0.531 -26.544 -37.165 1.00 21.72 868 MET A CA 1
ATOM 6774 C C . MET A 1 868 ? 0.087 -26.747 -35.770 1.00 21.72 868 MET A C 1
ATOM 6776 O O . MET A 1 868 ? 0.702 -25.843 -35.211 1.00 21.72 868 MET A O 1
ATOM 6780 N N . SER A 1 869 ? -0.118 -27.947 -35.219 1.00 27.12 869 SER A N 1
ATOM 6781 C CA . SER A 1 869 ? 0.265 -28.422 -33.875 1.00 27.12 869 SER A CA 1
ATOM 6782 C C . SER A 1 869 ? 1.421 -29.465 -33.964 1.00 27.12 869 SER A C 1
ATOM 6784 O O . SER A 1 869 ? 1.988 -29.608 -35.046 1.00 27.12 869 SER A O 1
ATOM 6786 N N . PRO A 1 870 ? 1.861 -30.166 -32.892 1.00 35.44 870 PRO A N 1
ATOM 6787 C CA . PRO A 1 870 ? 3.195 -30.018 -32.300 1.00 35.44 870 PRO A CA 1
ATOM 6788 C C . PRO A 1 870 ? 4.099 -31.264 -32.463 1.00 35.44 870 PRO A C 1
ATOM 6790 O O . PRO A 1 870 ? 3.632 -32.358 -32.777 1.00 35.44 870 PRO A O 1
ATOM 6793 N N . LEU A 1 871 ? 5.402 -31.129 -32.179 1.00 26.27 871 LEU A N 1
ATOM 6794 C CA . LEU A 1 871 ? 6.357 -32.250 -32.161 1.00 26.27 871 LEU A CA 1
ATOM 6795 C C . LEU A 1 871 ? 6.974 -32.482 -30.776 1.00 26.27 871 LEU A C 1
ATOM 6797 O O . LEU A 1 871 ? 7.387 -31.559 -30.078 1.00 26.27 871 LEU A O 1
ATOM 6801 N N . ALA A 1 872 ? 6.996 -33.764 -30.414 1.00 26.50 872 ALA A N 1
ATOM 6802 C CA . ALA A 1 872 ? 7.369 -34.342 -29.133 1.00 26.50 872 ALA A CA 1
ATOM 6803 C C . ALA A 1 872 ? 8.886 -34.566 -28.960 1.00 26.50 872 ALA A C 1
ATOM 6805 O O . ALA A 1 872 ? 9.629 -34.743 -29.924 1.00 26.50 872 ALA A O 1
ATOM 6806 N N . LEU A 1 873 ? 9.314 -34.629 -27.695 1.00 28.89 873 LEU A N 1
ATOM 6807 C CA . LEU A 1 873 ? 10.652 -35.024 -27.233 1.00 28.89 873 LEU A CA 1
ATOM 6808 C C . LEU A 1 873 ? 10.816 -36.558 -27.161 1.00 28.89 873 LEU A C 1
ATOM 6810 O O . LEU A 1 873 ? 9.849 -37.247 -26.826 1.00 28.89 873 LEU A O 1
ATOM 6814 N N . PRO A 1 874 ? 12.040 -37.103 -27.324 1.00 35.47 874 PRO A N 1
ATOM 6815 C CA . PRO A 1 874 ? 12.349 -38.487 -26.987 1.00 35.47 874 PRO A CA 1
ATOM 6816 C C . PRO A 1 874 ? 13.014 -38.647 -25.606 1.00 35.47 874 PRO A C 1
ATOM 6818 O O . PRO A 1 874 ? 13.724 -37.776 -25.103 1.00 35.47 874 PRO A O 1
ATOM 6821 N N . ARG A 1 875 ? 12.792 -39.828 -25.021 1.00 29.41 875 ARG A N 1
ATOM 6822 C CA . ARG A 1 875 ? 13.295 -40.340 -23.737 1.00 29.41 875 ARG A CA 1
ATOM 6823 C C . ARG A 1 875 ? 14.161 -41.575 -24.030 1.00 29.41 875 ARG A C 1
ATOM 6825 O O . ARG A 1 875 ? 13.704 -42.398 -24.814 1.00 29.41 875 ARG A O 1
ATOM 6832 N N . ALA A 1 876 ? 15.332 -41.720 -23.393 1.00 32.00 876 ALA A N 1
ATOM 6833 C CA . ALA A 1 876 ? 15.869 -42.979 -22.826 1.00 32.00 876 ALA A CA 1
ATOM 6834 C C . ALA A 1 876 ? 17.381 -42.896 -22.518 1.00 32.00 876 ALA A C 1
ATOM 6836 O O . ALA A 1 876 ? 18.189 -42.654 -23.408 1.00 32.00 876 ALA A O 1
ATOM 6837 N N . ALA A 1 877 ? 17.747 -43.190 -21.268 1.00 33.31 877 ALA A N 1
ATOM 6838 C CA . ALA A 1 877 ? 19.012 -43.817 -20.881 1.00 33.31 877 ALA A CA 1
ATOM 6839 C C . ALA A 1 877 ? 18.777 -44.608 -19.579 1.00 33.31 877 ALA A C 1
ATOM 6841 O O . ALA A 1 877 ? 17.927 -44.237 -18.771 1.00 33.31 877 ALA A O 1
ATOM 6842 N N . THR A 1 878 ? 19.479 -45.728 -19.479 1.00 35.19 878 THR A N 1
ATOM 6843 C CA . THR A 1 878 ? 19.178 -46.995 -18.797 1.00 35.19 878 THR A CA 1
ATOM 6844 C C . THR A 1 878 ? 19.464 -47.058 -17.292 1.00 35.19 878 THR A C 1
ATOM 6846 O O . THR A 1 878 ? 20.251 -46.280 -16.759 1.00 35.19 878 THR A O 1
ATOM 6849 N N . GLU A 1 879 ? 18.795 -48.020 -16.650 1.00 47.97 879 GLU A N 1
ATOM 6850 C CA . GLU A 1 879 ? 18.834 -48.413 -15.235 1.00 47.97 879 GLU A CA 1
ATOM 6851 C C . GLU A 1 879 ? 20.055 -49.278 -14.862 1.00 47.97 879 GLU A C 1
ATOM 6853 O O . GLU A 1 879 ? 20.726 -49.817 -15.738 1.00 47.97 879 GLU A O 1
ATOM 6858 N N . GLU A 1 880 ? 20.218 -49.447 -13.541 1.00 41.31 880 GLU A N 1
ATOM 6859 C CA . GLU A 1 880 ? 21.032 -50.432 -12.798 1.00 41.31 880 GLU A CA 1
ATOM 6860 C C . GLU A 1 880 ? 22.343 -49.917 -12.182 1.00 41.31 880 GLU A C 1
ATOM 6862 O O . GLU A 1 880 ? 23.435 -50.282 -12.591 1.00 41.31 880 GLU A O 1
ATOM 6867 N N . ASP A 1 881 ? 22.197 -49.078 -11.148 1.00 35.50 881 ASP A N 1
ATOM 6868 C CA . ASP A 1 881 ? 22.949 -49.177 -9.886 1.00 35.50 881 ASP A CA 1
ATOM 6869 C C . ASP A 1 881 ? 22.263 -48.280 -8.829 1.00 35.50 881 ASP A C 1
ATOM 6871 O O . ASP A 1 881 ? 22.049 -47.088 -9.047 1.00 35.50 881 ASP A O 1
ATOM 6875 N N . ASP A 1 882 ? 21.847 -48.878 -7.708 1.00 38.97 882 ASP A N 1
ATOM 6876 C CA . ASP A 1 882 ? 21.333 -48.243 -6.484 1.00 38.97 882 ASP A CA 1
ATOM 6877 C C . ASP A 1 882 ? 20.356 -47.061 -6.659 1.00 38.97 882 ASP A C 1
ATOM 6879 O O . ASP A 1 882 ? 20.687 -45.891 -6.439 1.00 38.97 882 ASP A O 1
ATOM 6883 N N . ALA A 1 883 ? 19.083 -47.375 -6.928 1.00 39.66 883 ALA A N 1
ATOM 6884 C CA . ALA A 1 883 ? 17.970 -46.447 -6.728 1.00 39.66 883 ALA A CA 1
ATOM 6885 C C . ALA A 1 883 ? 17.784 -46.158 -5.226 1.00 39.66 883 ALA A C 1
ATOM 6887 O O . ALA A 1 883 ? 16.852 -46.637 -4.577 1.00 39.66 883 ALA A O 1
ATOM 6888 N N . ALA A 1 884 ? 18.685 -45.354 -4.658 1.00 46.50 884 ALA A N 1
ATOM 6889 C CA . ALA A 1 884 ? 18.400 -44.581 -3.468 1.00 46.50 884 ALA A CA 1
ATOM 6890 C C . ALA A 1 884 ? 17.129 -43.789 -3.777 1.00 46.50 884 ALA A C 1
ATOM 6892 O O . ALA A 1 884 ? 17.148 -42.885 -4.611 1.00 46.50 884 ALA A O 1
ATOM 6893 N N . GLU A 1 885 ? 16.019 -44.209 -3.168 1.00 44.38 885 GLU A N 1
ATOM 6894 C CA . GLU A 1 885 ? 14.718 -43.554 -3.225 1.00 44.38 885 GLU A CA 1
ATOM 6895 C C . GLU A 1 885 ? 14.949 -42.038 -3.239 1.00 44.38 885 GLU A C 1
ATOM 6897 O O . GLU A 1 885 ? 15.481 -41.481 -2.274 1.00 44.38 885 GLU A O 1
ATOM 6902 N N . TRP A 1 886 ? 14.667 -41.379 -4.371 1.00 53.09 886 TRP A N 1
ATOM 6903 C CA . TRP A 1 886 ? 14.825 -39.933 -4.511 1.00 53.09 886 TRP A CA 1
ATOM 6904 C C . TRP A 1 886 ? 13.776 -39.283 -3.613 1.00 53.09 886 TRP A C 1
ATOM 6906 O O . TRP A 1 886 ? 12.665 -38.961 -4.032 1.00 53.09 886 TRP A O 1
ATOM 6916 N N . VAL A 1 887 ? 14.104 -39.163 -2.327 1.00 70.25 887 VAL A N 1
ATOM 6917 C CA . VAL A 1 887 ? 13.212 -38.602 -1.324 1.00 70.25 887 VAL A CA 1
ATOM 6918 C C . VAL A 1 887 ? 13.032 -37.134 -1.684 1.00 70.25 887 VAL A C 1
ATOM 6920 O O . VAL A 1 887 ? 13.924 -36.313 -1.493 1.00 70.25 887 VAL A O 1
ATOM 6923 N N . SER A 1 888 ? 11.873 -36.799 -2.235 1.00 79.88 888 SER A N 1
ATOM 6924 C CA . SER A 1 888 ? 11.472 -35.409 -2.424 1.00 79.88 888 SER A CA 1
ATOM 6925 C C . SER A 1 888 ? 11.166 -34.781 -1.056 1.00 79.88 888 SER A C 1
ATOM 6927 O O . SER A 1 888 ? 10.696 -35.481 -0.147 1.00 79.88 888 SER A O 1
ATOM 6929 N N . PRO A 1 889 ? 11.430 -33.476 -0.851 1.00 89.81 889 PRO A N 1
ATOM 6930 C CA . PRO A 1 889 ? 11.067 -32.812 0.395 1.00 89.81 889 PRO A CA 1
ATOM 6931 C C . PRO A 1 889 ? 9.555 -32.915 0.624 1.00 89.81 889 PRO A C 1
ATOM 6933 O O . PRO A 1 889 ? 8.760 -32.619 -0.263 1.00 89.81 889 PRO A O 1
ATOM 6936 N N . ARG A 1 890 ? 9.142 -33.317 1.829 1.00 88.00 890 ARG A N 1
ATOM 6937 C CA . ARG A 1 890 ? 7.719 -33.304 2.212 1.00 88.00 890 ARG A CA 1
ATOM 6938 C C . ARG A 1 890 ? 7.275 -31.884 2.563 1.00 88.00 890 ARG A C 1
ATOM 6940 O O . ARG A 1 890 ? 8.082 -31.098 3.062 1.00 88.00 890 ARG A O 1
ATOM 6947 N N . VAL A 1 891 ? 5.987 -31.585 2.384 1.00 84.25 891 VAL A N 1
ATOM 6948 C CA . VAL A 1 891 ? 5.382 -30.308 2.805 1.00 84.25 891 VAL A CA 1
ATOM 6949 C C . VAL A 1 891 ? 5.732 -30.023 4.273 1.00 84.25 891 VAL A C 1
ATOM 6951 O O . VAL A 1 891 ? 5.628 -30.896 5.134 1.00 84.25 891 VAL A O 1
ATOM 6954 N N . GLY A 1 892 ? 6.231 -28.813 4.544 1.00 85.56 892 GLY A N 1
ATOM 6955 C CA . GLY A 1 892 ? 6.722 -28.391 5.862 1.00 85.56 892 GLY A CA 1
ATOM 6956 C C . GLY A 1 892 ? 8.215 -28.650 6.125 1.00 85.56 892 GLY A C 1
ATOM 6957 O O . GLY A 1 892 ? 8.763 -28.135 7.103 1.00 85.56 892 GLY A O 1
ATOM 6958 N N . GLN A 1 893 ? 8.916 -29.393 5.261 1.00 89.75 893 GLN A N 1
ATOM 6959 C CA . GLN A 1 893 ? 10.373 -29.522 5.335 1.00 89.75 893 GLN A CA 1
ATOM 6960 C C . GLN A 1 893 ? 11.067 -28.308 4.710 1.00 89.75 893 GLN A C 1
ATOM 6962 O O . GLN A 1 893 ? 10.617 -27.729 3.728 1.00 89.75 893 GLN A O 1
ATOM 6967 N N . ARG A 1 894 ? 12.192 -27.902 5.302 1.00 92.50 894 ARG A N 1
ATOM 6968 C CA . ARG A 1 894 ? 12.908 -26.689 4.890 1.00 92.50 894 ARG A CA 1
ATOM 6969 C C . ARG A 1 894 ? 13.770 -26.958 3.668 1.00 92.50 894 ARG A C 1
ATOM 6971 O O . ARG A 1 894 ? 14.556 -27.903 3.700 1.00 92.50 894 ARG A O 1
ATOM 6978 N N . VAL A 1 895 ? 13.706 -26.069 2.683 1.00 92.94 895 VAL A N 1
ATOM 6979 C CA . VAL A 1 895 ? 14.620 -26.037 1.536 1.00 92.94 895 VAL A CA 1
ATOM 6980 C C . VAL A 1 895 ? 15.468 -24.767 1.615 1.00 92.94 895 VAL A C 1
ATOM 6982 O O . VAL A 1 895 ? 14.961 -23.672 1.844 1.00 92.94 895 VAL A O 1
ATOM 6985 N N . MET A 1 896 ? 16.778 -24.923 1.481 1.00 89.69 896 MET A N 1
ATOM 6986 C CA . MET A 1 896 ? 17.773 -23.865 1.436 1.00 89.69 896 MET A CA 1
ATOM 6987 C C . MET A 1 896 ? 18.251 -23.732 -0.006 1.00 89.69 896 MET A C 1
ATOM 6989 O O . MET A 1 896 ? 18.904 -24.632 -0.530 1.00 89.69 896 MET A O 1
ATOM 6993 N N . VAL A 1 897 ? 17.890 -22.619 -0.642 1.00 90.12 897 VAL A N 1
ATOM 6994 C CA . VAL A 1 897 ? 18.207 -22.374 -2.051 1.00 90.12 897 VAL A CA 1
ATOM 6995 C C . VAL A 1 897 ? 19.590 -21.738 -2.168 1.00 90.12 897 VAL A C 1
ATOM 6997 O O . VAL A 1 897 ? 19.843 -20.686 -1.580 1.00 90.12 897 VAL A O 1
ATOM 7000 N N . LEU A 1 898 ? 20.485 -22.392 -2.904 1.00 85.44 898 LEU A N 1
ATOM 7001 C CA . LEU A 1 898 ? 21.873 -21.986 -3.112 1.00 85.44 898 LEU A CA 1
ATOM 7002 C C . LEU A 1 898 ? 22.099 -21.565 -4.571 1.00 85.44 898 LEU A C 1
ATOM 7004 O O . LEU A 1 898 ? 21.341 -21.939 -5.461 1.00 85.44 898 LEU A O 1
ATOM 7008 N N . ARG A 1 899 ? 23.143 -20.765 -4.811 1.00 81.06 899 ARG A N 1
ATOM 7009 C CA . ARG A 1 899 ? 23.641 -20.461 -6.162 1.00 81.06 899 ARG A CA 1
ATOM 7010 C C . ARG A 1 899 ? 24.721 -21.475 -6.537 1.00 81.06 899 ARG A C 1
ATOM 7012 O O . ARG A 1 899 ? 25.549 -21.801 -5.680 1.00 81.06 899 ARG A O 1
ATOM 7019 N N . ASP A 1 900 ? 24.782 -21.906 -7.790 1.00 73.88 900 ASP A N 1
ATOM 7020 C CA . ASP A 1 900 ? 25.941 -22.662 -8.275 1.00 73.88 900 ASP A CA 1
ATOM 7021 C C . ASP A 1 900 ? 27.200 -21.796 -8.258 1.00 73.88 900 ASP A C 1
ATOM 7023 O O . ASP A 1 900 ? 27.103 -20.578 -8.442 1.00 73.88 900 ASP A O 1
ATOM 7027 N N . PRO A 1 901 ? 28.396 -22.398 -8.122 1.00 72.75 901 PRO A N 1
ATOM 7028 C CA . PRO A 1 901 ? 28.769 -23.744 -7.638 1.00 72.75 901 PRO A CA 1
ATOM 7029 C C . PRO A 1 901 ? 28.694 -24.052 -6.133 1.00 72.75 901 PRO A C 1
ATOM 7031 O O . PRO A 1 901 ? 29.137 -25.130 -5.733 1.00 72.75 901 PRO A O 1
ATOM 7034 N N . TRP A 1 902 ? 28.203 -23.170 -5.254 1.00 77.31 902 TRP A N 1
ATOM 7035 C CA . TRP A 1 902 ? 28.260 -23.433 -3.798 1.00 77.31 902 TRP A CA 1
ATOM 7036 C C . TRP A 1 902 ? 27.589 -24.744 -3.403 1.00 77.31 902 TRP A C 1
ATOM 7038 O O . TRP A 1 902 ? 28.079 -25.445 -2.519 1.00 77.31 902 TRP A O 1
ATOM 7048 N N . LEU A 1 903 ? 26.492 -25.064 -4.082 1.00 83.19 903 LEU A N 1
ATOM 7049 C CA . LEU A 1 903 ? 25.724 -26.277 -3.888 1.00 83.19 903 LEU A CA 1
ATOM 7050 C C . LEU A 1 903 ? 26.596 -27.538 -3.980 1.00 83.19 903 LEU A C 1
ATOM 7052 O O . LEU A 1 903 ? 26.643 -28.311 -3.024 1.00 83.19 903 LEU A O 1
ATOM 7056 N N . LEU A 1 904 ? 27.337 -27.700 -5.078 1.00 82.62 904 LEU A N 1
ATOM 7057 C CA . LEU A 1 904 ? 28.192 -28.869 -5.308 1.00 82.62 904 LEU A CA 1
ATOM 7058 C C . LEU A 1 904 ? 29.312 -28.974 -4.263 1.00 82.62 904 LEU A C 1
ATOM 7060 O O . LEU A 1 904 ? 29.561 -30.039 -3.711 1.00 82.62 904 LEU A O 1
ATOM 7064 N N . TRP A 1 905 ? 29.942 -27.854 -3.907 1.00 80.06 905 TRP A N 1
ATOM 7065 C CA . TRP A 1 905 ? 31.049 -27.847 -2.942 1.00 80.06 905 TRP A CA 1
ATOM 7066 C C . TRP A 1 905 ? 30.604 -28.136 -1.503 1.00 80.06 905 TRP A C 1
ATOM 7068 O O . TRP A 1 905 ? 31.374 -28.694 -0.716 1.00 80.06 905 TRP A O 1
ATOM 7078 N N . ILE A 1 906 ? 29.380 -27.738 -1.146 1.00 82.00 906 ILE A N 1
ATOM 7079 C CA . ILE A 1 906 ? 28.777 -28.041 0.156 1.00 82.00 906 ILE A CA 1
ATOM 7080 C C . ILE A 1 906 ? 28.365 -29.513 0.216 1.00 82.00 906 ILE A C 1
ATOM 7082 O O . ILE A 1 906 ? 28.609 -30.156 1.238 1.00 82.00 906 ILE A O 1
ATOM 7086 N N . LEU A 1 907 ? 27.785 -30.053 -0.861 1.00 81.69 907 LEU A N 1
ATOM 7087 C CA . LEU A 1 907 ? 27.426 -31.473 -0.952 1.00 81.69 907 LEU A CA 1
ATOM 7088 C C . LEU A 1 907 ? 28.664 -32.379 -0.877 1.00 81.69 907 LEU A C 1
ATOM 7090 O O . LEU A 1 907 ? 28.638 -33.378 -0.166 1.00 81.69 907 LEU A O 1
ATOM 7094 N N . ASP A 1 908 ? 29.777 -31.962 -1.482 1.00 82.19 908 ASP A N 1
ATOM 7095 C CA . ASP A 1 908 ? 31.075 -32.640 -1.388 1.00 82.19 908 ASP A CA 1
ATOM 7096 C C . ASP A 1 908 ? 31.744 -32.528 -0.001 1.00 82.19 908 ASP A C 1
ATOM 7098 O O . ASP A 1 908 ? 32.818 -33.090 0.223 1.00 82.19 908 ASP A O 1
ATOM 7102 N N . GLY A 1 909 ? 31.187 -31.737 0.925 1.00 80.06 909 GLY A N 1
ATOM 7103 C CA . GLY A 1 909 ? 31.791 -31.458 2.233 1.00 80.06 909 GLY A CA 1
ATOM 7104 C C . GLY A 1 909 ? 33.090 -30.641 2.170 1.00 80.06 909 GLY A C 1
ATOM 7105 O O . GLY A 1 909 ? 33.779 -30.496 3.179 1.00 80.06 909 GLY A O 1
ATOM 7106 N N . LYS A 1 910 ? 33.428 -30.084 1.001 1.00 79.69 910 LYS A N 1
ATOM 7107 C CA . LYS A 1 910 ? 34.658 -29.314 0.754 1.00 79.69 910 LYS A CA 1
ATOM 7108 C C . LYS A 1 910 ? 34.552 -27.859 1.203 1.00 79.69 910 LYS A C 1
ATOM 7110 O O . LYS A 1 910 ? 35.570 -27.170 1.245 1.00 79.69 910 LYS A O 1
ATOM 7115 N N . LYS A 1 911 ? 33.344 -27.367 1.505 1.00 77.88 911 LYS A N 1
ATOM 7116 C CA . LYS A 1 911 ? 33.113 -25.954 1.827 1.00 77.88 911 LYS A CA 1
ATOM 7117 C C . LYS A 1 911 ? 32.159 -25.731 2.996 1.00 77.88 911 LYS A C 1
ATOM 7119 O O . LYS A 1 911 ? 31.158 -26.425 3.157 1.00 77.88 911 LYS A O 1
ATOM 7124 N N . THR A 1 912 ? 32.456 -24.697 3.779 1.00 69.62 912 THR A N 1
ATOM 7125 C CA . THR A 1 912 ? 31.602 -24.141 4.832 1.00 69.62 912 THR A CA 1
ATOM 7126 C C . THR A 1 912 ? 30.892 -22.888 4.308 1.00 69.62 912 THR A C 1
ATOM 7128 O O . THR A 1 912 ? 31.481 -22.053 3.623 1.00 69.62 912 THR A O 1
ATOM 7131 N N . MET A 1 913 ? 29.591 -22.758 4.582 1.00 70.81 913 MET A N 1
ATOM 7132 C CA . MET A 1 913 ? 28.783 -21.652 4.061 1.00 70.81 913 MET A CA 1
ATOM 7133 C C . MET A 1 913 ? 28.631 -20.521 5.078 1.00 70.81 913 MET A C 1
ATOM 7135 O O . MET A 1 913 ? 28.275 -20.752 6.235 1.00 70.81 913 MET A O 1
ATOM 7139 N N . GLU A 1 914 ? 28.826 -19.286 4.619 1.00 69.94 914 GLU A N 1
ATOM 7140 C CA . GLU A 1 914 ? 28.449 -18.084 5.358 1.00 69.94 914 GLU A CA 1
ATOM 7141 C C . GLU A 1 914 ? 26.970 -17.753 5.099 1.00 69.94 914 GLU A C 1
ATOM 7143 O O . GLU A 1 914 ? 26.549 -17.611 3.953 1.00 69.94 914 GLU A O 1
ATOM 7148 N N . ILE A 1 915 ? 26.176 -17.585 6.159 1.00 68.12 915 ILE A N 1
ATOM 7149 C CA . ILE A 1 915 ? 24.792 -17.102 6.056 1.00 68.12 915 ILE A CA 1
ATOM 7150 C C . ILE A 1 915 ? 24.722 -15.723 6.710 1.00 68.12 915 ILE A C 1
ATOM 7152 O O . ILE A 1 915 ? 24.865 -15.593 7.928 1.00 68.12 915 ILE A O 1
ATOM 7156 N N . ARG A 1 916 ? 24.502 -14.686 5.896 1.00 63.72 916 ARG A N 1
ATOM 7157 C CA . ARG A 1 916 ? 24.387 -13.294 6.353 1.00 63.72 916 ARG A CA 1
ATOM 7158 C C . ARG A 1 916 ? 22.955 -12.960 6.779 1.00 63.72 916 ARG A C 1
ATOM 7160 O O . ARG A 1 916 ? 21.997 -13.639 6.419 1.00 63.72 916 ARG A O 1
ATOM 7167 N N . ASN A 1 917 ? 22.808 -11.879 7.542 1.00 56.03 917 ASN A N 1
ATOM 7168 C CA . ASN A 1 917 ? 21.542 -11.234 7.930 1.00 56.03 917 ASN A CA 1
ATOM 7169 C C . ASN A 1 917 ? 20.622 -11.994 8.904 1.00 56.03 917 ASN A C 1
ATOM 7171 O O . ASN A 1 917 ? 19.933 -11.344 9.690 1.00 56.03 917 ASN A O 1
ATOM 7175 N N . LYS A 1 918 ? 20.600 -13.332 8.921 1.00 67.62 918 LYS A N 1
ATOM 7176 C CA . LYS A 1 918 ? 19.775 -14.117 9.859 1.00 67.62 918 LYS A CA 1
ATOM 7177 C C . LYS A 1 918 ? 20.514 -15.351 10.371 1.00 67.62 918 LYS A C 1
ATOM 7179 O O . LYS A 1 918 ? 21.227 -16.019 9.631 1.00 67.62 918 LYS A O 1
ATOM 7184 N N . ARG A 1 919 ? 20.302 -15.695 11.647 1.00 73.31 919 ARG A N 1
ATOM 7185 C CA . ARG A 1 919 ? 20.812 -16.951 12.216 1.00 73.31 919 ARG A CA 1
ATOM 7186 C C . ARG A 1 919 ? 20.067 -18.122 11.577 1.00 73.31 919 ARG A C 1
ATOM 7188 O O . ARG A 1 919 ? 18.846 -18.207 11.698 1.00 73.31 919 ARG A O 1
ATOM 7195 N N . ALA A 1 920 ? 20.796 -19.025 10.928 1.00 77.75 920 ALA A N 1
ATOM 7196 C CA . ALA A 1 920 ? 20.201 -20.228 10.366 1.00 77.75 920 ALA A CA 1
ATOM 7197 C C . ALA A 1 920 ? 19.603 -21.105 11.472 1.00 77.75 920 ALA A C 1
ATOM 7199 O O . ALA A 1 920 ? 20.216 -21.323 12.521 1.00 77.75 920 ALA A O 1
ATOM 7200 N N . ARG A 1 921 ? 18.389 -21.606 11.241 1.00 82.81 921 ARG A N 1
ATOM 7201 C CA . ARG A 1 921 ? 17.756 -22.566 12.147 1.00 82.81 921 ARG A CA 1
ATOM 7202 C C . ARG A 1 921 ? 18.492 -23.904 12.031 1.00 82.81 921 ARG A C 1
ATOM 7204 O O . ARG A 1 921 ? 18.628 -24.424 10.928 1.00 82.81 921 ARG A O 1
ATOM 7211 N N . LEU A 1 922 ? 18.904 -24.480 13.158 1.00 87.44 922 LEU A N 1
ATOM 7212 C CA . LEU A 1 922 ? 19.572 -25.788 13.201 1.00 87.44 922 LEU A CA 1
ATOM 7213 C C . LEU A 1 922 ? 18.656 -26.918 12.702 1.00 87.44 922 LEU A C 1
ATOM 7215 O O . LEU A 1 922 ? 17.438 -26.746 12.611 1.00 87.44 922 LEU A O 1
ATOM 7219 N N . GLY A 1 923 ? 19.231 -28.073 12.380 1.00 88.00 923 GLY A N 1
ATOM 7220 C CA . GLY A 1 923 ? 18.516 -29.285 11.974 1.00 88.00 923 GLY A CA 1
ATOM 7221 C C . GLY A 1 923 ? 18.518 -29.545 10.460 1.00 88.00 923 GLY A C 1
ATOM 7222 O O . GLY A 1 923 ? 19.211 -28.850 9.714 1.00 88.00 923 GLY A O 1
ATOM 7223 N N . PRO A 1 924 ? 17.720 -30.519 9.987 1.00 88.56 924 PRO A N 1
ATOM 7224 C CA . PRO A 1 924 ? 17.725 -30.944 8.593 1.00 88.56 924 PRO A CA 1
ATOM 7225 C C . PRO A 1 924 ? 17.166 -29.863 7.666 1.00 88.56 924 PRO A C 1
ATOM 7227 O O . PRO A 1 924 ? 16.141 -29.240 7.968 1.00 88.56 924 PRO A O 1
ATOM 7230 N N . ALA A 1 925 ? 17.833 -29.663 6.541 1.00 92.25 925 ALA A N 1
ATOM 7231 C CA . ALA A 1 925 ? 17.409 -28.805 5.449 1.00 92.25 925 ALA A CA 1
ATOM 7232 C C . ALA A 1 925 ? 17.769 -29.478 4.122 1.00 92.25 925 ALA A C 1
ATOM 7234 O O . ALA A 1 925 ? 18.810 -30.118 3.998 1.00 92.25 925 ALA A O 1
ATOM 7235 N N . TRP A 1 926 ? 16.902 -29.338 3.136 1.00 93.88 926 TRP A N 1
ATOM 7236 C CA . TRP A 1 926 ? 17.181 -29.712 1.758 1.00 93.88 926 TRP A CA 1
ATOM 7237 C C . TRP A 1 926 ? 17.990 -28.612 1.088 1.00 93.88 926 TRP A C 1
ATOM 7239 O O . TRP A 1 926 ? 17.787 -27.443 1.399 1.00 93.88 926 TRP A O 1
ATOM 7249 N N . LEU A 1 927 ? 18.899 -28.964 0.190 1.00 91.81 927 LEU A N 1
ATOM 7250 C CA . LEU A 1 927 ? 19.611 -28.013 -0.650 1.00 91.81 927 LEU A CA 1
ATOM 7251 C C . LEU A 1 927 ? 18.966 -28.001 -2.030 1.00 91.81 927 LEU A C 1
ATOM 7253 O O . LEU A 1 927 ? 18.858 -29.047 -2.673 1.00 91.81 927 LEU A O 1
ATOM 7257 N N . GLY A 1 928 ? 18.516 -26.824 -2.453 1.00 91.50 928 GLY A N 1
ATOM 7258 C CA . GLY A 1 928 ? 17.878 -26.628 -3.747 1.00 91.50 928 GLY A CA 1
ATOM 7259 C C . GLY A 1 928 ? 18.576 -25.568 -4.585 1.00 91.50 928 GLY A C 1
ATOM 7260 O O . GLY A 1 928 ? 19.251 -24.688 -4.055 1.00 91.50 928 GLY A O 1
ATOM 7261 N N . GLN A 1 929 ? 18.391 -25.639 -5.894 1.00 91.81 929 GLN A N 1
ATOM 7262 C CA . GLN A 1 929 ? 18.811 -24.618 -6.842 1.00 91.81 929 GLN A CA 1
ATOM 7263 C C . GLN A 1 929 ? 17.965 -24.723 -8.110 1.00 91.81 929 GLN A C 1
ATOM 7265 O O . GLN A 1 929 ? 17.698 -25.824 -8.581 1.00 91.81 929 GLN A O 1
ATOM 7270 N N . GLY A 1 930 ? 17.542 -23.579 -8.663 1.00 84.62 930 GLY A N 1
ATOM 7271 C CA . GLY A 1 930 ? 16.846 -23.539 -9.957 1.00 84.62 930 GLY A CA 1
ATOM 7272 C C . GLY A 1 930 ? 15.607 -24.442 -10.016 1.00 84.62 930 GLY A C 1
ATOM 7273 O O . GLY A 1 930 ? 15.414 -25.150 -10.996 1.00 84.62 930 GLY A O 1
ATOM 7274 N N . GLY A 1 931 ? 14.827 -24.502 -8.930 1.00 86.31 931 GLY A N 1
ATOM 7275 C CA . GLY A 1 931 ? 13.639 -25.361 -8.834 1.00 86.31 931 GLY A CA 1
ATOM 7276 C C . GLY A 1 931 ? 13.914 -26.857 -8.612 1.00 86.31 931 GLY A C 1
ATOM 7277 O O . GLY A 1 931 ? 12.967 -27.623 -8.476 1.00 86.31 931 GLY A O 1
ATOM 7278 N N . LYS A 1 932 ? 15.179 -27.292 -8.528 1.00 88.31 932 LYS A N 1
ATOM 7279 C CA . LYS A 1 932 ? 15.567 -28.690 -8.272 1.00 88.31 932 LYS A CA 1
ATOM 7280 C C . LYS A 1 932 ? 16.164 -28.862 -6.877 1.00 88.31 932 LYS A C 1
ATOM 7282 O O . LYS A 1 932 ? 16.785 -27.945 -6.341 1.00 88.31 932 LYS A O 1
ATOM 7287 N N . VAL A 1 933 ? 15.990 -30.044 -6.287 1.00 91.25 933 VAL A N 1
ATOM 7288 C CA . VAL A 1 933 ? 16.562 -30.427 -4.985 1.00 91.25 933 VAL A CA 1
ATOM 7289 C C . VAL A 1 933 ? 17.680 -31.434 -5.217 1.00 91.25 933 VAL A C 1
ATOM 7291 O O . VAL A 1 933 ? 17.481 -32.418 -5.918 1.00 91.25 933 VAL A O 1
ATOM 7294 N N . TYR A 1 934 ? 18.846 -31.187 -4.625 1.00 88.88 934 TYR A N 1
ATOM 7295 C CA . TYR A 1 934 ? 20.067 -31.952 -4.904 1.00 88.88 934 TYR A CA 1
ATOM 7296 C C . TYR A 1 934 ? 20.522 -32.819 -3.734 1.00 88.88 934 TYR A C 1
ATOM 7298 O O . TYR A 1 934 ? 21.321 -33.731 -3.909 1.00 88.88 934 TYR A O 1
ATOM 7306 N N . GLY A 1 935 ? 20.041 -32.544 -2.524 1.00 88.00 935 GLY A N 1
ATOM 7307 C CA . GLY A 1 935 ? 20.394 -33.355 -1.370 1.00 88.00 935 GLY A CA 1
ATOM 7308 C C . GLY A 1 935 ? 19.893 -32.782 -0.060 1.00 88.00 935 GLY A C 1
ATOM 7309 O O . GLY A 1 935 ? 19.292 -31.709 -0.005 1.00 88.00 935 GLY A O 1
ATOM 7310 N N . LYS A 1 936 ? 20.153 -33.513 1.020 1.00 88.12 936 LYS A N 1
ATOM 7311 C CA . LYS A 1 936 ? 19.764 -33.135 2.375 1.00 88.12 936 LYS A CA 1
ATOM 7312 C C . LYS A 1 936 ? 21.007 -32.921 3.222 1.00 88.12 936 LYS A C 1
ATOM 7314 O O . LYS A 1 936 ? 21.854 -33.800 3.326 1.00 88.12 936 LYS A O 1
ATOM 7319 N N . VAL A 1 937 ? 21.075 -31.778 3.890 1.00 86.94 937 VAL A N 1
ATOM 7320 C CA . VAL A 1 937 ? 22.111 -31.466 4.874 1.00 86.94 937 VAL A CA 1
ATOM 7321 C C . VAL A 1 937 ? 21.507 -31.313 6.258 1.00 86.94 937 VAL A C 1
ATOM 7323 O O . VAL A 1 937 ? 20.329 -30.999 6.428 1.00 86.94 937 VAL A O 1
ATOM 7326 N N . ASN A 1 938 ? 22.325 -31.528 7.282 1.00 87.00 938 ASN A N 1
ATOM 7327 C CA . ASN A 1 938 ? 21.939 -31.262 8.657 1.00 87.00 938 ASN A CA 1
ATOM 7328 C C . ASN A 1 938 ? 22.745 -30.079 9.195 1.00 87.00 938 ASN A C 1
ATOM 7330 O O . ASN A 1 938 ? 23.960 -30.173 9.370 1.00 87.00 938 ASN A O 1
ATOM 7334 N N . ILE A 1 939 ? 22.072 -28.965 9.481 1.00 85.12 939 ILE A N 1
ATOM 7335 C CA . ILE A 1 939 ? 22.705 -27.769 10.038 1.00 85.12 939 ILE A CA 1
ATOM 7336 C C . ILE A 1 939 ? 22.944 -28.011 11.529 1.00 85.12 939 ILE A C 1
ATOM 7338 O O . ILE A 1 939 ? 22.080 -27.767 12.373 1.00 85.12 939 ILE A O 1
ATOM 7342 N N . ILE A 1 940 ? 24.126 -28.520 11.862 1.00 82.12 940 ILE A N 1
ATOM 7343 C CA . ILE A 1 940 ? 24.491 -28.903 13.234 1.00 82.12 940 ILE A CA 1
ATOM 7344 C C . ILE A 1 940 ? 24.885 -27.715 14.122 1.00 82.12 940 ILE A C 1
ATOM 7346 O O . ILE A 1 940 ? 24.807 -27.810 15.349 1.00 82.12 940 ILE A O 1
ATOM 7350 N N . ALA A 1 941 ? 25.310 -26.600 13.522 1.00 77.81 941 ALA A N 1
ATOM 7351 C CA . ALA A 1 941 ? 25.712 -25.392 14.229 1.00 77.81 941 ALA A CA 1
ATOM 7352 C C . ALA A 1 941 ? 25.481 -24.139 13.371 1.00 77.81 941 ALA A C 1
ATOM 7354 O O . ALA A 1 941 ? 25.704 -24.143 12.167 1.00 77.81 941 ALA A O 1
ATOM 7355 N N . ALA A 1 942 ? 25.065 -23.059 14.028 1.00 80.06 942 ALA A N 1
ATOM 7356 C CA . ALA A 1 942 ? 24.938 -21.722 13.463 1.00 80.06 942 ALA A CA 1
ATOM 7357 C C . ALA A 1 942 ? 25.384 -20.744 14.551 1.00 80.06 942 ALA A C 1
ATOM 7359 O O . ALA A 1 942 ? 24.672 -20.529 15.547 1.00 80.06 942 ALA A O 1
ATOM 7360 N N . MET A 1 943 ? 26.600 -20.226 14.395 1.00 75.81 943 MET A N 1
ATOM 7361 C CA . MET A 1 943 ? 27.247 -19.349 15.365 1.00 75.81 943 MET A CA 1
ATOM 7362 C C . MET A 1 943 ? 27.483 -17.965 14.757 1.00 75.81 943 MET A C 1
ATOM 7364 O O . MET A 1 943 ? 27.872 -17.878 13.595 1.00 75.81 943 MET A O 1
ATOM 7368 N N . PRO A 1 944 ? 27.235 -16.883 15.512 1.00 76.19 944 PRO A N 1
ATOM 7369 C CA . PRO A 1 944 ? 27.649 -15.559 15.083 1.00 76.19 944 PRO A CA 1
ATOM 7370 C C . PRO A 1 944 ? 29.180 -15.506 15.063 1.00 76.19 944 PRO A C 1
ATOM 7372 O O . PRO A 1 944 ? 29.820 -15.850 16.057 1.00 76.19 944 PRO A O 1
ATOM 7375 N N . MET A 1 945 ? 29.752 -15.083 13.940 1.00 76.44 945 MET A N 1
ATOM 7376 C CA . MET A 1 945 ? 31.187 -14.833 13.823 1.00 76.44 945 MET A CA 1
ATOM 7377 C C . MET A 1 945 ? 31.471 -13.357 14.099 1.00 76.44 945 MET A C 1
ATOM 7379 O O . MET A 1 945 ? 30.715 -12.480 13.678 1.00 76.44 945 MET A O 1
ATOM 7383 N N . THR A 1 946 ? 32.553 -13.072 14.821 1.00 80.75 946 THR A N 1
ATOM 7384 C CA . THR A 1 946 ? 33.071 -11.702 14.931 1.00 80.75 946 THR A CA 1
ATOM 7385 C C . THR A 1 946 ? 33.732 -11.286 13.622 1.00 80.75 946 THR A C 1
ATOM 7387 O O . THR A 1 946 ? 34.147 -12.134 12.835 1.00 80.75 946 THR A O 1
ATOM 7390 N N . GLU A 1 947 ? 33.901 -9.982 13.396 1.00 78.62 947 GLU A N 1
ATOM 7391 C CA . GLU A 1 947 ? 34.607 -9.487 12.210 1.00 78.62 947 GLU A CA 1
ATOM 7392 C C . GLU A 1 947 ? 36.026 -10.070 12.094 1.00 78.62 947 GLU A C 1
ATOM 7394 O O . GLU A 1 947 ? 36.473 -10.414 11.006 1.00 78.62 947 GLU A O 1
ATOM 7399 N N . THR A 1 948 ? 36.727 -10.257 13.214 1.00 82.31 948 THR A N 1
ATOM 7400 C CA . THR A 1 948 ? 38.068 -10.857 13.230 1.00 82.31 948 THR A CA 1
ATOM 7401 C C . THR A 1 948 ? 38.044 -12.335 12.840 1.00 82.31 948 THR A C 1
ATOM 7403 O O . THR A 1 948 ? 38.893 -12.772 12.069 1.00 82.31 948 THR A O 1
ATOM 7406 N N . GLN A 1 949 ? 37.066 -13.103 13.334 1.00 80.00 949 GLN A N 1
ATOM 7407 C CA . GLN A 1 949 ? 36.877 -14.505 12.943 1.00 80.00 949 GLN A CA 1
ATOM 7408 C C . GLN A 1 949 ? 36.500 -14.614 11.468 1.00 80.00 949 GLN A C 1
ATOM 7410 O O . GLN A 1 949 ? 37.059 -15.436 10.752 1.00 80.00 949 GLN A O 1
ATOM 7415 N N . PHE A 1 950 ? 35.604 -13.740 11.008 1.00 78.94 950 PHE A N 1
ATOM 7416 C CA . PHE A 1 950 ? 35.208 -13.653 9.610 1.00 78.94 950 PHE A CA 1
ATOM 7417 C C . PHE A 1 950 ? 36.405 -13.339 8.710 1.00 78.94 950 PHE A C 1
ATOM 7419 O O . PHE A 1 950 ? 36.635 -14.039 7.734 1.00 78.94 950 PHE A O 1
ATOM 7426 N N . ARG A 1 951 ? 37.228 -12.347 9.071 1.00 79.69 951 ARG A N 1
ATOM 7427 C CA . ARG A 1 951 ? 38.462 -12.020 8.341 1.00 79.69 951 ARG A CA 1
ATOM 7428 C C . ARG A 1 951 ? 39.480 -13.167 8.374 1.00 79.69 951 ARG A C 1
ATOM 7430 O O . ARG A 1 951 ? 40.161 -13.388 7.378 1.00 79.69 951 ARG A O 1
ATOM 7437 N N . GLY A 1 952 ? 39.573 -13.908 9.480 1.00 81.44 952 GLY A N 1
ATOM 7438 C CA . GLY A 1 952 ? 40.448 -15.080 9.604 1.00 81.44 952 GLY A CA 1
ATOM 7439 C C . GLY A 1 952 ? 40.028 -16.242 8.696 1.00 81.44 952 GLY A C 1
ATOM 7440 O O . GLY A 1 952 ? 40.863 -16.821 8.003 1.00 81.44 952 GLY A O 1
ATOM 7441 N N . CYS A 1 953 ? 38.728 -16.520 8.632 1.00 77.62 953 CYS A N 1
ATOM 7442 C CA . CYS A 1 953 ? 38.137 -17.551 7.776 1.00 77.62 953 CYS A CA 1
ATOM 7443 C C . CYS A 1 953 ? 37.751 -17.028 6.384 1.00 77.62 953 CYS A C 1
ATOM 7445 O O . CYS A 1 953 ? 37.155 -17.754 5.600 1.00 77.62 953 CYS A O 1
ATOM 7447 N N . PHE A 1 954 ? 38.099 -15.784 6.038 1.00 77.56 954 PHE A N 1
ATOM 7448 C CA . PHE A 1 954 ? 37.640 -15.130 4.808 1.00 77.56 954 PHE A CA 1
ATOM 7449 C C . PHE A 1 954 ? 37.978 -15.938 3.553 1.00 77.56 954 PHE A C 1
ATOM 7451 O O . PHE A 1 954 ? 37.177 -16.023 2.630 1.00 77.56 954 PHE A O 1
ATOM 7458 N N . HIS A 1 955 ? 39.137 -16.595 3.553 1.00 76.69 955 HIS A N 1
ATOM 7459 C CA . HIS A 1 955 ? 39.576 -17.466 2.468 1.00 76.69 955 HIS A CA 1
ATOM 7460 C C . HIS A 1 955 ? 38.679 -18.703 2.262 1.00 76.69 955 HIS A C 1
ATOM 7462 O O . HIS A 1 955 ? 38.557 -19.164 1.133 1.00 76.69 955 HIS A O 1
ATOM 7468 N N . GLU A 1 956 ? 38.012 -19.201 3.307 1.00 75.50 956 GLU A N 1
ATOM 7469 C CA . GLU A 1 956 ? 37.024 -20.290 3.222 1.00 75.50 956 GLU A CA 1
ATOM 7470 C C . GLU A 1 956 ? 35.692 -19.803 2.619 1.00 75.50 956 GLU A C 1
ATOM 7472 O O . GLU A 1 956 ? 34.923 -20.586 2.058 1.00 75.50 956 GLU A O 1
ATOM 7477 N N . HIS A 1 957 ? 35.428 -18.495 2.703 1.00 72.81 957 HIS A N 1
ATOM 7478 C CA . HIS A 1 957 ? 34.214 -17.850 2.198 1.00 72.81 957 HIS A CA 1
ATOM 7479 C C . HIS A 1 957 ? 34.362 -17.299 0.773 1.00 72.81 957 HIS A C 1
ATOM 7481 O O . HIS A 1 957 ? 33.356 -17.022 0.120 1.00 72.81 957 HIS A O 1
ATOM 7487 N N . LEU A 1 958 ? 35.591 -17.166 0.267 1.00 72.00 958 LEU A N 1
ATOM 7488 C CA . LEU A 1 958 ? 35.850 -16.749 -1.109 1.00 72.00 958 LEU A CA 1
ATOM 7489 C C . LEU A 1 958 ? 35.408 -17.816 -2.110 1.00 72.00 958 LEU A C 1
ATOM 7491 O O . LEU A 1 958 ? 35.352 -19.017 -1.818 1.00 72.00 958 LEU A O 1
ATOM 7495 N N . TRP A 1 959 ? 35.082 -17.381 -3.321 1.00 71.50 959 TRP A N 1
ATOM 7496 C CA . TRP A 1 959 ? 34.934 -18.303 -4.433 1.00 71.50 959 TRP A CA 1
ATOM 7497 C C . TRP A 1 959 ? 36.261 -19.022 -4.707 1.00 71.50 959 TRP A C 1
ATOM 7499 O O . TRP A 1 959 ? 37.315 -18.410 -4.541 1.00 71.50 959 TRP A O 1
ATOM 7509 N N . PRO A 1 960 ? 36.269 -20.296 -5.138 1.00 70.69 960 PRO A N 1
ATOM 7510 C CA . PRO A 1 960 ? 37.514 -20.980 -5.482 1.00 70.69 960 PRO A CA 1
ATOM 7511 C C . PRO A 1 960 ? 38.355 -20.227 -6.525 1.00 70.69 960 PRO A C 1
ATOM 7513 O O . PRO A 1 960 ? 39.584 -20.254 -6.450 1.00 70.69 960 PRO A O 1
ATOM 7516 N N . GLU A 1 961 ? 37.727 -19.534 -7.478 1.00 74.56 961 GLU A N 1
ATOM 7517 C CA . GLU A 1 961 ? 38.452 -18.723 -8.469 1.00 74.56 961 GLU A CA 1
ATOM 7518 C C . GLU A 1 961 ? 38.937 -17.400 -7.867 1.00 74.56 961 GLU A C 1
ATOM 7520 O O . GLU A 1 961 ? 40.116 -17.084 -8.013 1.00 74.56 961 GLU A O 1
ATOM 7525 N N . ASP A 1 962 ? 38.123 -16.723 -7.052 1.00 75.75 962 ASP A N 1
ATOM 7526 C CA . ASP A 1 962 ? 38.546 -15.530 -6.301 1.00 75.75 962 ASP A CA 1
ATOM 7527 C C . ASP A 1 962 ? 39.693 -15.843 -5.332 1.00 75.75 962 ASP A C 1
ATOM 7529 O O . ASP A 1 962 ? 40.591 -15.031 -5.128 1.00 75.75 962 ASP A O 1
ATOM 7533 N N . ALA A 1 963 ? 39.711 -17.039 -4.739 1.00 70.19 963 ALA A N 1
ATOM 7534 C CA . ALA A 1 963 ? 40.793 -17.503 -3.882 1.00 70.19 963 ALA A CA 1
ATOM 7535 C C . ALA A 1 963 ? 42.079 -17.720 -4.694 1.00 70.19 963 ALA A C 1
ATOM 7537 O O . ALA A 1 963 ? 43.166 -17.338 -4.244 1.00 70.19 963 ALA A O 1
ATOM 7538 N N . LYS A 1 964 ? 41.978 -18.266 -5.916 1.00 76.38 964 LYS A N 1
ATOM 7539 C CA . LYS A 1 964 ? 43.111 -18.369 -6.853 1.00 76.38 964 LYS A CA 1
ATOM 7540 C C . LYS A 1 964 ? 43.610 -16.980 -7.263 1.00 76.38 964 LYS A C 1
ATOM 7542 O O . LYS A 1 964 ? 44.823 -16.765 -7.300 1.00 76.38 964 LYS A O 1
ATOM 7547 N N . GLU A 1 965 ? 42.725 -16.021 -7.517 1.00 75.25 965 GLU A N 1
ATOM 7548 C CA . GLU A 1 965 ? 43.097 -14.641 -7.855 1.00 75.25 965 GLU A CA 1
ATOM 7549 C C . GLU A 1 965 ? 43.684 -13.863 -6.673 1.00 75.25 965 GLU A C 1
ATOM 7551 O O . GLU A 1 965 ? 44.698 -13.176 -6.819 1.00 75.25 965 GLU A O 1
ATOM 7556 N N . ALA A 1 966 ? 43.133 -14.024 -5.471 1.00 72.38 966 ALA A N 1
ATOM 7557 C CA . ALA A 1 966 ? 43.674 -13.468 -4.234 1.00 72.38 966 ALA A CA 1
ATOM 7558 C C . ALA A 1 966 ? 45.083 -14.019 -3.950 1.00 72.38 966 ALA A C 1
ATOM 7560 O O . ALA A 1 966 ? 45.986 -13.278 -3.555 1.00 72.38 966 ALA A O 1
ATOM 7561 N N . SER A 1 967 ? 45.309 -15.303 -4.234 1.00 75.88 967 SER A N 1
ATOM 7562 C CA . SER A 1 967 ? 46.626 -15.940 -4.125 1.00 75.88 967 SER A CA 1
ATOM 7563 C C . SER A 1 967 ? 47.614 -15.372 -5.150 1.00 75.88 967 SER A C 1
ATOM 7565 O O . SER A 1 967 ? 48.720 -14.964 -4.788 1.00 75.88 967 SER A O 1
ATOM 7567 N N . LYS A 1 968 ? 47.196 -15.253 -6.419 1.00 81.38 968 LYS A N 1
ATOM 7568 C CA . LYS A 1 968 ? 48.002 -14.664 -7.503 1.00 81.38 968 LYS A CA 1
ATOM 7569 C C . LYS A 1 968 ? 48.327 -13.191 -7.244 1.00 81.38 968 LYS A C 1
ATOM 7571 O O . LYS A 1 968 ? 49.455 -12.765 -7.478 1.00 81.38 968 LYS A O 1
ATOM 7576 N N . SER A 1 969 ? 47.379 -12.404 -6.738 1.00 76.31 969 SER A N 1
ATOM 7577 C CA . SER A 1 969 ? 47.587 -10.985 -6.424 1.00 76.31 969 SER A CA 1
ATOM 7578 C C . SER A 1 969 ? 48.523 -10.791 -5.230 1.00 76.31 969 SER A C 1
ATOM 7580 O O . SER A 1 969 ? 49.388 -9.915 -5.275 1.00 76.31 969 SER A O 1
ATOM 7582 N N . LYS A 1 970 ? 48.445 -11.653 -4.206 1.00 78.88 970 LYS A N 1
ATOM 7583 C CA . LYS A 1 970 ? 49.400 -11.666 -3.088 1.00 78.88 970 LYS A CA 1
ATOM 7584 C C . LYS A 1 970 ? 50.808 -12.038 -3.561 1.00 78.88 970 LYS A C 1
ATOM 7586 O O . LYS A 1 970 ? 51.763 -11.375 -3.169 1.00 78.88 970 LYS A O 1
ATOM 7591 N N . GLN A 1 971 ? 50.921 -13.006 -4.473 1.00 79.88 971 GLN A N 1
ATOM 7592 C CA . GLN A 1 971 ? 52.190 -13.408 -5.086 1.00 79.88 971 GLN A CA 1
ATOM 7593 C C . GLN A 1 971 ? 52.771 -12.333 -6.025 1.00 79.88 971 GLN A C 1
ATOM 7595 O O . GLN A 1 971 ? 53.987 -12.169 -6.095 1.00 79.88 971 GLN A O 1
ATOM 7600 N N . ARG A 1 972 ? 51.924 -11.562 -6.724 1.00 79.25 972 ARG A N 1
ATOM 7601 C CA . ARG A 1 972 ? 52.342 -10.386 -7.511 1.00 79.25 972 ARG A CA 1
ATOM 7602 C C . ARG A 1 972 ? 52.844 -9.262 -6.604 1.00 79.25 972 ARG A C 1
ATOM 7604 O O . ARG A 1 972 ? 53.917 -8.727 -6.849 1.00 79.25 972 ARG A O 1
ATOM 7611 N N . ARG A 1 973 ? 52.137 -8.968 -5.507 1.00 73.81 973 ARG A N 1
ATOM 7612 C CA . ARG A 1 973 ? 52.548 -7.945 -4.527 1.00 73.81 973 ARG A CA 1
ATOM 7613 C C . ARG A 1 973 ? 53.833 -8.295 -3.782 1.00 73.81 973 ARG A C 1
ATOM 7615 O O . ARG A 1 973 ? 54.583 -7.387 -3.452 1.00 73.81 973 ARG A O 1
ATOM 7622 N N . SER A 1 974 ? 54.103 -9.578 -3.533 1.00 75.44 974 SER A N 1
ATOM 7623 C CA . SER A 1 974 ? 55.380 -10.016 -2.953 1.00 75.44 974 SER A CA 1
ATOM 7624 C C . SER A 1 974 ? 56.539 -10.011 -3.957 1.00 75.44 974 SER A C 1
ATOM 7626 O O . SER A 1 974 ? 57.686 -10.110 -3.539 1.00 75.44 974 SER A O 1
ATOM 7628 N N . LYS A 1 975 ? 56.250 -9.934 -5.265 1.00 81.25 975 LYS A N 1
ATOM 7629 C CA . LYS A 1 975 ? 57.252 -9.838 -6.338 1.00 81.25 975 LYS A CA 1
ATOM 7630 C C . LYS A 1 975 ? 57.522 -8.399 -6.792 1.00 81.25 975 LYS A C 1
ATOM 7632 O O . LYS A 1 975 ? 58.576 -8.156 -7.367 1.00 81.25 975 LYS A O 1
ATOM 7637 N N . GLU A 1 976 ? 56.615 -7.455 -6.536 1.00 75.88 976 GLU A N 1
ATOM 7638 C CA . GLU A 1 976 ? 56.869 -6.030 -6.785 1.00 75.88 976 GLU A CA 1
ATOM 7639 C C . GLU A 1 976 ? 57.929 -5.510 -5.805 1.00 75.88 976 GLU A C 1
ATOM 7641 O O . GLU A 1 976 ? 57.763 -5.585 -4.584 1.00 75.88 976 GLU A O 1
ATOM 7646 N N . SER A 1 977 ? 59.025 -4.967 -6.340 1.00 75.56 977 SER A N 1
ATOM 7647 C CA . SER A 1 977 ? 60.093 -4.417 -5.506 1.00 75.56 977 SER A CA 1
ATOM 7648 C C . SER A 1 977 ? 59.596 -3.183 -4.728 1.00 75.56 977 SER A C 1
ATOM 7650 O O . SER A 1 977 ? 58.760 -2.421 -5.232 1.00 75.56 977 SER A O 1
ATOM 7652 N N . PRO A 1 978 ? 60.134 -2.902 -3.526 1.00 72.69 978 PRO A N 1
ATOM 7653 C CA . PRO A 1 978 ? 59.758 -1.717 -2.747 1.00 72.69 978 PRO A CA 1
ATOM 7654 C C . PRO A 1 978 ? 59.908 -0.385 -3.511 1.00 72.69 978 PRO A C 1
ATOM 7656 O O . PRO A 1 978 ? 59.199 0.586 -3.230 1.00 72.69 978 PRO A O 1
ATOM 7659 N N . ALA A 1 979 ? 60.805 -0.332 -4.503 1.00 77.19 979 ALA A N 1
ATOM 7660 C CA . ALA A 1 979 ? 61.015 0.833 -5.360 1.00 77.19 979 ALA A CA 1
ATOM 7661 C C . ALA A 1 979 ? 59.830 1.090 -6.311 1.00 77.19 979 ALA A C 1
ATOM 7663 O O . ALA A 1 979 ? 59.434 2.236 -6.539 1.00 77.19 979 ALA A O 1
ATOM 7664 N N . GLU A 1 980 ? 59.210 0.027 -6.815 1.00 74.50 980 GLU A N 1
ATOM 7665 C CA . GLU A 1 980 ? 58.109 0.087 -7.776 1.00 74.50 980 GLU A CA 1
ATOM 7666 C C . GLU A 1 980 ? 56.793 0.514 -7.106 1.00 74.50 980 GLU A C 1
ATOM 7668 O O . GLU A 1 980 ? 56.029 1.324 -7.644 1.00 74.50 980 GLU A O 1
ATOM 7673 N N . GLN A 1 981 ? 56.594 0.091 -5.853 1.00 72.00 981 GLN A N 1
ATOM 7674 C CA . GLN A 1 981 ? 55.477 0.534 -5.015 1.00 72.00 981 GLN A CA 1
ATOM 7675 C C . GLN A 1 981 ? 55.564 2.032 -4.671 1.00 72.00 981 GLN A C 1
ATOM 7677 O O . GLN A 1 981 ? 54.544 2.729 -4.685 1.00 72.00 981 GLN A O 1
ATOM 7682 N N . LYS A 1 982 ? 56.773 2.571 -4.438 1.00 76.75 982 LYS A N 1
ATOM 7683 C CA . LYS A 1 982 ? 56.987 4.019 -4.243 1.00 76.75 982 LYS A CA 1
ATOM 7684 C C . LYS A 1 982 ? 56.661 4.832 -5.501 1.00 76.75 982 LYS A C 1
ATOM 7686 O O . LYS A 1 982 ? 56.071 5.906 -5.386 1.00 76.75 982 LYS A O 1
ATOM 7691 N N . LYS A 1 983 ? 56.982 4.319 -6.694 1.00 81.62 983 LYS A N 1
ATOM 7692 C CA . LYS A 1 983 ? 56.730 5.009 -7.972 1.00 81.62 983 LYS A CA 1
ATOM 7693 C C . LYS A 1 983 ? 55.229 5.120 -8.285 1.00 81.62 983 LYS A C 1
ATOM 7695 O O . LYS A 1 983 ? 54.758 6.208 -8.610 1.00 81.62 983 LYS A O 1
ATOM 7700 N N . LYS A 1 984 ? 54.449 4.048 -8.072 1.00 75.50 984 LYS A N 1
ATOM 7701 C CA . LYS A 1 984 ? 52.976 4.062 -8.237 1.00 75.50 984 LYS A CA 1
ATOM 7702 C C . LYS A 1 984 ? 52.267 4.993 -7.248 1.00 75.50 984 LYS A C 1
ATOM 7704 O O . LYS A 1 984 ? 51.293 5.650 -7.612 1.00 75.50 984 LYS A O 1
ATOM 7709 N N . LYS A 1 985 ? 52.764 5.095 -6.009 1.00 71.94 985 LYS A N 1
ATOM 7710 C CA . LYS A 1 985 ? 52.193 5.994 -4.992 1.00 71.94 985 LYS A CA 1
ATOM 7711 C C . LYS A 1 985 ? 52.420 7.474 -5.330 1.00 71.94 985 LYS A C 1
ATOM 7713 O O . LYS A 1 985 ? 51.566 8.296 -5.022 1.00 71.94 985 LYS A O 1
ATOM 7718 N N . LYS A 1 986 ? 53.525 7.797 -6.017 1.00 73.38 986 LYS A N 1
ATOM 7719 C CA . LYS A 1 986 ? 53.834 9.156 -6.488 1.00 73.38 986 LYS A CA 1
ATOM 7720 C C . LYS A 1 986 ? 52.979 9.570 -7.697 1.00 73.38 986 LYS A C 1
ATOM 7722 O O . LYS A 1 986 ? 52.545 10.711 -7.750 1.00 73.38 986 LYS A O 1
ATOM 7727 N N . ALA A 1 987 ? 52.666 8.639 -8.602 1.00 68.12 987 ALA A N 1
ATOM 7728 C CA . ALA A 1 987 ? 51.831 8.904 -9.783 1.00 68.12 987 ALA A CA 1
ATOM 7729 C C . ALA A 1 987 ? 50.340 9.136 -9.458 1.00 68.12 987 ALA A C 1
ATOM 7731 O O . ALA A 1 987 ? 49.673 9.913 -10.131 1.00 68.12 987 ALA A O 1
ATOM 7732 N N . ARG A 1 988 ? 49.807 8.510 -8.399 1.00 58.44 988 ARG A N 1
ATOM 7733 C CA . ARG A 1 988 ? 48.412 8.734 -7.966 1.00 58.44 988 ARG A CA 1
ATOM 7734 C C . ARG A 1 988 ? 48.184 10.072 -7.257 1.00 58.44 988 ARG A C 1
ATOM 7736 O O . ARG A 1 988 ? 47.046 10.507 -7.174 1.00 58.44 988 ARG A O 1
ATOM 7743 N N . GLY A 1 989 ? 49.241 10.717 -6.762 1.00 50.72 989 GLY A N 1
ATOM 7744 C CA . GLY A 1 989 ? 49.147 12.039 -6.134 1.00 50.72 989 GLY A CA 1
ATOM 7745 C C . GLY A 1 989 ? 49.132 13.204 -7.128 1.00 50.72 989 GLY A C 1
ATOM 7746 O O . GLY A 1 989 ? 48.699 14.287 -6.762 1.00 50.72 989 GLY A O 1
ATOM 7747 N N . SER A 1 990 ? 49.584 13.002 -8.371 1.00 50.34 990 SER A N 1
ATOM 7748 C CA . SER A 1 990 ? 49.723 14.080 -9.362 1.00 50.34 990 SER A CA 1
ATOM 7749 C C . SER A 1 990 ? 48.538 14.231 -10.321 1.00 50.34 990 SER A C 1
ATOM 7751 O O . SER A 1 990 ? 48.500 15.206 -11.056 1.00 50.34 990 SER A O 1
ATOM 7753 N N . ALA A 1 991 ? 47.583 13.296 -10.329 1.00 46.44 991 ALA A N 1
ATOM 7754 C CA . ALA A 1 991 ? 46.433 13.330 -11.242 1.00 46.44 991 ALA A CA 1
ATOM 7755 C C . ALA A 1 991 ? 45.223 14.127 -10.707 1.00 46.44 991 ALA A C 1
ATOM 7757 O O . ALA A 1 991 ? 44.251 14.296 -11.425 1.00 46.44 991 ALA A O 1
ATOM 7758 N N . ALA A 1 992 ? 45.266 14.617 -9.461 1.00 45.97 992 ALA A N 1
ATOM 7759 C CA . ALA A 1 992 ? 44.142 15.318 -8.823 1.00 45.97 992 ALA A CA 1
ATOM 7760 C C . ALA A 1 992 ? 44.254 16.857 -8.854 1.00 45.97 992 ALA A C 1
ATOM 7762 O O . ALA A 1 992 ? 43.466 17.537 -8.207 1.00 45.97 992 ALA A O 1
ATOM 7763 N N . ALA A 1 993 ? 45.245 17.419 -9.554 1.00 46.66 993 ALA A N 1
ATOM 7764 C CA . ALA A 1 993 ? 45.486 18.860 -9.570 1.00 46.66 993 ALA A CA 1
ATOM 7765 C C . ALA A 1 993 ? 46.006 19.323 -10.936 1.00 46.66 993 ALA A C 1
ATOM 7767 O O . ALA A 1 993 ? 47.210 19.533 -11.086 1.00 46.66 993 ALA A O 1
ATOM 7768 N N . LYS A 1 994 ? 45.116 19.428 -11.930 1.00 42.25 994 LYS A N 1
ATOM 7769 C CA . LYS A 1 994 ? 45.224 20.333 -13.092 1.00 42.25 994 LYS A CA 1
ATOM 7770 C C . LYS A 1 994 ? 44.058 20.089 -14.051 1.00 42.25 994 LYS A C 1
ATOM 7772 O O . LYS A 1 994 ? 44.107 19.122 -14.793 1.00 42.25 994 LYS A O 1
ATOM 7777 N N . GLU A 1 995 ? 43.081 20.987 -14.049 1.00 38.59 995 GLU A N 1
ATOM 7778 C CA . GLU A 1 995 ? 42.279 21.333 -15.229 1.00 38.59 995 GLU A CA 1
ATOM 7779 C C . GLU A 1 995 ? 41.624 22.692 -14.955 1.00 38.59 995 GLU A C 1
ATOM 7781 O O . GLU A 1 995 ? 40.647 22.786 -14.228 1.00 38.59 995 GLU A O 1
ATOM 7786 N N . ASP A 1 996 ? 42.294 23.747 -15.421 1.00 46.56 996 ASP A N 1
ATOM 7787 C CA . ASP A 1 996 ? 41.714 25.036 -15.805 1.00 46.56 996 ASP A CA 1
ATOM 7788 C C . ASP A 1 996 ? 42.783 25.770 -16.629 1.00 46.56 996 ASP A C 1
ATOM 7790 O O . ASP A 1 996 ? 43.882 26.067 -16.149 1.00 46.56 996 ASP A O 1
ATOM 7794 N N . GLY A 1 997 ? 42.480 26.001 -17.902 1.00 35.72 997 GLY A N 1
ATOM 7795 C CA . GLY A 1 997 ? 43.304 26.752 -18.842 1.00 35.72 997 GLY A CA 1
ATOM 7796 C C . GLY A 1 997 ? 42.467 27.125 -20.073 1.00 35.72 997 GLY A C 1
ATOM 7797 O O . GLY A 1 997 ? 41.834 26.227 -20.625 1.00 35.72 997 GLY A O 1
ATOM 7798 N N . PRO A 1 998 ? 42.419 28.410 -20.478 1.00 57.19 998 PRO A N 1
ATOM 7799 C CA . PRO A 1 998 ? 41.544 28.893 -21.544 1.00 57.19 998 PRO A CA 1
ATOM 7800 C C . PRO A 1 998 ? 42.182 28.810 -22.943 1.00 57.19 998 PRO A C 1
ATOM 7802 O O . PRO A 1 998 ? 43.393 28.642 -23.083 1.00 57.19 998 PRO A O 1
ATOM 7805 N N . GLU A 1 999 ? 41.314 28.951 -23.948 1.00 41.28 999 GLU A N 1
ATOM 7806 C CA . GLU A 1 999 ? 41.546 28.855 -25.396 1.00 41.28 999 GLU A CA 1
ATOM 7807 C C . GLU A 1 999 ? 42.588 29.821 -25.987 1.00 41.28 999 GLU A C 1
ATOM 7809 O O . GLU A 1 999 ? 42.681 30.989 -25.597 1.00 41.28 999 GLU A O 1
ATOM 7814 N N . ALA A 1 1000 ? 43.265 29.321 -27.030 1.00 37.84 1000 ALA A N 1
ATOM 7815 C CA . ALA A 1 1000 ? 43.585 30.012 -28.282 1.00 37.84 1000 ALA A CA 1
ATOM 7816 C C . ALA A 1 1000 ? 43.682 28.978 -29.416 1.00 37.84 1000 ALA A C 1
ATOM 7818 O O . ALA A 1 1000 ? 44.275 27.901 -29.162 1.00 37.84 1000 ALA A O 1
#

InterPro domains:
  IPR015947 PUA-like superfamily [SSF88697] (894-959)

Organism: NCBI:txid2562237

Secondary structure (DSSP, 8-state):
-GGGSTTS---HHHHHHHHHHHHHHHHHHHHHHHHHTT----TTHHHHHHHHHHHH--SS-S---HHHHHHHHHHHHHHHHHHHTTS-------------SS--SHHHHHHHHHHHHHHHHHS-GGG--GGG-------SSGGGTGGG-STT-EEEEEEEEEEEGGGT-TT--TTSEEEEEEEESTTHHHHHTTHHHHHHHHHHT-SSGGGSSHHHIIIII-EEEEE--PPP-----TTS--PPP-------------PPPTTS----TT-EEEEEESSSTHHHHHHHHHHHHHHHHTTSSSSPPEEEEE-TT----SPPPTT-EEPPPPS-GGGSPPTTSS--SS-SS-EEEEEEEES-TTS-EEEEEEESS-GGGHHHHHHTTPEEEEEEEEPTTS-EEEEEEEEEEESHHHHHHHHHHIIIIIISTT--EEEEE-S-TT-HHHHHHHTSTTEEPP--TT-TTS-PPPP----------------------------------------------------------------PPP-----TTGGGTTS--EEEEEEEEEEEGGGT-TT--TTSEEEEEEEESTTHHHHHTTHHHHHHHHHHT-SSGGGSSHHHHHHHS-EEEE--PPPSSS-SSSS-S-PPTT--EEEEESSSSHHHHHHHHHHHHHHHHTTSSSSPPEEEEE-TT----SPPPTT-EEPPPPS-GGGSPPGGGS--SSSS--EEEEEEEES-TTS-EEEEEEESS-GGGHHHHHHTTPPEEEEEEE-TTS-EEEEEEEEEEESSHHHHHHHHHIIIIIISTT--EEEEE-S-TT-HHHHHHHHSTTEEEPP----TTS-----------------------------PPP------S------PPPTT--EEE--TTHHHHHHTT--PPP--SSPPPPEEEEEEETTEEEEEEEE----PPPHHHHHHSHHHHS-HHHHHHHHHHHHHHTTS-HHHHHHHHHHTTSTTS-------